Protein 5XYJ (pdb70)

Nearest PDB structures (foldseek):
  5xyj-assembly1_B  TM=1.003E+00  e=4.923E-92  Saccharomyces cerevisiae S288C
  5xz5-assembly1_B-2  TM=1.002E+00  e=1.144E-88  Saccharomyces cerevisiae S288C
  5xz5-assembly1_A-2  TM=9.954E-01  e=1.194E-80  Saccharomyces cerevisiae S288C
  6l2g-assembly1_C  TM=9.494E-01  e=5.542E-51  Aspergillus fumigatus A1163
  6pcc-assembly1_B  TM=9.182E-01  e=5.592E-42  Pseudomonas putida KT2440

Radius of gyration: 34.44 Å; Cα contacts (8 Å, |Δi|>4): 2145; chains: 2; bounding box: 52×54×104 Å

Organism: Saccharomyces cerevisiae (strain ATCC 204508 / S288c) (NCBI:txid559292)

B-factor: mean 23.24, std 11.61, range [5.83, 86.39]

Structure (mmCIF, N/CA/C/O backbone):
data_5XYJ
#
_entry.id   5XYJ
#
_cell.length_a   78.804
_cell.length_b   89.250
_cell.length_c   119.189
_cell.angle_alpha   90.00
_cell.angle_beta   90.00
_cell.angle_gamma   90.00
#
_symmetry.space_group_name_H-M   'P 21 21 2'
#
loop_
_entity.id
_entity.type
_entity.pdbx_description
1 polymer 'Acetyl-CoA acetyltransferase'
2 non-polymer GLYCEROL
3 water water
#
loop_
_atom_site.group_PDB
_atom_site.id
_atom_site.type_symbol
_atom_site.label_atom_id
_atom_site.label_alt_id
_atom_site.label_comp_id
_atom_site.label_asym_id
_atom_site.label_entity_id
_atom_site.label_seq_id
_atom_site.pdbx_PDB_ins_code
_atom_site.Cartn_x
_atom_site.Cartn_y
_atom_site.Cartn_z
_atom_site.occupancy
_atom_site.B_iso_or_equiv
_atom_site.auth_seq_id
_atom_site.auth_comp_id
_atom_site.auth_asym_id
_atom_site.auth_atom_id
_atom_site.pdbx_PDB_model_num
ATOM 1 N N . GLN A 1 13 ? 6.981 -42.568 16.812 1.00 39.67 3 GLN B N 1
ATOM 2 C CA . GLN A 1 13 ? 6.076 -41.382 16.695 1.00 37.69 3 GLN B CA 1
ATOM 3 C C . GLN A 1 13 ? 6.681 -40.259 15.856 1.00 29.28 3 GLN B C 1
ATOM 4 O O . GLN A 1 13 ? 6.074 -39.809 14.887 1.00 31.39 3 GLN B O 1
ATOM 10 N N . ASN A 1 14 ? 7.866 -39.799 16.243 1.00 25.04 4 ASN B N 1
ATOM 11 C CA . ASN A 1 14 ? 8.552 -38.741 15.504 1.00 23.90 4 ASN B CA 1
ATOM 12 C C . ASN A 1 14 ? 9.138 -39.288 14.209 1.00 19.50 4 ASN B C 1
ATOM 13 O O . ASN A 1 14 ? 9.679 -40.395 14.183 1.00 18.20 4 ASN B O 1
ATOM 18 N N . VAL A 1 15 ? 9.018 -38.504 13.142 1.00 15.55 5 VAL B N 1
ATOM 19 C CA . VAL A 1 15 ? 9.529 -38.879 11.825 1.00 14.60 5 VAL B CA 1
ATOM 20 C C . VAL A 1 15 ? 10.508 -37.798 11.388 1.00 14.10 5 VAL B C 1
ATOM 21 O O . VAL A 1 15 ? 10.145 -36.621 11.315 1.00 13.26 5 VAL B O 1
ATOM 25 N N . TYR A 1 16 ? 11.742 -38.208 11.097 1.00 11.82 6 TYR B N 1
ATOM 26 C CA . TYR A 1 16 ? 12.820 -37.277 10.773 1.00 13.16 6 TYR B CA 1
ATOM 27 C C . TYR A 1 16 ? 13.252 -37.384 9.327 1.00 12.26 6 TYR B C 1
ATOM 28 O O . TYR A 1 16 ? 13.367 -38.480 8.788 1.00 10.73 6 TYR B O 1
ATOM 37 N N . ILE A 1 17 ? 13.515 -36.233 8.722 1.00 11.94 7 ILE B N 1
ATOM 38 C CA . ILE A 1 17 ? 14.224 -36.165 7.456 1.00 11.19 7 ILE B CA 1
ATOM 39 C C . ILE A 1 17 ? 15.721 -36.178 7.769 1.00 12.51 7 ILE B C 1
ATOM 40 O O . ILE A 1 17 ? 16.204 -35.340 8.532 1.00 12.58 7 ILE B O 1
ATOM 45 N N . VAL A 1 18 ? 16.438 -37.131 7.180 1.00 11.68 8 VAL B N 1
ATOM 46 C CA . VAL A 1 18 ? 17.897 -37.252 7.366 1.00 12.98 8 VAL B CA 1
ATOM 47 C C . VAL A 1 18 ? 18.720 -36.933 6.115 1.00 13.26 8 VAL B C 1
ATOM 48 O O . VAL A 1 18 ? 19.930 -36.741 6.213 1.00 14.01 8 VAL B O 1
ATOM 52 N N . SER A 1 19 ? 18.075 -36.882 4.952 1.00 11.79 9 SER B N 1
ATOM 53 C CA . SER A 1 19 ? 18.767 -36.586 3.702 1.00 13.93 9 SER B CA 1
ATOM 54 C C . SER A 1 19 ? 17.767 -36.194 2.631 1.00 13.49 9 SER B C 1
ATOM 55 O O . SER A 1 19 ? 16.646 -36.707 2.602 1.00 13.42 9 SER B O 1
ATOM 58 N N . THR A 1 20 ? 18.185 -35.280 1.762 1.00 10.67 10 THR B N 1
ATOM 59 C CA . THR A 1 20 ? 17.414 -34.907 0.583 1.00 12.00 10 THR B CA 1
ATOM 60 C C . THR A 1 20 ? 18.351 -34.720 -0.599 1.00 14.93 10 THR B C 1
ATOM 61 O O . THR A 1 20 ? 19.550 -34.463 -0.428 1.00 14.32 10 THR B O 1
ATOM 65 N N . ALA A 1 21 ? 17.787 -34.846 -1.792 1.00 10.19 11 ALA B N 1
ATOM 66 C CA . ALA A 1 21 ? 18.485 -34.502 -3.024 1.00 11.26 11 ALA B CA 1
ATOM 67 C C . ALA A 1 21 ? 17.477 -34.354 -4.148 1.00 11.29 11 ALA B C 1
ATOM 68 O O . ALA A 1 21 ? 16.370 -34.893 -4.081 1.00 12.31 11 ALA B O 1
ATOM 70 N N . ARG A 1 22 ? 17.867 -33.613 -5.174 1.00 9.29 12 ARG B N 1
ATOM 71 C CA . ARG A 1 22 ? 17.059 -33.494 -6.371 1.00 10.94 12 ARG B CA 1
ATOM 72 C C . ARG A 1 22 ? 17.958 -33.395 -7.577 1.00 12.25 12 ARG B C 1
ATOM 73 O O . ARG A 1 22 ? 19.103 -32.962 -7.474 1.00 10.89 12 ARG B O 1
ATOM 81 N N . THR A 1 23 ? 17.430 -33.787 -8.726 1.00 10.01 13 THR B N 1
ATOM 82 C CA . THR A 1 23 ? 18.106 -33.517 -9.982 1.00 9.02 13 THR B CA 1
ATOM 83 C C . THR A 1 23 ? 17.903 -32.036 -10.308 1.00 11.70 13 THR B C 1
ATOM 84 O O . THR A 1 23 ? 17.014 -31.385 -9.741 1.00 10.21 13 THR B O 1
ATOM 88 N N . PRO A 1 24 ? 18.714 -31.497 -11.231 1.00 11.88 14 PRO B N 1
ATOM 89 C CA . PRO A 1 24 ? 18.304 -30.266 -11.882 1.00 10.48 14 PRO B CA 1
ATOM 90 C C . PRO A 1 24 ? 16.986 -30.504 -12.613 1.00 10.47 14 PRO B C 1
ATOM 91 O O . PRO A 1 24 ? 16.651 -31.648 -12.941 1.00 10.76 14 PRO B O 1
ATOM 95 N N . ILE A 1 25 ? 16.244 -29.432 -12.842 1.00 10.02 15 ILE B N 1
ATOM 96 C CA . ILE A 1 25 ? 14.970 -29.517 -13.536 1.00 10.26 15 ILE B CA 1
ATOM 97 C C . ILE A 1 25 ? 15.219 -29.135 -14.988 1.00 12.61 15 ILE B C 1
ATOM 98 O O . ILE A 1 25 ? 15.649 -28.017 -15.273 1.00 10.73 15 ILE B O 1
ATOM 103 N N . GLY A 1 26 ? 14.947 -30.072 -15.890 1.00 10.50 16 GLY B N 1
ATOM 104 C CA . GLY A 1 26 ? 15.137 -29.863 -17.320 1.00 11.05 16 GLY B CA 1
ATOM 105 C C . GLY A 1 26 ? 13.885 -29.364 -18.010 1.00 12.01 16 GLY B C 1
ATOM 106 O O . GLY A 1 26 ? 12.763 -29.646 -17.576 1.00 11.84 16 GLY B O 1
ATOM 107 N N . SER A 1 27 ? 14.086 -28.622 -19.095 1.00 11.31 17 SER B N 1
ATOM 108 C CA . SER A 1 27 ? 12.989 -28.101 -19.903 1.00 12.81 17 SER B CA 1
ATOM 109 C C . SER A 1 27 ? 12.386 -29.197 -20.775 1.00 11.51 17 SER B C 1
ATOM 110 O O . SER A 1 27 ? 13.031 -30.210 -21.059 1.00 13.98 17 SER B O 1
ATOM 113 N N . PHE A 1 28 ? 11.142 -28.974 -21.191 1.00 12.49 18 PHE B N 1
ATOM 114 C CA . PHE A 1 28 ? 10.430 -29.864 -22.109 1.00 12.82 18 PHE B CA 1
ATOM 115 C C . PHE A 1 28 ? 11.255 -30.045 -23.379 1.00 12.68 18 PHE B C 1
ATOM 116 O O . PHE A 1 28 ? 11.657 -29.063 -24.000 1.00 12.46 18 PHE B O 1
ATOM 124 N N . GLN A 1 29 ? 11.528 -31.303 -23.725 1.00 11.79 19 GLN B N 1
ATOM 125 C CA . GLN A 1 29 ? 12.427 -31.658 -24.834 1.00 16.07 19 GLN B CA 1
ATOM 126 C C . GLN A 1 29 ? 13.818 -31.026 -24.686 1.00 16.12 19 GLN B C 1
ATOM 127 O O . GLN A 1 29 ? 14.483 -30.735 -25.681 1.00 14.11 19 GLN B O 1
ATOM 133 N N . GLY A 1 30 ? 14.254 -30.839 -23.442 1.00 16.15 20 GLY B N 1
ATOM 134 C CA . GLY A 1 30 ? 15.467 -30.083 -23.140 1.00 14.79 20 GLY B CA 1
ATOM 135 C C . GLY A 1 30 ? 16.601 -30.943 -22.616 1.00 14.42 20 GLY B C 1
ATOM 136 O O . GLY A 1 30 ? 16.846 -32.041 -23.121 1.00 14.08 20 GLY B O 1
ATOM 137 N N . SER A 1 31 ? 17.274 -30.443 -21.582 1.00 15.36 21 SER B N 1
ATOM 138 C CA . SER A 1 31 ? 18.573 -30.972 -21.148 1.00 15.33 21 SER B CA 1
ATOM 139 C C . SER A 1 31 ? 18.548 -32.413 -20.637 1.00 15.58 21 SER B C 1
ATOM 140 O O . SER A 1 31 ? 19.574 -33.100 -20.688 1.00 11.95 21 SER B O 1
ATOM 143 N N . LEU A 1 32 ? 17.392 -32.853 -20.136 1.00 12.65 22 LEU B N 1
ATOM 144 C CA . LEU A 1 32 ? 17.218 -34.216 -19.620 1.00 12.81 22 LEU B CA 1
ATOM 145 C C . LEU A 1 32 ? 16.411 -35.145 -20.520 1.00 15.50 22 LEU B C 1
ATOM 146 O O . LEU A 1 32 ? 16.012 -36.233 -20.092 1.00 13.23 22 LEU B O 1
ATOM 151 N N . SER A 1 33 ? 16.223 -34.745 -21.775 1.00 11.80 23 SER B N 1
ATOM 152 C CA . SER A 1 33 ? 15.400 -35.490 -22.728 1.00 16.80 23 SER B CA 1
ATOM 153 C C . SER A 1 33 ? 15.880 -36.938 -22.974 1.00 16.56 23 SER B C 1
ATOM 154 O O . SER A 1 33 ? 15.065 -37.819 -23.253 1.00 16.19 23 SER B O 1
ATOM 157 N N . SER A 1 34 ? 17.182 -37.180 -22.827 1.00 15.70 24 SER B N 1
ATOM 158 C CA . SER A 1 34 ? 17.752 -38.527 -22.949 1.00 16.88 24 SER B CA 1
ATOM 159 C C . SER A 1 34 ? 17.482 -39.468 -21.764 1.00 17.33 24 SER B C 1
ATOM 160 O O . SER A 1 34 ? 17.866 -40.636 -21.833 1.00 13.12 24 SER B O 1
ATOM 163 N N . LYS A 1 35 ? 16.872 -38.975 -20.680 1.00 14.74 25 LYS B N 1
ATOM 164 C CA . LYS A 1 35 ? 16.596 -39.795 -19.488 1.00 15.55 25 LYS B CA 1
ATOM 165 C C . LYS A 1 35 ? 15.121 -40.093 -19.303 1.00 13.42 25 LYS B C 1
ATOM 166 O O . LYS A 1 35 ? 14.261 -39.255 -19.582 1.00 14.57 25 LYS B O 1
ATOM 172 N N . THR A 1 36 ? 14.863 -41.282 -18.771 1.00 11.61 26 THR B N 1
ATOM 173 C CA . THR A 1 36 ? 13.530 -41.701 -18.380 1.00 13.06 26 THR B CA 1
ATOM 174 C C . THR A 1 36 ? 13.245 -41.149 -16.989 1.00 10.80 26 THR B C 1
ATOM 175 O O . THR A 1 36 ? 14.167 -40.784 -16.253 1.00 10.89 26 THR B O 1
ATOM 179 N N . ALA A 1 37 ? 11.966 -41.099 -16.630 1.00 11.11 27 ALA B N 1
ATOM 180 C CA . ALA A 1 37 ? 11.561 -40.711 -15.280 1.00 11.42 27 ALA B CA 1
ATOM 181 C C . ALA A 1 37 ? 12.243 -41.574 -14.218 1.00 9.97 27 ALA B C 1
ATOM 182 O O . ALA A 1 37 ? 12.673 -41.063 -13.185 1.00 9.94 27 ALA B O 1
ATOM 184 N N . VAL A 1 38 ? 12.356 -42.874 -14.490 1.00 9.37 28 VAL B N 1
ATOM 185 C CA . VAL A 1 38 ? 12.991 -43.819 -13.567 1.00 10.37 28 VAL B CA 1
ATOM 186 C C . VAL A 1 38 ? 14.477 -43.508 -13.370 1.00 11.42 28 VAL B C 1
ATOM 187 O O . VAL A 1 38 ? 14.973 -43.530 -12.243 1.00 10.03 28 VAL B O 1
ATOM 191 N N . GLU A 1 39 ? 15.182 -43.225 -14.461 1.00 10.00 29 GLU B N 1
ATOM 192 C CA . GLU A 1 39 ? 16.601 -42.871 -14.375 1.00 11.42 29 GLU B CA 1
ATOM 193 C C . GLU A 1 39 ? 16.833 -41.616 -13.537 1.00 10.67 29 GLU B C 1
ATOM 194 O O . GLU A 1 39 ? 17.725 -41.588 -12.697 1.00 10.78 29 GLU B O 1
ATOM 200 N N . LEU A 1 40 ? 16.002 -40.601 -13.741 1.00 10.57 30 LEU B N 1
ATOM 201 C CA . LEU A 1 40 ? 16.084 -39.368 -12.956 1.00 10.27 30 LEU B CA 1
ATOM 202 C C . LEU A 1 40 ? 15.823 -39.618 -11.469 1.00 10.02 30 LEU B C 1
ATOM 203 O O . LEU A 1 40 ? 16.521 -39.085 -10.604 1.00 9.25 30 LEU B O 1
ATOM 208 N N . GLY A 1 41 ? 14.831 -40.457 -11.187 1.00 10.09 31 GLY B N 1
ATOM 209 C CA . GLY A 1 41 ? 14.540 -40.878 -9.821 1.00 9.28 31 GLY B CA 1
ATOM 210 C C . GLY A 1 41 ? 15.741 -41.527 -9.163 1.00 10.80 31 GLY B C 1
ATOM 211 O O . GLY A 1 41 ? 16.052 -41.230 -8.013 1.00 9.70 31 GLY B O 1
ATOM 212 N N . ALA A 1 42 ? 16.426 -42.386 -9.910 1.00 9.22 32 ALA B N 1
ATOM 213 C CA . ALA A 1 42 ? 17.618 -43.067 -9.423 1.00 11.43 32 ALA B CA 1
ATOM 214 C C . ALA A 1 42 ? 18.748 -42.085 -9.120 1.00 12.11 32 ALA B C 1
ATOM 215 O O . ALA A 1 42 ? 19.430 -42.234 -8.111 1.00 10.55 32 ALA B O 1
ATOM 217 N N . VAL A 1 43 ? 18.915 -41.065 -9.957 1.00 9.82 33 VAL B N 1
ATOM 218 C CA . VAL A 1 43 ? 19.937 -40.042 -9.725 1.00 10.41 33 VAL B CA 1
ATOM 219 C C . VAL A 1 43 ? 19.666 -39.333 -8.404 1.00 11.97 33 VAL B C 1
ATOM 220 O O . VAL A 1 43 ? 20.554 -39.201 -7.566 1.00 9.12 33 VAL B O 1
ATOM 224 N N . ALA A 1 44 ? 18.426 -38.888 -8.221 1.00 11.65 34 ALA B N 1
ATOM 225 C CA . ALA A 1 44 ? 18.053 -38.158 -7.022 1.00 9.94 34 ALA B CA 1
ATOM 226 C C . ALA A 1 44 ? 18.231 -39.024 -5.790 1.00 12.02 34 ALA B C 1
ATOM 227 O O . ALA A 1 44 ? 18.803 -38.581 -4.794 1.00 11.04 34 ALA B O 1
ATOM 229 N N . LEU A 1 45 ? 17.776 -40.269 -5.879 1.00 9.19 35 LEU B N 1
ATOM 230 C CA . LEU A 1 45 ? 17.877 -41.183 -4.763 1.00 10.82 35 LEU B CA 1
ATOM 231 C C . LEU A 1 45 ? 19.325 -41.513 -4.429 1.00 10.48 35 LEU B C 1
ATOM 232 O O . LEU A 1 45 ? 19.699 -41.493 -3.265 1.00 11.68 35 LEU B O 1
ATOM 237 N N . LYS A 1 46 ? 20.136 -41.805 -5.439 1.00 10.89 36 LYS B N 1
ATOM 238 C CA . LYS A 1 46 ? 21.564 -42.024 -5.201 1.00 11.87 36 LYS B CA 1
ATOM 239 C C . LYS A 1 46 ? 22.206 -40.828 -4.501 1.00 12.93 36 LYS B C 1
ATOM 240 O O . LYS A 1 46 ? 22.997 -41.006 -3.576 1.00 12.41 36 LYS B O 1
ATOM 246 N N . GLY A 1 47 ? 21.844 -39.619 -4.924 1.00 11.82 37 GLY B N 1
ATOM 247 C CA . GLY A 1 47 ? 22.324 -38.400 -4.276 1.00 13.06 37 GLY B CA 1
ATOM 248 C C . GLY A 1 47 ? 21.967 -38.308 -2.805 1.00 14.41 37 GLY B C 1
ATOM 249 O O . GLY A 1 47 ? 22.808 -37.940 -1.991 1.00 12.85 37 GLY B O 1
ATOM 250 N N . ALA A 1 48 ? 20.720 -38.644 -2.475 1.00 10.57 38 ALA B N 1
ATOM 251 C CA . ALA A 1 48 ? 20.248 -38.681 -1.087 1.00 11.54 38 ALA B CA 1
ATOM 252 C C . ALA A 1 48 ? 20.987 -39.736 -0.283 1.00 11.40 38 ALA B C 1
ATOM 253 O O . ALA A 1 48 ? 21.430 -39.473 0.832 1.00 11.57 38 ALA B O 1
ATOM 255 N N . LEU A 1 49 ? 21.131 -40.927 -0.855 1.00 11.35 39 LEU B N 1
ATOM 256 C CA . LEU A 1 49 ? 21.818 -42.025 -0.180 1.00 12.41 39 LEU B CA 1
ATOM 257 C C . LEU A 1 49 ? 23.256 -41.683 0.169 1.00 14.51 39 LEU B C 1
ATOM 258 O O . LEU A 1 49 ? 23.709 -41.962 1.279 1.00 13.74 39 LEU B O 1
ATOM 263 N N . ALA A 1 50 ? 23.957 -41.054 -0.770 1.00 13.46 40 ALA B N 1
ATOM 264 C CA . ALA A 1 50 ? 25.371 -40.716 -0.586 1.00 14.74 40 ALA B CA 1
ATOM 265 C C . ALA A 1 50 ? 25.621 -39.762 0.580 1.00 18.12 40 ALA B C 1
ATOM 266 O O . ALA A 1 50 ? 26.718 -39.738 1.129 1.00 18.66 40 ALA B O 1
ATOM 268 N N . LYS A 1 51 ? 24.609 -38.980 0.952 1.00 14.80 41 LYS B N 1
ATOM 269 C CA . LYS A 1 51 ? 24.722 -38.036 2.054 1.00 16.57 41 LYS B CA 1
ATOM 270 C C . LYS A 1 51 ? 24.572 -38.685 3.426 1.00 23.50 41 LYS B C 1
ATOM 271 O O . LYS A 1 51 ? 24.924 -38.070 4.435 1.00 20.26 41 LYS B O 1
ATOM 277 N N . VAL A 1 52 ? 24.043 -39.908 3.458 1.00 17.82 42 VAL B N 1
ATOM 278 C CA . VAL A 1 52 ? 23.852 -40.660 4.703 1.00 17.04 42 VAL B CA 1
ATOM 279 C C . VAL A 1 52 ? 24.456 -42.066 4.621 1.00 19.86 42 VAL B C 1
ATOM 280 O O . VAL A 1 52 ? 23.727 -43.065 4.657 1.00 18.68 42 VAL B O 1
ATOM 284 N N . PRO A 1 53 ? 25.801 -42.166 4.537 1.00 19.32 43 PRO B N 1
ATOM 285 C CA . PRO A 1 53 ? 26.448 -43.490 4.530 1.00 19.15 43 PRO B CA 1
ATOM 286 C C . PRO A 1 53 ? 26.273 -44.335 5.803 1.00 17.96 43 PRO B C 1
ATOM 287 O O . PRO A 1 53 ? 26.524 -45.534 5.763 1.00 18.40 43 PRO B O 1
ATOM 291 N N . GLU A 1 54 ? 25.847 -43.717 6.902 1.00 18.98 44 GLU B N 1
ATOM 292 C CA . GLU A 1 54 ? 25.455 -44.438 8.125 1.00 21.75 44 GLU B CA 1
ATOM 293 C C . GLU A 1 54 ? 24.255 -45.359 7.885 1.00 21.27 44 GLU B C 1
ATOM 294 O O . GLU A 1 54 ? 24.040 -46.289 8.668 1.00 20.35 44 GLU B O 1
ATOM 300 N N . LEU A 1 55 ? 23.451 -45.077 6.855 1.00 16.57 45 LEU B N 1
ATOM 301 C CA . LEU A 1 55 ? 22.395 -45.993 6.424 1.00 16.96 45 LEU B CA 1
ATOM 302 C C . LEU A 1 55 ? 22.922 -46.874 5.297 1.00 15.81 45 LEU B C 1
ATOM 303 O O . LEU A 1 55 ? 23.368 -46.373 4.262 1.00 16.29 45 LEU B O 1
ATOM 308 N N . ASP A 1 56 ? 22.863 -48.184 5.516 1.00 13.44 46 ASP B N 1
ATOM 309 C CA . ASP A 1 56 ? 23.393 -49.173 4.589 1.00 15.61 46 ASP B CA 1
ATOM 310 C C . ASP A 1 56 ? 22.352 -49.492 3.521 1.00 14.89 46 ASP B C 1
ATOM 311 O O . ASP A 1 56 ? 21.298 -50.047 3.830 1.00 14.79 46 ASP B O 1
ATOM 316 N N . ALA A 1 57 ? 22.670 -49.170 2.267 1.00 13.77 47 ALA B N 1
ATOM 317 C CA . ALA A 1 57 ? 21.777 -49.432 1.135 1.00 14.74 47 ALA B CA 1
ATOM 318 C C . ALA A 1 57 ? 21.397 -50.907 0.979 1.00 15.56 47 ALA B C 1
ATOM 319 O O . ALA A 1 57 ? 20.335 -51.210 0.440 1.00 13.62 47 ALA B O 1
ATOM 321 N N . SER A 1 58 ? 22.255 -51.815 1.447 1.00 13.83 48 SER B N 1
ATOM 322 C CA . SER A 1 58 ? 21.994 -53.251 1.330 1.00 15.09 48 SER B CA 1
ATOM 323 C C . SER A 1 58 ? 21.195 -53.859 2.489 1.00 15.82 48 SER B C 1
ATOM 324 O O . SER A 1 58 ? 20.885 -55.049 2.446 1.00 19.16 48 SER B O 1
ATOM 327 N N . LYS A 1 59 ? 20.861 -53.067 3.507 1.00 12.64 49 LYS B N 1
ATOM 328 C CA . LYS A 1 59 ? 20.213 -53.592 4.721 1.00 15.94 49 LYS B CA 1
ATOM 329 C C . LYS A 1 59 ? 19.076 -52.768 5.297 1.00 15.55 49 LYS B C 1
ATOM 330 O O . LYS A 1 59 ? 18.078 -53.334 5.746 1.00 15.93 49 LYS B O 1
ATOM 336 N N . ASP A 1 60 ? 19.243 -51.448 5.335 1.00 12.77 50 ASP B N 1
ATOM 337 C CA . ASP A 1 60 ? 18.450 -50.604 6.231 1.00 16.29 50 ASP B CA 1
ATOM 338 C C . ASP A 1 60 ? 17.172 -49.998 5.661 1.00 15.39 50 ASP B C 1
ATOM 339 O O . ASP A 1 60 ? 16.393 -49.440 6.426 1.00 13.78 50 ASP B O 1
ATOM 344 N N . PHE A 1 61 ? 16.939 -50.109 4.356 1.00 12.96 51 PHE B N 1
ATOM 345 C CA . PHE A 1 61 ? 15.815 -49.399 3.726 1.00 12.96 51 PHE B CA 1
ATOM 346 C C . PHE A 1 61 ? 14.593 -50.308 3.594 1.00 12.16 51 PHE B C 1
ATOM 347 O O . PHE A 1 61 ? 14.583 -51.232 2.785 1.00 12.90 51 PHE B O 1
ATOM 355 N N . ASP A 1 62 ? 13.570 -50.029 4.403 1.00 14.30 52 ASP B N 1
ATOM 356 C CA . ASP A 1 62 ? 12.381 -50.881 4.515 1.00 12.13 52 ASP B CA 1
ATOM 357 C C . ASP A 1 62 ? 11.372 -50.689 3.391 1.00 11.07 52 ASP B C 1
ATOM 358 O O . ASP A 1 62 ? 10.786 -51.665 2.912 1.00 10.30 52 ASP B O 1
ATOM 363 N N . GLU A 1 63 ? 11.159 -49.439 2.989 1.00 10.98 53 GLU B N 1
ATOM 364 C CA . GLU A 1 63 ? 10.071 -49.098 2.073 1.00 10.80 53 GLU B CA 1
ATOM 365 C C . GLU A 1 63 ? 10.423 -47.896 1.205 1.00 11.82 53 GLU B C 1
ATOM 366 O O . GLU A 1 63 ? 11.172 -47.012 1.625 1.00 11.58 53 GLU B O 1
ATOM 372 N N . ILE A 1 64 ? 9.887 -47.889 -0.013 1.00 8.32 54 ILE B N 1
ATOM 373 C CA . ILE A 1 64 ? 9.899 -46.702 -0.872 1.00 8.16 54 ILE B CA 1
ATOM 374 C C . ILE A 1 64 ? 8.465 -46.424 -1.325 1.00 9.47 54 ILE B C 1
ATOM 375 O O . ILE A 1 64 ? 7.743 -47.337 -1.730 1.00 9.24 54 ILE B O 1
ATOM 380 N N . ILE A 1 65 ? 8.056 -45.164 -1.219 1.00 9.68 55 ILE B N 1
ATOM 381 C CA . ILE A 1 65 ? 6.804 -44.682 -1.802 1.00 10.93 55 ILE B CA 1
ATOM 382 C C . ILE A 1 65 ? 7.216 -43.497 -2.662 1.00 10.02 55 ILE B C 1
ATOM 383 O O . ILE A 1 65 ? 7.784 -42.538 -2.150 1.00 10.67 55 ILE B O 1
ATOM 388 N N . PHE A 1 66 ? 6.953 -43.576 -3.963 1.00 6.99 56 PHE B N 1
ATOM 389 C CA . PHE A 1 66 ? 7.487 -42.599 -4.913 1.00 9.61 56 PHE B CA 1
ATOM 390 C C . PHE A 1 66 ? 6.390 -42.082 -5.827 1.00 8.72 56 PHE B C 1
ATOM 391 O O . PHE A 1 66 ? 5.604 -42.857 -6.372 1.00 8.45 56 PHE B O 1
ATOM 399 N N . GLY A 1 67 ? 6.354 -40.766 -5.991 1.00 9.36 57 GLY B N 1
ATOM 400 C CA . GLY A 1 67 ? 5.350 -40.113 -6.803 1.00 8.33 57 GLY B CA 1
ATOM 401 C C . GLY A 1 67 ? 5.686 -40.143 -8.280 1.00 9.84 57 GLY B C 1
ATOM 402 O O . GLY A 1 67 ? 6.850 -40.064 -8.675 1.00 7.87 57 GLY B O 1
ATOM 403 N N . ASN A 1 68 ? 4.648 -40.266 -9.093 1.00 7.64 58 ASN B N 1
ATOM 404 C CA . ASN A 1 68 ? 4.762 -40.207 -10.548 1.00 9.07 58 ASN B CA 1
ATOM 405 C C . ASN A 1 68 ? 3.354 -40.087 -11.108 1.00 10.07 58 ASN B C 1
ATOM 406 O O . ASN A 1 68 ? 2.448 -40.796 -10.666 1.00 9.13 58 ASN B O 1
ATOM 411 N N . VAL A 1 69 ? 3.166 -39.181 -12.061 1.00 9.21 59 VAL B N 1
ATOM 412 C CA . VAL A 1 69 ? 1.847 -38.970 -12.669 1.00 9.88 59 VAL B CA 1
ATOM 413 C C . VAL A 1 69 ? 1.704 -39.764 -13.964 1.00 10.44 59 VAL B C 1
ATOM 414 O O . VAL A 1 69 ? 0.734 -40.500 -14.135 1.00 10.92 59 VAL B O 1
ATOM 418 N N . LEU A 1 70 ? 2.670 -39.606 -14.865 1.00 8.67 60 LEU B N 1
ATOM 419 C CA . LEU A 1 70 ? 2.593 -40.172 -16.210 1.00 9.61 60 LEU B CA 1
ATOM 420 C C . LEU A 1 70 ? 3.437 -41.435 -16.254 1.00 11.67 60 LEU B C 1
ATOM 421 O O . LEU A 1 70 ? 4.617 -41.410 -16.616 1.00 10.13 60 LEU B O 1
ATOM 426 N N . SER A 1 71 ? 2.821 -42.543 -15.859 1.00 10.76 61 SER B N 1
ATOM 427 C CA . SER A 1 71 ? 3.523 -43.814 -15.740 1.00 10.67 61 SER B CA 1
ATOM 428 C C . SER A 1 71 ? 3.589 -44.611 -17.041 1.00 9.30 61 SER B C 1
ATOM 429 O O . SER A 1 71 ? 4.256 -45.647 -17.083 1.00 11.26 61 SER B O 1
ATOM 432 N N . ALA A 1 72 ? 2.909 -44.145 -18.091 1.00 11.51 62 ALA B N 1
ATOM 433 C CA . ALA A 1 72 ? 2.850 -44.878 -19.356 1.00 10.35 62 ALA B CA 1
ATOM 434 C C . ALA A 1 72 ? 4.240 -45.109 -19.937 1.00 11.09 62 ALA B C 1
ATOM 435 O O . ALA A 1 72 ? 5.032 -44.174 -20.070 1.00 9.86 62 ALA B O 1
ATOM 437 N N . ASN A 1 73 ? 4.515 -46.370 -20.257 1.00 10.45 63 ASN B N 1
ATOM 438 C CA . ASN A 1 73 ? 5.774 -46.811 -20.856 1.00 13.24 63 ASN B CA 1
ATOM 439 C C . ASN A 1 73 ? 6.986 -46.721 -19.918 1.00 12.62 63 ASN B C 1
ATOM 440 O O . ASN A 1 73 ? 8.123 -46.827 -20.374 1.00 12.67 63 ASN B O 1
ATOM 445 N N . LEU A 1 74 ? 6.763 -46.558 -18.616 1.00 11.06 64 LEU B N 1
ATOM 446 C CA . LEU A 1 74 ? 7.870 -46.631 -17.666 1.00 10.99 64 LEU B CA 1
ATOM 447 C C . LEU A 1 74 ? 8.230 -48.063 -17.299 1.00 12.78 64 LEU B C 1
ATOM 448 O O . LEU A 1 74 ? 9.306 -48.295 -16.746 1.00 10.96 64 LEU B O 1
ATOM 453 N N . GLY A 1 75 ? 7.348 -49.014 -17.607 1.00 12.48 65 GLY B N 1
ATOM 454 C CA . GLY A 1 75 ? 7.516 -50.399 -17.183 1.00 10.90 65 GLY B CA 1
ATOM 455 C C . GLY A 1 75 ? 6.881 -50.647 -15.830 1.00 11.56 65 GLY B C 1
ATOM 456 O O . GLY A 1 75 ? 6.487 -49.706 -15.132 1.00 11.78 65 GLY B O 1
ATOM 457 N N . GLN A 1 76 ? 6.783 -51.923 -15.467 1.00 11.64 66 GLN B N 1
ATOM 458 C CA . GLN A 1 76 ? 6.215 -52.334 -14.182 1.00 12.98 66 GLN B CA 1
ATOM 459 C C . GLN A 1 76 ? 6.799 -51.557 -13.011 1.00 12.55 66 GLN B C 1
ATOM 460 O O . GLN A 1 76 ? 8.021 -51.477 -12.864 1.00 11.48 66 GLN B O 1
ATOM 466 N N . ALA A 1 77 ? 5.914 -50.992 -12.194 1.00 9.97 67 ALA B N 1
ATOM 467 C CA . ALA A 1 77 ? 6.255 -50.495 -10.854 1.00 12.40 67 ALA B CA 1
ATOM 468 C C . ALA A 1 77 ? 7.389 -49.465 -10.836 1.00 11.63 67 ALA B C 1
ATOM 469 O O . ALA A 1 77 ? 8.508 -49.791 -10.428 1.00 9.87 67 ALA B O 1
ATOM 471 N N . PRO A 1 78 ? 7.112 -48.221 -11.271 1.00 11.00 68 PRO B N 1
ATOM 472 C CA . PRO A 1 78 ? 8.165 -47.194 -11.287 1.00 9.08 68 PRO B CA 1
ATOM 473 C C . PRO A 1 78 ? 8.978 -47.048 -9.989 1.00 8.98 68 PRO B C 1
ATOM 474 O O . PRO A 1 78 ? 10.199 -46.985 -10.061 1.00 8.98 68 PRO B O 1
ATOM 478 N N . ALA A 1 79 ? 8.324 -47.026 -8.828 1.00 9.21 69 ALA B N 1
ATOM 479 C CA . ALA A 1 79 ? 9.039 -46.874 -7.548 1.00 10.54 69 ALA B CA 1
ATOM 480 C C . ALA A 1 79 ? 10.009 -48.020 -7.279 1.00 9.40 69 ALA B C 1
ATOM 481 O O . ALA A 1 79 ? 11.105 -47.804 -6.752 1.00 8.93 69 ALA B O 1
ATOM 483 N N . ARG A 1 80 ? 9.592 -49.233 -7.627 1.00 8.99 70 ARG B N 1
ATOM 484 C CA . ARG A 1 80 ? 10.440 -50.416 -7.500 1.00 9.47 70 ARG B CA 1
ATOM 485 C C . ARG A 1 80 ? 11.696 -50.265 -8.361 1.00 10.84 70 ARG B C 1
ATOM 486 O O . ARG A 1 80 ? 12.807 -50.479 -7.874 1.00 11.15 70 ARG B O 1
ATOM 494 N N . GLN A 1 81 ? 11.512 -49.869 -9.621 1.00 9.33 71 GLN B N 1
ATOM 495 C CA . GLN A 1 81 ? 12.631 -49.646 -10.539 1.00 10.48 71 GLN B CA 1
ATOM 496 C C . GLN A 1 81 ? 13.600 -48.578 -10.037 1.00 10.40 71 GLN B C 1
ATOM 497 O O . GLN A 1 81 ? 14.813 -48.720 -10.198 1.00 10.96 71 GLN B O 1
ATOM 503 N N . VAL A 1 82 ? 13.066 -47.507 -9.451 1.00 9.86 72 VAL B N 1
ATOM 504 C CA . VAL A 1 82 ? 13.902 -46.439 -8.907 1.00 9.76 72 VAL B CA 1
ATOM 505 C C . VAL A 1 82 ? 14.774 -46.964 -7.767 1.00 11.39 72 VAL B C 1
ATOM 506 O O . VAL A 1 82 ? 15.983 -46.716 -7.744 1.00 10.82 72 VAL B O 1
ATOM 510 N N . ALA A 1 83 ? 14.164 -47.690 -6.835 1.00 11.19 73 ALA B N 1
ATOM 511 C CA . ALA A 1 83 ? 14.904 -48.238 -5.697 1.00 10.87 73 ALA B CA 1
ATOM 512 C C . ALA A 1 83 ? 16.016 -49.192 -6.132 1.00 12.20 73 ALA B C 1
ATOM 513 O O . ALA A 1 83 ? 17.142 -49.101 -5.635 1.00 12.36 73 ALA B O 1
ATOM 515 N N . LEU A 1 84 ? 15.708 -50.097 -7.056 1.00 10.35 74 LEU B N 1
ATOM 516 C CA . LEU A 1 84 ? 16.703 -51.072 -7.508 1.00 12.89 74 LEU B CA 1
ATOM 517 C C . LEU A 1 84 ? 17.807 -50.433 -8.342 1.00 13.80 74 LEU B C 1
ATOM 518 O O . LEU A 1 84 ? 18.974 -50.803 -8.196 1.00 13.26 74 LEU B O 1
ATOM 523 N N . ALA A 1 85 ? 17.456 -49.469 -9.193 1.00 12.05 75 ALA B N 1
ATOM 524 C CA . ALA A 1 85 ? 18.469 -48.741 -9.967 1.00 13.33 75 ALA B CA 1
ATOM 525 C C . ALA A 1 85 ? 19.413 -47.918 -9.076 1.00 14.92 75 ALA B C 1
ATOM 526 O O . ALA A 1 85 ? 20.576 -47.732 -9.428 1.00 14.11 75 ALA B O 1
ATOM 528 N N . ALA A 1 86 ? 18.923 -47.453 -7.923 1.00 12.71 76 ALA B N 1
ATOM 529 C CA . ALA A 1 86 ? 19.752 -46.709 -6.954 1.00 14.06 76 ALA B CA 1
ATOM 530 C C . ALA A 1 86 ? 20.639 -47.591 -6.068 1.00 15.38 76 ALA B C 1
ATOM 531 O O . ALA A 1 86 ? 21.393 -47.077 -5.243 1.00 11.67 76 ALA B O 1
ATOM 533 N N . GLY A 1 87 ? 20.537 -48.906 -6.225 1.00 13.90 77 GLY B N 1
ATOM 534 C CA . GLY A 1 87 ? 21.346 -49.850 -5.466 1.00 14.38 77 GLY B CA 1
ATOM 535 C C . GLY A 1 87 ? 20.769 -50.319 -4.146 1.00 17.22 77 GLY B C 1
ATOM 536 O O . GLY A 1 87 ? 21.492 -50.920 -3.353 1.00 14.25 77 GLY B O 1
ATOM 537 N N . LEU A 1 88 ? 19.487 -50.053 -3.894 1.00 12.49 78 LEU B N 1
ATOM 538 C CA . LEU A 1 88 ? 18.848 -50.540 -2.675 1.00 11.91 78 LEU B CA 1
ATOM 539 C C . LEU A 1 88 ? 18.576 -52.030 -2.780 1.00 10.85 78 LEU B C 1
ATOM 540 O O . LEU A 1 88 ? 18.311 -52.553 -3.858 1.00 12.87 78 LEU B O 1
ATOM 545 N N . SER A 1 89 ? 18.648 -52.703 -1.642 1.00 12.96 79 SER B N 1
ATOM 546 C CA . SER A 1 89 ? 18.359 -54.124 -1.557 1.00 13.31 79 SER B CA 1
ATOM 547 C C . SER A 1 89 ? 16.922 -54.402 -1.976 1.00 13.41 79 SER B C 1
ATOM 548 O O . SER A 1 89 ? 15.998 -53.680 -1.584 1.00 12.78 79 SER B O 1
ATOM 551 N N . ASN A 1 90 ? 16.742 -55.471 -2.742 1.00 12.74 80 ASN B N 1
ATOM 552 C CA . ASN A 1 90 ? 15.432 -55.828 -3.278 1.00 11.43 80 ASN B CA 1
ATOM 553 C C . ASN A 1 90 ? 14.422 -56.375 -2.249 1.00 10.37 80 ASN B C 1
ATOM 554 O O . ASN A 1 90 ? 13.321 -56.773 -2.634 1.00 11.86 80 ASN B O 1
ATOM 559 N N . HIS A 1 91 ? 14.780 -56.408 -0.963 1.00 10.03 81 HIS B N 1
ATOM 560 C CA . HIS A 1 91 ? 13.796 -56.682 0.091 1.00 11.55 81 HIS B CA 1
ATOM 561 C C . HIS A 1 91 ? 12.867 -55.494 0.374 1.00 11.13 81 HIS B C 1
ATOM 562 O O . HIS A 1 91 ? 11.923 -55.624 1.156 1.00 11.70 81 HIS B O 1
ATOM 569 N N . ILE A 1 92 ? 13.133 -54.351 -0.258 1.00 10.29 82 ILE B N 1
ATOM 570 C CA . ILE A 1 92 ? 12.367 -53.134 -0.022 1.00 9.59 82 ILE B CA 1
ATOM 571 C C . ILE A 1 92 ? 10.917 -53.298 -0.502 1.00 8.37 82 ILE B C 1
ATOM 572 O O . ILE A 1 92 ? 10.667 -53.917 -1.539 1.00 9.50 82 ILE B O 1
ATOM 577 N N . VAL A 1 93 ? 9.978 -52.776 0.284 1.00 9.31 83 VAL B N 1
ATOM 578 C CA . VAL A 1 93 ? 8.565 -52.711 -0.098 1.00 9.60 83 VAL B CA 1
ATOM 579 C C . VAL A 1 93 ? 8.390 -51.456 -0.951 1.00 9.61 83 VAL B C 1
ATOM 580 O O . VAL A 1 93 ? 8.729 -50.364 -0.510 1.00 10.06 83 VAL B O 1
ATOM 584 N N . ALA A 1 94 ? 7.860 -51.604 -2.162 1.00 9.02 84 ALA B N 1
ATOM 585 C CA . ALA A 1 94 ? 7.776 -50.478 -3.102 1.00 8.48 84 ALA B CA 1
ATOM 586 C C . ALA A 1 94 ? 6.354 -50.226 -3.582 1.00 8.54 84 ALA B C 1
ATOM 587 O O . ALA A 1 94 ? 5.594 -51.163 -3.812 1.00 10.78 84 ALA B O 1
ATOM 589 N N . SER A 1 95 ? 6.008 -48.955 -3.746 1.00 8.66 85 SER B N 1
ATOM 590 C CA . SER A 1 95 ? 4.742 -48.576 -4.363 1.00 9.27 85 SER B CA 1
ATOM 591 C C . SER A 1 95 ? 4.860 -47.180 -4.956 1.00 12.42 85 SER B C 1
ATOM 592 O O . SER A 1 95 ? 5.651 -46.355 -4.485 1.00 9.86 85 SER B O 1
ATOM 595 N N . THR A 1 96 ? 4.079 -46.943 -6.004 1.00 8.16 86 THR B N 1
ATOM 596 C CA . THR A 1 96 ? 4.084 -45.684 -6.741 1.00 10.02 86 THR B CA 1
ATOM 597 C C . THR A 1 96 ? 2.753 -44.980 -6.499 1.00 8.95 86 THR B C 1
ATOM 598 O O . THR A 1 96 ? 1.700 -45.619 -6.557 1.00 10.14 86 THR B O 1
ATOM 602 N N . VAL A 1 97 ? 2.795 -43.676 -6.236 1.00 7.79 87 VAL B N 1
ATOM 603 C CA . VAL A 1 97 ? 1.579 -42.922 -5.901 1.00 7.05 87 VAL B CA 1
ATOM 604 C C . VAL A 1 97 ? 1.372 -41.760 -6.873 1.00 10.69 87 VAL B C 1
ATOM 605 O O . VAL A 1 97 ? 2.329 -41.116 -7.305 1.00 7.69 87 VAL B O 1
ATOM 609 N N . ASN A 1 98 ? 0.105 -41.522 -7.207 1.00 8.54 88 ASN B N 1
ATOM 610 C CA . ASN A 1 98 ? -0.310 -40.457 -8.109 1.00 9.27 88 ASN B CA 1
ATOM 611 C C . ASN A 1 98 ? -1.369 -39.615 -7.389 1.00 9.75 88 ASN B C 1
ATOM 612 O O . ASN A 1 98 ? -2.450 -40.109 -7.061 1.00 9.68 88 ASN B O 1
ATOM 617 N N . LYS A 1 99 ? -1.021 -38.356 -7.126 1.00 8.62 89 LYS B N 1
ATOM 618 C CA . LYS A 1 99 ? -1.967 -37.309 -6.704 1.00 9.41 89 LYS B CA 1
ATOM 619 C C . LYS A 1 99 ? -1.732 -36.079 -7.596 1.00 9.03 89 LYS B C 1
ATOM 620 O O . LYS A 1 99 ? -1.754 -34.933 -7.136 1.00 8.22 89 LYS B O 1
ATOM 626 N N . VAL A 1 100 ? -1.526 -36.351 -8.887 1.00 9.59 90 VAL B N 1
ATOM 627 C CA . VAL A 1 100 ? -1.128 -35.354 -9.894 1.00 8.54 90 VAL B CA 1
ATOM 628 C C . VAL A 1 100 ? 0.064 -34.536 -9.352 1.00 9.30 90 VAL B C 1
ATOM 629 O O . VAL A 1 100 ? 1.028 -35.135 -8.868 1.00 7.27 90 VAL B O 1
ATOM 633 N N . ALA A 1 101 ? 0.012 -33.201 -9.377 1.00 8.84 91 ALA B N 1
ATOM 634 C CA . ALA A 1 101 ? 1.137 -32.391 -8.889 1.00 8.80 91 ALA B CA 1
ATOM 635 C C . ALA A 1 101 ? 1.501 -32.638 -7.421 1.00 10.27 91 ALA B C 1
ATOM 636 O O . ALA A 1 101 ? 2.647 -32.422 -7.035 1.00 9.43 91 ALA B O 1
ATOM 638 N N . ALA A 1 102 ? 0.553 -33.112 -6.613 1.00 9.70 92 ALA B N 1
ATOM 639 C CA . ALA A 1 102 ? 0.822 -33.394 -5.202 1.00 8.24 92 ALA B CA 1
ATOM 640 C C . ALA A 1 102 ? 1.441 -34.777 -4.963 1.00 8.20 92 ALA B C 1
ATOM 641 O O . ALA A 1 102 ? 1.711 -35.119 -3.813 1.00 8.75 92 ALA B O 1
ATOM 643 N N . SER A 1 103 ? 1.696 -35.547 -6.027 1.00 7.76 93 SER B N 1
ATOM 644 C CA . SER A 1 103 ? 2.119 -36.948 -5.910 1.00 7.82 93 SER B CA 1
ATOM 645 C C . SER A 1 103 ? 3.278 -37.162 -4.945 1.00 10.81 93 SER B C 1
ATOM 646 O O . SER A 1 103 ? 3.184 -37.985 -4.036 1.00 8.09 93 SER B O 1
ATOM 649 N N . ALA A 1 104 ? 4.363 -36.421 -5.144 1.00 7.63 94 ALA B N 1
ATOM 650 C CA . ALA A 1 104 ? 5.569 -36.626 -4.343 1.00 8.35 94 ALA B CA 1
ATOM 651 C C . ALA A 1 104 ? 5.429 -36.111 -2.909 1.00 8.83 94 ALA B C 1
ATOM 652 O O . ALA A 1 104 ? 6.128 -36.598 -2.017 1.00 10.40 94 ALA B O 1
ATOM 654 N N . MET A 1 105 ? 4.532 -35.151 -2.678 1.00 7.80 95 MET B N 1
ATOM 655 C CA . MET A 1 105 ? 4.225 -34.734 -1.306 1.00 8.25 95 MET B CA 1
ATOM 656 C C . MET A 1 105 ? 3.369 -35.784 -0.601 1.00 8.11 95 MET B C 1
ATOM 657 O O . MET A 1 105 ? 3.594 -36.070 0.577 1.00 8.35 95 MET B O 1
ATOM 662 N N . LYS A 1 106 ? 2.394 -36.349 -1.308 1.00 7.03 96 LYS B N 1
ATOM 663 C CA . LYS A 1 106 ? 1.622 -37.471 -0.773 1.00 8.08 96 LYS B CA 1
ATOM 664 C C . LYS A 1 106 ? 2.522 -38.668 -0.432 1.00 8.50 96 LYS B C 1
ATOM 665 O O . LYS A 1 106 ? 2.291 -39.346 0.569 1.00 8.10 96 LYS B O 1
ATOM 671 N N . ALA A 1 107 ? 3.555 -38.908 -1.240 1.00 8.19 97 ALA B N 1
ATOM 672 C CA . ALA A 1 107 ? 4.524 -39.969 -0.945 1.00 8.77 97 ALA B CA 1
ATOM 673 C C . ALA A 1 107 ? 5.219 -39.752 0.403 1.00 7.95 97 ALA B C 1
ATOM 674 O O . ALA A 1 107 ? 5.384 -40.698 1.176 1.00 8.51 97 ALA B O 1
ATOM 676 N N . ILE A 1 108 ? 5.621 -38.512 0.676 1.00 8.35 98 ILE B N 1
ATOM 677 C CA . ILE A 1 108 ? 6.228 -38.162 1.967 1.00 7.72 98 ILE B CA 1
ATOM 678 C C . ILE A 1 108 ? 5.229 -38.386 3.107 1.00 9.45 98 ILE B C 1
ATOM 679 O O . ILE A 1 108 ? 5.578 -38.958 4.146 1.00 9.49 98 ILE B O 1
ATOM 684 N N . ILE A 1 109 ? 3.993 -37.937 2.905 1.00 7.70 99 ILE B N 1
ATOM 685 C CA . ILE A 1 109 ? 2.935 -38.116 3.898 1.00 8.60 99 ILE B CA 1
ATOM 686 C C . ILE A 1 109 ? 2.708 -39.596 4.200 1.00 8.46 99 ILE B C 1
ATOM 687 O O . ILE A 1 109 ? 2.695 -39.996 5.366 1.00 9.77 99 ILE B O 1
ATOM 692 N N . LEU A 1 110 ? 2.539 -40.403 3.157 1.00 8.57 100 LEU B N 1
ATOM 693 C CA . LEU A 1 110 ? 2.320 -41.838 3.341 1.00 9.76 100 LEU B CA 1
ATOM 694 C C . LEU A 1 110 ? 3.514 -42.526 4.000 1.00 9.93 100 LEU B C 1
ATOM 695 O O . LEU A 1 110 ? 3.336 -43.414 4.833 1.00 10.24 100 LEU B O 1
ATOM 700 N N . GLY A 1 111 ? 4.723 -42.111 3.636 1.00 9.83 101 GLY B N 1
ATOM 701 C CA . GLY A 1 111 ? 5.929 -42.648 4.266 1.00 9.57 101 GLY B CA 1
ATOM 702 C C . GLY A 1 111 ? 6.011 -42.325 5.749 1.00 9.75 101 GLY B C 1
ATOM 703 O O . GLY A 1 111 ? 6.366 -43.185 6.558 1.00 10.99 101 GLY B O 1
ATOM 704 N N . ALA A 1 112 ? 5.678 -41.087 6.106 1.00 9.98 102 ALA B N 1
ATOM 705 C CA . ALA A 1 112 ? 5.624 -40.686 7.513 1.00 10.49 102 ALA B CA 1
ATOM 706 C C . ALA A 1 112 ? 4.596 -41.514 8.284 1.00 12.82 102 ALA B C 1
ATOM 707 O O . ALA A 1 112 ? 4.869 -41.963 9.396 1.00 14.18 102 ALA B O 1
ATOM 709 N N . GLN A 1 113 ? 3.427 -41.728 7.682 1.00 11.64 103 GLN B N 1
ATOM 710 C CA . GLN A 1 113 ? 2.394 -42.576 8.280 1.00 11.64 103 GLN B CA 1
ATOM 711 C C . GLN A 1 113 ? 2.885 -43.999 8.503 1.00 15.10 103 GLN B C 1
ATOM 712 O O . GLN A 1 113 ? 2.614 -44.594 9.553 1.00 15.03 103 GLN B O 1
ATOM 718 N N . SER A 1 114 ? 3.608 -44.537 7.522 1.00 12.66 104 SER B N 1
ATOM 719 C CA . SER A 1 114 ? 4.149 -45.888 7.634 1.00 12.92 104 SER B CA 1
ATOM 720 C C . SER A 1 114 ? 5.117 -46.010 8.814 1.00 14.77 104 SER B C 1
ATOM 721 O O . SER A 1 114 ? 5.092 -47.013 9.530 1.00 16.13 104 SER B O 1
ATOM 724 N N . ILE A 1 115 ? 5.942 -44.985 9.023 1.00 14.13 105 ILE B N 1
ATOM 725 C CA . ILE A 1 115 ? 6.861 -44.955 10.161 1.00 14.68 105 ILE B CA 1
ATOM 726 C C . ILE A 1 115 ? 6.109 -44.794 11.483 1.00 16.73 105 ILE B C 1
ATOM 727 O O . ILE A 1 115 ? 6.412 -45.492 12.453 1.00 16.26 105 ILE B O 1
ATOM 732 N N . LYS A 1 116 ? 5.137 -43.888 11.519 1.00 12.92 106 LYS B N 1
ATOM 733 C CA . LYS A 1 116 ? 4.355 -43.654 12.737 1.00 18.90 106 LYS B CA 1
ATOM 734 C C . LYS A 1 116 ? 3.602 -44.896 13.205 1.00 19.89 106 LYS B C 1
ATOM 735 O O . LYS A 1 116 ? 3.498 -45.140 14.406 1.00 18.99 106 LYS B O 1
ATOM 741 N N . CYS A 1 117 ? 3.105 -45.689 12.258 1.00 18.35 107 CYS B N 1
ATOM 742 C CA . CYS A 1 117 ? 2.437 -46.952 12.583 1.00 24.61 107 CYS B CA 1
ATOM 743 C C . CYS A 1 117 ? 3.396 -48.072 13.001 1.00 25.24 107 CYS B C 1
ATOM 744 O O . CYS A 1 117 ? 2.946 -49.132 13.435 1.00 24.23 107 CYS B O 1
ATOM 747 N N . GLY A 1 118 ? 4.700 -47.847 12.859 1.00 20.54 108 GLY B N 1
ATOM 748 C CA . GLY A 1 118 ? 5.702 -48.841 13.220 1.00 21.50 108 GLY B CA 1
ATOM 749 C C . GLY A 1 118 ? 5.930 -49.924 12.180 1.00 22.37 108 GLY B C 1
ATOM 750 O O . GLY A 1 118 ? 6.597 -50.916 12.472 1.00 27.06 108 GLY B O 1
ATOM 751 N N . ASN A 1 119 ? 5.394 -49.746 10.972 1.00 20.60 109 ASN B N 1
ATOM 752 C CA . ASN A 1 119 ? 5.565 -50.735 9.904 1.00 20.28 109 ASN B CA 1
ATOM 753 C C . ASN A 1 119 ? 6.915 -50.632 9.213 1.00 22.37 109 ASN B C 1
ATOM 754 O O . ASN A 1 119 ? 7.417 -51.623 8.684 1.00 27.70 109 ASN B O 1
ATOM 759 N N . ALA A 1 120 ? 7.481 -49.432 9.196 1.00 21.97 110 ALA B N 1
ATOM 760 C CA . ALA A 1 120 ? 8.804 -49.205 8.637 1.00 14.27 110 ALA B CA 1
ATOM 761 C C . ALA A 1 120 ? 9.578 -48.309 9.581 1.00 14.47 110 ALA B C 1
ATOM 762 O O . ALA A 1 120 ? 8.991 -47.544 10.345 1.00 16.11 110 ALA B O 1
ATOM 764 N N . ASP A 1 121 ? 10.898 -48.440 9.548 1.00 15.60 111 ASP B N 1
ATOM 765 C CA . ASP A 1 121 ? 11.791 -47.537 10.274 1.00 16.00 111 ASP B CA 1
ATOM 766 C C . ASP A 1 121 ? 12.564 -46.583 9.369 1.00 12.44 111 ASP B C 1
ATOM 767 O O . ASP A 1 121 ? 12.937 -45.504 9.816 1.00 14.54 111 ASP B O 1
ATOM 772 N N . VAL A 1 122 ? 12.834 -46.993 8.130 1.00 11.71 112 VAL B N 1
ATOM 773 C CA . VAL A 1 122 ? 13.514 -46.153 7.142 1.00 12.82 112 VAL B CA 1
ATOM 774 C C . VAL A 1 122 ? 12.698 -46.190 5.859 1.00 12.98 112 VAL B C 1
ATOM 775 O O . VAL A 1 122 ? 12.455 -47.269 5.311 1.00 11.55 112 VAL B O 1
ATOM 779 N N . VAL A 1 123 ? 12.297 -45.014 5.380 1.00 10.94 113 VAL B N 1
ATOM 780 C CA . VAL A 1 123 ? 11.447 -44.899 4.197 1.00 10.23 113 VAL B CA 1
ATOM 781 C C . VAL A 1 123 ? 12.036 -43.888 3.220 1.00 10.63 113 VAL B C 1
ATOM 782 O O . VAL A 1 123 ? 12.400 -42.779 3.610 1.00 11.39 113 VAL B O 1
ATOM 786 N N . VAL A 1 124 ? 12.126 -44.295 1.955 1.00 8.48 114 VAL B N 1
ATOM 787 C CA . VAL A 1 124 ? 12.437 -43.393 0.860 1.00 8.55 114 VAL B CA 1
ATOM 788 C C . VAL A 1 124 ? 11.117 -42.831 0.341 1.00 9.65 114 VAL B C 1
ATOM 789 O O . VAL A 1 124 ? 10.202 -43.581 0.004 1.00 9.95 114 VAL B O 1
ATOM 793 N N . ALA A 1 125 ? 11.028 -41.509 0.273 1.00 8.25 115 ALA B N 1
ATOM 794 C CA . ALA A 1 125 ? 9.907 -40.851 -0.378 1.00 9.42 115 ALA B CA 1
ATOM 795 C C . ALA A 1 125 ? 10.437 -39.890 -1.422 1.00 11.67 115 ALA B C 1
ATOM 796 O O . ALA A 1 125 ? 11.636 -39.604 -1.471 1.00 10.34 115 ALA B O 1
ATOM 798 N N . GLY A 1 126 ? 9.539 -39.407 -2.266 1.00 10.06 116 GLY B N 1
ATOM 799 C CA . GLY A 1 126 ? 9.912 -38.477 -3.316 1.00 8.51 116 GLY B CA 1
ATOM 800 C C . GLY A 1 126 ? 9.081 -38.713 -4.546 1.00 9.32 116 GLY B C 1
ATOM 801 O O . GLY A 1 126 ? 7.954 -39.206 -4.459 1.00 8.05 116 GLY B O 1
ATOM 802 N N . GLY A 1 127 ? 9.643 -38.367 -5.696 1.00 9.49 117 GLY B N 1
ATOM 803 C CA . GLY A 1 127 ? 8.939 -38.520 -6.955 1.00 9.79 117 GLY B CA 1
ATOM 804 C C . GLY A 1 127 ? 9.808 -38.214 -8.148 1.00 10.59 117 GLY B C 1
ATOM 805 O O . GLY A 1 127 ? 10.916 -37.692 -8.010 1.00 10.66 117 GLY B O 1
ATOM 806 N N . CYS A 1 128 ? 9.297 -38.552 -9.322 1.00 8.31 118 CYS B N 1
ATOM 807 C CA . CYS A 1 128 ? 10.016 -38.333 -10.568 1.00 10.68 118 CYS B CA 1
ATOM 808 C C . CYS A 1 128 ? 9.019 -38.130 -11.690 1.00 11.33 118 CYS B C 1
ATOM 809 O O . CYS A 1 128 ? 7.878 -38.597 -11.614 1.00 8.77 118 CYS B O 1
ATOM 812 N N . GLU A 1 129 ? 9.446 -37.409 -12.719 1.00 11.33 119 GLU B N 1
ATOM 813 C CA . GLU A 1 129 ? 8.622 -37.206 -13.902 1.00 9.89 119 GLU B CA 1
ATOM 814 C C . GLU A 1 129 ? 9.513 -36.881 -15.085 1.00 11.88 119 GLU B C 1
ATOM 815 O O . GLU A 1 129 ? 10.446 -36.089 -14.959 1.00 10.42 119 GLU B O 1
ATOM 821 N N . SER A 1 130 ? 9.227 -37.515 -16.219 1.00 10.36 120 SER B N 1
ATOM 822 C CA . SER A 1 130 ? 9.748 -37.082 -17.509 1.00 10.94 120 SER B CA 1
ATOM 823 C C . SER A 1 130 ? 8.549 -36.756 -18.381 1.00 11.59 120 SER B C 1
ATOM 824 O O . SER A 1 130 ? 7.971 -37.639 -19.021 1.00 11.02 120 SER B O 1
ATOM 827 N N . MET A 1 131 ? 8.171 -35.487 -18.402 1.00 11.73 121 MET B N 1
ATOM 828 C CA . MET A 1 131 ? 7.061 -35.054 -19.245 1.00 12.11 121 MET B CA 1
ATOM 829 C C . MET A 1 131 ? 7.475 -35.081 -20.722 1.00 12.78 121 MET B C 1
ATOM 830 O O . MET A 1 131 ? 6.637 -35.309 -21.598 1.00 11.87 121 MET B O 1
ATOM 835 N N . THR A 1 132 ? 8.768 -34.893 -20.984 1.00 11.82 122 THR B N 1
ATOM 836 C CA . THR A 1 132 ? 9.333 -35.061 -22.323 1.00 14.24 122 THR B CA 1
ATOM 837 C C . THR A 1 132 ? 9.053 -36.453 -22.888 1.00 13.31 122 THR B C 1
ATOM 838 O O . THR A 1 132 ? 8.610 -36.584 -24.028 1.00 11.10 122 THR B O 1
ATOM 842 N N . ASN A 1 133 ? 9.309 -37.484 -22.088 1.00 11.70 123 ASN B N 1
ATOM 843 C CA . ASN A 1 133 ? 9.204 -38.860 -22.569 1.00 12.51 123 ASN B CA 1
ATOM 844 C C . ASN A 1 133 ? 7.898 -39.566 -22.222 1.00 14.29 123 ASN B C 1
ATOM 845 O O . ASN A 1 133 ? 7.775 -40.769 -22.457 1.00 12.58 123 ASN B O 1
ATOM 850 N N . ALA A 1 134 ? 6.921 -38.831 -21.694 1.00 10.28 124 ALA B N 1
ATOM 851 C CA . ALA A 1 134 ? 5.554 -39.333 -21.642 1.00 11.64 124 ALA B CA 1
ATOM 852 C C . ALA A 1 134 ? 5.087 -39.561 -23.086 1.00 13.12 124 ALA B C 1
ATOM 853 O O . ALA A 1 134 ? 5.282 -38.690 -23.940 1.00 11.82 124 ALA B O 1
ATOM 855 N N . PRO A 1 135 ? 4.509 -40.741 -23.374 1.00 11.22 125 PRO B N 1
ATOM 856 C CA . PRO A 1 135 ? 4.203 -41.082 -24.759 1.00 10.66 125 PRO B CA 1
ATOM 857 C C . PRO A 1 135 ? 2.839 -40.590 -25.220 1.00 11.66 125 PRO B C 1
ATOM 858 O O . PRO A 1 135 ? 2.011 -40.153 -24.413 1.00 12.92 125 PRO B O 1
ATOM 862 N N . TYR A 1 136 ? 2.631 -40.668 -26.528 1.00 11.25 126 TYR B N 1
ATOM 863 C CA . TYR A 1 136 ? 1.301 -40.547 -27.107 1.00 12.41 126 TYR B CA 1
ATOM 864 C C . TYR A 1 136 ? 0.574 -41.881 -26.982 1.00 12.29 126 TYR B C 1
ATOM 865 O O . TYR A 1 136 ? 1.206 -42.940 -27.012 1.00 13.20 126 TYR B O 1
ATOM 874 N N . TYR A 1 137 ? -0.750 -41.813 -26.841 1.00 10.48 127 TYR B N 1
ATOM 875 C CA . TYR A 1 137 ? -1.606 -43.001 -26.785 1.00 11.74 127 TYR B CA 1
ATOM 876 C C . TYR A 1 137 ? -2.448 -43.117 -28.047 1.00 12.35 127 TYR B C 1
ATOM 877 O O . TYR A 1 137 ? -2.837 -42.105 -28.628 1.00 12.08 127 TYR B O 1
ATOM 886 N N . MET A 1 138 ? -2.762 -44.350 -28.434 1.00 13.35 128 MET B N 1
ATOM 887 C CA . MET A 1 138 ? -3.761 -44.608 -29.474 1.00 14.67 128 MET B CA 1
ATOM 888 C C . MET A 1 138 ? -4.902 -45.437 -28.878 1.00 11.89 128 MET B C 1
ATOM 889 O O . MET A 1 138 ? -4.822 -46.668 -28.839 1.00 11.49 128 MET B O 1
ATOM 894 N N . PRO A 1 139 ? -5.967 -44.766 -28.404 1.00 12.55 129 PRO B N 1
ATOM 895 C CA . PRO A 1 139 ? -7.085 -45.493 -27.786 1.00 12.80 129 PRO B CA 1
ATOM 896 C C . PRO A 1 139 ? -7.815 -46.484 -28.704 1.00 17.33 129 PRO B C 1
ATOM 897 O O . PRO A 1 139 ? -8.304 -47.502 -28.217 1.00 15.10 129 PRO B O 1
ATOM 901 N N . ALA A 1 140 ? -7.863 -46.206 -30.007 1.00 13.56 130 ALA B N 1
ATOM 902 C CA . ALA A 1 140 ? -8.531 -47.099 -30.963 1.00 15.77 130 ALA B CA 1
ATOM 903 C C . ALA A 1 140 ? -7.652 -48.240 -31.481 1.00 13.73 130 ALA B C 1
ATOM 904 O O . ALA A 1 140 ? -8.139 -49.078 -32.239 1.00 15.81 130 ALA B O 1
ATOM 906 N N . ALA A 1 141 ? -6.378 -48.287 -31.082 1.00 12.05 131 ALA B N 1
ATOM 907 C CA . ALA A 1 141 ? -5.440 -49.269 -31.634 1.00 13.73 131 ALA B CA 1
ATOM 908 C C . ALA A 1 141 ? -5.844 -50.709 -31.362 1.00 14.48 131 ALA B C 1
ATOM 909 O O . ALA A 1 141 ? -5.743 -51.551 -32.254 1.00 13.64 131 ALA B O 1
ATOM 911 N N . ARG A 1 142 ? -6.292 -51.000 -30.143 1.00 13.62 132 ARG B N 1
ATOM 912 C CA . ARG A 1 142 ? -6.578 -52.386 -29.778 1.00 13.67 132 ARG B CA 1
ATOM 913 C C . ARG A 1 142 ? -7.765 -52.946 -30.565 1.00 13.66 132 ARG B C 1
ATOM 914 O O . ARG A 1 142 ? -7.648 -53.988 -31.212 1.00 14.44 132 ARG B O 1
ATOM 922 N N . ALA A 1 143 ? -8.892 -52.246 -30.505 1.00 14.74 133 ALA B N 1
ATOM 923 C CA . ALA A 1 143 ? -10.136 -52.714 -31.121 1.00 18.91 133 ALA B CA 1
ATOM 924 C C . ALA A 1 143 ? -10.272 -52.329 -32.592 1.00 16.50 133 ALA B C 1
ATOM 925 O O . ALA A 1 143 ? -11.112 -52.890 -33.295 1.00 14.58 133 ALA B O 1
ATOM 927 N N . GLY A 1 144 ? -9.467 -51.371 -33.047 1.00 14.92 134 GLY B N 1
ATOM 928 C CA . GLY A 1 144 ? -9.501 -50.927 -34.440 1.00 14.68 134 GLY B CA 1
ATOM 929 C C . GLY A 1 144 ? -10.297 -49.649 -34.622 1.00 16.26 134 GLY B C 1
ATOM 930 O O . GLY A 1 144 ? -11.273 -49.408 -33.909 1.00 14.68 134 GLY B O 1
ATOM 931 N N . ALA A 1 145 ? -9.874 -48.833 -35.584 1.00 15.65 135 ALA B N 1
ATOM 932 C CA . ALA A 1 145 ? -10.559 -47.578 -35.914 1.00 15.24 135 ALA B CA 1
ATOM 933 C C . ALA A 1 145 ? -11.712 -47.771 -36.895 1.00 16.74 135 ALA B C 1
ATOM 934 O O . ALA A 1 145 ? -12.601 -46.919 -36.964 1.00 13.80 135 ALA B O 1
ATOM 936 N N . LYS A 1 146 ? -11.658 -48.850 -37.680 1.00 16.66 136 LYS B N 1
ATOM 937 C CA . LYS A 1 146 ? -12.754 -49.284 -38.563 1.00 16.51 136 LYS B CA 1
ATOM 938 C C . LYS A 1 146 ? -12.901 -48.411 -39.814 1.00 16.02 136 LYS B C 1
ATOM 939 O O . LYS A 1 146 ? -12.671 -48.878 -40.931 1.00 17.39 136 LYS B O 1
ATOM 945 N N . PHE A 1 147 ? -13.302 -47.159 -39.631 1.00 14.40 137 PHE B N 1
ATOM 946 C CA . PHE A 1 147 ? -13.393 -46.223 -40.746 1.00 16.43 137 PHE B CA 1
ATOM 947 C C . PHE A 1 147 ? -13.315 -44.801 -40.234 1.00 16.07 137 PHE B C 1
ATOM 948 O O . PHE A 1 147 ? -13.871 -44.476 -39.184 1.00 17.05 137 PHE B O 1
ATOM 956 N N . GLY A 1 148 ? -12.621 -43.962 -40.990 1.00 13.81 138 GLY B N 1
ATOM 957 C CA . GLY A 1 148 ? -12.536 -42.554 -40.685 1.00 12.52 138 GLY B CA 1
ATOM 958 C C . GLY A 1 148 ? -11.421 -42.231 -39.725 1.00 16.27 138 GLY B C 1
ATOM 959 O O . GLY A 1 148 ? -10.801 -43.110 -39.129 1.00 14.84 138 GLY B O 1
ATOM 960 N N . GLN A 1 149 ? -11.201 -40.938 -39.575 1.00 17.89 139 GLN B N 1
ATOM 961 C CA . GLN A 1 149 ? -10.087 -40.402 -38.812 1.00 15.48 139 GLN B CA 1
ATOM 962 C C . GLN A 1 149 ? -10.139 -40.819 -37.341 1.00 16.82 139 GLN B C 1
ATOM 963 O O . GLN A 1 149 ? -11.218 -40.977 -36.770 1.00 12.30 139 GLN B O 1
ATOM 969 N N . THR A 1 150 ? -8.962 -41.009 -36.752 1.00 13.16 140 THR B N 1
ATOM 970 C CA . THR A 1 150 ? -8.827 -41.321 -35.329 1.00 15.56 140 THR B CA 1
ATOM 971 C C . THR A 1 150 ? -7.661 -40.535 -34.729 1.00 18.82 140 THR B C 1
ATOM 972 O O . THR A 1 150 ? -6.721 -40.163 -35.430 1.00 19.64 140 THR B O 1
ATOM 976 N N . VAL A 1 151 ? -7.731 -40.306 -33.425 1.00 16.77 141 VAL B N 1
ATOM 977 C CA . VAL A 1 151 ? -6.849 -39.359 -32.747 1.00 18.66 141 VAL B CA 1
ATOM 978 C C . VAL A 1 151 ? -5.780 -40.060 -31.903 1.00 18.24 141 VAL B C 1
ATOM 979 O O . VAL A 1 151 ? -6.072 -41.038 -31.212 1.00 21.47 141 VAL B O 1
ATOM 983 N N . LEU A 1 152 ? -4.546 -39.557 -31.990 1.00 16.03 142 LEU B N 1
ATOM 984 C CA . LEU A 1 152 ? -3.462 -39.927 -31.080 1.00 14.95 142 LEU B CA 1
ATOM 985 C C . LEU A 1 152 ? -3.427 -38.859 -30.025 1.00 17.43 142 LEU B C 1
ATOM 986 O O . LEU A 1 152 ? -3.231 -37.679 -30.328 1.00 16.66 142 LEU B O 1
ATOM 991 N N . VAL A 1 153 ? -3.561 -39.300 -28.789 1.00 16.44 143 VAL B N 1
ATOM 992 C CA . VAL A 1 153 ? -3.666 -38.433 -27.639 1.00 14.70 143 VAL B CA 1
ATOM 993 C C . VAL A 1 153 ? -2.297 -38.205 -27.001 1.00 12.72 143 VAL B C 1
ATOM 994 O O . VAL A 1 153 ? -1.534 -39.145 -26.797 1.00 12.22 143 VAL B O 1
ATOM 998 N N . ASP A 1 154 ? -1.997 -36.951 -26.677 1.00 14.51 144 ASP B N 1
ATOM 999 C CA . ASP A 1 154 ? -0.775 -36.628 -25.956 1.00 12.25 144 ASP B CA 1
ATOM 1000 C C . ASP A 1 154 ? -1.020 -36.929 -24.479 1.00 10.53 144 ASP B C 1
ATOM 1001 O O . ASP A 1 154 ? -1.832 -36.265 -23.832 1.00 11.81 144 ASP B O 1
ATOM 1006 N N . GLY A 1 155 ? -0.310 -37.925 -23.957 1.00 12.34 145 GLY B N 1
ATOM 1007 C CA . GLY A 1 155 ? -0.457 -38.337 -22.559 1.00 12.28 145 GLY B CA 1
ATOM 1008 C C . GLY A 1 155 ? -0.227 -37.230 -21.547 1.00 12.75 145 GLY B C 1
ATOM 1009 O O . GLY A 1 155 ? -0.877 -37.207 -20.501 1.00 9.81 145 GLY B O 1
ATOM 1010 N N . VAL A 1 156 ? 0.681 -36.305 -21.861 1.00 11.89 146 VAL B N 1
ATOM 1011 C CA . VAL A 1 156 ? 0.927 -35.148 -20.998 1.00 11.72 146 VAL B CA 1
ATOM 1012 C C . VAL A 1 156 ? -0.371 -34.364 -20.779 1.00 11.09 146 VAL B C 1
ATOM 1013 O O . VAL A 1 156 ? -0.671 -33.957 -19.660 1.00 12.47 146 VAL B O 1
ATOM 1017 N N . GLU A 1 157 ? -1.138 -34.173 -21.846 1.00 12.18 147 GLU B N 1
ATOM 1018 C CA . GLU A 1 157 ? -2.400 -33.450 -21.761 1.00 12.45 147 GLU B CA 1
ATOM 1019 C C . GLU A 1 157 ? -3.493 -34.265 -21.079 1.00 11.46 147 GLU B C 1
ATOM 1020 O O . GLU A 1 157 ? -4.114 -33.793 -20.132 1.00 11.31 147 GLU B O 1
ATOM 1026 N N . ARG A 1 158 ? -3.718 -35.484 -21.561 1.00 9.50 148 ARG B N 1
ATOM 1027 C CA . ARG A 1 158 ? -4.850 -36.296 -21.109 1.00 11.31 148 ARG B CA 1
ATOM 1028 C C . ARG A 1 158 ? -4.759 -36.658 -19.629 1.00 11.61 148 ARG B C 1
ATOM 1029 O O . ARG A 1 158 ? -5.740 -36.530 -18.897 1.00 12.43 148 ARG B O 1
ATOM 1037 N N . ASP A 1 159 ? -3.585 -37.105 -19.197 1.00 9.91 149 ASP B N 1
ATOM 1038 C CA . ASP A 1 159 ? -3.393 -37.551 -17.820 1.00 11.51 149 ASP B CA 1
ATOM 1039 C C . ASP A 1 159 ? -2.681 -36.549 -16.913 1.00 12.62 149 ASP B C 1
ATOM 1040 O O . ASP A 1 159 ? -2.669 -36.735 -15.695 1.00 11.68 149 ASP B O 1
ATOM 1045 N N . GLY A 1 160 ? -2.107 -35.490 -17.482 1.00 10.60 150 GLY B N 1
ATOM 1046 C CA . GLY A 1 160 ? -1.332 -34.537 -16.688 1.00 12.43 150 GLY B CA 1
ATOM 1047 C C . GLY A 1 160 ? -1.951 -33.166 -16.545 1.00 11.75 150 GLY B C 1
ATOM 1048 O O . GLY A 1 160 ? -2.184 -32.706 -15.426 1.00 12.48 150 GLY B O 1
ATOM 1049 N N . LEU A 1 161 ? -2.221 -32.519 -17.676 1.00 10.47 151 LEU B N 1
ATOM 1050 C CA . LEU A 1 161 ? -2.554 -31.089 -17.698 1.00 12.42 151 LEU B CA 1
ATOM 1051 C C . LEU A 1 161 ? -4.032 -30.742 -17.862 1.00 14.21 151 LEU B C 1
ATOM 1052 O O . LEU A 1 161 ? -4.412 -29.607 -17.594 1.00 13.80 151 LEU B O 1
ATOM 1057 N N . ASN A 1 162 ? -4.854 -31.683 -18.321 1.00 13.26 152 ASN B N 1
ATOM 1058 C CA . ASN A 1 162 ? -6.281 -31.416 -18.524 1.00 13.86 152 ASN B CA 1
ATOM 1059 C C . ASN A 1 162 ? -7.125 -31.953 -17.380 1.00 11.45 152 ASN B C 1
ATOM 1060 O O . ASN A 1 162 ? -6.871 -33.043 -16.868 1.00 11.30 152 ASN B O 1
ATOM 1065 N N . ASP A 1 163 ? -8.139 -31.184 -16.996 1.00 13.01 153 ASP B N 1
ATOM 1066 C CA . ASP A 1 163 ? -9.099 -31.619 -15.992 1.00 13.35 153 ASP B CA 1
ATOM 1067 C C . ASP A 1 163 ? -9.888 -32.819 -16.526 1.00 15.49 153 ASP B C 1
ATOM 1068 O O . ASP A 1 163 ? -10.296 -32.834 -17.688 1.00 14.74 153 ASP B O 1
ATOM 1073 N N . ALA A 1 164 ? -10.097 -33.815 -15.672 1.00 11.76 154 ALA B N 1
ATOM 1074 C CA . ALA A 1 164 ? -10.806 -35.037 -16.061 1.00 12.30 154 ALA B CA 1
ATOM 1075 C C . ALA A 1 164 ? -12.305 -34.837 -16.308 1.00 12.41 154 ALA B C 1
ATOM 1076 O O . ALA A 1 164 ? -12.925 -35.652 -16.989 1.00 14.24 154 ALA B O 1
ATOM 1078 N N . TYR A 1 165 ? -12.880 -33.770 -15.762 1.00 13.69 155 TYR B N 1
ATOM 1079 C CA . TYR A 1 165 ? -14.341 -33.577 -15.753 1.00 13.79 155 TYR B CA 1
ATOM 1080 C C . TYR A 1 165 ? -14.835 -32.704 -16.896 1.00 16.72 155 TYR B C 1
ATOM 1081 O O . TYR A 1 165 ? -15.852 -33.026 -17.509 1.00 18.66 155 TYR B O 1
ATOM 1090 N N . ASP A 1 166 ? -14.117 -31.625 -17.196 1.00 14.61 156 ASP B N 1
ATOM 1091 C CA . ASP A 1 166 ? -14.456 -30.772 -18.349 1.00 18.77 156 ASP B CA 1
ATOM 1092 C C . ASP A 1 166 ? -13.448 -30.825 -19.503 1.00 18.04 156 ASP B C 1
ATOM 1093 O O . ASP A 1 166 ? -13.674 -30.199 -20.540 1.00 18.19 156 ASP B O 1
ATOM 1098 N N . GLY A 1 167 ? -12.344 -31.549 -19.327 1.00 14.39 157 GLY B N 1
ATOM 1099 C CA . GLY A 1 167 ? -11.331 -31.659 -20.375 1.00 15.76 157 GLY B CA 1
ATOM 1100 C C . GLY A 1 167 ? -10.486 -30.416 -20.608 1.00 15.90 157 GLY B C 1
ATOM 1101 O O . GLY A 1 167 ? -9.672 -30.402 -21.530 1.00 14.92 157 GLY B O 1
ATOM 1102 N N . LEU A 1 168 ? -10.649 -29.388 -19.776 1.00 13.61 158 LEU B N 1
ATOM 1103 C CA . LEU A 1 168 ? -9.975 -28.108 -19.989 1.00 16.06 158 LEU B CA 1
ATOM 1104 C C . LEU A 1 168 ? -8.610 -28.103 -19.323 1.00 14.60 158 LEU B C 1
ATOM 1105 O O . LEU A 1 168 ? -8.425 -28.717 -18.271 1.00 13.45 158 LEU B O 1
ATOM 1110 N N . ALA A 1 169 ? -7.661 -27.400 -19.939 1.00 14.33 159 ALA B N 1
ATOM 1111 C CA . ALA A 1 169 ? -6.310 -27.280 -19.394 1.00 13.02 159 ALA B CA 1
ATOM 1112 C C . ALA A 1 169 ? -6.351 -26.603 -18.035 1.00 13.06 159 ALA B C 1
ATOM 1113 O O . ALA A 1 169 ? -7.216 -25.759 -17.781 1.00 14.40 159 ALA B O 1
ATOM 1115 N N . MET A 1 170 ? -5.408 -26.960 -17.168 1.00 12.04 160 MET B N 1
ATOM 1116 C CA . MET A 1 170 ? -5.281 -26.298 -15.865 1.00 14.52 160 MET B CA 1
ATOM 1117 C C . MET A 1 170 ? -5.200 -24.774 -16.021 1.00 13.36 160 MET B C 1
ATOM 1118 O O . MET A 1 170 ? -5.707 -24.038 -15.174 1.00 11.88 160 MET B O 1
ATOM 1123 N N . GLY A 1 171 ? -4.577 -24.312 -17.102 1.00 11.87 161 GLY B N 1
ATOM 1124 C CA . GLY A 1 171 ? -4.488 -22.881 -17.382 1.00 13.27 161 GLY B CA 1
ATOM 1125 C C . GLY A 1 171 ? -5.816 -22.172 -17.586 1.00 13.25 161 GLY B C 1
ATOM 1126 O O . GLY A 1 171 ? -5.939 -20.989 -17.281 1.00 13.29 161 GLY B O 1
ATOM 1127 N N . VAL A 1 172 ? -6.814 -22.887 -18.094 1.00 15.02 162 VAL B N 1
ATOM 1128 C CA . VAL A 1 172 ? -8.167 -22.334 -18.194 1.00 13.57 162 VAL B CA 1
ATOM 1129 C C . VAL A 1 172 ? -8.747 -22.113 -16.793 1.00 15.06 162 VAL B C 1
ATOM 1130 O O . VAL A 1 172 ? -9.385 -21.090 -16.537 1.00 13.24 162 VAL B O 1
ATOM 1134 N N . HIS A 1 173 ? -8.515 -23.060 -15.889 1.00 13.14 163 HIS B N 1
ATOM 1135 C CA . HIS A 1 173 ? -8.945 -22.902 -14.498 1.00 13.53 163 HIS B CA 1
ATOM 1136 C C . HIS A 1 173 ? -8.119 -21.860 -13.738 1.00 13.42 163 HIS B C 1
ATOM 1137 O O . HIS A 1 173 ? -8.618 -21.249 -12.792 1.00 15.00 163 HIS B O 1
ATOM 1144 N N . ALA A 1 174 ? -6.871 -21.643 -14.156 1.00 14.02 164 ALA B N 1
ATOM 1145 C CA . ALA A 1 174 ? -6.073 -20.522 -13.637 1.00 12.67 164 ALA B CA 1
ATOM 1146 C C . ALA A 1 174 ? -6.693 -19.169 -13.996 1.00 13.79 164 ALA B C 1
ATOM 1147 O O . ALA A 1 174 ? -6.632 -18.232 -13.200 1.00 14.42 164 ALA B O 1
ATOM 1149 N N . GLU A 1 175 ? -7.281 -19.065 -15.188 1.00 11.89 165 GLU B N 1
ATOM 1150 C CA . GLU A 1 175 ? -8.021 -17.855 -15.558 1.00 15.40 165 GLU B CA 1
ATOM 1151 C C . GLU A 1 175 ? -9.248 -17.640 -14.671 1.00 16.64 165 GLU B C 1
ATOM 1152 O O . GLU A 1 175 ? -9.560 -16.504 -14.320 1.00 16.89 165 GLU B O 1
ATOM 1158 N N . LYS A 1 176 ? -9.938 -18.721 -14.312 1.00 14.22 166 LYS B N 1
ATOM 1159 C CA . LYS A 1 176 ? -11.059 -18.632 -13.373 1.00 15.40 166 LYS B CA 1
ATOM 1160 C C . LYS A 1 176 ? -10.604 -18.078 -12.022 1.00 17.52 166 LYS B C 1
ATOM 1161 O O . LYS A 1 176 ? -11.291 -17.245 -11.429 1.00 16.42 166 LYS B O 1
ATOM 1167 N N . CYS A 1 177 ? -9.450 -18.541 -11.548 1.00 15.70 167 CYS B N 1
ATOM 1168 C CA . CYS A 1 177 ? -8.854 -18.022 -10.322 1.00 15.44 167 CYS B CA 1
ATOM 1169 C C . CYS A 1 177 ? -8.558 -16.527 -10.427 1.00 14.72 167 CYS B C 1
ATOM 1170 O O . CYS A 1 177 ? -8.900 -15.761 -9.524 1.00 16.29 167 CYS B O 1
ATOM 1173 N N . ALA A 1 178 ? -7.935 -16.121 -11.533 1.00 16.32 168 ALA B N 1
ATOM 1174 C CA . ALA A 1 178 ? -7.618 -14.708 -11.771 1.00 16.25 168 ALA B CA 1
ATOM 1175 C C . ALA A 1 178 ? -8.872 -13.828 -11.754 1.00 16.49 168 ALA B C 1
ATOM 1176 O O . ALA A 1 178 ? -8.858 -12.745 -11.165 1.00 16.66 168 ALA B O 1
ATOM 1178 N N . ARG A 1 179 ? -9.945 -14.301 -12.387 1.00 17.90 169 ARG B N 1
ATOM 1179 C CA . ARG A 1 179 ? -11.222 -13.576 -12.385 1.00 20.48 169 ARG B CA 1
ATOM 1180 C C . ARG A 1 179 ? -11.887 -13.587 -11.005 1.00 20.18 169 ARG B C 1
ATOM 1181 O O . ARG A 1 179 ? -12.321 -12.538 -10.526 1.00 19.71 169 ARG B O 1
ATOM 1189 N N . ASP A 1 180 ? -11.967 -14.761 -10.378 1.00 17.80 170 ASP B N 1
ATOM 1190 C CA . ASP A 1 180 ? -12.641 -14.896 -9.077 1.00 20.87 170 ASP B CA 1
ATOM 1191 C C . ASP A 1 180 ? -12.001 -14.047 -7.983 1.00 22.82 170 ASP B C 1
ATOM 1192 O O . ASP A 1 180 ? -12.707 -13.484 -7.142 1.00 17.33 170 ASP B O 1
ATOM 1197 N N . TRP A 1 181 ? -10.675 -13.953 -8.006 1.00 16.36 171 TRP B N 1
ATOM 1198 C CA . TRP A 1 181 ? -9.918 -13.328 -6.921 1.00 20.11 171 TRP B CA 1
ATOM 1199 C C . TRP A 1 181 ? -9.268 -11.994 -7.285 1.00 20.94 171 TRP B C 1
ATOM 1200 O O . TRP A 1 181 ? -8.478 -11.464 -6.502 1.00 22.88 171 TRP B O 1
ATOM 1211 N N . ASP A 1 182 ? -9.617 -11.452 -8.454 1.00 20.56 172 ASP B N 1
ATOM 1212 C CA . ASP A 1 182 ? -9.166 -10.122 -8.895 1.00 25.23 172 ASP B CA 1
ATOM 1213 C C . ASP A 1 182 ? -7.643 -10.022 -8.947 1.00 24.62 172 ASP B C 1
ATOM 1214 O O . ASP A 1 182 ? -7.038 -9.136 -8.338 1.00 25.62 172 ASP B O 1
ATOM 1219 N N . ILE A 1 183 ? -7.042 -10.950 -9.683 1.00 17.94 173 ILE B N 1
ATOM 1220 C CA . ILE A 1 183 ? -5.593 -11.009 -9.836 1.00 17.74 173 ILE B CA 1
ATOM 1221 C C . ILE A 1 183 ? -5.296 -10.724 -11.301 1.00 17.88 173 ILE B C 1
ATOM 1222 O O . ILE A 1 183 ? -5.638 -11.516 -12.178 1.00 19.65 173 ILE B O 1
ATOM 1227 N N . THR A 1 184 ? -4.651 -9.591 -11.548 1.00 16.70 174 THR B N 1
ATOM 1228 C CA . THR A 1 184 ? -4.540 -9.030 -12.889 1.00 19.85 174 THR B CA 1
ATOM 1229 C C . THR A 1 184 ? -3.365 -9.616 -13.659 1.00 16.93 174 THR B C 1
ATOM 1230 O O . THR A 1 184 ? -2.488 -10.264 -13.082 1.00 16.55 174 THR B O 1
ATOM 1234 N N . ARG A 1 185 ? -3.365 -9.370 -14.967 1.00 15.88 175 ARG B N 1
ATOM 1235 C CA . ARG A 1 185 ? -2.239 -9.709 -15.837 1.00 20.10 175 ARG B CA 1
ATOM 1236 C C . ARG A 1 185 ? -0.933 -9.099 -15.329 1.00 21.18 175 ARG B C 1
ATOM 1237 O O . ARG A 1 185 ? 0.103 -9.771 -15.312 1.00 16.03 175 ARG B O 1
ATOM 1245 N N . GLU A 1 186 ? -0.982 -7.828 -14.941 1.00 19.10 176 GLU B N 1
ATOM 1246 C CA . GLU A 1 186 ? 0.215 -7.131 -14.471 1.00 18.32 176 GLU B CA 1
ATOM 1247 C C . GLU A 1 186 ? 0.730 -7.728 -13.162 1.00 19.18 176 GLU B C 1
ATOM 1248 O O . GLU A 1 186 ? 1.939 -7.889 -12.993 1.00 16.73 176 GLU B O 1
ATOM 1254 N N . GLN A 1 187 ? -0.180 -8.047 -12.246 1.00 15.26 177 GLN B N 1
ATOM 1255 C CA . GLN A 1 187 ? 0.201 -8.677 -10.981 1.00 17.19 177 GLN B CA 1
ATOM 1256 C C . GLN A 1 187 ? 0.863 -10.034 -11.200 1.00 16.07 177 GLN B C 1
ATOM 1257 O O . GLN A 1 187 ? 1.880 -10.339 -10.570 1.00 15.81 177 GLN B O 1
ATOM 1263 N N . GLN A 1 188 ? 0.299 -10.832 -12.104 1.00 14.60 178 GLN B N 1
ATOM 1264 C CA . GLN A 1 188 ? 0.851 -12.149 -12.415 1.00 15.63 178 GLN B CA 1
ATOM 1265 C C . GLN A 1 188 ? 2.226 -12.047 -13.067 1.00 14.52 178 GLN B C 1
ATOM 1266 O O . GLN A 1 188 ? 3.124 -12.820 -12.734 1.00 13.52 178 GLN B O 1
ATOM 1272 N N . ASP A 1 189 ? 2.385 -11.091 -13.983 1.00 14.23 179 ASP B N 1
ATOM 1273 C CA . ASP A 1 189 ? 3.676 -10.850 -14.635 1.00 13.72 179 ASP B CA 1
ATOM 1274 C C . ASP A 1 189 ? 4.741 -10.380 -13.651 1.00 15.55 179 ASP B C 1
ATOM 1275 O O . ASP A 1 189 ? 5.870 -10.868 -13.687 1.00 16.23 179 ASP B O 1
ATOM 1280 N N . ASN A 1 190 ? 4.383 -9.444 -12.778 1.00 16.48 180 ASN B N 1
ATOM 1281 C CA . ASN A 1 190 ? 5.306 -8.990 -11.736 1.00 15.87 180 ASN B CA 1
ATOM 1282 C C . ASN A 1 190 ? 5.734 -10.141 -10.823 1.00 16.38 180 ASN B C 1
ATOM 1283 O O . ASN A 1 190 ? 6.912 -10.248 -10.471 1.00 13.39 180 ASN B O 1
ATOM 1288 N N . PHE A 1 191 ? 4.787 -11.008 -10.467 1.00 13.87 181 PHE B N 1
ATOM 1289 C CA . PHE A 1 191 ? 5.099 -12.205 -9.687 1.00 13.59 181 PHE B CA 1
ATOM 1290 C C . PHE A 1 191 ? 6.069 -13.131 -10.435 1.00 11.44 181 PHE B C 1
ATOM 1291 O O . PHE A 1 191 ? 7.020 -13.642 -9.838 1.00 14.15 181 PHE B O 1
ATOM 1299 N N . ALA A 1 192 ? 5.815 -13.352 -11.724 1.00 11.73 182 ALA B N 1
ATOM 1300 C CA . ALA A 1 192 ? 6.668 -14.217 -12.545 1.00 12.63 182 ALA B CA 1
ATOM 1301 C C . ALA A 1 192 ? 8.086 -13.662 -12.645 1.00 15.51 182 ALA B C 1
ATOM 1302 O O . ALA A 1 192 ? 9.058 -14.392 -12.448 1.00 12.25 182 ALA B O 1
ATOM 1304 N N . ILE A 1 193 ? 8.189 -12.367 -12.930 1.00 13.94 183 ILE B N 1
ATOM 1305 C CA . ILE A 1 193 ? 9.482 -11.685 -13.011 1.00 14.57 183 ILE B CA 1
ATOM 1306 C C . ILE A 1 193 ? 10.256 -11.860 -11.699 1.00 12.64 183 ILE B C 1
ATOM 1307 O O . ILE A 1 193 ? 11.440 -12.203 -11.717 1.00 14.44 183 ILE B O 1
ATOM 1312 N N . GLU A 1 194 ? 9.577 -11.647 -10.576 1.00 13.46 184 GLU B N 1
ATOM 1313 C CA . GLU A 1 194 ? 10.191 -11.814 -9.259 1.00 15.64 184 GLU B CA 1
ATOM 1314 C C . GLU A 1 194 ? 10.655 -13.253 -9.015 1.00 15.91 184 GLU B C 1
ATOM 1315 O O . GLU A 1 194 ? 11.738 -13.463 -8.472 1.00 11.97 184 GLU B O 1
ATOM 1321 N N . SER A 1 195 ? 9.845 -14.232 -9.415 1.00 12.51 185 SER B N 1
ATOM 1322 C CA . SER A 1 195 ? 10.225 -15.642 -9.290 1.00 13.14 185 SER B CA 1
ATOM 1323 C C . SER A 1 195 ? 11.488 -15.955 -10.100 1.00 12.98 185 SER B C 1
ATOM 1324 O O . SER A 1 195 ? 12.393 -16.622 -9.598 1.00 12.56 185 SER B O 1
ATOM 1327 N N . TYR A 1 196 ? 11.547 -15.466 -11.339 1.00 10.77 186 TYR B N 1
ATOM 1328 C CA . TYR A 1 196 ? 12.751 -15.618 -12.171 1.00 13.57 186 TYR B CA 1
ATOM 1329 C C . TYR A 1 196 ? 13.967 -14.930 -11.558 1.00 13.94 186 TYR B C 1
ATOM 1330 O O . TYR A 1 196 ? 15.058 -15.500 -11.551 1.00 14.60 186 TYR B O 1
ATOM 1339 N N . GLN A 1 197 ? 13.785 -13.711 -11.056 1.00 13.10 187 GLN B N 1
ATOM 1340 C CA . GLN A 1 197 ? 14.908 -12.955 -10.494 1.00 15.13 187 GLN B CA 1
ATOM 1341 C C . GLN A 1 197 ? 15.440 -13.589 -9.209 1.00 15.44 187 GLN B C 1
ATOM 1342 O O . GLN A 1 197 ? 16.652 -13.619 -8.991 1.00 13.85 187 GLN B O 1
ATOM 1348 N N . LYS A 1 198 ? 14.542 -14.108 -8.373 1.00 11.09 188 LYS B N 1
ATOM 1349 C CA . LYS A 1 198 ? 14.960 -14.873 -7.196 1.00 12.20 188 LYS B CA 1
ATOM 1350 C C . LYS A 1 198 ? 15.712 -16.142 -7.601 1.00 13.98 188 LYS B C 1
ATOM 1351 O O . LYS A 1 198 ? 16.760 -16.451 -7.028 1.00 12.28 188 LYS B O 1
ATOM 1357 N N . SER A 1 199 ? 15.182 -16.864 -8.590 1.00 10.96 189 SER B N 1
ATOM 1358 C CA . SER A 1 199 ? 15.831 -18.074 -9.100 1.00 11.11 189 SER B CA 1
ATOM 1359 C C . SER A 1 199 ? 17.217 -17.778 -9.662 1.00 11.99 189 SER B C 1
ATOM 1360 O O . SER A 1 199 ? 18.153 -18.549 -9.448 1.00 11.84 189 SER B O 1
ATOM 1363 N N . GLN A 1 200 ? 17.345 -16.660 -10.368 1.00 13.51 190 GLN B N 1
ATOM 1364 C CA . GLN A 1 200 ? 18.634 -16.266 -10.940 1.00 15.03 190 GLN B CA 1
ATOM 1365 C C . GLN A 1 200 ? 19.651 -15.900 -9.854 1.00 13.05 190 GLN B C 1
ATOM 1366 O O . GLN A 1 200 ? 20.822 -16.280 -9.951 1.00 13.88 190 GLN B O 1
ATOM 1372 N N . LYS A 1 201 ? 19.200 -15.185 -8.824 1.00 14.63 191 LYS B N 1
ATOM 1373 C CA . LYS A 1 201 ? 20.032 -14.915 -7.645 1.00 14.90 191 LYS B CA 1
ATOM 1374 C C . LYS A 1 201 ? 20.479 -16.217 -6.982 1.00 14.54 191 LYS B C 1
ATOM 1375 O O . LYS A 1 201 ? 21.655 -16.368 -6.635 1.00 13.97 191 LYS B O 1
ATOM 1381 N N . SER A 1 202 ? 19.540 -17.143 -6.796 1.00 12.88 192 SER B N 1
ATOM 1382 C CA . SER A 1 202 ? 19.845 -18.432 -6.169 1.00 12.48 192 SER B CA 1
ATOM 1383 C C . SER A 1 202 ? 20.921 -19.195 -6.937 1.00 12.69 192 SER B C 1
ATOM 1384 O O . SER A 1 202 ? 21.834 -19.757 -6.332 1.00 15.54 192 SER B O 1
ATOM 1387 N N . GLN A 1 203 ? 20.825 -19.190 -8.261 1.00 12.34 193 GLN B N 1
ATOM 1388 C CA . GLN A 1 203 ? 21.821 -19.850 -9.095 1.00 16.05 193 GLN B CA 1
ATOM 1389 C C . GLN A 1 203 ? 23.195 -19.177 -8.990 1.00 17.02 193 GLN B C 1
ATOM 1390 O O . GLN A 1 203 ? 24.208 -19.856 -8.826 1.00 18.54 193 GLN B O 1
ATOM 1396 N N . LYS A 1 204 ? 23.206 -17.847 -9.069 1.00 15.42 194 LYS B N 1
ATOM 1397 C CA . LYS A 1 204 ? 24.432 -17.025 -8.951 1.00 17.31 194 LYS B CA 1
ATOM 1398 C C . LYS A 1 204 ? 25.138 -17.267 -7.623 1.00 16.71 194 LYS B C 1
ATOM 1399 O O . LYS A 1 204 ? 26.358 -17.403 -7.569 1.00 17.40 194 LYS B O 1
ATOM 1405 N N . GLU A 1 205 ? 24.351 -17.328 -6.557 1.00 12.76 195 GLU B N 1
ATOM 1406 C CA . GLU A 1 205 ? 24.882 -17.466 -5.211 1.00 13.47 195 GLU B CA 1
ATOM 1407 C C . GLU A 1 205 ? 25.064 -18.914 -4.739 1.00 17.53 195 GLU B C 1
ATOM 1408 O O . GLU A 1 205 ? 25.536 -19.139 -3.626 1.00 17.27 195 GLU B O 1
ATOM 1414 N N . GLY A 1 206 ? 24.725 -19.890 -5.579 1.00 13.17 196 GLY B N 1
ATOM 1415 C CA . GLY A 1 206 ? 24.908 -21.293 -5.229 1.00 14.35 196 GLY B CA 1
ATOM 1416 C C . GLY A 1 206 ? 23.954 -21.816 -4.168 1.00 13.12 196 GLY B C 1
ATOM 1417 O O . GLY A 1 206 ? 24.296 -22.757 -3.448 1.00 12.25 196 GLY B O 1
ATOM 1418 N N . LYS A 1 207 ? 22.755 -21.237 -4.079 1.00 13.30 197 LYS B N 1
ATOM 1419 C CA . LYS A 1 207 ? 21.788 -21.626 -3.041 1.00 13.99 197 LYS B CA 1
ATOM 1420 C C . LYS A 1 207 ? 21.238 -23.048 -3.207 1.00 13.21 197 LYS B C 1
ATOM 1421 O O . LYS A 1 207 ? 20.814 -23.655 -2.219 1.00 16.73 197 LYS B O 1
ATOM 1427 N N . PHE A 1 208 ? 21.239 -23.566 -4.436 1.00 11.96 198 PHE B N 1
ATOM 1428 C CA . PHE A 1 208 ? 20.795 -24.940 -4.712 1.00 15.28 198 PHE B CA 1
ATOM 1429 C C . PHE A 1 208 ? 21.933 -25.970 -4.710 1.00 15.00 198 PHE B C 1
ATOM 1430 O O . PHE A 1 208 ? 21.678 -27.158 -4.925 1.00 12.32 198 PHE B O 1
ATOM 1438 N N . ASP A 1 209 ? 23.172 -25.536 -4.469 1.00 16.26 199 ASP B N 1
ATOM 1439 C CA . ASP A 1 209 ? 24.341 -26.413 -4.609 1.00 15.75 199 ASP B CA 1
ATOM 1440 C C . ASP A 1 209 ? 24.286 -27.652 -3.721 1.00 18.89 199 ASP B C 1
ATOM 1441 O O . ASP A 1 209 ? 24.679 -28.736 -4.152 1.00 21.45 199 ASP B O 1
ATOM 1446 N N . ASN A 1 210 ? 23.803 -27.488 -2.494 1.00 15.02 200 ASN B N 1
ATOM 1447 C CA . ASN A 1 210 ? 23.731 -28.598 -1.548 1.00 17.23 200 ASN B CA 1
ATOM 1448 C C . ASN A 1 210 ? 22.612 -29.594 -1.872 1.00 19.29 200 ASN B C 1
ATOM 1449 O O . ASN A 1 210 ? 22.774 -30.788 -1.624 1.00 22.24 200 ASN B O 1
ATOM 1454 N N . GLU A 1 211 ? 21.505 -29.121 -2.446 1.00 14.51 201 GLU B N 1
ATOM 1455 C CA . GLU A 1 211 ? 20.369 -30.001 -2.764 1.00 12.24 201 GLU B CA 1
ATOM 1456 C C . GLU A 1 211 ? 20.427 -30.668 -4.148 1.00 13.19 201 GLU B C 1
ATOM 1457 O O . GLU A 1 211 ? 19.956 -31.793 -4.302 1.00 11.79 201 GLU B O 1
ATOM 1463 N N . ILE A 1 212 ? 20.990 -29.987 -5.146 1.00 11.86 202 ILE B N 1
ATOM 1464 C CA . ILE A 1 212 ? 21.064 -30.536 -6.506 1.00 11.28 202 ILE B CA 1
ATOM 1465 C C . ILE A 1 212 ? 22.217 -31.534 -6.625 1.00 15.54 202 ILE B C 1
ATOM 1466 O O . ILE A 1 212 ? 23.331 -31.255 -6.180 1.00 12.99 202 ILE B O 1
ATOM 1471 N N . VAL A 1 213 ? 21.943 -32.675 -7.253 1.00 11.08 203 VAL B N 1
ATOM 1472 C CA . VAL A 1 213 ? 22.995 -33.603 -7.684 1.00 11.51 203 VAL B CA 1
ATOM 1473 C C . VAL A 1 213 ? 22.930 -33.708 -9.208 1.00 12.13 203 VAL B C 1
ATOM 1474 O O . VAL A 1 213 ? 21.836 -33.753 -9.771 1.00 13.46 203 VAL B O 1
ATOM 1478 N N . PRO A 1 214 ? 24.096 -33.732 -9.883 1.00 14.04 204 PRO B N 1
ATOM 1479 C CA . PRO A 1 214 ? 24.098 -33.663 -11.344 1.00 13.46 204 PRO B CA 1
ATOM 1480 C C . PRO A 1 214 ? 23.637 -34.934 -12.049 1.00 13.16 204 PRO B C 1
ATOM 1481 O O . PRO A 1 214 ? 23.640 -36.022 -11.466 1.00 13.09 204 PRO B O 1
ATOM 1485 N N . VAL A 1 215 ? 23.248 -34.759 -13.307 1.00 13.51 205 VAL B N 1
ATOM 1486 C CA . VAL A 1 215 ? 22.849 -35.846 -14.188 1.00 12.70 205 VAL B CA 1
ATOM 1487 C C . VAL A 1 215 ? 23.877 -35.956 -15.307 1.00 18.76 205 VAL B C 1
ATOM 1488 O O . VAL A 1 215 ? 24.186 -34.966 -15.976 1.00 14.53 205 VAL B O 1
ATOM 1492 N N . THR A 1 216 ? 24.393 -37.165 -15.505 1.00 17.52 206 THR B N 1
ATOM 1493 C CA . THR A 1 216 ? 25.332 -37.444 -16.583 1.00 17.29 206 THR B CA 1
ATOM 1494 C C . THR A 1 216 ? 24.567 -37.762 -17.863 1.00 17.76 206 THR B C 1
ATOM 1495 O O . THR A 1 216 ? 23.686 -38.623 -17.868 1.00 17.65 206 THR B O 1
ATOM 1499 N N . ILE A 1 217 ? 24.919 -37.063 -18.938 1.00 16.40 207 ILE B N 1
ATOM 1500 C CA . ILE A 1 217 ? 24.339 -37.291 -20.258 1.00 17.91 207 ILE B CA 1
ATOM 1501 C C . ILE A 1 217 ? 25.363 -38.041 -21.088 1.00 28.49 207 ILE B C 1
ATOM 1502 O O . ILE A 1 217 ? 26.496 -37.579 -21.247 1.00 23.11 207 ILE B O 1
ATOM 1507 N N . LYS A 1 218 ? 24.954 -39.191 -21.617 1.00 24.88 208 LYS B N 1
ATOM 1508 C CA . LYS A 1 218 ? 25.858 -40.040 -22.387 1.00 31.79 208 LYS B CA 1
ATOM 1509 C C . LYS A 1 218 ? 26.174 -39.413 -23.732 1.00 30.73 208 LYS B C 1
ATOM 1510 O O . LYS A 1 218 ? 25.272 -39.009 -24.470 1.00 30.58 208 LYS B O 1
ATOM 1516 N N . GLY A 1 219 ? 27.466 -39.312 -24.023 1.00 36.71 209 GLY B N 1
ATOM 1517 C CA . GLY A 1 219 ? 27.922 -38.875 -25.328 1.00 42.57 209 GLY B CA 1
ATOM 1518 C C . GLY A 1 219 ? 27.583 -39.900 -26.399 1.00 45.79 209 GLY B C 1
ATOM 1519 O O . GLY A 1 219 ? 27.632 -41.111 -26.163 1.00 41.83 209 GLY B O 1
ATOM 1520 N N . PHE A 1 220 ? 27.231 -39.386 -27.572 1.00 50.31 210 PHE B N 1
ATOM 1521 C CA . PHE A 1 220 ? 26.801 -40.156 -28.736 1.00 58.44 210 PHE B CA 1
ATOM 1522 C C . PHE A 1 220 ? 27.964 -40.333 -29.701 1.00 64.32 210 PHE B C 1
ATOM 1523 O O . PHE A 1 220 ? 28.684 -39.374 -29.985 1.00 65.94 210 PHE B O 1
ATOM 1531 N N . ARG A 1 221 ? 28.131 -41.552 -30.208 1.00 66.01 211 ARG B N 1
ATOM 1532 C CA . ARG A 1 221 ? 29.115 -41.869 -31.261 1.00 68.20 211 ARG B CA 1
ATOM 1533 C C . ARG A 1 221 ? 30.533 -41.352 -30.965 1.00 67.65 211 ARG B C 1
ATOM 1534 O O . ARG A 1 221 ? 31.130 -40.587 -31.735 1.00 62.34 211 ARG B O 1
ATOM 1542 N N . GLY A 1 222 ? 31.030 -41.767 -29.803 1.00 66.25 212 GLY B N 1
ATOM 1543 C CA . GLY A 1 222 ? 32.404 -41.500 -29.362 1.00 59.83 212 GLY B CA 1
ATOM 1544 C C . GLY A 1 222 ? 32.654 -40.201 -28.623 1.00 60.64 212 GLY B C 1
ATOM 1545 O O . GLY A 1 222 ? 33.699 -40.054 -27.985 1.00 58.40 212 GLY B O 1
ATOM 1546 N N . LYS A 1 223 ? 31.712 -39.267 -28.702 1.00 58.60 213 LYS B N 1
ATOM 1547 C CA . LYS A 1 223 ? 31.838 -37.997 -28.000 1.00 50.61 213 LYS B CA 1
ATOM 1548 C C . LYS A 1 223 ? 31.745 -38.164 -26.504 1.00 50.85 213 LYS B C 1
ATOM 1549 O O . LYS A 1 223 ? 31.131 -39.117 -26.025 1.00 49.97 213 LYS B O 1
ATOM 1555 N N . PRO A 1 224 ? 32.368 -37.240 -25.757 1.00 45.55 214 PRO B N 1
ATOM 1556 C CA . PRO A 1 224 ? 32.407 -37.435 -24.321 1.00 43.57 214 PRO B CA 1
ATOM 1557 C C . PRO A 1 224 ? 31.081 -37.115 -23.650 1.00 36.30 214 PRO B C 1
ATOM 1558 O O . PRO A 1 224 ? 30.271 -36.343 -24.177 1.00 32.22 214 PRO B O 1
ATOM 1562 N N . ASP A 1 225 ? 30.880 -37.722 -22.486 1.00 34.56 215 ASP B N 1
ATOM 1563 C CA . ASP A 1 225 ? 29.706 -37.458 -21.668 1.00 32.33 215 ASP B CA 1
ATOM 1564 C C . ASP A 1 225 ? 29.713 -36.012 -21.185 1.00 32.97 215 ASP B C 1
ATOM 1565 O O . ASP A 1 225 ? 30.771 -35.384 -21.065 1.00 28.01 215 ASP B O 1
ATOM 1570 N N . THR A 1 226 ? 28.520 -35.502 -20.910 1.00 24.62 216 THR B N 1
ATOM 1571 C CA . THR A 1 226 ? 28.349 -34.154 -20.377 1.00 24.36 216 THR B CA 1
ATOM 1572 C C . THR A 1 226 ? 27.567 -34.238 -19.075 1.00 24.28 216 THR B C 1
ATOM 1573 O O . THR A 1 226 ? 27.028 -35.293 -18.729 1.00 19.49 216 THR B O 1
ATOM 1577 N N . GLN A 1 227 ? 27.533 -33.126 -18.352 1.00 22.18 217 GLN B N 1
ATOM 1578 C CA . GLN A 1 227 ? 26.848 -33.041 -17.065 1.00 26.38 217 GLN B CA 1
ATOM 1579 C C . GLN A 1 227 ? 25.789 -31.955 -17.118 1.00 23.70 217 GLN B C 1
ATOM 1580 O O . GLN A 1 227 ? 26.076 -30.833 -17.539 1.00 20.60 217 GLN B O 1
ATOM 1586 N N . VAL A 1 228 ? 24.570 -32.292 -16.699 1.00 14.67 218 VAL B N 1
ATOM 1587 C CA . VAL A 1 228 ? 23.535 -31.293 -16.448 1.00 15.95 218 VAL B CA 1
ATOM 1588 C C . VAL A 1 228 ? 23.614 -30.987 -14.961 1.00 14.04 218 VAL B C 1
ATOM 1589 O O . VAL A 1 228 ? 23.448 -31.885 -14.130 1.00 13.37 218 VAL B O 1
ATOM 1593 N N . THR A 1 229 ? 23.885 -29.726 -14.639 1.00 12.93 219 THR B N 1
ATOM 1594 C CA . THR A 1 229 ? 24.192 -29.322 -13.265 1.00 14.18 219 THR B CA 1
ATOM 1595 C C . THR A 1 229 ? 23.234 -28.318 -12.635 1.00 14.34 219 THR B C 1
ATOM 1596 O O . THR A 1 229 ? 23.206 -28.201 -11.411 1.00 15.04 219 THR B O 1
ATOM 1600 N N . LYS A 1 230 ? 22.477 -27.582 -13.447 1.00 14.83 220 LYS B N 1
ATOM 1601 C CA . LYS A 1 230 ? 21.586 -26.546 -12.934 1.00 16.21 220 LYS B CA 1
ATOM 1602 C C . LYS A 1 230 ? 20.248 -26.583 -13.643 1.00 12.39 220 LYS B C 1
ATOM 1603 O O . LYS A 1 230 ? 20.111 -27.164 -14.726 1.00 13.44 220 LYS B O 1
ATOM 1609 N N . ASP A 1 231 ? 19.263 -25.957 -13.013 1.00 13.21 221 ASP B N 1
ATOM 1610 C CA . ASP A 1 231 ? 17.917 -25.877 -13.572 1.00 12.24 221 ASP B CA 1
ATOM 1611 C C . ASP A 1 231 ? 17.953 -25.061 -14.863 1.00 16.67 221 ASP B C 1
ATOM 1612 O O . ASP A 1 231 ? 18.630 -24.035 -14.940 1.00 15.33 221 ASP B O 1
ATOM 1617 N N . GLU A 1 232 ? 17.229 -25.537 -15.870 1.00 12.58 222 GLU B N 1
ATOM 1618 C CA . GLU A 1 232 ? 17.312 -24.988 -17.222 1.00 12.86 222 GLU B CA 1
ATOM 1619 C C . GLU A 1 232 ? 16.510 -23.696 -17.420 1.00 13.03 222 GLU B C 1
ATOM 1620 O O . GLU A 1 232 ? 16.942 -22.814 -18.162 1.00 13.02 222 GLU B O 1
ATOM 1626 N N . GLU A 1 233 ? 15.354 -23.583 -16.767 1.00 11.06 223 GLU B N 1
ATOM 1627 C CA . GLU A 1 233 ? 14.412 -22.488 -17.043 1.00 13.31 223 GLU B CA 1
ATOM 1628 C C . GLU A 1 233 ? 14.814 -21.074 -16.565 1.00 11.98 223 GLU B C 1
ATOM 1629 O O . GLU A 1 233 ? 14.536 -20.112 -17.280 1.00 13.18 223 GLU B O 1
ATOM 1635 N N . PRO A 1 234 ? 15.442 -20.929 -15.374 1.00 12.71 224 PRO B N 1
ATOM 1636 C CA . PRO A 1 234 ? 15.692 -19.564 -14.861 1.00 12.14 224 PRO B CA 1
ATOM 1637 C C . PRO A 1 234 ? 16.419 -18.593 -15.803 1.00 15.03 224 PRO B C 1
ATOM 1638 O O . PRO A 1 234 ? 16.097 -17.401 -15.813 1.00 15.67 224 PRO B O 1
ATOM 1642 N N . ALA A 1 235 ? 17.356 -19.099 -16.605 1.00 15.84 225 ALA B N 1
ATOM 1643 C CA . ALA A 1 235 ? 18.106 -18.252 -17.541 1.00 19.33 225 ALA B CA 1
ATOM 1644 C C . ALA A 1 235 ? 17.269 -17.709 -18.709 1.00 23.09 225 ALA B C 1
ATOM 1645 O O . ALA A 1 235 ? 17.731 -16.833 -19.438 1.00 22.98 225 ALA B O 1
ATOM 1647 N N . ARG A 1 236 ? 16.047 -18.213 -18.878 1.00 19.89 226 ARG B N 1
ATOM 1648 C CA . ARG A 1 236 ? 15.194 -17.832 -20.002 1.00 21.80 226 ARG B CA 1
ATOM 1649 C C . ARG A 1 236 ? 14.425 -16.526 -19.824 1.00 21.71 226 ARG B C 1
ATOM 1650 O O . ARG A 1 236 ? 13.780 -16.075 -20.773 1.00 24.94 226 ARG B O 1
ATOM 1658 N N . LEU A 1 237 ? 14.492 -15.915 -18.640 1.00 16.01 227 LEU B N 1
ATOM 1659 C CA . LEU A 1 237 ? 13.775 -14.671 -18.389 1.00 18.28 227 LEU B CA 1
ATOM 1660 C C . LEU A 1 237 ? 14.117 -13.599 -19.426 1.00 26.50 227 LEU B C 1
ATOM 1661 O O . LEU A 1 237 ? 15.288 -13.287 -19.645 1.00 19.96 227 LEU B O 1
ATOM 1666 N N . HIS A 1 238 ? 13.081 -13.057 -20.055 1.00 21.15 228 HIS B N 1
ATOM 1667 C CA . HIS A 1 238 ? 13.195 -11.873 -20.898 1.00 25.79 228 HIS B CA 1
ATOM 1668 C C . HIS A 1 238 ? 12.022 -10.988 -20.506 1.00 22.70 228 HIS B C 1
ATOM 1669 O O . HIS A 1 238 ? 10.878 -11.263 -20.882 1.00 23.33 228 HIS B O 1
ATOM 1676 N N . VAL A 1 239 ? 12.307 -9.938 -19.740 1.00 20.74 229 VAL B N 1
ATOM 1677 C CA . VAL A 1 239 ? 11.257 -9.136 -19.114 1.00 24.42 229 VAL B CA 1
ATOM 1678 C C . VAL A 1 239 ? 10.313 -8.522 -20.152 1.00 27.66 229 VAL B C 1
ATOM 1679 O O . VAL A 1 239 ? 9.093 -8.595 -19.992 1.00 23.49 229 VAL B O 1
ATOM 1683 N N . GLU A 1 240 ? 10.870 -7.943 -21.212 1.00 24.68 230 GLU B N 1
ATOM 1684 C CA . GLU A 1 240 ? 10.053 -7.267 -22.223 1.00 28.48 230 GLU B CA 1
ATOM 1685 C C . GLU A 1 240 ? 9.141 -8.242 -22.992 1.00 28.91 230 GLU B C 1
ATOM 1686 O O . GLU A 1 240 ? 7.971 -7.942 -23.221 1.00 25.46 230 GLU B O 1
ATOM 1692 N N . LYS A 1 241 ? 9.671 -9.398 -23.374 1.00 22.59 231 LYS B N 1
ATOM 1693 C CA . LYS A 1 241 ? 8.895 -10.430 -24.056 1.00 26.88 231 LYS B CA 1
ATOM 1694 C C . LYS A 1 241 ? 7.850 -11.069 -23.140 1.00 26.33 231 LYS B C 1
ATOM 1695 O O . LYS A 1 241 ? 6.765 -11.430 -23.600 1.00 21.29 231 LYS B O 1
ATOM 1701 N N . LEU A 1 242 ? 8.177 -11.213 -21.856 1.00 22.49 232 LEU B N 1
ATOM 1702 C CA . LEU A 1 242 ? 7.214 -11.699 -20.861 1.00 20.79 232 LEU B CA 1
ATOM 1703 C C . LEU A 1 242 ? 6.007 -10.765 -20.752 1.00 22.89 232 LEU B C 1
ATOM 1704 O O . LEU A 1 242 ? 4.863 -11.226 -20.777 1.00 18.91 232 LEU B O 1
ATOM 1709 N N . ARG A 1 243 ? 6.261 -9.460 -20.654 1.00 20.53 233 ARG B N 1
ATOM 1710 C CA . ARG A 1 243 ? 5.178 -8.478 -20.508 1.00 24.23 233 ARG B CA 1
ATOM 1711 C C . ARG A 1 243 ? 4.295 -8.304 -21.750 1.00 25.61 233 ARG B C 1
ATOM 1712 O O . ARG A 1 243 ? 3.180 -7.791 -21.636 1.00 23.97 233 ARG B O 1
ATOM 1720 N N . SER A 1 244 ? 4.785 -8.716 -22.918 1.00 22.68 234 SER B N 1
ATOM 1721 C CA . SER A 1 244 ? 3.986 -8.696 -24.149 1.00 28.38 234 SER B CA 1
ATOM 1722 C C . SER A 1 244 ? 3.588 -10.093 -24.642 1.00 27.28 234 SER B C 1
ATOM 1723 O O . SER A 1 244 ? 3.088 -10.230 -25.760 1.00 26.90 234 SER B O 1
ATOM 1726 N N . ALA A 1 245 ? 3.788 -11.118 -23.812 1.00 21.61 235 ALA B N 1
ATOM 1727 C CA . ALA A 1 245 ? 3.458 -12.498 -24.180 1.00 22.18 235 ALA B CA 1
ATOM 1728 C C . ALA A 1 245 ? 1.962 -12.684 -24.426 1.00 26.32 235 ALA B C 1
ATOM 1729 O O . ALA A 1 245 ? 1.132 -12.032 -23.789 1.00 22.38 235 ALA B O 1
ATOM 1731 N N . ARG A 1 246 ? 1.637 -13.577 -25.356 1.00 23.52 236 ARG B N 1
ATOM 1732 C CA . ARG A 1 246 ? 0.251 -13.931 -25.665 1.00 29.01 236 ARG B CA 1
ATOM 1733 C C . ARG A 1 246 ? -0.407 -14.701 -24.521 1.00 29.16 236 ARG B C 1
ATOM 1734 O O . ARG A 1 246 ? 0.223 -15.560 -23.899 1.00 23.87 236 ARG B O 1
ATOM 1742 N N . THR A 1 247 ? -1.678 -14.399 -24.267 1.00 23.58 237 THR B N 1
ATOM 1743 C CA . THR A 1 247 ? -2.479 -15.162 -23.317 1.00 23.69 237 THR B CA 1
ATOM 1744 C C . THR A 1 247 ? -2.976 -16.425 -24.015 1.00 30.10 237 THR B C 1
ATOM 1745 O O . THR A 1 247 ? -3.834 -16.359 -24.891 1.00 36.30 237 THR B O 1
ATOM 1749 N N . VAL A 1 248 ? -2.429 -17.562 -23.609 1.00 24.58 238 VAL B N 1
ATOM 1750 C CA . VAL A 1 248 ? -2.566 -18.829 -24.348 1.00 28.93 238 VAL B CA 1
ATOM 1751 C C . VAL A 1 248 ? -3.819 -19.639 -24.004 1.00 27.70 238 VAL B C 1
ATOM 1752 O O . VAL A 1 248 ? -4.242 -20.484 -24.795 1.00 28.71 238 VAL B O 1
ATOM 1756 N N . PHE A 1 249 ? -4.411 -19.373 -22.843 1.00 19.49 239 PHE B N 1
ATOM 1757 C CA . PHE A 1 249 ? -5.609 -20.102 -22.386 1.00 22.10 239 PHE B CA 1
ATOM 1758 C C . PHE A 1 249 ? -6.931 -19.391 -22.615 1.00 27.50 239 PHE B C 1
ATOM 1759 O O . PHE A 1 249 ? -7.982 -20.034 -22.634 1.00 27.30 239 PHE B O 1
ATOM 1767 N N . GLN A 1 250 ? -6.878 -18.076 -22.773 1.00 23.12 240 GLN B N 1
ATOM 1768 C CA . GLN A 1 250 ? -8.063 -17.276 -23.017 1.00 27.14 240 GLN B CA 1
ATOM 1769 C C . GLN A 1 250 ? -7.653 -16.132 -23.918 1.00 28.98 240 GLN B C 1
ATOM 1770 O O . GLN A 1 250 ? -6.816 -15.310 -23.542 1.00 24.18 240 GLN B O 1
ATOM 1776 N N . LYS A 1 251 ? -8.220 -16.100 -25.118 1.00 31.14 241 LYS B N 1
ATOM 1777 C CA . LYS A 1 251 ? -7.821 -15.114 -26.118 1.00 35.00 241 LYS B CA 1
ATOM 1778 C C . LYS A 1 251 ? -8.223 -13.702 -25.761 1.00 30.76 241 LYS B C 1
ATOM 1779 O O . LYS A 1 251 ? -7.446 -12.771 -25.957 1.00 30.89 241 LYS B O 1
ATOM 1785 N N . GLU A 1 252 ? -9.429 -13.550 -25.228 1.00 32.13 242 GLU B N 1
ATOM 1786 C CA . GLU A 1 252 ? -9.998 -12.230 -24.978 1.00 34.42 242 GLU B CA 1
ATOM 1787 C C . GLU A 1 252 ? -9.949 -11.871 -23.498 1.00 28.88 242 GLU B C 1
ATOM 1788 O O . GLU A 1 252 ? -10.493 -12.596 -22.665 1.00 29.99 242 GLU B O 1
ATOM 1794 N N . ASN A 1 253 ? -9.306 -10.743 -23.192 1.00 28.81 243 ASN B N 1
ATOM 1795 C CA . ASN A 1 253 ? -9.090 -10.272 -21.810 1.00 32.09 243 ASN B CA 1
ATOM 1796 C C . ASN A 1 253 ? -8.447 -11.331 -20.915 1.00 29.07 243 ASN B C 1
ATOM 1797 O O . ASN A 1 253 ? -8.837 -11.518 -19.759 1.00 26.91 243 ASN B O 1
ATOM 1802 N N . GLY A 1 254 ? -7.458 -12.022 -21.469 1.00 22.41 244 GLY B N 1
ATOM 1803 C CA . GLY A 1 254 ? -6.734 -13.045 -20.741 1.00 23.09 244 GLY B CA 1
ATOM 1804 C C . GLY A 1 254 ? -5.719 -12.443 -19.794 1.00 24.56 244 GLY B C 1
ATOM 1805 O O . GLY A 1 254 ? -5.408 -11.252 -19.859 1.00 21.58 244 GLY B O 1
ATOM 1806 N N . THR A 1 255 ? -5.225 -13.288 -18.901 1.00 19.97 245 THR B N 1
ATOM 1807 C CA . THR A 1 255 ? -4.179 -12.930 -17.943 1.00 16.11 245 THR B CA 1
ATOM 1808 C C . THR A 1 255 ? -3.017 -13.940 -17.868 1.00 18.31 245 THR B C 1
ATOM 1809 O O . THR A 1 255 ? -1.902 -13.555 -17.524 1.00 15.40 245 THR B O 1
ATOM 1813 N N . VAL A 1 256 ? -3.269 -15.211 -18.188 1.00 15.36 246 VAL B N 1
ATOM 1814 C CA . VAL A 1 256 ? -2.275 -16.274 -18.041 1.00 14.94 246 VAL B CA 1
ATOM 1815 C C . VAL A 1 256 ? -1.544 -16.486 -19.367 1.00 14.78 246 VAL B C 1
ATOM 1816 O O . VAL A 1 256 ? -2.175 -16.601 -20.414 1.00 16.63 246 VAL B O 1
ATOM 1820 N N . THR A 1 257 ? -0.217 -16.557 -19.299 1.00 14.28 247 THR B N 1
ATOM 1821 C CA . THR A 1 257 ? 0.639 -16.718 -20.475 1.00 14.00 247 THR B CA 1
ATOM 1822 C C . THR A 1 257 ? 1.572 -17.895 -20.249 1.00 13.90 247 THR B C 1
ATOM 1823 O O . THR A 1 257 ? 1.636 -18.439 -19.146 1.00 14.95 247 THR B O 1
ATOM 1827 N N . ALA A 1 258 ? 2.306 -18.284 -21.286 1.00 14.52 248 ALA B N 1
ATOM 1828 C CA . ALA A 1 258 ? 3.336 -19.312 -21.128 1.00 19.82 248 ALA B CA 1
ATOM 1829 C C . ALA A 1 258 ? 4.448 -18.837 -20.183 1.00 16.50 248 ALA B C 1
ATOM 1830 O O . ALA A 1 258 ? 5.028 -19.643 -19.456 1.00 16.96 248 ALA B O 1
ATOM 1832 N N . ALA A 1 259 ? 4.721 -17.532 -20.182 1.00 15.38 249 ALA B N 1
ATOM 1833 C CA . ALA A 1 259 ? 5.766 -16.960 -19.336 1.00 15.76 249 ALA B CA 1
ATOM 1834 C C . ALA A 1 259 ? 5.387 -16.894 -17.860 1.00 13.60 249 ALA B C 1
ATOM 1835 O O . ALA A 1 259 ? 6.241 -17.143 -17.009 1.00 14.42 249 ALA B O 1
ATOM 1837 N N . ASN A 1 260 ? 4.136 -16.556 -17.546 1.00 11.14 250 ASN B N 1
ATOM 1838 C CA . ASN A 1 260 ? 3.724 -16.467 -16.136 1.00 12.72 250 ASN B CA 1
ATOM 1839 C C . ASN A 1 260 ? 3.075 -17.744 -15.590 1.00 11.97 250 ASN B C 1
ATOM 1840 O O . ASN A 1 260 ? 2.730 -17.799 -14.412 1.00 12.31 250 ASN B O 1
ATOM 1845 N N . ALA A 1 261 ? 2.919 -18.757 -16.446 1.00 11.93 251 ALA B N 1
ATOM 1846 C CA . ALA A 1 261 ? 2.571 -20.116 -16.016 1.00 11.96 251 ALA B CA 1
ATOM 1847 C C . ALA A 1 261 ? 3.845 -20.930 -15.846 1.00 10.50 251 ALA B C 1
ATOM 1848 O O . ALA A 1 261 ? 4.875 -20.613 -16.447 1.00 11.44 251 ALA B O 1
ATOM 1850 N N . SER A 1 262 ? 3.782 -21.988 -15.041 1.00 14.19 252 SER B N 1
ATOM 1851 C CA . SER A 1 262 ? 4.915 -22.903 -14.949 1.00 11.14 252 SER B CA 1
ATOM 1852 C C . SER A 1 262 ? 5.075 -23.635 -16.283 1.00 11.90 252 SER B C 1
ATOM 1853 O O . SER A 1 262 ? 4.098 -23.802 -17.022 1.00 12.35 252 SER B O 1
ATOM 1856 N N . PRO A 1 263 ? 6.307 -24.048 -16.614 1.00 11.66 253 PRO B N 1
ATOM 1857 C CA . PRO A 1 263 ? 6.505 -24.808 -17.833 1.00 12.46 253 PRO B CA 1
ATOM 1858 C C . PRO A 1 263 ? 6.202 -26.290 -17.624 1.00 10.93 253 PRO B C 1
ATOM 1859 O O . PRO A 1 263 ? 5.772 -26.712 -16.545 1.00 11.09 253 PRO B O 1
ATOM 1863 N N . ILE A 1 264 ? 6.413 -27.047 -18.689 1.00 10.03 254 ILE B N 1
ATOM 1864 C CA . ILE A 1 264 ? 6.408 -28.504 -18.684 1.00 10.47 254 ILE B CA 1
ATOM 1865 C C . ILE A 1 264 ? 7.863 -28.931 -18.517 1.00 9.65 254 ILE B C 1
ATOM 1866 O O . ILE A 1 264 ? 8.741 -28.374 -19.178 1.00 10.73 254 ILE B O 1
ATOM 1871 N N . ASN A 1 265 ? 8.125 -29.908 -17.649 1.00 10.42 255 ASN B N 1
ATOM 1872 C CA . ASN A 1 265 ? 9.505 -30.179 -17.206 1.00 10.65 255 ASN B CA 1
ATOM 1873 C C . ASN A 1 265 ? 9.769 -31.626 -16.814 1.00 12.54 255 ASN B C 1
ATOM 1874 O O . ASN A 1 265 ? 8.843 -32.407 -16.581 1.00 9.85 255 ASN B O 1
ATOM 1879 N N . ASP A 1 266 ? 11.060 -31.944 -16.728 1.00 10.37 256 ASP B N 1
ATOM 1880 C CA . ASP A 1 266 ? 11.561 -33.250 -16.297 1.00 10.08 256 ASP B CA 1
ATOM 1881 C C . ASP A 1 266 ? 12.400 -33.073 -15.036 1.00 9.96 256 ASP B C 1
ATOM 1882 O O . ASP A 1 266 ? 13.157 -32.104 -14.920 1.00 9.15 256 ASP B O 1
ATOM 1887 N N . GLY A 1 267 ? 12.284 -34.010 -14.103 1.00 8.13 257 GLY B N 1
ATOM 1888 C CA . GLY A 1 267 ? 13.107 -33.975 -12.897 1.00 9.04 257 GLY B CA 1
ATOM 1889 C C . GLY A 1 267 ? 12.689 -34.993 -11.865 1.00 11.30 257 GLY B C 1
ATOM 1890 O O . GLY A 1 267 ? 11.690 -35.695 -12.033 1.00 10.67 257 GLY B O 1
ATOM 1891 N N . ALA A 1 268 ? 13.465 -35.068 -10.790 1.00 9.34 258 ALA B N 1
ATOM 1892 C CA . ALA A 1 268 ? 13.168 -35.963 -9.675 1.00 8.93 258 ALA B CA 1
ATOM 1893 C C . ALA A 1 268 ? 13.727 -35.416 -8.375 1.00 12.88 258 ALA B C 1
ATOM 1894 O O . ALA A 1 268 ? 14.645 -34.591 -8.371 1.00 8.84 258 ALA B O 1
ATOM 1896 N N . ALA A 1 269 ? 13.161 -35.898 -7.275 1.00 9.34 259 ALA B N 1
ATOM 1897 C CA . ALA A 1 269 ? 13.566 -35.490 -5.930 1.00 9.75 259 ALA B CA 1
ATOM 1898 C C . ALA A 1 269 ? 13.368 -36.653 -4.972 1.00 11.98 259 ALA B C 1
ATOM 1899 O O . ALA A 1 269 ? 12.430 -37.439 -5.132 1.00 8.80 259 ALA B O 1
ATOM 1901 N N . ALA A 1 270 ? 14.256 -36.754 -3.984 1.00 9.19 260 ALA B N 1
ATOM 1902 C CA . ALA A 1 270 ? 14.209 -37.832 -2.997 1.00 9.98 260 ALA B CA 1
ATOM 1903 C C . ALA A 1 270 ? 14.424 -37.286 -1.595 1.00 10.39 260 ALA B C 1
ATOM 1904 O O . ALA A 1 270 ? 15.204 -36.353 -1.391 1.00 11.43 260 ALA B O 1
ATOM 1906 N N . VAL A 1 271 ? 13.721 -37.890 -0.641 1.00 8.03 261 VAL B N 1
ATOM 1907 C CA . VAL A 1 271 ? 13.797 -37.541 0.773 1.00 11.21 261 VAL B CA 1
ATOM 1908 C C . VAL A 1 271 ? 13.865 -38.857 1.554 1.00 12.64 261 VAL B C 1
ATOM 1909 O O . VAL A 1 271 ? 13.108 -39.789 1.270 1.00 14.51 261 VAL B O 1
ATOM 1913 N N . ILE A 1 272 ? 14.770 -38.929 2.528 1.00 10.73 262 ILE B N 1
ATOM 1914 C CA . ILE A 1 272 ? 14.923 -40.129 3.359 1.00 10.06 262 ILE B CA 1
ATOM 1915 C C . ILE A 1 272 ? 14.365 -39.845 4.752 1.00 11.65 262 ILE B C 1
ATOM 1916 O O . ILE A 1 272 ? 14.806 -38.911 5.426 1.00 12.07 262 ILE B O 1
ATOM 1921 N N . LEU A 1 273 ? 13.392 -40.660 5.159 1.00 10.17 263 LEU B N 1
ATOM 1922 C CA . LEU A 1 273 ? 12.710 -40.531 6.448 1.00 10.97 263 LEU B CA 1
ATOM 1923 C C . LEU A 1 273 ? 13.116 -41.666 7.370 1.00 11.98 263 LEU B C 1
ATOM 1924 O O . LEU A 1 273 ? 13.282 -42.797 6.914 1.00 11.60 263 LEU B O 1
ATOM 1929 N N . VAL A 1 274 ? 13.276 -41.370 8.658 1.00 11.48 264 VAL B N 1
ATOM 1930 C CA . VAL A 1 274 ? 13.592 -42.407 9.644 1.00 13.54 264 VAL B CA 1
ATOM 1931 C C . VAL A 1 274 ? 12.792 -42.216 10.922 1.00 14.23 264 VAL B C 1
ATOM 1932 O O . VAL A 1 274 ? 12.381 -41.103 11.261 1.00 13.88 264 VAL B O 1
ATOM 1936 N N . SER A 1 275 ? 12.611 -43.318 11.638 1.00 15.11 265 SER B N 1
ATOM 1937 C CA . SER A 1 275 ? 11.991 -43.311 12.952 1.00 16.17 265 SER B CA 1
ATOM 1938 C C . SER A 1 275 ? 12.967 -42.792 14.005 1.00 19.46 265 SER B C 1
ATOM 1939 O O . SER A 1 275 ? 14.178 -42.725 13.776 1.00 18.01 265 SER B O 1
ATOM 1942 N N . GLU A 1 276 ? 12.419 -42.446 15.163 1.00 22.69 266 GLU B N 1
ATOM 1943 C CA . GLU A 1 276 ? 13.209 -42.088 16.340 1.00 22.62 266 GLU B CA 1
ATOM 1944 C C . GLU A 1 276 ? 14.199 -43.200 16.708 1.00 22.99 266 GLU B C 1
ATOM 1945 O O . GLU A 1 276 ? 15.366 -42.917 16.981 1.00 26.26 266 GLU B O 1
ATOM 1951 N N . LYS A 1 277 ? 13.739 -44.450 16.693 1.00 25.98 267 LYS B N 1
ATOM 1952 C CA . LYS A 1 277 ? 14.586 -45.586 17.065 1.00 27.86 267 LYS B CA 1
ATOM 1953 C C . LYS A 1 277 ? 15.845 -45.658 16.204 1.00 31.02 267 LYS B C 1
ATOM 1954 O O . LYS A 1 277 ? 16.953 -45.806 16.728 1.00 28.84 267 LYS B O 1
ATOM 1960 N N . VAL A 1 278 ? 15.662 -45.562 14.890 1.00 24.52 268 VAL B N 1
ATOM 1961 C CA . VAL A 1 278 ? 16.776 -45.660 13.941 1.00 21.64 268 VAL B CA 1
ATOM 1962 C C . VAL A 1 278 ? 17.731 -44.487 14.049 1.00 23.72 268 VAL B C 1
ATOM 1963 O O . VAL A 1 278 ? 18.948 -44.650 13.927 1.00 26.11 268 VAL B O 1
ATOM 1967 N N . LEU A 1 279 ? 17.172 -43.310 14.280 1.00 22.19 269 LEU B N 1
ATOM 1968 C CA . LEU A 1 279 ? 17.973 -42.114 14.405 1.00 24.37 269 LEU B CA 1
ATOM 1969 C C . LEU A 1 279 ? 19.017 -42.316 15.499 1.00 24.98 269 LEU B C 1
ATOM 1970 O O . LEU A 1 279 ? 20.203 -42.051 15.292 1.00 28.41 269 LEU B O 1
ATOM 1975 N N . LYS A 1 280 ? 18.563 -42.826 16.640 1.00 26.42 270 LYS B N 1
ATOM 1976 C CA . LYS A 1 280 ? 19.436 -43.099 17.780 1.00 31.70 270 LYS B CA 1
ATOM 1977 C C . LYS A 1 280 ? 20.376 -44.272 17.540 1.00 32.03 270 LYS B C 1
ATOM 1978 O O . LYS A 1 280 ? 21.602 -44.123 17.694 1.00 34.92 270 LYS B O 1
ATOM 1984 N N . GLU A 1 281 ? 19.830 -45.420 17.153 1.00 28.38 271 GLU B N 1
ATOM 1985 C CA . GLU A 1 281 ? 20.635 -46.629 16.949 1.00 30.93 271 GLU B CA 1
ATOM 1986 C C . GLU A 1 281 ? 21.754 -46.460 15.931 1.00 31.24 271 GLU B C 1
ATOM 1987 O O . GLU A 1 281 ? 22.859 -46.959 16.145 1.00 31.81 271 GLU B O 1
ATOM 1993 N N . LYS A 1 282 ? 21.466 -45.760 14.836 1.00 25.63 272 LYS B N 1
ATOM 1994 C CA . LYS A 1 282 ? 22.452 -45.559 13.764 1.00 25.56 272 LYS B CA 1
ATOM 1995 C C . LYS A 1 282 ? 23.245 -44.248 13.889 1.00 30.20 272 LYS B C 1
ATOM 1996 O O . LYS A 1 282 ? 24.036 -43.917 12.999 1.00 34.15 272 LYS B O 1
ATOM 2002 N N . ASN A 1 283 ? 23.040 -43.522 14.988 1.00 31.15 273 ASN B N 1
ATOM 2003 C CA . ASN A 1 283 ? 23.746 -42.272 15.279 1.00 33.32 273 ASN B CA 1
ATOM 2004 C C . ASN A 1 283 ? 23.633 -41.270 14.119 1.00 29.94 273 ASN B C 1
ATOM 2005 O O . ASN A 1 283 ? 24.611 -40.654 13.689 1.00 30.66 273 ASN B O 1
ATOM 2010 N N . LEU A 1 284 ? 22.413 -41.142 13.612 1.00 26.60 274 LEU B N 1
ATOM 2011 C CA . LEU A 1 284 ? 22.112 -40.251 12.505 1.00 20.59 274 LEU B CA 1
ATOM 2012 C C . LEU A 1 284 ? 21.871 -38.834 12.977 1.00 22.83 274 LEU B C 1
ATOM 2013 O O . LEU A 1 284 ? 21.391 -38.606 14.086 1.00 23.08 274 LEU B O 1
ATOM 2018 N N . LYS A 1 285 ? 22.186 -37.892 12.098 1.00 18.92 275 LYS B N 1
ATOM 2019 C CA . LYS A 1 285 ? 21.939 -36.489 12.337 1.00 21.14 275 LYS B CA 1
ATOM 2020 C C . LYS A 1 285 ? 20.590 -36.122 11.708 1.00 18.32 275 LYS B C 1
ATOM 2021 O O . LYS A 1 285 ? 20.460 -36.128 10.484 1.00 20.98 275 LYS B O 1
ATOM 2027 N N . PRO A 1 286 ? 19.590 -35.786 12.538 1.00 18.63 276 PRO B N 1
ATOM 2028 C CA . PRO A 1 286 ? 18.311 -35.345 12.006 1.00 21.12 276 PRO B CA 1
ATOM 2029 C C . PRO A 1 286 ? 18.427 -33.941 11.418 1.00 22.24 276 PRO B C 1
ATOM 2030 O O . PRO A 1 286 ? 19.018 -33.056 12.044 1.00 20.03 276 PRO B O 1
ATOM 2034 N N . LEU A 1 287 ? 17.906 -33.761 10.210 1.00 14.61 277 LEU B N 1
ATOM 2035 C CA . LEU A 1 287 ? 17.882 -32.451 9.561 1.00 15.51 277 LEU B CA 1
ATOM 2036 C C . LEU A 1 287 ? 16.644 -31.672 9.937 1.00 16.22 277 LEU B C 1
ATOM 2037 O O . LEU A 1 287 ? 16.705 -30.464 10.167 1.00 16.66 277 LEU B O 1
ATOM 2042 N N . ALA A 1 288 ? 15.517 -32.369 9.965 1.00 13.59 278 ALA B N 1
ATOM 2043 C CA . ALA A 1 288 ? 14.255 -31.769 10.334 1.00 13.29 278 ALA B CA 1
ATOM 2044 C C . ALA A 1 288 ? 13.316 -32.853 10.826 1.00 15.12 278 ALA B C 1
ATOM 2045 O O . ALA A 1 288 ? 13.535 -34.043 10.587 1.00 14.82 278 ALA B O 1
ATOM 2047 N N . ILE A 1 289 ? 12.281 -32.422 11.527 1.00 11.62 279 ILE B N 1
ATOM 2048 C CA . ILE A 1 289 ? 11.206 -33.304 11.955 1.00 14.09 279 ILE B CA 1
ATOM 2049 C C . ILE A 1 289 ? 9.964 -32.901 11.175 1.00 15.44 279 ILE B C 1
ATOM 2050 O O . ILE A 1 289 ? 9.730 -31.714 10.943 1.00 14.78 279 ILE B O 1
ATOM 2055 N N . ILE A 1 290 ? 9.183 -33.890 10.756 1.00 13.85 280 ILE B N 1
ATOM 2056 C CA . ILE A 1 290 ? 7.917 -33.621 10.093 1.00 14.88 280 ILE B CA 1
ATOM 2057 C C . ILE A 1 290 ? 6.925 -33.331 11.204 1.00 17.20 280 ILE B C 1
ATOM 2058 O O . ILE A 1 290 ? 6.503 -34.243 11.918 1.00 18.45 280 ILE B O 1
ATOM 2063 N N . LYS A 1 291 ? 6.584 -32.059 11.374 1.00 16.79 281 LYS B N 1
ATOM 2064 C CA . LYS A 1 291 ? 5.678 -31.658 12.452 1.00 18.22 281 LYS B CA 1
ATOM 2065 C C . LYS A 1 291 ? 4.227 -32.061 12.224 1.00 18.35 281 LYS B C 1
ATOM 2066 O O . LYS A 1 291 ? 3.503 -32.344 13.178 1.00 14.73 281 LYS B O 1
ATOM 2072 N N . GLY A 1 292 ? 3.807 -32.075 10.969 1.00 13.37 282 GLY B N 1
ATOM 2073 C CA . GLY A 1 292 ? 2.460 -32.492 10.609 1.00 14.12 282 GLY B CA 1
ATOM 2074 C C . GLY A 1 292 ? 2.174 -32.202 9.153 1.00 12.97 282 GLY B C 1
ATOM 2075 O O . GLY A 1 292 ? 3.029 -31.699 8.432 1.00 11.90 282 GLY B O 1
ATOM 2076 N N . TRP A 1 293 ? 0.953 -32.499 8.735 1.00 10.79 283 TRP B N 1
ATOM 2077 C CA . TRP A 1 293 ? 0.520 -32.325 7.370 1.00 11.27 283 TRP B CA 1
ATOM 2078 C C . TRP A 1 293 ? -0.990 -32.153 7.318 1.00 11.34 283 TRP B C 1
ATOM 2079 O O . TRP A 1 293 ? -1.711 -32.443 8.281 1.00 10.82 283 TRP B O 1
ATOM 2090 N N . GLY A 1 294 ? -1.443 -31.664 6.177 1.00 11.56 284 GLY B N 1
ATOM 2091 C CA . GLY A 1 294 ? -2.854 -31.420 5.942 1.00 12.25 284 GLY B CA 1
ATOM 2092 C C . GLY A 1 294 ? -3.144 -31.480 4.464 1.00 12.97 284 GLY B C 1
ATOM 2093 O O . GLY A 1 294 ? -2.374 -30.963 3.651 1.00 11.35 284 GLY B O 1
ATOM 2094 N N . GLU A 1 295 ? -4.245 -32.136 4.117 1.00 10.83 285 GLU B N 1
ATOM 2095 C CA . GLU A 1 295 ? -4.684 -32.230 2.735 1.00 11.15 285 GLU B CA 1
ATOM 2096 C C . GLU A 1 295 ? -6.157 -31.884 2.687 1.00 11.53 285 GLU B C 1
ATOM 2097 O O . GLU A 1 295 ? -6.910 -32.209 3.605 1.00 11.04 285 GLU B O 1
ATOM 2103 N N . ALA A 1 296 ? -6.549 -31.197 1.624 1.00 9.20 286 ALA B N 1
ATOM 2104 C CA . ALA A 1 296 ? -7.923 -30.741 1.462 1.00 12.63 286 ALA B CA 1
ATOM 2105 C C . ALA A 1 296 ? -8.262 -30.701 -0.016 1.00 11.18 286 ALA B C 1
ATOM 2106 O O . ALA A 1 296 ? -7.374 -30.770 -0.869 1.00 10.17 286 ALA B O 1
ATOM 2108 N N . ALA A 1 297 ? -9.552 -30.608 -0.311 1.00 9.77 287 ALA B N 1
ATOM 2109 C CA . ALA A 1 297 ? -10.015 -30.532 -1.690 1.00 9.85 287 ALA B CA 1
ATOM 2110 C C . ALA A 1 297 ? -11.376 -29.859 -1.755 1.00 11.78 287 ALA B C 1
ATOM 2111 O O . ALA A 1 297 ? -12.087 -29.774 -0.758 1.00 10.88 287 ALA B O 1
ATOM 2113 N N . HIS A 1 298 ? -11.709 -29.350 -2.930 1.00 11.61 288 HIS B N 1
ATOM 2114 C CA . HIS A 1 298 ? -13.045 -28.817 -3.188 1.00 12.45 288 HIS B CA 1
ATOM 2115 C C . HIS A 1 298 ? -13.316 -28.946 -4.686 1.00 13.97 288 HIS B C 1
ATOM 2116 O O . HIS A 1 298 ? -12.888 -29.938 -5.285 1.00 11.88 288 HIS B O 1
ATOM 2123 N N . GLN A 1 299 ? -14.007 -27.986 -5.297 1.00 13.01 289 GLN B N 1
ATOM 2124 C CA . GLN A 1 299 ? -14.389 -28.095 -6.704 1.00 14.08 289 GLN B CA 1
ATOM 2125 C C . GLN A 1 299 ? -13.145 -28.235 -7.597 1.00 13.67 289 GLN B C 1
ATOM 2126 O O . GLN A 1 299 ? -12.179 -27.486 -7.412 1.00 12.42 289 GLN B O 1
ATOM 2132 N N . PRO A 1 300 ? -13.150 -29.195 -8.550 1.00 14.21 290 PRO B N 1
ATOM 2133 C CA . PRO A 1 300 ? -11.992 -29.368 -9.440 1.00 14.42 290 PRO B CA 1
ATOM 2134 C C . PRO A 1 300 ? -11.472 -28.085 -10.086 1.00 14.71 290 PRO B C 1
ATOM 2135 O O . PRO A 1 300 ? -10.259 -27.870 -10.113 1.00 12.77 290 PRO B O 1
ATOM 2139 N N . ALA A 1 301 ? -12.376 -27.224 -10.550 1.00 12.48 291 ALA B N 1
ATOM 2140 C CA . ALA A 1 301 ? -11.981 -25.952 -11.165 1.00 15.28 291 ALA B CA 1
ATOM 2141 C C . ALA A 1 301 ? -11.301 -24.974 -10.194 1.00 14.05 291 ALA B C 1
ATOM 2142 O O . ALA A 1 301 ? -10.612 -24.056 -10.636 1.00 17.14 291 ALA B O 1
ATOM 2144 N N . ASP A 1 302 ? -11.494 -25.171 -8.890 1.00 13.08 292 ASP B N 1
ATOM 2145 C CA . ASP A 1 302 ? -10.909 -24.305 -7.864 1.00 12.54 292 ASP B CA 1
ATOM 2146 C C . ASP A 1 302 ? -9.622 -24.858 -7.242 1.00 12.91 292 ASP B C 1
ATOM 2147 O O . ASP A 1 302 ? -9.224 -24.417 -6.160 1.00 13.69 292 ASP B O 1
ATOM 2152 N N . PHE A 1 303 ? -8.952 -25.789 -7.923 1.00 10.80 293 PHE B N 1
ATOM 2153 C CA . PHE A 1 303 ? -7.718 -26.391 -7.396 1.00 14.72 293 PHE B CA 1
ATOM 2154 C C . PHE A 1 303 ? -6.663 -25.337 -7.030 1.00 13.24 293 PHE B C 1
ATOM 2155 O O . PHE A 1 303 ? -5.909 -25.523 -6.073 1.00 11.80 293 PHE B O 1
ATOM 2163 N N . THR A 1 304 ? -6.644 -24.228 -7.773 1.00 11.90 294 THR B N 1
ATOM 2164 C CA . THR A 1 304 ? -5.656 -23.168 -7.596 1.00 11.64 294 THR B CA 1
ATOM 2165 C C . THR A 1 304 ? -5.550 -22.641 -6.167 1.00 14.64 294 THR B C 1
ATOM 2166 O O . THR A 1 304 ? -4.450 -22.344 -5.707 1.00 13.44 294 THR B O 1
ATOM 2170 N N . TRP A 1 305 ? -6.680 -22.541 -5.470 1.00 11.71 295 TRP B N 1
ATOM 2171 C CA . TRP A 1 305 ? -6.678 -22.038 -4.089 1.00 12.15 295 TRP B CA 1
ATOM 2172 C C . TRP A 1 305 ? -7.001 -23.098 -3.038 1.00 12.17 295 TRP B C 1
ATOM 2173 O O . TRP A 1 305 ? -7.209 -22.772 -1.869 1.00 12.99 295 TRP B O 1
ATOM 2184 N N . ALA A 1 306 ? -6.980 -24.370 -3.439 1.00 11.03 296 ALA B N 1
ATOM 2185 C CA . ALA A 1 306 ? -7.025 -25.476 -2.485 1.00 10.71 296 ALA B CA 1
ATOM 2186 C C . ALA A 1 306 ? -5.894 -25.461 -1.440 1.00 12.13 296 ALA B C 1
ATOM 2187 O O . ALA A 1 306 ? -6.124 -25.898 -0.315 1.00 10.46 296 ALA B O 1
ATOM 2189 N N . PRO A 1 307 ? -4.685 -24.950 -1.784 1.00 11.27 297 PRO B N 1
ATOM 2190 C CA . PRO A 1 307 ? -3.659 -24.864 -0.730 1.00 11.93 297 PRO B CA 1
ATOM 2191 C C . PRO A 1 307 ? -4.060 -24.023 0.486 1.00 11.68 297 PRO B C 1
ATOM 2192 O O . PRO A 1 307 ? -3.611 -24.311 1.593 1.00 10.02 297 PRO B O 1
ATOM 2196 N N . SER A 1 308 ? -4.917 -23.022 0.286 1.00 12.04 298 SER B N 1
ATOM 2197 C CA . SER A 1 308 ? -5.406 -22.201 1.396 1.00 14.46 298 SER B CA 1
ATOM 2198 C C . SER A 1 308 ? -6.355 -22.957 2.336 1.00 15.53 298 SER B C 1
ATOM 2199 O O . SER A 1 308 ? -6.579 -22.514 3.459 1.00 15.34 298 SER B O 1
ATOM 2202 N N . LEU A 1 309 ? -6.922 -24.072 1.875 1.00 13.80 299 LEU B N 1
ATOM 2203 C CA . LEU A 1 309 ? -7.645 -24.996 2.756 1.00 14.42 299 LEU B CA 1
ATOM 2204 C C . LEU A 1 309 ? -6.730 -26.014 3.415 1.00 15.38 299 LEU B C 1
ATOM 2205 O O . LEU A 1 309 ? -6.935 -26.357 4.577 1.00 12.96 299 LEU B O 1
ATOM 2210 N N . ALA A 1 310 ? -5.724 -26.489 2.686 1.00 10.73 300 ALA B N 1
ATOM 2211 C CA . ALA A 1 310 ? -4.831 -27.526 3.201 1.00 12.52 300 ALA B CA 1
ATOM 2212 C C . ALA A 1 310 ? -3.912 -27.014 4.310 1.00 12.19 300 ALA B C 1
ATOM 2213 O O . ALA A 1 310 ? -3.712 -27.702 5.309 1.00 11.99 300 ALA B O 1
ATOM 2215 N N . VAL A 1 311 ? -3.369 -25.811 4.135 1.00 10.24 301 VAL B N 1
ATOM 2216 C CA . VAL A 1 311 ? -2.401 -25.255 5.084 1.00 11.59 301 VAL B CA 1
ATOM 2217 C C . VAL A 1 311 ? -2.953 -25.117 6.517 1.00 12.11 301 VAL B C 1
ATOM 2218 O O . VAL A 1 311 ? -2.290 -25.555 7.452 1.00 12.27 301 VAL B O 1
ATOM 2222 N N . PRO A 1 312 ? -4.154 -24.522 6.699 1.00 13.98 302 PRO B N 1
ATOM 2223 C CA . PRO A 1 312 ? -4.705 -24.483 8.066 1.00 14.99 302 PRO B CA 1
ATOM 2224 C C . PRO A 1 312 ? -4.895 -25.861 8.706 1.00 16.21 302 PRO B C 1
ATOM 2225 O O . PRO A 1 312 ? -4.667 -26.005 9.910 1.00 16.78 302 PRO B O 1
ATOM 2229 N N . LYS A 1 313 ? -5.292 -26.856 7.912 1.00 14.93 303 LYS B N 1
ATOM 2230 C CA . LYS A 1 313 ? -5.379 -28.239 8.396 1.00 15.13 303 LYS B CA 1
ATOM 2231 C C . LYS A 1 313 ? -4.018 -28.768 8.846 1.00 13.43 303 LYS B C 1
ATOM 2232 O O . LYS A 1 313 ? -3.920 -29.434 9.879 1.00 14.20 303 LYS B O 1
ATOM 2238 N N . ALA A 1 314 ? -2.978 -28.462 8.071 1.00 12.08 304 ALA B N 1
ATOM 2239 C CA . ALA A 1 314 ? -1.615 -28.874 8.403 1.00 13.41 304 ALA B CA 1
ATOM 2240 C C . ALA A 1 314 ? -1.110 -28.223 9.690 1.00 14.37 304 ALA B C 1
ATOM 2241 O O . ALA A 1 314 ? -0.508 -28.895 10.528 1.00 13.47 304 ALA B O 1
ATOM 2243 N N . LEU A 1 315 ? -1.372 -26.927 9.844 1.00 14.97 305 LEU B N 1
ATOM 2244 C CA . LEU A 1 315 ? -0.993 -26.201 11.060 1.00 15.53 305 LEU B CA 1
ATOM 2245 C C . LEU A 1 315 ? -1.670 -26.755 12.303 1.00 15.31 305 LEU B C 1
ATOM 2246 O O . LEU A 1 315 ? -1.037 -26.882 13.351 1.00 17.91 305 LEU B O 1
ATOM 2251 N N . LYS A 1 316 ? -2.954 -27.077 12.183 1.00 16.35 306 LYS B N 1
ATOM 2252 C CA . LYS A 1 316 ? -3.681 -27.721 13.267 1.00 17.37 306 LYS B CA 1
ATOM 2253 C C . LYS A 1 316 ? -3.063 -29.073 13.615 1.00 19.71 306 LYS B C 1
ATOM 2254 O O . LYS A 1 316 ? -2.824 -29.359 14.790 1.00 14.60 306 LYS B O 1
ATOM 2260 N N . HIS A 1 317 ? -2.789 -29.889 12.600 1.00 15.94 307 HIS B N 1
ATOM 2261 C CA . HIS A 1 317 ? -2.174 -31.202 12.817 1.00 16.94 307 HIS B CA 1
ATOM 2262 C C . HIS A 1 317 ? -0.788 -31.077 13.462 1.00 17.10 307 HIS B C 1
ATOM 2263 O O . HIS A 1 317 ? -0.406 -31.905 14.291 1.00 16.90 307 HIS B O 1
ATOM 2270 N N . ALA A 1 318 ? -0.065 -30.019 13.098 1.00 16.22 308 ALA B N 1
ATOM 2271 C CA . ALA A 1 318 ? 1.260 -29.729 13.646 1.00 15.04 308 ALA B CA 1
ATOM 2272 C C . ALA A 1 318 ? 1.246 -29.009 15.001 1.00 18.32 308 ALA B C 1
ATOM 2273 O O . ALA A 1 318 ? 2.308 -28.781 15.578 1.00 21.06 308 ALA B O 1
ATOM 2275 N N . GLY A 1 319 ? 0.066 -28.647 15.499 1.00 19.58 309 GLY B N 1
ATOM 2276 C CA . GLY A 1 319 ? -0.060 -27.938 16.771 1.00 19.57 309 GLY B CA 1
ATOM 2277 C C . GLY A 1 319 ? 0.464 -26.511 16.747 1.00 25.38 309 GLY B C 1
ATOM 2278 O O . GLY A 1 319 ? 0.922 -26.008 17.772 1.00 25.24 309 GLY B O 1
ATOM 2279 N N . ILE A 1 320 ? 0.398 -25.863 15.584 1.00 21.53 310 ILE B N 1
ATOM 2280 C CA . ILE A 1 320 ? 0.844 -24.477 15.428 1.00 23.29 310 ILE B CA 1
ATOM 2281 C C . ILE A 1 320 ? -0.392 -23.586 15.431 1.00 24.46 310 ILE B C 1
ATOM 2282 O O . ILE A 1 320 ? -1.208 -23.639 14.511 1.00 21.34 310 ILE B O 1
ATOM 2287 N N . GLU A 1 321 ? -0.505 -22.758 16.465 1.00 28.42 311 GLU B N 1
ATOM 2288 C CA . GLU A 1 321 ? -1.700 -21.943 16.688 1.00 30.46 311 GLU B CA 1
ATOM 2289 C C . GLU A 1 321 ? -1.749 -20.718 15.800 1.00 24.17 311 GLU B C 1
ATOM 2290 O O . GLU A 1 321 ? -2.830 -20.263 15.429 1.00 28.26 311 GLU B O 1
ATOM 2296 N N . ASP A 1 322 ? -0.582 -20.181 15.473 1.00 21.53 312 ASP B N 1
ATOM 2297 C CA . ASP A 1 322 ? -0.512 -18.933 14.744 1.00 23.10 312 ASP B CA 1
ATOM 2298 C C . ASP A 1 322 ? 0.364 -19.085 13.524 1.00 19.93 312 ASP B C 1
ATOM 2299 O O . ASP A 1 322 ? 1.545 -19.424 13.628 1.00 24.26 312 ASP B O 1
ATOM 2304 N N . ILE A 1 323 ? -0.209 -18.770 12.370 1.00 21.87 313 ILE B N 1
ATOM 2305 C CA . ILE A 1 323 ? 0.478 -18.872 11.086 1.00 20.86 313 ILE B CA 1
ATOM 2306 C C . ILE A 1 323 ? 1.703 -17.944 10.960 1.00 24.73 313 ILE B C 1
ATOM 2307 O O . ILE A 1 323 ? 2.611 -18.225 10.180 1.00 18.05 313 ILE B O 1
ATOM 2312 N N . ASN A 1 324 ? 1.731 -16.864 11.746 1.00 23.79 314 ASN B N 1
ATOM 2313 C CA . ASN A 1 324 ? 2.894 -15.966 11.847 1.00 24.90 314 ASN B CA 1
ATOM 2314 C C . ASN A 1 324 ? 4.149 -16.613 12.425 1.00 21.74 314 ASN B C 1
ATOM 2315 O O . ASN A 1 324 ? 5.249 -16.105 12.221 1.00 25.93 314 ASN B O 1
ATOM 2320 N N . SER A 1 325 ? 3.978 -17.715 13.153 1.00 22.27 315 SER B N 1
ATOM 2321 C CA . SER A 1 325 ? 5.092 -18.539 13.629 1.00 24.09 315 SER B CA 1
ATOM 2322 C C . SER A 1 325 ? 5.914 -19.211 12.534 1.00 23.50 315 SER B C 1
ATOM 2323 O O . SER A 1 325 ? 7.053 -19.609 12.788 1.00 23.65 315 SER B O 1
ATOM 2326 N N . VAL A 1 326 ? 5.333 -19.390 11.349 1.00 18.83 316 VAL B N 1
ATOM 2327 C CA . VAL A 1 326 ? 6.026 -20.037 10.239 1.00 16.09 316 VAL B CA 1
ATOM 2328 C C . VAL A 1 326 ? 7.054 -19.068 9.701 1.00 16.05 316 VAL B C 1
ATOM 2329 O O . VAL A 1 326 ? 6.727 -17.932 9.408 1.00 16.74 316 VAL B O 1
ATOM 2333 N N . ASP A 1 327 ? 8.291 -19.527 9.574 1.00 14.63 317 ASP B N 1
ATOM 2334 C CA . ASP A 1 327 ? 9.362 -18.689 9.062 1.00 15.27 317 ASP B CA 1
ATOM 2335 C C . ASP A 1 327 ? 9.350 -18.564 7.543 1.00 16.13 317 ASP B C 1
ATOM 2336 O O . ASP A 1 327 ? 9.490 -17.460 7.021 1.00 14.34 317 ASP B O 1
ATOM 2341 N N . TYR A 1 328 ? 9.182 -19.688 6.848 1.00 12.97 318 TYR B N 1
ATOM 2342 C CA . TYR A 1 328 ? 9.174 -19.712 5.382 1.00 12.13 318 TYR B CA 1
ATOM 2343 C C . TYR A 1 328 ? 8.101 -20.635 4.827 1.00 13.01 318 TYR B C 1
ATOM 2344 O O . TYR A 1 328 ? 7.772 -21.653 5.436 1.00 11.87 318 TYR B O 1
ATOM 2353 N N . PHE A 1 329 ? 7.569 -20.254 3.665 1.00 11.58 319 PHE B N 1
ATOM 2354 C CA . PHE A 1 329 ? 6.549 -21.015 2.945 1.00 13.00 319 PHE B CA 1
ATOM 2355 C C . PHE A 1 329 ? 7.049 -21.361 1.550 1.00 13.28 319 PHE B C 1
ATOM 2356 O O . PHE A 1 329 ? 7.685 -20.535 0.893 1.00 12.26 319 PHE B O 1
ATOM 2364 N N . GLU A 1 330 ? 6.754 -22.583 1.110 1.00 12.80 320 GLU B N 1
ATOM 2365 C CA . GLU A 1 330 ? 6.843 -22.958 -0.303 1.00 12.28 320 GLU B CA 1
ATOM 2366 C C . GLU A 1 330 ? 5.435 -23.256 -0.808 1.00 14.49 320 GLU B C 1
ATOM 2367 O O . GLU A 1 330 ? 4.816 -24.221 -0.371 1.00 13.63 320 GLU B O 1
ATOM 2373 N N . PHE A 1 331 ? 4.917 -22.402 -1.687 1.00 12.47 321 PHE B N 1
ATOM 2374 C CA . PHE A 1 331 ? 3.673 -22.686 -2.409 1.00 11.47 321 PHE B CA 1
ATOM 2375 C C . PHE A 1 331 ? 4.060 -22.961 -3.844 1.00 13.02 321 PHE B C 1
ATOM 2376 O O . PHE A 1 331 ? 4.610 -22.086 -4.515 1.00 12.14 321 PHE B O 1
ATOM 2384 N N . ASN A 1 332 ? 3.796 -24.174 -4.319 1.00 10.37 322 ASN B N 1
ATOM 2385 C CA . ASN A 1 332 ? 4.229 -24.526 -5.656 1.00 11.25 322 ASN B CA 1
ATOM 2386 C C . ASN A 1 332 ? 3.532 -23.633 -6.665 1.00 11.44 322 ASN B C 1
ATOM 2387 O O . ASN A 1 332 ? 2.309 -23.508 -6.666 1.00 14.15 322 ASN B O 1
ATOM 2392 N N . GLU A 1 333 ? 4.334 -22.999 -7.507 1.00 12.36 323 GLU B N 1
ATOM 2393 C CA . GLU A 1 333 ? 3.836 -22.028 -8.454 1.00 10.09 323 GLU B CA 1
ATOM 2394 C C . GLU A 1 333 ? 3.428 -22.730 -9.738 1.00 12.52 323 GLU B C 1
ATOM 2395 O O . GLU A 1 333 ? 4.087 -22.579 -10.760 1.00 13.01 323 GLU B O 1
ATOM 2401 N N . ALA A 1 334 ? 2.329 -23.485 -9.706 1.00 10.12 324 ALA B N 1
ATOM 2402 C CA . ALA A 1 334 ? 1.794 -24.083 -10.934 1.00 10.95 324 ALA B CA 1
ATOM 2403 C C . ALA A 1 334 ? 1.524 -22.985 -11.969 1.00 10.96 324 ALA B C 1
ATOM 2404 O O . ALA A 1 334 ? 1.747 -23.159 -13.165 1.00 10.11 324 ALA B O 1
ATOM 2406 N N . PHE A 1 335 ? 1.015 -21.864 -11.468 1.00 9.98 325 PHE B N 1
ATOM 2407 C CA . PHE A 1 335 ? 0.846 -20.621 -12.198 1.00 11.58 325 PHE B CA 1
ATOM 2408 C C . PHE A 1 335 ? 1.226 -19.498 -11.245 1.00 12.32 325 PHE B C 1
ATOM 2409 O O . PHE A 1 335 ? 1.216 -19.677 -10.022 1.00 11.45 325 PHE B O 1
ATOM 2417 N N . SER A 1 336 ? 1.566 -18.342 -11.803 1.00 13.92 326 SER B N 1
ATOM 2418 C CA . SER A 1 336 ? 1.814 -17.162 -10.987 1.00 13.40 326 SER B CA 1
ATOM 2419 C C . SER A 1 336 ? 0.573 -16.817 -10.153 1.00 12.71 326 SER B C 1
ATOM 2420 O O . SER A 1 336 ? 0.696 -16.420 -8.989 1.00 13.98 326 SER B O 1
ATOM 2423 N N . VAL A 1 337 ? -0.616 -17.023 -10.717 1.00 13.27 327 VAL B N 1
ATOM 2424 C CA . VAL A 1 337 ? -1.861 -16.756 -9.999 1.00 13.52 327 VAL B CA 1
ATOM 2425 C C . VAL A 1 337 ? -2.028 -17.649 -8.757 1.00 12.21 327 VAL B C 1
ATOM 2426 O O . VAL A 1 337 ? -2.639 -17.223 -7.780 1.00 14.33 327 VAL B O 1
ATOM 2430 N N . VAL A 1 338 ? -1.478 -18.865 -8.794 1.00 12.04 328 VAL B N 1
ATOM 2431 C CA . VAL A 1 338 ? -1.500 -19.766 -7.634 1.00 10.51 328 VAL B CA 1
ATOM 2432 C C . VAL A 1 338 ? -0.668 -19.203 -6.482 1.00 12.26 328 VAL B C 1
ATOM 2433 O O . VAL A 1 338 ? -1.121 -19.195 -5.335 1.00 15.30 328 VAL B O 1
ATOM 2437 N N . GLY A 1 339 ? 0.542 -18.743 -6.789 1.00 13.37 329 GLY B N 1
ATOM 2438 C CA . GLY A 1 339 ? 1.389 -18.094 -5.789 1.00 13.66 329 GLY B CA 1
ATOM 2439 C C . GLY A 1 339 ? 0.709 -16.889 -5.165 1.00 13.45 329 GLY B C 1
ATOM 2440 O O . GLY A 1 339 ? 0.722 -16.719 -3.945 1.00 14.90 329 GLY B O 1
ATOM 2441 N N . LEU A 1 340 ? 0.083 -16.077 -6.009 1.00 13.79 330 LEU B N 1
ATOM 2442 C CA . LEU A 1 340 ? -0.590 -14.863 -5.558 1.00 13.42 330 LEU B CA 1
ATOM 2443 C C . LEU A 1 340 ? -1.846 -15.103 -4.726 1.00 14.50 330 LEU B C 1
ATOM 2444 O O . LEU A 1 340 ? -2.007 -14.492 -3.666 1.00 14.19 330 LEU B O 1
ATOM 2449 N N . VAL A 1 341 ? -2.723 -15.983 -5.199 1.00 13.42 331 VAL B N 1
ATOM 2450 C CA . VAL A 1 341 ? -4.013 -16.195 -4.543 1.00 12.07 331 VAL B CA 1
ATOM 2451 C C . VAL A 1 341 ? -3.868 -16.779 -3.133 1.00 13.99 331 VAL B C 1
ATOM 2452 O O . VAL A 1 341 ? -4.548 -16.328 -2.218 1.00 14.01 331 VAL B O 1
ATOM 2456 N N . ASN A 1 342 ? -2.979 -17.751 -2.952 1.00 12.82 332 ASN B N 1
ATOM 2457 C CA . ASN A 1 342 ? -2.793 -18.370 -1.639 1.00 13.29 332 ASN B CA 1
ATOM 2458 C C . ASN A 1 342 ? -2.113 -17.450 -0.632 1.00 13.94 332 ASN B C 1
ATOM 2459 O O . ASN A 1 342 ? -2.468 -17.443 0.546 1.00 13.30 332 ASN B O 1
ATOM 2464 N N . THR A 1 343 ? -1.175 -16.641 -1.111 1.00 13.98 333 THR B N 1
ATOM 2465 C CA . THR A 1 343 ? -0.572 -15.589 -0.299 1.00 16.24 333 THR B CA 1
ATOM 2466 C C . THR A 1 343 ? -1.649 -14.581 0.147 1.00 15.24 333 THR B C 1
ATOM 2467 O O . THR A 1 343 ? -1.689 -14.183 1.311 1.00 18.85 333 THR B O 1
ATOM 2471 N N . LYS A 1 344 ? -2.526 -14.201 -0.778 1.00 15.39 334 LYS B N 1
ATOM 2472 C CA . LYS A 1 344 ? -3.608 -13.251 -0.511 1.00 16.40 334 LYS B CA 1
ATOM 2473 C C . LYS A 1 344 ? -4.608 -13.789 0.503 1.00 16.84 334 LYS B C 1
ATOM 2474 O O . LYS A 1 344 ? -4.924 -13.117 1.484 1.00 18.23 334 LYS B O 1
ATOM 2480 N N . ILE A 1 345 ? -5.096 -15.003 0.273 1.00 16.82 335 ILE B N 1
ATOM 2481 C CA . ILE A 1 345 ? -6.112 -15.596 1.146 1.00 14.58 335 ILE B CA 1
ATOM 2482 C C . ILE A 1 345 ? -5.566 -15.841 2.553 1.00 17.09 335 ILE B C 1
ATOM 2483 O O . ILE A 1 345 ? -6.234 -15.533 3.536 1.00 13.70 335 ILE B O 1
ATOM 2488 N N . LEU A 1 346 ? -4.358 -16.390 2.643 1.00 13.14 336 LEU B N 1
ATOM 2489 C CA . LEU A 1 346 ? -3.738 -16.663 3.942 1.00 15.67 336 LEU B CA 1
ATOM 2490 C C . LEU A 1 346 ? -3.084 -15.441 4.596 1.00 15.63 336 LEU B C 1
ATOM 2491 O O . LEU A 1 346 ? -2.603 -15.540 5.723 1.00 16.95 336 LEU B O 1
ATOM 2496 N N . LYS A 1 347 ? -3.074 -14.306 3.894 1.00 16.60 337 LYS B N 1
ATOM 2497 C CA . LYS A 1 347 ? -2.567 -13.024 4.406 1.00 20.82 337 LYS B CA 1
ATOM 2498 C C . LYS A 1 347 ? -1.108 -13.098 4.844 1.00 23.08 337 LYS B C 1
ATOM 2499 O O . LYS A 1 347 ? -0.736 -12.634 5.928 1.00 20.37 337 LYS B O 1
ATOM 2505 N N . LEU A 1 348 ? -0.293 -13.696 3.987 1.00 17.87 338 LEU B N 1
ATOM 2506 C CA . LEU A 1 348 ? 1.116 -13.902 4.275 1.00 17.77 338 LEU B CA 1
ATOM 2507 C C . LEU A 1 348 ? 1.988 -12.797 3.725 1.00 19.46 338 LEU B C 1
ATOM 2508 O O . LEU A 1 348 ? 1.657 -12.143 2.729 1.00 17.32 338 LEU B O 1
ATOM 2513 N N . ASP A 1 349 ? 3.135 -12.639 4.368 1.00 18.92 339 ASP B N 1
ATOM 2514 C CA . ASP A 1 349 ? 4.166 -11.738 3.917 1.00 19.99 339 ASP B CA 1
ATOM 2515 C C . ASP A 1 349 ? 4.847 -12.387 2.719 1.00 19.31 339 ASP B C 1
ATOM 2516 O O . ASP A 1 349 ? 5.494 -13.428 2.875 1.00 17.50 339 ASP B O 1
ATOM 2521 N N . PRO A 1 350 ? 4.755 -11.770 1.531 1.00 17.29 340 PRO B N 1
ATOM 2522 C CA . PRO A 1 350 ? 5.374 -12.299 0.311 1.00 18.77 340 PRO B CA 1
ATOM 2523 C C . PRO A 1 350 ? 6.885 -12.548 0.417 1.00 20.68 340 PRO B C 1
ATOM 2524 O O . PRO A 1 350 ? 7.398 -13.448 -0.248 1.00 19.02 340 PRO B O 1
ATOM 2528 N N . SER A 1 351 ? 7.578 -11.789 1.266 1.00 20.77 341 SER B N 1
ATOM 2529 C CA . SER A 1 351 ? 9.009 -11.999 1.516 1.00 19.56 341 SER B CA 1
ATOM 2530 C C . SER A 1 351 ? 9.355 -13.335 2.199 1.00 19.90 341 SER B C 1
ATOM 2531 O O . SER A 1 351 ? 10.518 -13.719 2.210 1.00 19.38 341 SER B O 1
ATOM 2534 N N . LYS A 1 352 ? 8.367 -14.006 2.795 1.00 18.53 342 LYS B N 1
ATOM 2535 C CA . LYS A 1 352 ? 8.528 -15.354 3.360 1.00 15.95 342 LYS B CA 1
ATOM 2536 C C . LYS A 1 352 ? 8.219 -16.486 2.387 1.00 13.28 342 LYS B C 1
ATOM 2537 O O . LYS A 1 352 ? 8.367 -17.659 2.737 1.00 13.05 342 LYS B O 1
ATOM 2543 N N . VAL A 1 353 ? 7.775 -16.145 1.183 1.00 14.80 343 VAL B N 1
ATOM 2544 C CA . VAL A 1 353 ? 7.228 -17.129 0.254 1.00 14.07 343 VAL B CA 1
ATOM 2545 C C . VAL A 1 353 ? 8.128 -17.359 -0.963 1.00 14.13 343 VAL B C 1
ATOM 2546 O O . VAL A 1 353 ? 8.461 -16.415 -1.686 1.00 12.11 343 VAL B O 1
ATOM 2550 N N . ASN A 1 354 ? 8.492 -18.626 -1.175 1.00 11.37 344 ASN B N 1
ATOM 2551 C CA . ASN A 1 354 ? 9.275 -19.065 -2.331 1.00 11.22 344 ASN B CA 1
ATOM 2552 C C . ASN A 1 354 ? 10.525 -18.212 -2.503 1.00 12.20 344 ASN B C 1
ATOM 2553 O O . ASN A 1 354 ? 10.801 -17.696 -3.590 1.00 11.92 344 ASN B O 1
ATOM 2558 N N . VAL A 1 355 ? 11.287 -18.080 -1.427 1.00 11.90 345 VAL B N 1
ATOM 2559 C CA . VAL A 1 355 ? 12.347 -17.062 -1.353 1.00 13.89 345 VAL B CA 1
ATOM 2560 C C . VAL A 1 355 ? 13.552 -17.339 -2.259 1.00 17.24 345 VAL B C 1
ATOM 2561 O O . VAL A 1 355 ? 14.325 -16.424 -2.543 1.00 15.10 345 VAL B O 1
ATOM 2565 N N . TYR A 1 356 ? 13.716 -18.586 -2.702 1.00 11.15 346 TYR B N 1
ATOM 2566 C CA . TYR A 1 356 ? 14.729 -18.923 -3.714 1.00 14.22 346 TYR B CA 1
ATOM 2567 C C . TYR A 1 356 ? 14.197 -18.928 -5.145 1.00 13.60 346 TYR B C 1
ATOM 2568 O O . TYR A 1 356 ? 14.949 -19.211 -6.078 1.00 15.46 346 TYR B O 1
ATOM 2577 N N . GLY A 1 357 ? 12.924 -18.582 -5.320 1.00 13.17 347 GLY B N 1
ATOM 2578 C CA . GLY A 1 357 ? 12.237 -18.738 -6.597 1.00 13.71 347 GLY B CA 1
ATOM 2579 C C . GLY A 1 357 ? 11.326 -19.950 -6.570 1.00 13.65 347 GLY B C 1
ATOM 2580 O O . GLY A 1 357 ? 11.447 -20.815 -5.696 1.00 13.57 347 GLY B O 1
ATOM 2581 N N . GLY A 1 358 ? 10.410 -20.012 -7.528 1.00 14.46 348 GLY B N 1
ATOM 2582 C CA . GLY A 1 358 ? 9.454 -21.116 -7.600 1.00 12.19 348 GLY B CA 1
ATOM 2583 C C . GLY A 1 358 ? 9.275 -21.671 -8.991 1.00 11.24 348 GLY B C 1
ATOM 2584 O O . GLY A 1 358 ? 9.988 -21.281 -9.919 1.00 10.72 348 GLY B O 1
ATOM 2585 N N . ALA A 1 359 ? 8.294 -22.564 -9.134 1.00 10.68 349 ALA B N 1
ATOM 2586 C CA . ALA A 1 359 ? 8.147 -23.390 -10.340 1.00 10.29 349 ALA B CA 1
ATOM 2587 C C . ALA A 1 359 ? 7.946 -22.614 -11.641 1.00 10.88 349 ALA B C 1
ATOM 2588 O O . ALA A 1 359 ? 8.258 -23.137 -12.713 1.00 11.88 349 ALA B O 1
ATOM 2590 N N . VAL A 1 360 ? 7.439 -21.386 -11.562 1.00 10.23 350 VAL B N 1
ATOM 2591 C CA . VAL A 1 360 ? 7.314 -20.549 -12.758 1.00 11.72 350 VAL B CA 1
ATOM 2592 C C . VAL A 1 360 ? 8.678 -20.376 -13.419 1.00 11.01 350 VAL B C 1
ATOM 2593 O O . VAL A 1 360 ? 8.794 -20.440 -14.641 1.00 12.71 350 VAL B O 1
ATOM 2597 N N . ALA A 1 361 ? 9.693 -20.168 -12.590 1.00 11.05 351 ALA B N 1
ATOM 2598 C CA . ALA A 1 361 ? 11.077 -20.000 -13.022 1.00 11.15 351 ALA B CA 1
ATOM 2599 C C . ALA A 1 361 ? 11.918 -21.272 -13.007 1.00 10.65 351 ALA B C 1
ATOM 2600 O O . ALA A 1 361 ? 12.837 -21.393 -13.805 1.00 12.88 351 ALA B O 1
ATOM 2602 N N . LEU A 1 362 ? 11.654 -22.169 -12.058 1.00 10.49 352 LEU B N 1
ATOM 2603 C CA . LEU A 1 362 ? 12.445 -23.392 -11.865 1.00 10.68 352 LEU B CA 1
ATOM 2604 C C . LEU A 1 362 ? 11.987 -24.585 -12.692 1.00 11.77 352 LEU B C 1
ATOM 2605 O O . LEU A 1 362 ? 12.796 -25.442 -13.039 1.00 11.17 352 LEU B O 1
ATOM 2610 N N . GLY A 1 363 ? 10.690 -24.647 -12.976 1.00 11.36 353 GLY B N 1
ATOM 2611 C CA . GLY A 1 363 ? 10.088 -25.758 -13.700 1.00 10.84 353 GLY B CA 1
ATOM 2612 C C . GLY A 1 363 ? 9.184 -26.586 -12.811 1.00 9.92 353 GLY B C 1
ATOM 2613 O O . GLY A 1 363 ? 9.319 -26.565 -11.589 1.00 9.64 353 GLY B O 1
ATOM 2614 N N . HIS A 1 364 ? 8.261 -27.317 -13.431 1.00 10.27 354 HIS B N 1
ATOM 2615 C CA . HIS A 1 364 ? 7.233 -28.069 -12.716 1.00 10.33 354 HIS B CA 1
ATOM 2616 C C . HIS A 1 364 ? 7.073 -29.511 -13.259 1.00 10.57 354 HIS B C 1
ATOM 2617 O O . HIS A 1 364 ? 6.118 -29.797 -13.982 1.00 10.98 354 HIS B O 1
ATOM 2624 N N . PRO A 1 365 ? 8.008 -30.420 -12.920 1.00 11.09 355 PRO B N 1
ATOM 2625 C CA . PRO A 1 365 ? 7.835 -31.827 -13.287 1.00 10.83 355 PRO B CA 1
ATOM 2626 C C . PRO A 1 365 ? 6.799 -32.418 -12.339 1.00 10.41 355 PRO B C 1
ATOM 2627 O O . PRO A 1 365 ? 7.103 -32.613 -11.162 1.00 11.13 355 PRO B O 1
ATOM 2631 N N . LEU A 1 366 ? 5.593 -32.683 -12.847 1.00 10.14 356 LEU B N 1
ATOM 2632 C CA . LEU A 1 366 ? 4.408 -32.921 -11.999 1.00 8.32 356 LEU B CA 1
ATOM 2633 C C . LEU A 1 366 ? 4.659 -33.862 -10.828 1.00 8.79 356 LEU B C 1
ATOM 2634 O O . LEU A 1 366 ? 4.448 -33.497 -9.676 1.00 11.30 356 LEU B O 1
ATOM 2639 N N . GLY A 1 367 ? 5.136 -35.060 -11.132 1.00 8.72 357 GLY B N 1
ATOM 2640 C CA . GLY A 1 367 ? 5.382 -36.090 -10.118 1.00 10.04 357 GLY B CA 1
ATOM 2641 C C . GLY A 1 367 ? 6.516 -35.862 -9.135 1.00 9.74 357 GLY B C 1
ATOM 2642 O O . GLY A 1 367 ? 6.626 -36.593 -8.159 1.00 9.48 357 GLY B O 1
ATOM 2643 N N . CYS A 1 368 ? 7.371 -34.890 -9.432 1.00 10.38 358 CYS B N 1
ATOM 2644 C CA . CYS A 1 368 ? 8.520 -34.516 -8.616 1.00 10.87 358 CYS B CA 1
ATOM 2645 C C . CYS A 1 368 ? 8.236 -33.355 -7.668 1.00 9.41 358 CYS B C 1
ATOM 2646 O O . CYS A 1 368 ? 8.726 -33.350 -6.534 1.00 9.86 358 CYS B O 1
ATOM 2649 N N . SER A 1 369 ? 7.455 -32.378 -8.130 1.00 11.06 359 SER B N 1
ATOM 2650 C CA . SER A 1 369 ? 7.369 -31.066 -7.476 1.00 9.67 359 SER B CA 1
ATOM 2651 C C . SER A 1 369 ? 6.932 -31.096 -6.017 1.00 9.05 359 SER B C 1
ATOM 2652 O O . SER A 1 369 ? 7.369 -30.257 -5.233 1.00 10.35 359 SER B O 1
ATOM 2655 N N . GLY A 1 370 ? 6.075 -32.046 -5.655 1.00 8.83 360 GLY B N 1
ATOM 2656 C CA . GLY A 1 370 ? 5.583 -32.143 -4.279 1.00 8.31 360 GLY B CA 1
ATOM 2657 C C . GLY A 1 370 ? 6.660 -32.423 -3.243 1.00 10.63 360 GLY B C 1
ATOM 2658 O O . GLY A 1 370 ? 6.522 -32.032 -2.083 1.00 10.08 360 GLY B O 1
ATOM 2659 N N . ALA A 1 371 ? 7.725 -33.110 -3.655 1.00 9.65 361 ALA B N 1
ATOM 2660 C CA . ALA A 1 371 ? 8.900 -33.308 -2.804 1.00 8.54 361 ALA B CA 1
ATOM 2661 C C . ALA A 1 371 ? 9.979 -32.275 -3.102 1.00 8.70 361 ALA B C 1
ATOM 2662 O O . ALA A 1 371 ? 10.720 -31.893 -2.199 1.00 10.59 361 ALA B O 1
ATOM 2664 N N . ARG A 1 372 ? 10.068 -31.826 -4.354 1.00 9.57 362 ARG B N 1
ATOM 2665 C CA . ARG A 1 372 ? 11.009 -30.771 -4.739 1.00 9.71 362 ARG B CA 1
ATOM 2666 C C . ARG A 1 372 ? 10.847 -29.526 -3.853 1.00 11.48 362 ARG B C 1
ATOM 2667 O O . ARG A 1 372 ? 11.838 -28.967 -3.378 1.00 9.57 362 ARG B O 1
ATOM 2675 N N . VAL A 1 373 ? 9.608 -29.107 -3.617 1.00 9.51 363 VAL B N 1
ATOM 2676 C CA . VAL A 1 373 ? 9.361 -27.947 -2.750 1.00 10.38 363 VAL B CA 1
ATOM 2677 C C . VAL A 1 373 ? 9.774 -28.188 -1.290 1.00 9.70 363 VAL B C 1
ATOM 2678 O O . VAL A 1 373 ? 10.211 -27.260 -0.615 1.00 10.29 363 VAL B O 1
ATOM 2682 N N . VAL A 1 374 ? 9.643 -29.425 -0.815 1.00 9.81 364 VAL B N 1
ATOM 2683 C CA . VAL A 1 374 ? 10.111 -29.789 0.529 1.00 12.06 364 VAL B CA 1
ATOM 2684 C C . VAL A 1 374 ? 11.643 -29.756 0.595 1.00 11.33 364 VAL B C 1
ATOM 2685 O O . VAL A 1 374 ? 12.211 -29.275 1.578 1.00 10.75 364 VAL B O 1
ATOM 2689 N N . VAL A 1 375 ? 12.295 -30.276 -0.442 1.00 9.84 365 VAL B N 1
ATOM 2690 C CA . VAL A 1 375 ? 13.757 -30.245 -0.542 1.00 10.52 365 VAL B CA 1
ATOM 2691 C C . VAL A 1 375 ? 14.257 -28.800 -0.468 1.00 13.04 365 VAL B C 1
ATOM 2692 O O . VAL A 1 375 ? 15.126 -28.474 0.345 1.00 11.72 365 VAL B O 1
ATOM 2696 N N . THR A 1 376 ? 13.692 -27.943 -1.310 1.00 10.67 366 THR B N 1
ATOM 2697 C CA . THR A 1 376 ? 14.079 -26.534 -1.344 1.00 9.76 366 THR B CA 1
ATOM 2698 C C . THR A 1 376 ? 13.746 -25.820 -0.041 1.00 12.25 366 THR B C 1
ATOM 2699 O O . THR A 1 376 ? 14.536 -25.006 0.437 1.00 10.44 366 THR B O 1
ATOM 2703 N N . LEU A 1 377 ? 12.595 -26.137 0.541 1.00 9.90 367 LEU B N 1
ATOM 2704 C CA . LEU A 1 377 ? 12.211 -25.538 1.810 1.00 10.95 367 LEU B CA 1
ATOM 2705 C C . LEU A 1 377 ? 13.232 -25.824 2.905 1.00 11.09 367 LEU B C 1
ATOM 2706 O O . LEU A 1 377 ? 13.596 -24.922 3.656 1.00 12.57 367 LEU B O 1
ATOM 2711 N N . LEU A 1 378 ? 13.690 -27.069 2.995 1.00 11.52 368 LEU B N 1
ATOM 2712 C CA . LEU A 1 378 ? 14.690 -27.432 3.996 1.00 12.61 368 LEU B CA 1
ATOM 2713 C C . LEU A 1 378 ? 16.017 -26.700 3.764 1.00 13.51 368 LEU B C 1
ATOM 2714 O O . LEU A 1 378 ? 16.636 -26.231 4.718 1.00 13.44 368 LEU B O 1
ATOM 2719 N N . SER A 1 379 ? 16.451 -26.600 2.510 1.00 13.12 369 SER B N 1
ATOM 2720 C CA . SER A 1 379 ? 17.638 -25.796 2.179 1.00 13.23 369 SER B CA 1
ATOM 2721 C C . SER A 1 379 ? 17.500 -24.352 2.666 1.00 14.35 369 SER B C 1
ATOM 2722 O O . SER A 1 379 ? 18.450 -23.775 3.196 1.00 13.87 369 SER B O 1
ATOM 2725 N N . ILE A 1 380 ? 16.311 -23.786 2.488 1.00 11.13 370 ILE B N 1
ATOM 2726 C CA . ILE A 1 380 ? 16.012 -22.424 2.930 1.00 12.00 370 ILE B CA 1
ATOM 2727 C C . ILE A 1 380 ? 16.109 -22.299 4.453 1.00 14.21 370 ILE B C 1
ATOM 2728 O O . ILE A 1 380 ? 16.743 -21.374 4.962 1.00 13.31 370 ILE B O 1
ATOM 2733 N N . LEU A 1 381 ? 15.478 -23.220 5.173 1.00 11.90 371 LEU B N 1
ATOM 2734 C CA . LEU A 1 381 ? 15.534 -23.200 6.638 1.00 13.23 371 LEU B CA 1
ATOM 2735 C C . LEU A 1 381 ? 16.978 -23.306 7.131 1.00 14.13 371 LEU B C 1
ATOM 2736 O O . LEU A 1 381 ? 17.376 -22.594 8.056 1.00 15.79 371 LEU B O 1
ATOM 2741 N N . GLN A 1 382 ? 17.757 -24.169 6.486 1.00 11.90 372 GLN B N 1
ATOM 2742 C CA . GLN A 1 382 ? 19.158 -24.377 6.845 1.00 16.63 372 GLN B CA 1
ATOM 2743 C C . GLN A 1 382 ? 20.030 -23.159 6.544 1.00 21.20 372 GLN B C 1
ATOM 2744 O O . GLN A 1 382 ? 20.775 -22.695 7.408 1.00 15.75 372 GLN B O 1
ATOM 2750 N N . GLN A 1 383 ? 19.915 -22.643 5.325 1.00 16.34 373 GLN B N 1
ATOM 2751 C CA . GLN A 1 383 ? 20.832 -21.621 4.825 1.00 16.92 373 GLN B CA 1
ATOM 2752 C C . GLN A 1 383 ? 20.417 -20.190 5.168 1.00 19.78 373 GLN B C 1
ATOM 2753 O O . GLN A 1 383 ? 21.267 -19.301 5.196 1.00 18.83 373 GLN B O 1
ATOM 2759 N N . GLU A 1 384 ? 19.128 -19.969 5.430 1.00 16.61 374 GLU B N 1
ATOM 2760 C CA . GLU A 1 384 ? 18.631 -18.638 5.799 1.00 16.76 374 GLU B CA 1
ATOM 2761 C C . GLU A 1 384 ? 18.319 -18.501 7.290 1.00 21.00 374 GLU B C 1
ATOM 2762 O O . GLU A 1 384 ? 17.903 -17.435 7.740 1.00 23.29 374 GLU B O 1
ATOM 2768 N N . GLY A 1 385 ? 18.544 -19.568 8.051 1.00 19.45 375 GLY B N 1
ATOM 2769 C CA . GLY A 1 385 ? 18.313 -19.554 9.490 1.00 25.82 375 GLY B CA 1
ATOM 2770 C C . GLY A 1 385 ? 16.862 -19.555 9.930 1.00 23.29 375 GLY B C 1
ATOM 2771 O O . GLY A 1 385 ? 16.523 -18.915 10.926 1.00 30.45 375 GLY B O 1
ATOM 2772 N N . GLY A 1 386 ? 16.005 -20.261 9.196 1.00 19.01 376 GLY B N 1
ATOM 2773 C CA . GLY A 1 386 ? 14.616 -20.455 9.609 1.00 19.86 376 GLY B CA 1
ATOM 2774 C C . GLY A 1 386 ? 14.462 -21.696 10.465 1.00 15.16 376 GLY B C 1
ATOM 2775 O O . GLY A 1 386 ? 15.292 -22.601 10.413 1.00 16.69 376 GLY B O 1
ATOM 2776 N N . LYS A 1 387 ? 13.394 -21.734 11.257 1.00 15.87 377 LYS B N 1
ATOM 2777 C CA . LYS A 1 387 ? 13.073 -22.905 12.078 1.00 17.13 377 LYS B CA 1
ATOM 2778 C C . LYS A 1 387 ? 11.896 -23.705 11.538 1.00 17.13 377 LYS B C 1
ATOM 2779 O O . LYS A 1 387 ? 12.012 -24.912 11.351 1.00 15.80 377 LYS B O 1
ATOM 2785 N N . ILE A 1 388 ? 10.766 -23.039 11.324 1.00 16.52 378 ILE B N 1
ATOM 2786 C CA . ILE A 1 388 ? 9.547 -23.715 10.914 1.00 15.23 378 ILE B CA 1
ATOM 2787 C C . ILE A 1 388 ? 9.233 -23.347 9.487 1.00 13.67 378 ILE B C 1
ATOM 2788 O O . ILE A 1 388 ? 9.196 -22.170 9.131 1.00 13.30 378 ILE B O 1
ATOM 2793 N N . GLY A 1 389 ? 8.960 -24.370 8.691 1.00 12.09 379 GLY B N 1
ATOM 2794 C CA . GLY A 1 389 ? 8.589 -24.194 7.307 1.00 11.53 379 GLY B CA 1
ATOM 2795 C C . GLY A 1 389 ? 7.322 -24.937 6.956 1.00 14.69 379 GLY B C 1
ATOM 2796 O O . GLY A 1 389 ? 7.016 -25.980 7.533 1.00 12.60 379 GLY B O 1
ATOM 2797 N N . VAL A 1 390 ? 6.599 -24.383 5.988 1.00 12.73 380 VAL B N 1
ATOM 2798 C CA . VAL A 1 390 ? 5.418 -25.017 5.420 1.00 11.59 380 VAL B CA 1
ATOM 2799 C C . VAL A 1 390 ? 5.575 -25.122 3.905 1.00 11.47 380 VAL B C 1
ATOM 2800 O O . VAL A 1 390 ? 5.902 -24.147 3.239 1.00 11.54 380 VAL B O 1
ATOM 2804 N N . ALA A 1 391 ? 5.347 -26.319 3.373 1.00 9.36 381 ALA B N 1
ATOM 2805 C CA . ALA A 1 391 ? 5.275 -26.535 1.925 1.00 11.38 381 ALA B CA 1
ATOM 2806 C C . ALA A 1 391 ? 3.837 -26.883 1.564 1.00 10.81 381 ALA B C 1
ATOM 2807 O O . ALA A 1 391 ? 3.181 -27.610 2.304 1.00 9.68 381 ALA B O 1
ATOM 2809 N N . ALA A 1 392 ? 3.343 -26.351 0.450 1.00 9.76 382 ALA B N 1
ATOM 2810 C CA . ALA A 1 392 ? 1.989 -26.664 -0.023 1.00 9.62 382 ALA B CA 1
ATOM 2811 C C . ALA A 1 392 ? 1.971 -26.743 -1.539 1.00 9.94 382 ALA B C 1
ATOM 2812 O O . ALA A 1 392 ? 2.681 -25.995 -2.215 1.00 11.30 382 ALA B O 1
ATOM 2814 N N . ILE A 1 393 ? 1.164 -27.661 -2.064 1.00 10.50 383 ILE B N 1
ATOM 2815 C CA . ILE A 1 393 ? 1.067 -27.866 -3.506 1.00 8.77 383 ILE B CA 1
ATOM 2816 C C . ILE A 1 393 ? -0.361 -28.229 -3.918 1.00 10.36 383 ILE B C 1
ATOM 2817 O O . ILE A 1 393 ? -0.947 -29.146 -3.356 1.00 8.98 383 ILE B O 1
ATOM 2822 N N . CYS A 1 394 ? -0.915 -27.494 -4.882 1.00 9.92 384 CYS B N 1
ATOM 2823 C CA . CYS A 1 394 ? -2.240 -27.801 -5.426 1.00 10.37 384 CYS B CA 1
ATOM 2824 C C . CYS A 1 394 ? -2.111 -28.924 -6.437 1.00 12.44 384 CYS B C 1
ATOM 2825 O O . CYS A 1 394 ? -1.018 -29.205 -6.930 1.00 11.73 384 CYS B O 1
ATOM 2828 N N . ASN A 1 395 ? -3.227 -29.574 -6.738 1.00 9.99 385 ASN B N 1
ATOM 2829 C CA . ASN A 1 395 ? -3.233 -30.623 -7.742 1.00 9.35 385 ASN B CA 1
ATOM 2830 C C . ASN A 1 395 ? -4.537 -30.638 -8.513 1.00 12.29 385 ASN B C 1
ATOM 2831 O O . ASN A 1 395 ? -5.608 -30.345 -7.973 1.00 10.79 385 ASN B O 1
ATOM 2836 N N . GLY A 1 396 ? -4.430 -31.021 -9.780 1.00 10.58 386 GLY B N 1
ATOM 2837 C CA . GLY A 1 396 ? -5.585 -31.190 -10.634 1.00 11.98 386 GLY B CA 1
ATOM 2838 C C . GLY A 1 396 ? -6.565 -32.162 -10.009 1.00 12.37 386 GLY B C 1
ATOM 2839 O O . GLY A 1 396 ? -6.175 -33.139 -9.355 1.00 10.90 386 GLY B O 1
ATOM 2840 N N . GLY A 1 397 ? -7.844 -31.866 -10.192 1.00 12.59 387 GLY B N 1
ATOM 2841 C CA . GLY A 1 397 ? -8.919 -32.594 -9.537 1.00 11.66 387 GLY B CA 1
ATOM 2842 C C . GLY A 1 397 ? -9.540 -31.807 -8.398 1.00 12.24 387 GLY B C 1
ATOM 2843 O O . GLY A 1 397 ? -10.602 -32.187 -7.904 1.00 13.38 387 GLY B O 1
ATOM 2844 N N . GLY A 1 398 ? -8.901 -30.701 -8.001 1.00 10.00 388 GLY B N 1
ATOM 2845 C CA . GLY A 1 398 ? -9.416 -29.792 -6.968 1.00 11.62 388 GLY B CA 1
ATOM 2846 C C . GLY A 1 398 ? -8.782 -29.827 -5.593 1.00 10.66 388 GLY B C 1
ATOM 2847 O O . GLY A 1 398 ? -9.330 -29.249 -4.658 1.00 11.15 388 GLY B O 1
ATOM 2848 N N . GLY A 1 399 ? -7.628 -30.475 -5.468 1.00 9.98 389 GLY B N 1
ATOM 2849 C CA . GLY A 1 399 ? -6.990 -30.668 -4.174 1.00 10.38 389 GLY B CA 1
ATOM 2850 C C . GLY A 1 399 ? -5.687 -29.947 -3.940 1.00 10.92 389 GLY B C 1
ATOM 2851 O O . GLY A 1 399 ? -5.149 -29.258 -4.807 1.00 10.28 389 GLY B O 1
ATOM 2852 N N . ALA A 1 400 ? -5.199 -30.136 -2.724 1.00 9.68 390 ALA B N 1
ATOM 2853 C CA . ALA A 1 400 ? -3.876 -29.695 -2.321 1.00 9.92 390 ALA B CA 1
ATOM 2854 C C . ALA A 1 400 ? -3.385 -30.524 -1.150 1.00 10.24 390 ALA B C 1
ATOM 2855 O O . ALA A 1 400 ? -4.178 -31.035 -0.357 1.00 11.50 390 ALA B O 1
ATOM 2857 N N . SER A 1 401 ? -2.064 -30.638 -1.062 1.00 9.23 391 SER B N 1
ATOM 2858 C CA . SER A 1 401 ? -1.376 -31.289 0.048 1.00 10.20 391 SER B CA 1
ATOM 2859 C C . SER A 1 401 ? -0.439 -30.262 0.663 1.00 10.08 391 SER B C 1
ATOM 2860 O O . SER A 1 401 ? 0.051 -29.372 -0.031 1.00 11.28 391 SER B O 1
ATOM 2863 N N . SER A 1 402 ? -0.209 -30.389 1.965 1.00 9.05 392 SER B N 1
ATOM 2864 C CA . SER A 1 402 ? 0.617 -29.457 2.719 1.00 11.10 392 SER B CA 1
ATOM 2865 C C . SER A 1 402 ? 1.336 -30.206 3.825 1.00 11.02 392 SER B C 1
ATOM 2866 O O . SER A 1 402 ? 0.807 -31.172 4.370 1.00 9.80 392 SER B O 1
ATOM 2869 N N . ILE A 1 403 ? 2.535 -29.743 4.158 1.00 11.83 393 ILE B N 1
ATOM 2870 C CA . ILE A 1 403 ? 3.350 -30.371 5.190 1.00 10.80 393 ILE B CA 1
ATOM 2871 C C . ILE A 1 403 ? 4.092 -29.298 5.981 1.00 12.31 393 ILE B C 1
ATOM 2872 O O . ILE A 1 403 ? 4.454 -28.254 5.435 1.00 11.13 393 ILE B O 1
ATOM 2877 N N . VAL A 1 404 ? 4.291 -29.567 7.268 1.00 11.19 394 VAL B N 1
ATOM 2878 C CA . VAL A 1 404 ? 4.996 -28.663 8.170 1.00 12.23 394 VAL B CA 1
ATOM 2879 C C . VAL A 1 404 ? 6.263 -29.362 8.641 1.00 14.21 394 VAL B C 1
ATOM 2880 O O . VAL A 1 404 ? 6.199 -30.470 9.179 1.00 13.26 394 VAL B O 1
ATOM 2884 N N . ILE A 1 405 ? 7.409 -28.717 8.440 1.00 12.40 395 ILE B N 1
ATOM 2885 C CA . ILE A 1 405 ? 8.677 -29.257 8.921 1.00 11.96 395 ILE B CA 1
ATOM 2886 C C . ILE A 1 405 ? 9.335 -28.270 9.881 1.00 13.56 395 ILE B C 1
ATOM 2887 O O . ILE A 1 405 ? 9.115 -27.056 9.791 1.00 11.79 395 ILE B O 1
ATOM 2892 N N . GLU A 1 406 ? 10.124 -28.806 10.806 1.00 15.79 396 GLU B N 1
ATOM 2893 C CA . GLU A 1 406 ? 10.881 -27.998 11.752 1.00 16.58 396 GLU B CA 1
ATOM 2894 C C . GLU A 1 406 ? 12.339 -28.421 11.697 1.00 16.20 396 GLU B C 1
ATOM 2895 O O . GLU A 1 406 ? 12.653 -29.583 11.946 1.00 13.32 396 GLU B O 1
ATOM 2901 N N . LYS A 1 407 ? 13.216 -27.477 11.359 1.00 15.49 397 LYS B N 1
ATOM 2902 C CA . LYS A 1 407 ? 14.653 -27.724 11.331 1.00 15.81 397 LYS B CA 1
ATOM 2903 C C . LYS A 1 407 ? 15.160 -28.015 12.740 1.00 18.63 397 LYS B C 1
ATOM 2904 O O . LYS A 1 407 ? 14.725 -27.385 13.703 1.00 16.31 397 LYS B O 1
ATOM 2910 N N . ILE A 1 408 ? 16.088 -28.962 12.844 1.00 20.75 398 ILE B N 1
ATOM 2911 C CA . ILE A 1 408 ? 16.669 -29.352 14.134 1.00 24.00 398 ILE B CA 1
ATOM 2912 C C . ILE A 1 408 ? 18.091 -28.803 14.274 1.00 22.39 398 ILE B C 1
ATOM 2913 O O . ILE A 1 408 ? 18.868 -28.807 13.320 1.00 29.17 398 ILE B O 1
ATOM 2918 N N . GLN B 1 13 ? 3.618 -40.129 -85.916 1.00 53.39 3 GLN A N 1
ATOM 2919 C CA . GLN B 1 13 ? 3.838 -38.656 -85.881 1.00 46.76 3 GLN A CA 1
ATOM 2920 C C . GLN B 1 13 ? 4.966 -38.288 -84.927 1.00 45.21 3 GLN A C 1
ATOM 2921 O O . GLN B 1 13 ? 5.227 -38.988 -83.948 1.00 50.18 3 GLN A O 1
ATOM 2927 N N . ASN B 1 14 ? 5.640 -37.193 -85.243 1.00 40.72 4 ASN A N 1
ATOM 2928 C CA . ASN B 1 14 ? 6.741 -36.697 -84.435 1.00 43.31 4 ASN A CA 1
ATOM 2929 C C . ASN B 1 14 ? 6.264 -36.046 -83.138 1.00 38.19 4 ASN A C 1
ATOM 2930 O O . ASN B 1 14 ? 5.244 -35.353 -83.121 1.00 36.70 4 ASN A O 1
ATOM 2935 N N . VAL B 1 15 ? 7.025 -36.270 -82.066 1.00 31.91 5 VAL A N 1
ATOM 2936 C CA . VAL B 1 15 ? 6.750 -35.703 -80.741 1.00 33.75 5 VAL A CA 1
ATOM 2937 C C . VAL B 1 15 ? 7.930 -34.841 -80.328 1.00 26.34 5 VAL A C 1
ATOM 2938 O O . VAL B 1 15 ? 9.057 -35.329 -80.225 1.00 27.99 5 VAL A O 1
ATOM 2942 N N . TYR B 1 16 ? 7.655 -33.567 -80.069 1.00 28.48 6 TYR A N 1
ATOM 2943 C CA . TYR B 1 16 ? 8.692 -32.612 -79.721 1.00 29.32 6 TYR A CA 1
ATOM 2944 C C . TYR B 1 16 ? 8.609 -32.185 -78.289 1.00 30.11 6 TYR A C 1
ATOM 2945 O O . TYR B 1 16 ? 7.524 -32.009 -77.744 1.00 26.10 6 TYR A O 1
ATOM 2954 N N . ILE B 1 17 ? 9.781 -31.980 -77.710 1.00 25.89 7 ILE A N 1
ATOM 2955 C CA . ILE B 1 17 ? 9.907 -31.293 -76.454 1.00 26.69 7 ILE A CA 1
ATOM 2956 C C . ILE B 1 17 ? 10.080 -29.816 -76.792 1.00 31.09 7 ILE A C 1
ATOM 2957 O O . ILE B 1 17 ? 10.983 -29.448 -77.549 1.00 30.88 7 ILE A O 1
ATOM 2962 N N . VAL B 1 18 ? 9.230 -28.985 -76.203 1.00 25.76 8 VAL A N 1
ATOM 2963 C CA . VAL B 1 18 ? 9.292 -27.527 -76.379 1.00 29.17 8 VAL A CA 1
ATOM 2964 C C . VAL B 1 18 ? 9.657 -26.767 -75.103 1.00 30.43 8 VAL A C 1
ATOM 2965 O O . VAL B 1 18 ? 9.983 -25.580 -75.168 1.00 25.58 8 VAL A O 1
ATOM 2969 N N . SER B 1 19 ? 9.576 -27.432 -73.952 1.00 25.21 9 SER A N 1
ATOM 2970 C CA . SER B 1 19 ? 9.926 -26.823 -72.681 1.00 25.26 9 SER A CA 1
ATOM 2971 C C . SER B 1 19 ? 10.257 -27.894 -71.657 1.00 23.80 9 SER A C 1
ATOM 2972 O O . SER B 1 19 ? 9.662 -28.971 -71.664 1.00 22.94 9 SER A O 1
ATOM 2975 N N . THR B 1 20 ? 11.216 -27.588 -70.788 1.00 26.82 10 THR A N 1
ATOM 2976 C CA . THR B 1 20 ? 11.550 -28.427 -69.642 1.00 27.61 10 THR A CA 1
ATOM 2977 C C . THR B 1 20 ? 11.883 -27.519 -68.470 1.00 25.61 10 THR A C 1
ATOM 2978 O O . THR B 1 20 ? 12.377 -26.403 -68.655 1.00 23.61 10 THR A O 1
ATOM 2982 N N . ALA B 1 21 ? 11.616 -28.012 -67.269 1.00 23.12 11 ALA A N 1
ATOM 2983 C CA . ALA B 1 21 ? 12.016 -27.336 -66.043 1.00 24.15 11 ALA A CA 1
ATOM 2984 C C . ALA B 1 21 ? 12.015 -28.331 -64.902 1.00 21.91 11 ALA A C 1
ATOM 2985 O O . ALA B 1 21 ? 11.299 -29.333 -64.942 1.00 21.74 11 ALA A O 1
ATOM 2987 N N . ARG B 1 22 ? 12.825 -28.050 -63.893 1.00 20.96 12 ARG A N 1
ATOM 2988 C CA . ARG B 1 22 ? 12.830 -28.850 -62.685 1.00 22.72 12 ARG A CA 1
ATOM 2989 C C . ARG B 1 22 ? 13.075 -27.972 -61.498 1.00 20.12 12 ARG A C 1
ATOM 2990 O O . ARG B 1 22 ? 13.708 -26.924 -61.607 1.00 19.55 12 ARG A O 1
ATOM 2998 N N . THR B 1 23 ? 12.587 -28.412 -60.349 1.00 18.75 13 THR A N 1
ATOM 2999 C CA . THR B 1 23 ? 12.957 -27.760 -59.112 1.00 18.26 13 THR A CA 1
ATOM 3000 C C . THR B 1 23 ? 14.385 -28.158 -58.805 1.00 18.46 13 THR A C 1
ATOM 3001 O O . THR B 1 23 ? 14.902 -29.143 -59.350 1.00 20.60 13 THR A O 1
ATOM 3005 N N . PRO B 1 24 ? 15.026 -27.419 -57.898 1.00 18.48 14 PRO A N 1
ATOM 3006 C CA . PRO B 1 24 ? 16.221 -27.953 -57.283 1.00 17.72 14 PRO A CA 1
ATOM 3007 C C . PRO B 1 24 ? 15.835 -29.162 -56.451 1.00 21.06 14 PRO A C 1
ATOM 3008 O O . PRO B 1 24 ? 14.691 -29.280 -55.995 1.00 20.28 14 PRO A O 1
ATOM 3012 N N . ILE B 1 25 ? 16.791 -30.051 -56.264 1.00 20.00 15 ILE A N 1
ATOM 3013 C CA . ILE B 1 25 ? 16.561 -31.281 -55.535 1.00 19.29 15 ILE A CA 1
ATOM 3014 C C . ILE B 1 25 ? 16.939 -31.098 -54.066 1.00 19.33 15 ILE A C 1
ATOM 3015 O O . ILE B 1 25 ? 18.098 -30.842 -53.748 1.00 18.09 15 ILE A O 1
ATOM 3020 N N . GLY B 1 26 ? 15.963 -31.279 -53.180 1.00 17.79 16 GLY A N 1
ATOM 3021 C CA . GLY B 1 26 ? 16.163 -31.119 -51.738 1.00 18.11 16 GLY A CA 1
ATOM 3022 C C . GLY B 1 26 ? 16.558 -32.396 -51.022 1.00 20.98 16 GLY A C 1
ATOM 3023 O O . GLY B 1 26 ? 16.168 -33.493 -51.422 1.00 17.51 16 GLY A O 1
ATOM 3024 N N . SER B 1 27 ? 17.328 -32.242 -49.948 1.00 16.73 17 SER A N 1
ATOM 3025 C CA . SER B 1 27 ? 17.756 -33.363 -49.115 1.00 19.39 17 SER A CA 1
ATOM 3026 C C . SER B 1 27 ? 16.613 -33.843 -48.219 1.00 17.03 17 SER A C 1
ATOM 3027 O O . SER B 1 27 ? 15.682 -33.090 -47.946 1.00 18.27 17 SER A O 1
ATOM 3030 N N . PHE B 1 28 ? 16.692 -35.093 -47.769 1.00 18.27 18 PHE A N 1
ATOM 3031 C CA . PHE B 1 28 ? 15.712 -35.671 -46.844 1.00 16.98 18 PHE A CA 1
ATOM 3032 C C . PHE B 1 28 ? 15.615 -34.802 -45.598 1.00 21.26 18 PHE A C 1
ATOM 3033 O O . PHE B 1 28 ? 16.631 -34.548 -44.952 1.00 17.16 18 PHE A O 1
ATOM 3041 N N . GLN B 1 29 ? 14.408 -34.335 -45.285 1.00 18.70 19 GLN A N 1
ATOM 3042 C CA . GLN B 1 29 ? 14.173 -33.408 -44.163 1.00 21.75 19 GLN A CA 1
ATOM 3043 C C . GLN B 1 29 ? 14.969 -32.116 -44.336 1.00 23.91 19 GLN A C 1
ATOM 3044 O O . GLN B 1 29 ? 15.389 -31.490 -43.359 1.00 22.02 19 GLN A O 1
ATOM 3050 N N . GLY B 1 30 ? 15.132 -31.706 -45.588 1.00 21.75 20 GLY A N 1
ATOM 3051 C CA . GLY B 1 30 ? 16.006 -30.598 -45.941 1.00 22.17 20 GLY A CA 1
ATOM 3052 C C . GLY B 1 30 ? 15.292 -29.370 -46.456 1.00 21.80 20 GLY A C 1
ATOM 3053 O O . GLY B 1 30 ? 14.223 -28.998 -45.968 1.00 22.64 20 GLY A O 1
ATOM 3054 N N . SER B 1 31 ? 15.894 -28.768 -47.476 1.00 18.71 21 SER A N 1
ATOM 3055 C CA . SER B 1 31 ? 15.515 -27.450 -47.972 1.00 18.76 21 SER A CA 1
ATOM 3056 C C . SER B 1 31 ? 14.076 -27.349 -48.478 1.00 19.91 21 SER A C 1
ATOM 3057 O O . SER B 1 31 ? 13.480 -26.276 -48.392 1.00 17.81 21 SER A O 1
ATOM 3060 N N . LEU B 1 32 ? 13.530 -28.453 -48.994 1.00 18.07 22 LEU A N 1
ATOM 3061 C CA . LEU B 1 32 ? 12.144 -28.495 -49.490 1.00 18.44 22 LEU A CA 1
ATOM 3062 C C . LEU B 1 32 ? 11.136 -29.182 -48.551 1.00 17.99 22 LEU A C 1
ATOM 3063 O O . LEU B 1 32 ? 10.042 -29.554 -48.982 1.00 17.78 22 LEU A O 1
ATOM 3068 N N . SER B 1 33 ? 11.488 -29.300 -47.271 1.00 18.84 23 SER A N 1
ATOM 3069 C CA . SER B 1 33 ? 10.648 -29.939 -46.245 1.00 18.33 23 SER A CA 1
ATOM 3070 C C . SER B 1 33 ? 9.248 -29.381 -46.107 1.00 22.11 23 SER A C 1
ATOM 3071 O O . SER B 1 33 ? 8.299 -30.124 -45.862 1.00 18.71 23 SER A O 1
ATOM 3074 N N . SER B 1 34 ? 9.138 -28.064 -46.227 1.00 18.15 24 SER A N 1
ATOM 3075 C CA . SER B 1 34 ? 7.850 -27.380 -46.104 1.00 18.70 24 SER A CA 1
ATOM 3076 C C . SER B 1 34 ? 6.891 -27.581 -47.285 1.00 22.68 24 SER A C 1
ATOM 3077 O O . SER B 1 34 ? 5.746 -27.131 -47.214 1.00 20.41 24 SER A O 1
ATOM 3080 N N . LYS B 1 35 ? 7.356 -28.218 -48.364 1.00 19.81 25 LYS A N 1
ATOM 3081 C CA . LYS B 1 35 ? 6.558 -28.443 -49.572 1.00 18.86 25 LYS A CA 1
ATOM 3082 C C . LYS B 1 35 ? 6.123 -29.885 -49.761 1.00 18.06 25 LYS A C 1
ATOM 3083 O O . LYS B 1 35 ? 6.898 -30.804 -49.521 1.00 15.34 25 LYS A O 1
ATOM 3089 N N . THR B 1 36 ? 4.896 -30.070 -50.239 1.00 16.22 26 THR A N 1
ATOM 3090 C CA . THR B 1 36 ? 4.400 -31.396 -50.599 1.00 19.77 26 THR A CA 1
ATOM 3091 C C . THR B 1 36 ? 4.898 -31.758 -51.989 1.00 18.26 26 THR A C 1
ATOM 3092 O O . THR B 1 36 ? 5.412 -30.908 -52.721 1.00 14.52 26 THR A O 1
ATOM 3096 N N . ALA B 1 37 ? 4.714 -33.020 -52.359 1.00 15.22 27 ALA A N 1
ATOM 3097 C CA . ALA B 1 37 ? 5.067 -33.485 -53.700 1.00 15.91 27 ALA A CA 1
ATOM 3098 C C . ALA B 1 37 ? 4.309 -32.709 -54.779 1.00 17.40 27 ALA A C 1
ATOM 3099 O O . ALA B 1 37 ? 4.882 -32.350 -55.806 1.00 20.97 27 ALA A O 1
ATOM 3101 N N . VAL B 1 38 ? 3.032 -32.440 -54.525 1.00 16.10 28 VAL A N 1
ATOM 3102 C CA . VAL B 1 38 ? 2.181 -31.707 -55.458 1.00 18.16 28 VAL A CA 1
ATOM 3103 C C . VAL B 1 38 ? 2.670 -30.274 -55.637 1.00 16.27 28 VAL A C 1
ATOM 3104 O O . VAL B 1 38 ? 2.718 -29.769 -56.754 1.00 18.01 28 VAL A O 1
ATOM 3108 N N . GLU B 1 39 ? 3.036 -29.638 -54.533 1.00 17.18 29 GLU A N 1
ATOM 3109 C CA . GLU B 1 39 ? 3.538 -28.269 -54.564 1.00 17.82 29 GLU A CA 1
ATOM 3110 C C . GLU B 1 39 ? 4.815 -28.162 -55.391 1.00 18.75 29 GLU A C 1
ATOM 3111 O O . GLU B 1 39 ? 4.943 -27.260 -56.216 1.00 17.18 29 GLU A O 1
ATOM 3117 N N . LEU B 1 40 ? 5.730 -29.108 -55.203 1.00 13.53 30 LEU A N 1
ATOM 3118 C CA . LEU B 1 40 ? 6.966 -29.147 -55.984 1.00 16.22 30 LEU A CA 1
ATOM 3119 C C . LEU B 1 40 ? 6.693 -29.390 -57.463 1.00 20.30 30 LEU A C 1
ATOM 3120 O O . LEU B 1 40 ? 7.322 -28.771 -58.322 1.00 19.92 30 LEU A O 1
ATOM 3125 N N . GLY B 1 41 ? 5.740 -30.271 -57.748 1.00 15.82 31 GLY A N 1
ATOM 3126 C CA . GLY B 1 41 ? 5.300 -30.510 -59.113 1.00 16.03 31 GLY A CA 1
ATOM 3127 C C . GLY B 1 41 ? 4.764 -29.252 -59.767 1.00 20.05 31 GLY A C 1
ATOM 3128 O O . GLY B 1 41 ? 5.076 -28.975 -60.924 1.00 18.42 31 GLY A O 1
ATOM 3129 N N . ALA B 1 42 ? 3.969 -28.490 -59.021 1.00 15.86 32 ALA A N 1
ATOM 3130 C CA . ALA B 1 42 ? 3.435 -27.215 -59.502 1.00 20.90 32 ALA A CA 1
ATOM 3131 C C . ALA B 1 42 ? 4.530 -26.200 -59.844 1.00 19.74 32 ALA A C 1
ATOM 3132 O O . ALA B 1 42 ? 4.416 -25.482 -60.837 1.00 21.84 32 ALA A O 1
ATOM 3134 N N . VAL B 1 43 ? 5.583 -26.154 -59.030 1.00 16.08 33 VAL A N 1
ATOM 3135 C CA . VAL B 1 43 ? 6.704 -25.245 -59.262 1.00 20.73 33 VAL A CA 1
ATOM 3136 C C . VAL B 1 43 ? 7.377 -25.569 -60.595 1.00 19.89 33 VAL A C 1
ATOM 3137 O O . VAL B 1 43 ? 7.548 -24.686 -61.441 1.00 21.81 33 VAL A O 1
ATOM 3141 N N . ALA B 1 44 ? 7.745 -26.836 -60.780 1.00 19.24 34 ALA A N 1
ATOM 3142 C CA . ALA B 1 44 ? 8.393 -27.287 -62.011 1.00 19.63 34 ALA A CA 1
ATOM 3143 C C . ALA B 1 44 ? 7.525 -27.030 -63.227 1.00 20.08 34 ALA A C 1
ATOM 3144 O O . ALA B 1 44 ? 8.012 -26.551 -64.252 1.00 21.00 34 ALA A O 1
ATOM 3146 N N . LEU B 1 45 ? 6.240 -27.333 -63.103 1.00 17.62 35 LEU A N 1
ATOM 3147 C CA . LEU B 1 45 ? 5.329 -27.161 -64.215 1.00 22.58 35 LEU A CA 1
ATOM 3148 C C . LEU B 1 45 ? 5.119 -25.687 -64.573 1.00 22.03 35 LEU A C 1
ATOM 3149 O O . LEU B 1 45 ? 5.136 -25.337 -65.748 1.00 23.04 35 LEU A O 1
ATOM 3154 N N . LYS B 1 46 ? 4.958 -24.829 -63.574 1.00 22.96 36 LYS A N 1
ATOM 3155 C CA . LYS B 1 46 ? 4.876 -23.392 -63.835 1.00 21.50 36 LYS A CA 1
ATOM 3156 C C . LYS B 1 46 ? 6.133 -22.860 -64.517 1.00 24.73 36 LYS A C 1
ATOM 3157 O O . LYS B 1 46 ? 6.039 -22.038 -65.431 1.00 23.53 36 LYS A O 1
ATOM 3163 N N . GLY B 1 47 ? 7.296 -23.338 -64.084 1.00 21.90 37 GLY A N 1
ATOM 3164 C CA . GLY B 1 47 ? 8.555 -22.980 -64.721 1.00 25.77 37 GLY A CA 1
ATOM 3165 C C . GLY B 1 47 ? 8.586 -23.355 -66.191 1.00 25.84 37 GLY A C 1
ATOM 3166 O O . GLY B 1 47 ? 9.017 -22.559 -67.022 1.00 24.90 37 GLY A O 1
ATOM 3167 N N . ALA B 1 48 ? 8.108 -24.556 -66.512 1.00 22.05 38 ALA A N 1
ATOM 3168 C CA . ALA B 1 48 ? 8.071 -25.022 -67.900 1.00 23.51 38 ALA A CA 1
ATOM 3169 C C . ALA B 1 48 ? 7.060 -24.252 -68.751 1.00 26.80 38 ALA A C 1
ATOM 3170 O O . ALA B 1 48 ? 7.353 -23.896 -69.891 1.00 28.30 38 ALA A O 1
ATOM 3172 N N . LEU B 1 49 ? 5.877 -24.008 -68.198 1.00 21.11 39 LEU A N 1
ATOM 3173 C CA . LEU B 1 49 ? 4.837 -23.251 -68.892 1.00 20.88 39 LEU A CA 1
ATOM 3174 C C . LEU B 1 49 ? 5.249 -21.831 -69.226 1.00 26.51 39 LEU A C 1
ATOM 3175 O O . LEU B 1 49 ? 4.885 -21.320 -70.284 1.00 25.79 39 LEU A O 1
ATOM 3180 N N . ALA B 1 50 ? 5.989 -21.193 -68.321 1.00 24.49 40 ALA A N 1
ATOM 3181 C CA . ALA B 1 50 ? 6.433 -19.812 -68.525 1.00 25.52 40 ALA A CA 1
ATOM 3182 C C . ALA B 1 50 ? 7.342 -19.665 -69.742 1.00 32.58 40 ALA A C 1
ATOM 3183 O O . ALA B 1 50 ? 7.373 -18.606 -70.368 1.00 29.47 40 ALA A O 1
ATOM 3185 N N . LYS B 1 51 ? 8.072 -20.729 -70.071 1.00 28.96 41 LYS A N 1
ATOM 3186 C CA . LYS B 1 51 ? 8.964 -20.728 -71.224 1.00 31.61 41 LYS A CA 1
ATOM 3187 C C . LYS B 1 51 ? 8.245 -20.788 -72.567 1.00 31.39 41 LYS A C 1
ATOM 3188 O O . LYS B 1 51 ? 8.836 -20.450 -73.591 1.00 32.56 41 LYS A O 1
ATOM 3194 N N . VAL B 1 52 ? 6.982 -21.210 -72.557 1.00 26.80 42 VAL A N 1
ATOM 3195 C CA . VAL B 1 52 ? 6.189 -21.355 -73.776 1.00 29.78 42 VAL A CA 1
ATOM 3196 C C . VAL B 1 52 ? 4.840 -20.633 -73.637 1.00 31.97 42 VAL A C 1
ATOM 3197 O O . VAL B 1 52 ? 3.779 -21.267 -73.585 1.00 30.23 42 VAL A O 1
ATOM 3201 N N . PRO B 1 53 ? 4.862 -19.287 -73.605 1.00 35.49 43 PRO A N 1
ATOM 3202 C CA . PRO B 1 53 ? 3.623 -18.501 -73.528 1.00 36.03 43 PRO A CA 1
ATOM 3203 C C . PRO B 1 53 ? 2.737 -18.572 -74.784 1.00 34.24 43 PRO A C 1
ATOM 3204 O O . PRO B 1 53 ? 1.577 -18.139 -74.731 1.00 37.30 43 PRO A O 1
ATOM 3208 N N . GLU B 1 54 ? 3.266 -19.122 -75.880 1.00 34.55 44 GLU A N 1
ATOM 3209 C CA . GLU B 1 54 ? 2.497 -19.439 -77.089 1.00 35.15 44 GLU A CA 1
ATOM 3210 C C . GLU B 1 54 ? 1.343 -20.376 -76.741 1.00 40.33 44 GLU A C 1
ATOM 321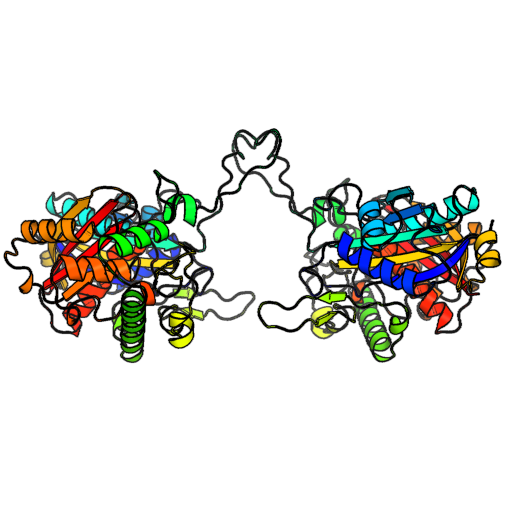1 O O . GLU B 1 54 ? 0.248 -20.258 -77.304 1.00 38.78 44 GLU A O 1
ATOM 3217 N N . LEU B 1 55 ? 1.613 -21.330 -75.848 1.00 30.20 45 LEU A N 1
ATOM 3218 C CA . LEU B 1 55 ? 0.602 -22.262 -75.374 1.00 33.38 45 LEU A CA 1
ATOM 3219 C C . LEU B 1 55 ? -0.192 -21.615 -74.254 1.00 28.58 45 LEU A C 1
ATOM 3220 O O . LEU B 1 55 ? 0.370 -21.177 -73.248 1.00 34.01 45 LEU A O 1
ATOM 3225 N N . ASP B 1 56 ? -1.501 -21.543 -74.449 1.00 31.49 46 ASP A N 1
ATOM 3226 C CA . ASP B 1 56 ? -2.403 -20.923 -73.495 1.00 27.94 46 ASP A CA 1
ATOM 3227 C C . ASP B 1 56 ? -2.777 -21.935 -72.419 1.00 27.41 46 ASP A C 1
ATOM 3228 O O . ASP B 1 56 ? -3.392 -22.963 -72.714 1.00 25.53 46 ASP A O 1
ATOM 3233 N N . ALA B 1 57 ? -2.440 -21.616 -71.170 1.00 32.11 47 ALA A N 1
ATOM 3234 C CA . ALA B 1 57 ? -2.737 -22.488 -70.033 1.00 31.33 47 ALA A CA 1
ATOM 3235 C C . ALA B 1 57 ? -4.222 -22.796 -69.905 1.00 34.79 47 ALA A C 1
ATOM 3236 O O . ALA B 1 57 ? -4.593 -23.881 -69.458 1.00 32.57 47 ALA A O 1
ATOM 3238 N N . SER B 1 58 ? -5.062 -21.843 -70.302 1.00 31.68 48 SER A N 1
ATOM 3239 C CA . SER B 1 58 ? -6.504 -22.016 -70.229 1.00 31.72 48 SER A CA 1
ATOM 3240 C C . SER B 1 58 ? -7.121 -22.860 -71.344 1.00 30.63 48 SER A C 1
ATOM 3241 O O . SER B 1 58 ? -8.311 -23.186 -71.246 1.00 32.15 48 SER A O 1
ATOM 3244 N N . LYS B 1 59 ? -6.363 -23.222 -72.386 1.00 31.07 49 LYS A N 1
ATOM 3245 C CA . LYS B 1 59 ? -6.953 -23.968 -73.516 1.00 31.82 49 LYS A CA 1
ATOM 3246 C C . LYS B 1 59 ? -6.170 -25.050 -74.232 1.00 33.30 49 LYS A C 1
ATOM 3247 O O . LYS B 1 59 ? -6.781 -26.003 -74.712 1.00 33.25 49 LYS A O 1
ATOM 3253 N N . ASP B 1 60 ? -4.862 -24.889 -74.379 1.00 27.32 50 ASP A N 1
ATOM 3254 C CA . ASP B 1 60 ? -4.097 -25.757 -75.286 1.00 30.87 50 ASP A CA 1
ATOM 3255 C C . ASP B 1 60 ? -3.576 -27.076 -74.714 1.00 31.29 50 ASP A C 1
ATOM 3256 O O . ASP B 1 60 ? -3.094 -27.905 -75.481 1.00 28.43 50 ASP A O 1
ATOM 3261 N N . PHE B 1 61 ? -3.681 -27.281 -73.401 1.00 31.69 51 PHE A N 1
ATOM 3262 C CA . PHE B 1 61 ? -3.119 -28.474 -72.741 1.00 27.16 51 PHE A CA 1
ATOM 3263 C C . PHE B 1 61 ? -4.162 -29.580 -72.597 1.00 27.45 51 PHE A C 1
ATOM 3264 O O . PHE B 1 61 ? -5.061 -29.508 -71.759 1.00 23.61 51 PHE A O 1
ATOM 3272 N N . ASP B 1 62 ? -4.029 -30.597 -73.442 1.00 24.26 52 ASP A N 1
ATOM 3273 C CA . ASP B 1 62 ? -4.991 -31.693 -73.520 1.00 24.19 52 ASP A CA 1
ATOM 3274 C C . ASP B 1 62 ? -4.883 -32.675 -72.363 1.00 23.58 52 ASP A C 1
ATOM 3275 O O . ASP B 1 62 ? -5.898 -33.088 -71.797 1.00 24.29 52 ASP A O 1
ATOM 3280 N N . GLU B 1 63 ? -3.652 -33.057 -72.034 1.00 21.90 53 GLU A N 1
ATOM 3281 C CA . GLU B 1 63 ? -3.406 -34.150 -71.100 1.00 26.63 53 GLU A CA 1
ATOM 3282 C C . GLU B 1 63 ? -2.195 -33.912 -70.210 1.00 20.94 53 GLU A C 1
ATOM 3283 O O . GLU B 1 63 ? -1.218 -33.296 -70.634 1.00 22.18 53 GLU A O 1
ATOM 3289 N N . ILE B 1 64 ? -2.279 -34.400 -68.972 1.00 20.08 54 ILE A N 1
ATOM 3290 C CA . ILE B 1 64 ? -1.119 -34.494 -68.082 1.00 15.90 54 ILE A CA 1
ATOM 3291 C C . ILE B 1 64 ? -0.948 -35.941 -67.610 1.00 17.59 54 ILE A C 1
ATOM 3292 O O . ILE B 1 64 ? -1.897 -36.570 -67.153 1.00 15.60 54 ILE A O 1
ATOM 3297 N N . ILE B 1 65 ? 0.271 -36.454 -67.739 1.00 19.17 55 ILE A N 1
ATOM 3298 C CA . ILE B 1 65 ? 0.639 -37.758 -67.195 1.00 20.70 55 ILE A CA 1
ATOM 3299 C C . ILE B 1 65 ? 1.866 -37.503 -66.339 1.00 16.70 55 ILE A C 1
ATOM 3300 O O . ILE B 1 65 ? 2.898 -37.112 -66.865 1.00 19.74 55 ILE A O 1
ATOM 3305 N N . PHE B 1 66 ? 1.750 -37.720 -65.030 1.00 17.99 56 PHE A N 1
ATOM 3306 C CA . PHE B 1 66 ? 2.791 -37.322 -64.073 1.00 15.69 56 PHE A CA 1
ATOM 3307 C C . PHE B 1 66 ? 3.203 -38.476 -63.154 1.00 15.06 56 PHE A C 1
ATOM 3308 O O . PHE B 1 66 ? 2.361 -39.201 -62.634 1.00 15.40 56 PHE A O 1
ATOM 3316 N N . GLY B 1 67 ? 4.507 -38.638 -62.969 1.00 17.02 57 GLY A N 1
ATOM 3317 C CA . GLY B 1 67 ? 5.052 -39.703 -62.141 1.00 15.68 57 GLY A CA 1
ATOM 3318 C C . GLY B 1 67 ? 5.062 -39.385 -60.658 1.00 18.43 57 GLY A C 1
ATOM 3319 O O . GLY B 1 67 ? 5.308 -38.255 -60.252 1.00 14.35 57 GLY A O 1
ATOM 3320 N N . ASN B 1 68 ? 4.791 -40.401 -59.854 1.00 13.34 58 ASN A N 1
ATOM 3321 C CA . ASN B 1 68 ? 4.836 -40.292 -58.404 1.00 17.51 58 ASN A CA 1
ATOM 3322 C C . ASN B 1 68 ? 4.827 -41.703 -57.850 1.00 14.61 58 ASN A C 1
ATOM 3323 O O . ASN B 1 68 ? 4.045 -42.540 -58.300 1.00 16.61 58 ASN A O 1
ATOM 3328 N N . VAL B 1 69 ? 5.683 -41.961 -56.874 1.00 14.32 59 VAL A N 1
ATOM 3329 C CA . VAL B 1 69 ? 5.789 -43.292 -56.287 1.00 15.52 59 VAL A CA 1
ATOM 3330 C C . VAL B 1 69 ? 5.016 -43.374 -54.969 1.00 17.05 59 VAL A C 1
ATOM 3331 O O . VAL B 1 69 ? 4.168 -44.253 -54.801 1.00 15.82 59 VAL A O 1
ATOM 3335 N N . LEU B 1 70 ? 5.325 -42.469 -54.046 1.00 14.47 60 LEU A N 1
ATOM 3336 C CA . LEU B 1 70 ? 4.697 -42.438 -52.727 1.00 17.04 60 LEU A CA 1
ATOM 3337 C C . LEU B 1 70 ? 3.512 -41.482 -52.743 1.00 15.52 60 LEU A C 1
ATOM 3338 O O . LEU B 1 70 ? 3.642 -40.301 -52.413 1.00 14.00 60 LEU A O 1
ATOM 3343 N N . SER B 1 71 ? 2.357 -42.006 -53.142 1.00 17.46 61 SER A N 1
ATOM 3344 C CA . SER B 1 71 ? 1.126 -41.218 -53.230 1.00 15.29 61 SER A CA 1
ATOM 3345 C C . SER B 1 71 ? 0.361 -41.091 -51.906 1.00 14.38 61 SER A C 1
ATOM 3346 O O . SER B 1 71 ? -0.611 -40.335 -51.829 1.00 14.22 61 SER A O 1
ATOM 3349 N N . ALA B 1 72 ? 0.792 -41.819 -50.875 1.00 16.45 62 ALA A N 1
ATOM 3350 C CA . ALA B 1 72 ? 0.127 -41.793 -49.574 1.00 15.47 62 ALA A CA 1
ATOM 3351 C C . ALA B 1 72 ? 0.081 -40.382 -48.999 1.00 12.75 62 ALA A C 1
ATOM 3352 O O . ALA B 1 72 ? 1.093 -39.688 -48.938 1.00 14.04 62 ALA A O 1
ATOM 3354 N N .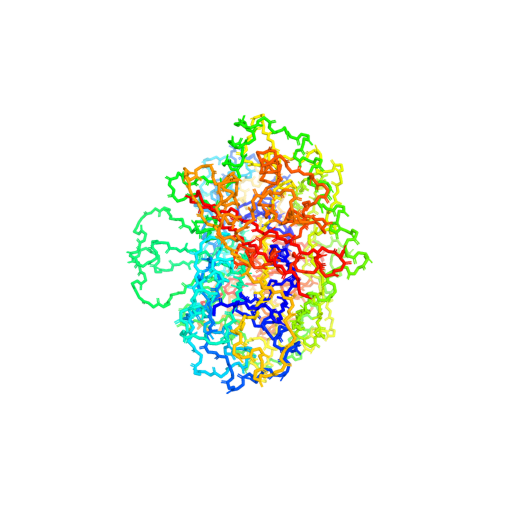 ASN B 1 73 ? -1.121 -39.983 -48.602 1.00 14.80 63 ASN A N 1
ATOM 3355 C CA . ASN B 1 73 ? -1.432 -38.669 -48.022 1.00 17.00 63 ASN A CA 1
ATOM 3356 C C . ASN B 1 73 ? -1.271 -37.462 -48.963 1.00 18.70 63 ASN A C 1
ATOM 3357 O O . ASN B 1 73 ? -1.271 -36.318 -48.509 1.00 16.09 63 ASN A O 1
ATOM 3362 N N . LEU B 1 74 ? -1.182 -37.705 -50.267 1.00 14.87 64 LEU A N 1
ATOM 3363 C CA . LEU B 1 74 ? -1.121 -36.614 -51.237 1.00 17.53 64 LEU A CA 1
ATOM 3364 C C . LEU B 1 74 ? -2.502 -36.103 -51.618 1.00 17.08 64 LEU A C 1
ATOM 3365 O O . LEU B 1 74 ? -2.610 -35.026 -52.202 1.00 18.58 64 LEU A O 1
ATOM 3370 N N . GLY B 1 75 ? -3.547 -36.866 -51.301 1.00 16.83 65 GLY A N 1
ATOM 3371 C CA . GLY B 1 75 ? -4.904 -36.550 -51.740 1.00 16.22 65 GLY A CA 1
ATOM 3372 C C . GLY B 1 75 ? -5.196 -37.158 -53.101 1.00 13.96 65 GLY A C 1
ATOM 3373 O O . GLY B 1 75 ? -4.288 -37.640 -53.785 1.00 17.89 65 GLY A O 1
ATOM 3374 N N . GLN B 1 76 ? -6.469 -37.136 -53.488 1.00 15.60 66 GLN A N 1
ATOM 3375 C CA . GLN B 1 76 ? -6.910 -37.693 -54.772 1.00 16.22 66 GLN A CA 1
ATOM 3376 C C . GLN B 1 76 ? -6.093 -37.165 -55.944 1.00 18.67 66 GLN A C 1
ATOM 3377 O O . GLN B 1 76 ? -5.880 -35.956 -56.068 1.00 17.81 66 GLN A O 1
ATOM 3383 N N . ALA B 1 77 ? -5.647 -38.092 -56.786 1.00 18.02 67 ALA A N 1
ATOM 3384 C CA . ALA B 1 77 ? -5.116 -37.801 -58.121 1.00 18.30 67 ALA A CA 1
ATOM 3385 C C . ALA B 1 77 ? -3.995 -36.758 -58.145 1.00 16.79 67 ALA A C 1
ATOM 3386 O O . ALA B 1 77 ? -4.225 -35.621 -58.552 1.00 18.74 67 ALA A O 1
ATOM 3388 N N . PRO B 1 78 ? -2.780 -37.138 -57.710 1.00 16.08 68 PRO A N 1
ATOM 3389 C CA . PRO B 1 78 ? -1.680 -36.177 -57.661 1.00 16.12 68 PRO A CA 1
ATOM 3390 C C . PRO B 1 78 ? -1.403 -35.416 -58.962 1.00 18.53 68 PRO A C 1
ATOM 3391 O O . PRO B 1 78 ? -1.151 -34.218 -58.894 1.00 16.82 68 PRO A O 1
ATOM 3395 N N . ALA B 1 79 ? -1.479 -36.075 -60.119 1.00 16.88 69 ALA A N 1
ATOM 3396 C CA . ALA B 1 79 ? -1.262 -35.386 -61.401 1.00 16.95 69 ALA A CA 1
ATOM 3397 C C . ALA B 1 79 ? -2.300 -34.298 -61.661 1.00 19.91 69 ALA A C 1
ATOM 3398 O O . ALA B 1 79 ? -1.970 -33.252 -62.218 1.00 17.18 69 ALA A O 1
ATOM 3400 N N . ARG B 1 80 ? -3.547 -34.559 -61.274 1.00 14.91 70 ARG A N 1
ATOM 3401 C CA . ARG B 1 80 ? -4.620 -33.580 -61.395 1.00 20.46 70 ARG A CA 1
ATOM 3402 C C . ARG B 1 80 ? -4.335 -32.362 -60.529 1.00 21.04 70 ARG A C 1
ATOM 3403 O O . ARG B 1 80 ? -4.507 -31.233 -60.974 1.00 18.95 70 ARG A O 1
ATOM 3411 N N . GLN B 1 81 ? -3.902 -32.603 -59.298 1.00 16.90 71 GLN A N 1
ATOM 3412 C CA . GLN B 1 81 ? -3.572 -31.520 -58.381 1.00 17.42 71 GLN A CA 1
ATOM 3413 C C . GLN B 1 81 ? -2.445 -30.657 -58.916 1.00 19.07 71 GLN A C 1
ATOM 3414 O O . GLN B 1 81 ? -2.510 -29.432 -58.824 1.00 20.35 71 GLN A O 1
ATOM 3420 N N . VAL B 1 82 ? -1.428 -31.296 -59.491 1.00 14.99 72 VAL A N 1
ATOM 3421 C CA . VAL B 1 82 ? -0.272 -30.576 -60.018 1.00 18.65 72 VAL A CA 1
ATOM 3422 C C . VAL B 1 82 ? -0.699 -29.655 -61.153 1.00 19.48 72 VAL A C 1
ATOM 3423 O O . VAL B 1 82 ? -0.344 -28.475 -61.171 1.00 18.55 72 VAL A O 1
ATOM 3427 N N . ALA B 1 83 ? -1.469 -30.204 -62.084 1.00 17.69 73 ALA A N 1
ATOM 3428 C CA . ALA B 1 83 ? -1.956 -29.447 -63.225 1.00 20.28 73 ALA A CA 1
ATOM 3429 C C . ALA B 1 83 ? -2.763 -28.219 -62.802 1.00 21.57 73 ALA A C 1
ATOM 3430 O O . ALA B 1 83 ? -2.481 -27.102 -63.241 1.00 18.05 73 ALA A O 1
ATOM 3432 N N . LEU B 1 84 ? -3.753 -28.431 -61.936 1.00 19.19 74 LEU A N 1
ATOM 3433 C CA . LEU B 1 84 ? -4.608 -27.336 -61.460 1.00 21.38 74 LEU A CA 1
ATOM 3434 C C . LEU B 1 84 ? -3.873 -26.295 -60.644 1.00 23.00 74 LEU A C 1
ATOM 3435 O O . LEU B 1 84 ? -4.145 -25.104 -60.778 1.00 20.91 74 LEU A O 1
ATOM 3440 N N . ALA B 1 85 ? -2.948 -26.748 -59.804 1.00 19.36 75 ALA A N 1
ATOM 3441 C CA . ALA B 1 85 ? -2.105 -25.860 -59.016 1.00 23.17 75 ALA A CA 1
ATOM 3442 C C . ALA B 1 85 ? -1.230 -24.964 -59.895 1.00 27.34 75 ALA A C 1
ATOM 3443 O O . ALA B 1 85 ? -0.980 -23.810 -59.550 1.00 24.99 75 ALA A O 1
ATOM 3445 N N . ALA B 1 86 ? -0.783 -25.500 -61.031 1.00 22.16 76 ALA A N 1
ATOM 3446 C CA . ALA B 1 86 ? 0.036 -24.756 -61.996 1.00 21.05 76 ALA A CA 1
ATOM 3447 C C . ALA B 1 86 ? -0.746 -23.754 -62.850 1.00 22.78 76 ALA A C 1
ATOM 3448 O O . ALA B 1 86 ? -0.144 -23.002 -63.617 1.00 23.65 76 ALA A O 1
ATOM 3450 N N . GLY B 1 87 ? -2.071 -23.762 -62.730 1.00 23.42 77 GLY A N 1
ATOM 3451 C CA . GLY B 1 87 ? -2.940 -22.846 -63.454 1.00 27.10 77 GLY A CA 1
ATOM 3452 C C . GLY B 1 87 ? -3.493 -23.394 -64.749 1.00 25.55 77 GLY A C 1
ATOM 3453 O O . GLY B 1 87 ? -4.082 -22.640 -65.522 1.00 25.28 77 GLY A O 1
ATOM 3454 N N . LEU B 1 88 ? -3.312 -24.692 -64.992 1.00 22.54 78 LEU A N 1
ATOM 3455 C CA . LEU B 1 88 ? -3.860 -25.321 -66.189 1.00 24.06 78 LEU A CA 1
ATOM 3456 C C . LEU B 1 88 ? -5.367 -25.476 -66.070 1.00 25.58 78 LEU A C 1
ATOM 3457 O O . LEU B 1 88 ? -5.908 -25.635 -64.976 1.00 24.34 78 LEU A O 1
ATOM 3462 N N . SER B 1 89 ? -6.028 -25.419 -67.219 1.00 23.68 79 SER A N 1
ATOM 3463 C CA . SER B 1 89 ? -7.479 -25.529 -67.293 1.00 28.51 79 SER A CA 1
ATOM 3464 C C . SER B 1 89 ? -7.960 -26.872 -66.773 1.00 26.44 79 SER A C 1
ATOM 3465 O O . SER B 1 89 ? -7.345 -27.911 -67.042 1.00 25.20 79 SER A O 1
ATOM 3468 N N . ASN B 1 90 ? -9.093 -26.856 -66.079 1.00 21.76 80 ASN A N 1
ATOM 3469 C CA . ASN B 1 90 ? -9.675 -28.076 -65.517 1.00 23.29 80 ASN A CA 1
ATOM 3470 C C . ASN B 1 90 ? -10.315 -29.046 -66.531 1.00 24.16 80 ASN A C 1
ATOM 3471 O O . ASN B 1 90 ? -10.813 -30.101 -66.136 1.00 23.17 80 ASN A O 1
ATOM 3476 N N . HIS B 1 91 ? -10.296 -28.704 -67.820 1.00 21.81 81 HIS A N 1
ATOM 3477 C CA . HIS B 1 91 ? -10.648 -29.660 -68.875 1.00 22.95 81 HIS A CA 1
ATOM 3478 C C . HIS B 1 91 ? -9.523 -30.638 -69.215 1.00 25.92 81 HIS A C 1
ATOM 3479 O O . HIS B 1 91 ? -9.722 -31.548 -70.023 1.00 24.93 81 HIS A O 1
ATOM 3486 N N . ILE B 1 92 ? -8.351 -30.451 -68.609 1.00 21.27 82 ILE A N 1
ATOM 3487 C CA . ILE B 1 92 ? -7.216 -31.326 -68.855 1.00 23.79 82 ILE A CA 1
ATOM 3488 C C . ILE B 1 92 ? -7.507 -32.760 -68.407 1.00 25.24 82 ILE A C 1
ATOM 3489 O O . ILE B 1 92 ? -8.137 -32.982 -67.371 1.00 20.27 82 ILE A O 1
ATOM 3494 N N . VAL B 1 93 ? -7.069 -33.720 -69.213 1.00 20.79 83 VAL A N 1
ATOM 3495 C CA . VAL B 1 93 ? -7.174 -35.125 -68.849 1.00 23.30 83 VAL A CA 1
ATOM 3496 C C . VAL B 1 93 ? -5.950 -35.475 -68.019 1.00 17.69 83 VAL A C 1
ATOM 3497 O O . VAL B 1 93 ? -4.822 -35.241 -68.446 1.00 22.08 83 VAL A O 1
ATOM 3501 N N . ALA B 1 94 ? -6.167 -36.056 -66.842 1.00 19.34 84 ALA A N 1
ATOM 3502 C CA . ALA B 1 94 ? -5.059 -36.314 -65.920 1.00 15.16 84 ALA A CA 1
ATOM 3503 C C . ALA B 1 94 ? -4.988 -37.733 -65.369 1.00 17.68 84 ALA A C 1
ATOM 3504 O O . ALA B 1 94 ? -6.005 -38.377 -65.112 1.00 17.49 84 ALA A O 1
ATOM 3506 N N . SER B 1 95 ? -3.756 -38.203 -65.199 1.00 17.88 85 SER A N 1
ATOM 3507 C CA . SER B 1 95 ? -3.475 -39.503 -64.605 1.00 19.08 85 SER A CA 1
ATOM 3508 C C . SER B 1 95 ? -2.060 -39.517 -64.023 1.00 16.17 85 SER A C 1
ATOM 3509 O O . SER B 1 95 ? -1.168 -38.810 -64.498 1.00 17.57 85 SER A O 1
ATOM 3512 N N . THR B 1 96 ? -1.887 -40.320 -62.977 1.00 18.39 86 THR A N 1
ATOM 3513 C CA . THR B 1 96 ? -0.633 -40.459 -62.252 1.00 14.62 86 THR A CA 1
ATOM 3514 C C . THR B 1 96 ? -0.112 -41.874 -62.459 1.00 16.76 86 THR A C 1
ATOM 3515 O O . THR B 1 96 ? -0.874 -42.832 -62.364 1.00 18.61 86 THR A O 1
ATOM 3519 N N . VAL B 1 97 ? 1.189 -41.994 -62.697 1.00 15.39 87 VAL A N 1
ATOM 3520 C CA . VAL B 1 97 ? 1.809 -43.270 -63.058 1.00 15.94 87 VAL A CA 1
ATOM 3521 C C . VAL B 1 97 ? 2.965 -43.583 -62.113 1.00 15.78 87 VAL A C 1
ATOM 3522 O O . VAL B 1 97 ? 3.709 -42.697 -61.706 1.00 16.08 87 VAL A O 1
ATOM 3526 N N . ASN B 1 98 ? 3.086 -44.859 -61.770 1.00 16.54 88 ASN A N 1
ATOM 3527 C CA . ASN B 1 98 ? 4.118 -45.351 -60.875 1.00 14.08 88 ASN A CA 1
ATOM 3528 C C . ASN B 1 98 ? 4.848 -46.526 -61.523 1.00 15.57 88 ASN A C 1
ATOM 3529 O O . ASN B 1 98 ? 4.264 -47.586 -61.736 1.00 16.97 88 ASN A O 1
ATOM 3534 N N . LYS B 1 99 ? 6.123 -46.317 -61.825 1.00 14.88 89 LYS A N 1
ATOM 3535 C CA . LYS B 1 99 ? 7.044 -47.375 -62.223 1.00 18.46 89 LYS A CA 1
ATOM 3536 C C . LYS B 1 99 ? 8.286 -47.228 -61.337 1.00 15.38 89 LYS A C 1
ATOM 3537 O O . LYS B 1 99 ? 9.423 -47.339 -61.794 1.00 17.96 89 LYS A O 1
ATOM 3543 N N . VAL B 1 100 ? 8.040 -46.980 -60.050 1.00 18.52 90 VAL A N 1
ATOM 3544 C CA . VAL B 1 100 ? 9.083 -46.684 -59.056 1.00 12.24 90 VAL A CA 1
ATOM 3545 C C . VAL B 1 100 ? 10.008 -45.568 -59.577 1.00 14.80 90 VAL A C 1
ATOM 3546 O O . VAL B 1 100 ? 9.505 -44.542 -60.031 1.00 16.41 90 VAL A O 1
ATOM 3550 N N . ALA B 1 101 ? 11.327 -45.756 -59.567 1.00 14.23 91 ALA A N 1
ATOM 3551 C CA . ALA B 1 101 ? 12.257 -44.728 -60.048 1.00 19.53 91 ALA A CA 1
ATOM 3552 C C . ALA B 1 101 ? 12.067 -44.351 -61.534 1.00 20.37 91 ALA A C 1
ATOM 3553 O O . ALA B 1 101 ? 12.397 -43.234 -61.928 1.00 19.25 91 ALA A O 1
ATOM 3555 N N . ALA B 1 102 ? 11.502 -45.261 -62.335 1.00 17.64 92 ALA A N 1
ATOM 3556 C CA . ALA B 1 102 ? 11.200 -45.009 -63.758 1.00 17.90 92 ALA A CA 1
ATOM 3557 C C . ALA B 1 102 ? 9.908 -44.229 -64.013 1.00 18.09 92 ALA A C 1
ATOM 3558 O O . ALA B 1 102 ? 9.600 -43.935 -65.167 1.00 18.32 92 ALA A O 1
ATOM 3560 N N . SER B 1 103 ? 9.167 -43.889 -62.958 1.00 14.22 93 SER A N 1
ATOM 3561 C CA . SER B 1 103 ? 7.834 -43.294 -63.086 1.00 15.24 93 SER A CA 1
ATOM 3562 C C . SER B 1 103 ? 7.742 -42.116 -64.060 1.00 18.02 93 SER A C 1
ATOM 3563 O O . SER B 1 103 ? 6.902 -42.119 -64.963 1.00 17.86 93 SER A O 1
ATOM 3566 N N . ALA B 1 104 ? 8.604 -41.122 -63.877 1.00 15.93 94 ALA A N 1
ATOM 3567 C CA . ALA B 1 104 ? 8.574 -39.918 -64.712 1.00 18.36 94 ALA A CA 1
ATOM 3568 C C . ALA B 1 104 ? 9.030 -40.131 -66.164 1.00 18.51 94 ALA A C 1
ATOM 3569 O O . ALA B 1 104 ? 8.581 -39.407 -67.055 1.00 19.27 94 ALA A O 1
ATOM 3571 N N . MET B 1 105 ? 9.912 -41.105 -66.400 1.00 18.28 95 MET A N 1
ATOM 3572 C CA . MET B 1 105 ? 10.293 -41.444 -67.773 1.00 17.54 95 MET A CA 1
ATOM 3573 C C . MET B 1 105 ? 9.151 -42.178 -68.435 1.00 20.76 95 MET A C 1
ATOM 3574 O O . MET B 1 105 ? 8.878 -41.957 -69.611 1.00 18.21 95 MET A O 1
ATOM 3579 N N . LYS B 1 106 ? 8.487 -43.050 -67.682 1.00 17.78 96 LYS A N 1
ATOM 3580 C CA . LYS B 1 106 ? 7.295 -43.704 -68.185 1.00 18.30 96 LYS A CA 1
ATOM 3581 C C . LYS B 1 106 ? 6.197 -42.701 -68.531 1.00 18.87 96 LYS A C 1
ATOM 3582 O O . LYS B 1 106 ? 5.497 -42.879 -69.527 1.00 19.01 96 LYS A O 1
ATOM 3588 N N . ALA B 1 107 ? 6.049 -41.651 -67.729 1.00 18.16 97 ALA A N 1
ATOM 3589 C CA . ALA B 1 107 ? 5.088 -40.591 -68.041 1.00 19.45 97 ALA A CA 1
ATOM 3590 C C . ALA B 1 107 ? 5.378 -39.933 -69.392 1.00 18.72 97 ALA A C 1
ATOM 3591 O O . ALA B 1 107 ? 4.458 -39.669 -70.167 1.00 19.28 97 ALA A O 1
ATOM 3593 N N . ILE B 1 108 ? 6.652 -39.680 -69.667 1.00 17.78 98 ILE A N 1
ATOM 3594 C CA . ILE B 1 108 ? 7.062 -39.108 -70.955 1.00 20.21 98 ILE A CA 1
ATOM 3595 C C . ILE B 1 108 ? 6.737 -40.047 -72.112 1.00 22.91 98 ILE A C 1
ATOM 3596 O O . ILE B 1 108 ? 6.198 -39.620 -73.136 1.00 21.07 98 ILE A O 1
ATOM 3601 N N . ILE B 1 109 ? 7.060 -41.321 -71.931 1.00 20.51 99 ILE A N 1
ATOM 3602 C CA . ILE B 1 109 ? 6.805 -42.345 -72.936 1.00 21.42 99 ILE A CA 1
ATOM 3603 C C . ILE B 1 109 ? 5.314 -42.418 -73.253 1.00 26.01 99 ILE A C 1
ATOM 3604 O O . ILE B 1 109 ? 4.917 -42.380 -74.418 1.00 23.34 99 ILE A O 1
ATOM 3609 N N . LEU B 1 110 ? 4.503 -42.498 -72.204 1.00 19.83 100 LEU A N 1
ATOM 3610 C CA . LEU B 1 110 ? 3.054 -42.567 -72.346 1.00 22.42 100 LEU A CA 1
ATOM 3611 C C . LEU B 1 110 ? 2.495 -41.321 -73.022 1.00 23.22 100 LEU A C 1
ATOM 3612 O O . LEU B 1 110 ? 1.599 -41.420 -73.861 1.00 24.27 100 LEU A O 1
ATOM 3617 N N . GLY B 1 111 ? 3.028 -40.158 -72.658 1.00 24.51 101 GLY A N 1
ATOM 3618 C CA . GLY B 1 111 ? 2.648 -38.900 -73.294 1.00 24.54 101 GLY A CA 1
ATOM 3619 C C . GLY B 1 111 ? 3.000 -38.861 -74.770 1.00 23.42 101 GLY A C 1
ATOM 3620 O O . GLY B 1 111 ? 2.205 -38.392 -75.587 1.00 27.99 101 GLY A O 1
ATOM 3621 N N . ALA B 1 112 ? 4.186 -39.364 -75.104 1.00 22.21 102 ALA A N 1
ATOM 3622 C CA . ALA B 1 112 ? 4.628 -39.465 -76.497 1.00 28.50 102 ALA A CA 1
ATOM 3623 C C . ALA B 1 112 ? 3.674 -40.346 -77.292 1.00 30.82 102 ALA A C 1
ATOM 3624 O O . ALA B 1 112 ? 3.230 -39.962 -78.375 1.00 28.79 102 ALA A O 1
ATOM 3626 N N . GLN B 1 113 ? 3.324 -41.499 -76.721 1.00 26.74 103 GLN A N 1
ATOM 3627 C CA . GLN B 1 113 ? 2.377 -42.424 -77.337 1.00 28.48 103 GLN A CA 1
ATOM 3628 C C . GLN B 1 113 ? 1.018 -41.779 -77.589 1.00 33.07 103 GLN A C 1
ATOM 3629 O O . GLN B 1 113 ? 0.403 -42.019 -78.630 1.00 28.73 103 GLN A O 1
ATOM 3635 N N . SER B 1 114 ? 0.551 -40.976 -76.637 1.00 25.49 104 SER A N 1
ATOM 3636 C CA . SER B 1 114 ? -0.744 -40.315 -76.770 1.00 25.68 104 SER A CA 1
ATOM 3637 C C . SER B 1 114 ? -0.764 -39.322 -77.936 1.00 32.56 104 SER A C 1
ATOM 3638 O O . SER B 1 114 ? -1.747 -39.253 -78.677 1.00 33.94 104 SER A O 1
ATOM 3641 N N . ILE B 1 115 ? 0.322 -38.571 -78.097 1.00 30.10 105 ILE A N 1
ATOM 3642 C CA . ILE B 1 115 ? 0.467 -37.651 -79.222 1.00 28.22 105 ILE A CA 1
ATOM 3643 C C . ILE B 1 115 ? 0.571 -38.394 -80.553 1.00 32.88 105 ILE A C 1
ATOM 3644 O O . ILE B 1 115 ? -0.034 -37.977 -81.544 1.00 33.08 105 ILE A O 1
ATOM 3649 N N . LYS B 1 116 ? 1.319 -39.491 -80.571 1.00 32.26 106 LYS A N 1
ATOM 3650 C CA . LYS B 1 116 ? 1.460 -40.312 -81.773 1.00 37.16 106 LYS A CA 1
ATOM 3651 C C . LYS B 1 116 ? 0.134 -40.903 -82.228 1.00 43.77 106 LYS A C 1
ATOM 3652 O O . LYS B 1 116 ? -0.130 -40.993 -83.426 1.00 44.46 106 LYS A O 1
ATOM 3658 N N . CYS B 1 117 ? -0.696 -41.295 -81.268 1.00 35.67 107 CYS A N 1
ATOM 3659 C CA . CYS B 1 117 ? -2.023 -41.827 -81.562 1.00 37.25 107 CYS A CA 1
ATOM 3660 C C . CYS B 1 117 ? -3.065 -40.770 -81.950 1.00 41.33 107 CYS A C 1
ATOM 3661 O O . CYS B 1 117 ? -4.163 -41.129 -82.384 1.00 44.14 107 CYS A O 1
ATOM 3664 N N . GLY B 1 118 ? -2.747 -39.486 -81.789 1.00 43.27 108 GLY A N 1
ATOM 3665 C CA . GLY B 1 118 ? -3.673 -38.408 -82.143 1.00 37.45 108 GLY A CA 1
ATOM 3666 C C . GLY B 1 118 ? -4.745 -38.106 -81.109 1.00 41.33 108 GLY A C 1
ATOM 3667 O O . GLY B 1 118 ? -5.675 -37.346 -81.390 1.00 36.88 108 GLY A O 1
ATOM 3668 N N . ASN B 1 119 ? -4.622 -38.690 -79.920 1.00 37.75 109 ASN A N 1
ATOM 3669 C CA . ASN B 1 119 ? -5.556 -38.429 -78.823 1.00 33.60 109 ASN A CA 1
ATOM 3670 C C . ASN B 1 119 ? -5.307 -37.099 -78.167 1.00 32.77 109 ASN A C 1
ATOM 3671 O O . ASN B 1 119 ? -6.215 -36.520 -77.583 1.00 37.40 109 ASN A O 1
ATOM 3676 N N . ALA B 1 120 ? -4.068 -36.633 -78.254 1.00 35.15 110 ALA A N 1
ATOM 3677 C CA . ALA B 1 120 ? -3.691 -35.337 -77.723 1.00 31.74 110 ALA A CA 1
ATOM 3678 C C . ALA B 1 120 ? -2.679 -34.660 -78.620 1.00 32.24 110 ALA A C 1
ATOM 3679 O O . ALA B 1 120 ? -1.926 -35.318 -79.337 1.00 32.61 110 ALA A O 1
ATOM 3681 N N . ASP B 1 121 ? -2.661 -33.336 -78.568 1.00 29.10 111 ASP A N 1
ATOM 3682 C CA . ASP B 1 121 ? -1.656 -32.561 -79.280 1.00 35.59 111 ASP A CA 1
ATOM 3683 C C . ASP B 1 121 ? -0.630 -31.900 -78.366 1.00 32.45 111 ASP A C 1
ATOM 3684 O O . ASP B 1 121 ? 0.500 -31.689 -78.793 1.00 32.31 111 ASP A O 1
ATOM 3689 N N . VAL B 1 122 ? -1.022 -31.561 -77.138 1.00 29.79 112 VAL A N 1
ATOM 3690 C CA . VAL B 1 122 ? -0.105 -31.004 -76.146 1.00 25.92 112 VAL A CA 1
ATOM 3691 C C . VAL B 1 122 ? -0.237 -31.831 -74.878 1.00 25.87 112 VAL A C 1
ATOM 3692 O O . VAL B 1 122 ? -1.329 -31.953 -74.321 1.00 23.30 112 VAL A O 1
ATOM 3696 N N . VAL B 1 123 ? 0.884 -32.391 -74.434 1.00 22.44 113 VAL A N 1
ATOM 3697 C CA . VAL B 1 123 ? 0.916 -33.234 -73.248 1.00 25.65 113 VAL A CA 1
ATOM 3698 C C . VAL B 1 123 ? 1.991 -32.734 -72.298 1.00 22.22 113 VAL A C 1
ATOM 3699 O O . VAL B 1 123 ? 3.106 -32.404 -72.712 1.00 26.33 113 VAL A O 1
ATOM 3703 N N . VAL B 1 124 ? 1.621 -32.661 -71.027 1.00 22.70 114 VAL A N 1
ATOM 3704 C CA . VAL B 1 124 ? 2.548 -32.388 -69.954 1.00 20.52 114 VAL A CA 1
ATOM 3705 C C . VAL B 1 124 ? 2.972 -33.728 -69.380 1.00 20.19 114 VAL A C 1
ATOM 3706 O O . VAL B 1 124 ? 2.132 -34.520 -68.955 1.00 21.94 114 VAL A O 1
ATOM 3710 N N . ALA B 1 125 ? 4.274 -33.964 -69.343 1.00 21.53 115 ALA A N 1
ATOM 3711 C CA . ALA B 1 125 ? 4.823 -35.140 -68.682 1.00 22.39 115 ALA A CA 1
ATOM 3712 C C . ALA B 1 125 ? 5.852 -34.713 -67.660 1.00 16.92 115 ALA A C 1
ATOM 3713 O O . ALA B 1 125 ? 6.343 -33.583 -67.684 1.00 21.64 115 ALA A O 1
ATOM 3715 N N . GLY B 1 126 ? 6.161 -35.626 -66.751 1.00 17.18 116 GLY A N 1
ATOM 3716 C CA . GLY B 1 126 ? 7.106 -35.354 -65.679 1.00 16.08 116 GLY A CA 1
ATOM 3717 C C . GLY B 1 126 ? 6.828 -36.181 -64.448 1.00 17.82 116 GLY A C 1
ATOM 3718 O O . GLY B 1 126 ? 6.183 -37.228 -64.528 1.00 16.82 116 GLY A O 1
ATOM 3719 N N . GLY B 1 127 ? 7.334 -35.716 -63.309 1.00 15.79 117 GLY A N 1
ATOM 3720 C CA . GLY B 1 127 ? 7.110 -36.386 -62.032 1.00 19.24 117 GLY A CA 1
ATOM 3721 C C . GLY B 1 127 ? 7.443 -35.539 -60.829 1.00 16.58 117 GLY A C 1
ATOM 3722 O O . GLY B 1 127 ? 8.078 -34.494 -60.955 1.00 16.32 117 GLY A O 1
ATOM 3723 N N . CYS B 1 128 ? 6.993 -35.984 -59.660 1.00 16.46 118 CYS A N 1
ATOM 3724 C CA . CYS B 1 128 ? 7.297 -35.301 -58.410 1.00 14.60 118 CYS A CA 1
ATOM 3725 C C . CYS B 1 128 ? 7.381 -36.298 -57.266 1.00 16.93 118 CYS A C 1
ATOM 3726 O O . CYS B 1 128 ? 6.750 -37.358 -57.301 1.00 16.04 118 CYS A O 1
ATOM 3729 N N . GLU B 1 129 ? 8.191 -35.962 -56.269 1.00 15.14 119 GLU A N 1
ATOM 3730 C CA . GLU B 1 129 ? 8.298 -36.771 -55.063 1.00 16.14 119 GLU A CA 1
ATOM 3731 C C . GLU B 1 129 ? 8.705 -35.900 -53.892 1.00 15.90 119 GLU A C 1
ATOM 3732 O O . GLU B 1 129 ? 9.583 -35.045 -54.026 1.00 16.47 119 GLU A O 1
ATOM 3738 N N . SER B 1 130 ? 8.040 -36.118 -52.761 1.00 16.97 120 SER A N 1
ATOM 3739 C CA . SER B 1 130 ? 8.507 -35.646 -51.465 1.00 15.1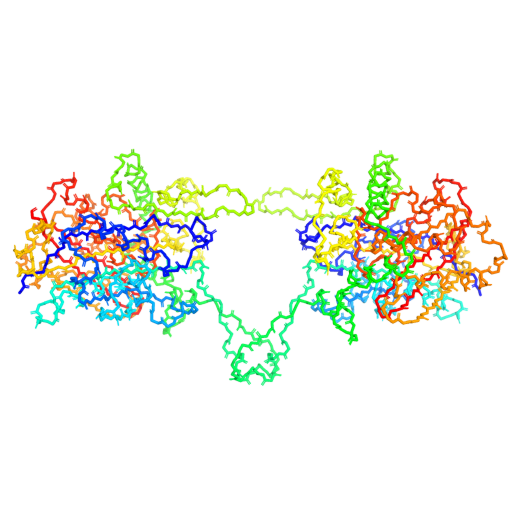0 120 SER A CA 1
ATOM 3740 C C . SER B 1 130 ? 8.680 -36.868 -50.579 1.00 15.47 120 SER A C 1
ATOM 3741 O O . SER B 1 130 ? 7.721 -37.353 -49.967 1.00 14.00 120 SER A O 1
ATOM 3744 N N . MET B 1 131 ? 9.903 -37.374 -50.528 1.00 14.48 121 MET A N 1
ATOM 3745 C CA . MET B 1 131 ? 10.215 -38.509 -49.669 1.00 14.50 121 MET A CA 1
ATOM 3746 C C . MET B 1 131 ? 10.240 -38.080 -48.200 1.00 17.29 121 MET A C 1
ATOM 3747 O O . MET B 1 131 ? 9.934 -38.880 -47.315 1.00 16.37 121 MET A O 1
ATOM 3752 N N . THR B 1 132 ? 10.568 -36.813 -47.950 1.00 14.13 122 THR A N 1
ATOM 3753 C CA . THR B 1 132 ? 10.466 -36.232 -46.609 1.00 15.55 122 THR A CA 1
ATOM 3754 C C . THR B 1 132 ? 9.054 -36.377 -46.057 1.00 16.75 122 THR A C 1
ATOM 3755 O O . THR B 1 132 ? 8.857 -36.836 -44.930 1.00 16.60 122 THR A O 1
ATOM 3759 N N . ASN B 1 133 ? 8.080 -35.974 -46.863 1.00 14.12 123 ASN A N 1
ATOM 3760 C CA . ASN B 1 133 ? 6.688 -35.947 -46.424 1.00 16.55 123 ASN A CA 1
ATOM 3761 C C . ASN B 1 133 ? 5.835 -37.175 -46.743 1.00 17.07 123 ASN A C 1
ATOM 3762 O O . ASN B 1 133 ? 4.628 -37.159 -46.504 1.00 17.80 123 ASN A O 1
ATOM 3767 N N . ALA B 1 134 ? 6.453 -38.243 -47.239 1.00 12.91 124 ALA A N 1
ATOM 3768 C CA . ALA B 1 134 ? 5.788 -39.541 -47.291 1.00 12.51 124 ALA A CA 1
ATOM 3769 C C . ALA B 1 134 ? 5.504 -39.973 -45.858 1.00 14.84 124 ALA A C 1
ATOM 3770 O O . ALA B 1 134 ? 6.391 -39.883 -45.015 1.00 14.28 124 ALA A O 1
ATOM 3772 N N . PRO B 1 135 ? 4.278 -40.431 -45.567 1.00 15.10 125 PRO A N 1
ATOM 3773 C CA . PRO B 1 135 ? 3.938 -40.744 -44.179 1.00 12.44 125 PRO A CA 1
ATOM 3774 C C . PRO B 1 135 ? 4.290 -42.159 -43.730 1.00 17.85 125 PRO A C 1
ATOM 3775 O O . PRO B 1 135 ? 4.675 -43.001 -44.544 1.00 14.15 125 PRO A O 1
ATOM 3779 N N . TYR B 1 136 ? 4.173 -42.385 -42.425 1.00 12.78 126 TYR A N 1
ATOM 3780 C CA . TYR B 1 136 ? 4.200 -43.728 -41.850 1.00 14.47 126 TYR A CA 1
ATOM 3781 C C . TYR B 1 136 ? 2.812 -44.350 -41.984 1.00 14.48 126 TYR A C 1
ATOM 3782 O O . TYR B 1 136 ? 1.812 -43.630 -41.985 1.00 13.81 126 TYR A O 1
ATOM 3791 N N . TYR 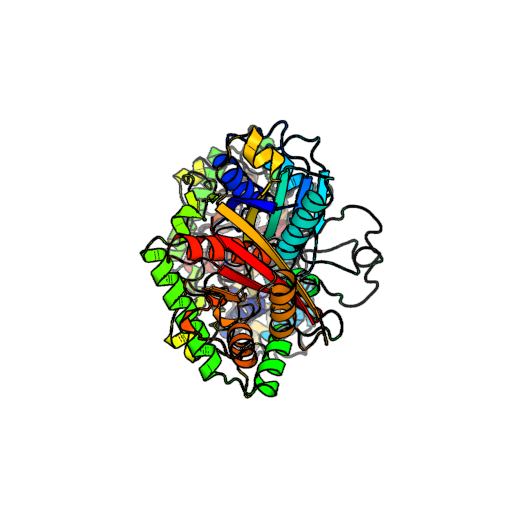B 1 137 ? 2.757 -45.677 -42.099 1.00 12.81 127 TYR A N 1
ATOM 3792 C CA . TYR B 1 137 ? 1.482 -46.412 -42.149 1.00 16.54 127 TYR A CA 1
ATOM 3793 C C . TYR B 1 137 ? 1.297 -47.243 -40.896 1.00 12.52 127 TYR A C 1
ATOM 3794 O O . TYR B 1 137 ? 2.271 -47.719 -40.317 1.00 13.68 127 TYR A O 1
ATOM 3803 N N . MET B 1 138 ? 0.040 -47.449 -40.518 1.00 13.06 128 MET A N 1
ATOM 3804 C CA . MET B 1 138 ? -0.321 -48.367 -39.439 1.00 13.56 128 MET A CA 1
ATOM 3805 C C . MET B 1 138 ? -1.270 -49.418 -40.010 1.00 13.92 128 MET A C 1
ATOM 3806 O O . MET B 1 138 ? -2.490 -49.223 -40.024 1.00 12.95 128 MET A O 1
ATOM 3811 N N . PRO B 1 139 ? -0.713 -50.542 -40.489 1.00 12.45 129 PRO A N 1
ATOM 3812 C CA . PRO B 1 139 ? -1.530 -51.589 -41.101 1.00 17.30 129 PRO A CA 1
ATOM 3813 C C . PRO B 1 139 ? -2.622 -52.144 -40.188 1.00 17.01 129 PRO A C 1
ATOM 3814 O O . PRO B 1 139 ? -3.723 -52.421 -40.656 1.00 16.67 129 PRO A O 1
ATOM 3818 N N . ALA B 1 140 ? -2.317 -52.271 -38.898 1.00 17.01 130 ALA A N 1
ATOM 3819 C CA . ALA B 1 140 ? -3.235 -52.844 -37.911 1.00 15.29 130 ALA A CA 1
ATOM 3820 C C . ALA B 1 140 ? -4.306 -51.886 -37.386 1.00 14.92 130 ALA A C 1
ATOM 3821 O O . ALA B 1 140 ? -5.171 -52.302 -36.616 1.00 14.60 130 ALA A O 1
ATOM 3823 N N . ALA B 1 141 ? -4.258 -50.618 -37.787 1.00 13.53 131 ALA A N 1
ATOM 3824 C CA . ALA B 1 141 ? -5.162 -49.607 -37.244 1.00 15.01 131 ALA A CA 1
ATOM 3825 C C . ALA B 1 141 ? -6.626 -49.879 -37.526 1.00 19.06 131 ALA A C 1
ATOM 3826 O O . ALA B 1 141 ? -7.464 -49.703 -36.642 1.00 15.84 131 ALA A O 1
ATOM 3828 N N . ARG B 1 142 ? -6.936 -50.284 -38.754 1.00 14.11 132 ARG A N 1
ATOM 3829 C CA . ARG B 1 142 ? -8.332 -50.451 -39.149 1.00 17.05 132 ARG A CA 1
ATOM 3830 C C . ARG B 1 142 ? -9.013 -51.557 -38.357 1.00 12.73 132 ARG A C 1
ATOM 3831 O O . ARG B 1 142 ? -10.037 -51.326 -37.715 1.00 14.95 132 ARG A O 1
ATOM 3839 N N . ALA B 1 143 ? -8.437 -52.749 -38.404 1.00 13.83 133 ALA A N 1
ATOM 3840 C CA . ALA B 1 143 ? -9.042 -53.925 -37.778 1.00 15.70 133 ALA A CA 1
ATOM 3841 C C . ALA B 1 143 ? -8.659 -54.124 -36.315 1.00 19.17 133 ALA A C 1
ATOM 3842 O O . ALA B 1 143 ? -9.298 -54.910 -35.612 1.00 17.18 133 ALA A O 1
ATOM 3844 N N . GLY B 1 144 ? -7.613 -53.436 -35.868 1.00 14.80 134 GLY A N 1
ATOM 3845 C CA . GLY B 1 144 ? -7.173 -53.526 -34.483 1.00 16.54 134 GLY A CA 1
ATOM 3846 C C . GLY B 1 144 ? -5.980 -54.445 -34.313 1.00 17.53 134 GLY A C 1
ATOM 3847 O O . GLY B 1 144 ? -5.839 -55.442 -35.023 1.00 13.74 134 GLY A O 1
ATOM 3848 N N . ALA B 1 145 ? -5.123 -54.096 -33.361 1.00 13.53 135 ALA A N 1
ATOM 3849 C CA . ALA B 1 145 ? -3.941 -54.888 -33.032 1.00 14.94 135 ALA A CA 1
ATOM 3850 C C . ALA B 1 145 ? -4.241 -56.023 -32.045 1.00 16.09 135 ALA A C 1
ATOM 3851 O O . ALA B 1 145 ? -3.471 -56.981 -31.966 1.00 14.32 135 ALA A O 1
ATOM 3853 N N . LYS B 1 146 ? -5.330 -55.885 -31.282 1.00 14.77 136 LYS A N 1
ATOM 3854 C CA . LYS B 1 146 ? -5.843 -56.911 -30.347 1.00 17.33 136 LYS A CA 1
ATOM 3855 C C . LYS B 1 146 ? -4.991 -57.089 -29.085 1.00 15.64 136 LYS A C 1
ATOM 3856 O O . LYS B 1 146 ? -5.449 -56.808 -27.978 1.00 16.73 136 LYS A O 1
ATOM 3862 N N . PHE B 1 147 ? -3.778 -57.602 -29.253 1.00 13.46 137 PHE A N 1
ATOM 3863 C CA . PHE B 1 147 ? -2.860 -57.804 -28.138 1.00 14.14 137 PHE A CA 1
ATOM 3864 C C . PHE B 1 147 ? -1.438 -57.902 -28.665 1.00 17.91 137 PHE A C 1
ATOM 3865 O O . PHE B 1 147 ? -1.199 -58.497 -29.717 1.00 16.44 137 PHE A O 1
ATOM 3873 N N . GLY B 1 148 ? -0.501 -57.324 -27.922 1.00 13.53 138 GLY A N 1
ATOM 3874 C CA . GLY B 1 148 ? 0.911 -57.392 -28.272 1.00 16.42 138 GLY A CA 1
ATOM 3875 C C . GLY B 1 148 ? 1.315 -56.286 -29.222 1.00 14.42 138 GLY A C 1
ATOM 3876 O O . GLY B 1 148 ? 0.469 -55.619 -29.824 1.00 12.45 138 GLY A O 1
ATOM 3877 N N . GLN B 1 149 ? 2.622 -56.107 -29.364 1.00 15.44 139 GLN A N 1
ATOM 3878 C CA . GLN B 1 149 ? 3.151 -54.966 -30.101 1.00 18.25 139 GLN A CA 1
ATOM 3879 C C . GLN B 1 149 ? 2.779 -55.036 -31.579 1.00 17.68 139 GLN A C 1
ATOM 3880 O O . GLN B 1 149 ? 2.576 -56.120 -32.133 1.00 14.65 139 GLN A O 1
ATOM 3886 N N . THR B 1 150 ? 2.671 -53.868 -32.195 1.00 16.89 140 THR A N 1
ATOM 3887 C CA . THR B 1 150 ? 2.417 -53.767 -33.625 1.00 16.36 140 THR A CA 1
ATOM 3888 C C . THR B 1 150 ? 3.307 -52.679 -34.196 1.00 20.82 140 THR A C 1
ATOM 3889 O O . THR B 1 150 ? 3.857 -51.852 -33.468 1.00 14.96 140 THR A O 1
ATOM 3893 N N . VAL B 1 151 ? 3.431 -52.685 -35.510 1.00 18.44 141 VAL A N 1
ATOM 3894 C CA . VAL B 1 151 ? 4.445 -51.885 -36.180 1.00 20.76 141 VAL A CA 1
ATOM 3895 C C . VAL B 1 151 ? 3.873 -50.709 -36.984 1.00 22.09 141 VAL A C 1
ATOM 3896 O O . VAL B 1 151 ? 2.816 -50.832 -37.603 1.00 19.99 141 VAL A O 1
ATOM 3900 N N . LEU B 1 152 ? 4.574 -49.572 -36.938 1.00 16.92 142 LEU A N 1
ATOM 3901 C CA . LEU B 1 152 ? 4.338 -48.449 -37.847 1.00 19.10 142 LEU A CA 1
ATOM 3902 C C . LEU B 1 152 ? 5.414 -48.495 -38.885 1.00 17.65 142 LEU A C 1
ATOM 3903 O O . LEU B 1 152 ? 6.603 -48.420 -38.577 1.00 17.64 142 LEU A O 1
ATOM 3908 N N . VAL B 1 153 ? 4.965 -48.606 -40.122 1.00 15.74 143 VAL A N 1
ATOM 3909 C CA . VAL B 1 153 ? 5.819 -48.825 -41.259 1.00 16.10 143 VAL A CA 1
ATOM 3910 C C . VAL B 1 153 ? 6.162 -47.490 -41.914 1.00 15.21 143 VAL A C 1
ATOM 3911 O O . VAL B 1 153 ? 5.287 -46.652 -42.108 1.00 13.88 143 VAL A O 1
ATOM 3915 N N . ASP B 1 154 ? 7.435 -47.313 -42.258 1.00 14.95 144 ASP A N 1
ATOM 3916 C CA . ASP B 1 154 ? 7.884 -46.146 -43.004 1.00 14.64 144 ASP A CA 1
ATOM 3917 C C . ASP B 1 154 ? 7.519 -46.381 -44.469 1.00 12.98 144 ASP A C 1
ATOM 3918 O O . ASP B 1 154 ? 8.059 -47.273 -45.122 1.00 12.97 144 ASP A O 1
ATOM 3923 N N . GLY B 1 155 ? 6.598 -45.571 -44.979 1.00 16.18 145 GLY A N 1
ATOM 3924 C CA . GLY B 1 155 ? 6.148 -45.691 -46.366 1.00 13.46 145 GLY A CA 1
ATOM 3925 C C . GLY B 1 155 ? 7.258 -45.596 -47.395 1.00 17.38 145 GLY A C 1
ATOM 3926 O O . GLY B 1 155 ? 7.220 -46.269 -48.428 1.00 17.95 145 GLY A O 1
ATOM 3927 N N . VAL B 1 156 ? 8.259 -44.778 -47.093 1.00 13.59 146 VAL A N 1
ATOM 3928 C CA . VAL B 1 156 ? 9.422 -44.625 -47.951 1.00 15.87 146 VAL A CA 1
ATOM 3929 C C . VAL B 1 156 ? 10.066 -45.985 -48.170 1.00 20.06 146 VAL A C 1
ATOM 3930 O O . VAL B 1 156 ? 10.457 -46.330 -49.282 1.00 15.86 146 VAL A O 1
ATOM 3934 N N . GLU B 1 157 ? 10.186 -46.742 -47.089 1.00 14.98 147 GLU A N 1
ATOM 3935 C CA . GLU B 1 157 ? 10.751 -48.075 -47.161 1.00 16.96 147 GLU A CA 1
ATOM 3936 C C . GLU B 1 157 ? 9.841 -49.075 -47.838 1.00 16.77 147 GLU A C 1
ATOM 3937 O O . GLU B 1 157 ? 10.256 -49.747 -48.782 1.00 18.93 147 GLU A O 1
ATOM 3943 N N . ARG B 1 158 ? 8.612 -49.181 -47.354 1.00 15.72 148 ARG A N 1
ATOM 3944 C CA . ARG B 1 158 ? 7.709 -50.229 -47.817 1.00 16.57 148 ARG A CA 1
ATOM 3945 C C . ARG B 1 158 ? 7.353 -50.084 -49.293 1.00 16.73 148 ARG A C 1
ATOM 3946 O O . ARG B 1 158 ? 7.378 -51.069 -50.024 1.00 14.01 148 ARG A O 1
ATOM 3954 N N . ASP B 1 159 ? 7.033 -48.872 -49.726 1.00 15.44 149 ASP A N 1
ATOM 3955 C CA . ASP B 1 159 ? 6.584 -48.648 -51.107 1.00 19.30 149 ASP A CA 1
ATOM 3956 C C . ASP B 1 159 ? 7.631 -48.057 -52.050 1.00 20.74 149 ASP A C 1
ATOM 3957 O O . ASP B 1 159 ? 7.410 -48.001 -53.263 1.00 18.00 149 ASP A O 1
ATOM 3962 N N . GLY B 1 160 ? 8.762 -47.633 -51.497 1.00 15.15 150 GLY A N 1
ATOM 3963 C CA . GLY B 1 160 ? 9.798 -46.961 -52.272 1.00 16.79 150 GLY A CA 1
ATOM 3964 C C . GLY B 1 160 ? 11.107 -47.708 -52.392 1.00 17.45 150 GLY A C 1
ATOM 3965 O O . GLY B 1 160 ? 11.573 -47.958 -53.502 1.00 19.73 150 GLY A O 1
ATOM 3966 N N . LEU B 1 161 ? 11.703 -48.065 -51.258 1.00 15.42 151 LEU A N 1
ATOM 3967 C CA . LEU B 1 161 ? 13.085 -48.567 -51.240 1.00 17.12 151 LEU A CA 1
ATOM 3968 C C . LEU B 1 161 ? 13.297 -50.064 -51.046 1.00 16.96 151 LEU A C 1
ATOM 3969 O O . LEU B 1 161 ? 14.415 -50.538 -51.244 1.00 21.67 151 LEU A O 1
ATOM 3974 N N . ASN B 1 162 ? 12.267 -50.793 -50.633 1.00 16.49 152 ASN A N 1
ATOM 3975 C CA . ASN B 1 162 ? 12.375 -52.235 -50.398 1.00 17.66 152 ASN A CA 1
ATOM 3976 C C . ASN B 1 162 ? 11.754 -53.024 -51.532 1.00 16.39 152 ASN A C 1
ATOM 3977 O O . ASN B 1 162 ? 10.718 -52.634 -52.071 1.00 16.24 152 ASN A O 1
ATOM 3982 N N . ASP B 1 163 ? 12.402 -54.125 -51.900 1.00 18.03 153 ASP A N 1
ATOM 3983 C CA . ASP B 1 163 ? 11.884 -55.021 -52.916 1.00 17.21 153 ASP A CA 1
ATOM 3984 C C . ASP B 1 163 ? 10.600 -55.666 -52.401 1.00 17.91 153 ASP A C 1
ATOM 3985 O O . ASP B 1 163 ? 10.518 -56.062 -51.242 1.00 18.86 153 ASP A O 1
ATOM 3990 N N . ALA B 1 164 ? 9.596 -55.747 -53.267 1.00 18.60 154 ALA A N 1
ATOM 3991 C CA . ALA B 1 164 ? 8.291 -56.302 -52.904 1.00 20.44 154 ALA A CA 1
ATOM 3992 C C . ALA B 1 164 ? 8.298 -57.813 -52.646 1.00 22.70 154 ALA A C 1
ATOM 3993 O O . ALA B 1 164 ? 7.419 -58.326 -51.956 1.00 22.79 154 ALA A O 1
ATOM 3995 N N . TYR B 1 165 ? 9.287 -58.508 -53.204 1.00 23.12 155 TYR A N 1
ATOM 3996 C CA . TYR B 1 165 ? 9.354 -59.982 -53.173 1.00 24.52 155 TYR A CA 1
ATOM 3997 C C . TYR B 1 165 ? 10.148 -60.572 -52.000 1.00 25.99 155 TYR A C 1
ATOM 3998 O O . TYR B 1 165 ? 9.696 -61.542 -51.389 1.00 28.12 155 TYR A O 1
ATOM 4007 N N . ASP B 1 166 ? 11.293 -59.982 -51.667 1.00 23.72 156 ASP A N 1
ATOM 4008 C CA . ASP B 1 166 ? 12.106 -60.449 -50.521 1.00 25.16 156 ASP A CA 1
ATOM 4009 C C . ASP B 1 166 ? 12.187 -59.455 -49.359 1.00 26.99 156 ASP A C 1
ATOM 4010 O O . ASP B 1 166 ? 12.800 -59.744 -48.329 1.00 23.83 156 ASP A O 1
ATOM 4015 N N . GLY B 1 167 ? 11.596 -58.274 -49.542 1.00 22.11 157 GLY A N 1
ATOM 4016 C CA . GLY B 1 167 ? 11.555 -57.242 -48.507 1.00 25.06 157 GLY A CA 1
ATOM 4017 C C . GLY B 1 167 ? 12.850 -56.496 -48.250 1.00 23.66 157 GLY A C 1
ATOM 4018 O O . GLY B 1 167 ? 12.904 -55.645 -47.360 1.00 23.03 157 GLY A O 1
ATOM 4019 N N . LEU B 1 168 ? 13.886 -56.801 -49.025 1.00 19.47 158 LEU A N 1
ATOM 4020 C CA . LEU B 1 168 ? 15.201 -56.227 -48.813 1.00 24.57 158 LEU A CA 1
ATOM 4021 C C . LEU B 1 168 ? 15.340 -54.892 -49.507 1.00 19.94 158 LEU A C 1
ATOM 4022 O O . LEU B 1 168 ? 14.753 -54.661 -50.567 1.00 19.41 158 LEU A O 1
ATOM 4027 N N . ALA B 1 169 ? 16.158 -54.030 -48.918 1.00 21.65 159 ALA A N 1
ATOM 4028 C CA . ALA B 1 169 ? 16.432 -52.720 -49.476 1.00 21.79 159 ALA A CA 1
ATOM 4029 C C . ALA B 1 169 ? 17.089 -52.854 -50.837 1.00 17.52 159 ALA A C 1
ATOM 4030 O O . ALA B 1 169 ? 17.825 -53.812 -51.095 1.00 22.79 159 ALA A O 1
ATOM 4032 N N . MET B 1 170 ? 16.843 -51.874 -51.698 1.00 17.96 160 MET A N 1
ATOM 4033 C CA . MET B 1 170 ? 17.493 -51.814 -53.004 1.00 19.89 160 MET A CA 1
ATOM 4034 C C . MET B 1 170 ? 19.020 -51.856 -52.862 1.00 20.18 160 MET A C 1
ATOM 4035 O O . MET B 1 170 ? 19.697 -52.473 -53.685 1.00 19.81 160 MET A O 1
ATOM 4040 N N . GLY B 1 171 ? 19.555 -51.219 -51.818 1.00 19.33 161 GLY A N 1
ATOM 4041 C CA . GLY B 1 171 ? 20.991 -51.264 -51.518 1.00 21.50 161 GLY A CA 1
ATOM 4042 C C . GLY B 1 171 ? 21.579 -52.653 -51.306 1.00 19.56 161 GLY A C 1
ATOM 4043 O O . GLY B 1 171 ? 22.744 -52.885 -51.611 1.00 20.82 161 GLY A O 1
ATOM 4044 N N . VAL B 1 172 ? 20.778 -53.571 -50.773 1.00 19.53 162 VAL A N 1
ATOM 4045 C CA . VAL B 1 172 ? 21.167 -54.979 -50.656 1.00 18.46 162 VAL A CA 1
ATOM 4046 C C . VAL B 1 172 ? 21.310 -55.601 -52.048 1.00 22.16 162 VAL A C 1
ATOM 4047 O O . VAL B 1 172 ? 22.239 -56.368 -52.294 1.00 23.04 162 VAL A O 1
ATOM 4051 N N . HIS B 1 173 ? 20.395 -55.263 -52.950 1.00 22.77 163 HIS A N 1
ATOM 4052 C CA . HIS B 1 173 ? 20.481 -55.713 -54.343 1.00 23.18 163 HIS A CA 1
ATOM 4053 C C . HIS B 1 173 ? 21.611 -55.035 -55.120 1.00 23.38 163 HIS A C 1
ATOM 4054 O O . HIS B 1 173 ? 22.129 -55.595 -56.090 1.00 24.34 163 HIS A O 1
ATOM 4061 N N . ALA B 1 174 ? 22.001 -53.845 -54.672 1.00 19.45 164 ALA A N 1
ATOM 4062 C CA . ALA B 1 174 ? 23.200 -53.173 -55.167 1.00 23.09 164 ALA A CA 1
ATOM 4063 C C . ALA B 1 174 ? 24.455 -53.955 -54.810 1.00 20.60 164 ALA A C 1
ATOM 4064 O O . ALA B 1 174 ? 25.369 -54.061 -55.626 1.00 23.18 164 ALA A O 1
ATOM 4066 N N . GLU B 1 175 ? 24.498 -54.486 -53.588 1.00 23.44 165 GLU A N 1
ATOM 4067 C CA . GLU B 1 175 ? 25.595 -55.355 -53.159 1.00 21.98 165 GLU A CA 1
ATOM 4068 C C . GLU B 1 175 ? 25.643 -56.623 -54.014 1.00 25.69 165 GLU A C 1
ATOM 4069 O O . GLU B 1 175 ? 26.727 -57.073 -54.383 1.00 27.91 165 GLU A O 1
ATOM 4075 N N . LYS B 1 176 ? 24.482 -57.186 -54.347 1.00 23.93 166 LYS A N 1
ATOM 4076 C CA . LYS B 1 176 ? 24.426 -58.335 -55.258 1.00 25.77 166 LYS A CA 1
ATOM 4077 C C . LYS B 1 176 ? 25.050 -58.008 -56.609 1.00 25.25 166 LYS A C 1
ATOM 4078 O O . LYS B 1 176 ? 25.820 -58.804 -57.147 1.00 25.12 166 LYS A O 1
ATOM 4084 N N . CYS B 1 177 ? 24.713 -56.839 -57.149 1.00 25.33 167 CYS A N 1
ATOM 4085 C CA . CYS B 1 177 ? 25.275 -56.378 -58.420 1.00 26.86 167 CYS A CA 1
ATOM 4086 C C . CYS B 1 177 ? 26.792 -56.250 -58.354 1.00 27.34 167 CYS A C 1
ATOM 4087 O O . CYS B 1 177 ? 27.494 -56.620 -59.298 1.00 24.85 167 CYS A O 1
ATOM 4090 N N . ALA B 1 178 ? 27.283 -55.728 -57.235 1.00 25.35 168 ALA A N 1
ATOM 4091 C CA . ALA B 1 178 ? 28.716 -55.594 -57.016 1.00 27.78 168 ALA A CA 1
ATOM 4092 C C . ALA B 1 178 ? 29.422 -56.949 -57.081 1.00 25.98 168 ALA A C 1
ATOM 4093 O O . ALA B 1 178 ? 30.460 -57.070 -57.733 1.00 30.32 168 ALA A O 1
ATOM 4095 N N . ARG B 1 179 ? 28.859 -57.960 -56.419 1.00 24.04 169 ARG A N 1
ATOM 4096 C CA . ARG B 1 179 ? 29.426 -59.317 -56.457 1.00 29.41 169 ARG A CA 1
ATOM 4097 C C . ARG B 1 179 ? 29.375 -59.917 -57.850 1.00 25.90 169 ARG A C 1
ATOM 4098 O O . ARG B 1 179 ? 30.361 -60.465 -58.341 1.00 27.65 169 ARG A O 1
ATOM 4106 N N . ASP B 1 180 ? 28.200 -59.837 -58.462 1.00 28.39 170 ASP A N 1
ATOM 4107 C CA . ASP B 1 180 ? 27.944 -60.490 -59.742 1.00 26.20 170 ASP A CA 1
ATOM 4108 C C . ASP B 1 180 ? 28.808 -59.976 -60.871 1.00 31.88 170 ASP A C 1
ATOM 4109 O O . ASP B 1 180 ? 29.242 -60.750 -61.729 1.00 27.71 170 ASP A O 1
ATOM 4114 N N . TRP B 1 181 ? 29.033 -58.668 -60.879 1.00 26.64 171 TRP A N 1
ATOM 4115 C CA . TRP B 1 181 ? 29.792 -58.028 -61.949 1.00 27.35 171 TRP A CA 1
ATOM 4116 C C . TRP B 1 181 ? 31.182 -57.574 -61.523 1.00 30.99 171 TRP A C 1
ATOM 4117 O O . TRP B 1 181 ? 31.872 -56.896 -62.292 1.00 36.72 171 TRP A O 1
ATOM 4128 N N . ASP B 1 182 ? 31.592 -57.960 -60.315 1.00 30.31 172 ASP A N 1
ATOM 4129 C CA . ASP B 1 182 ? 32.930 -57.685 -59.805 1.00 27.77 172 ASP A CA 1
ATOM 4130 C C . ASP B 1 182 ? 33.202 -56.180 -59.751 1.00 30.38 172 ASP A C 1
ATOM 4131 O O . ASP B 1 182 ? 34.149 -55.684 -60.367 1.00 35.65 172 ASP A O 1
ATOM 4136 N N . ILE B 1 183 ? 32.351 -55.460 -59.028 1.00 28.12 173 ILE A N 1
ATOM 4137 C CA . ILE B 1 183 ? 32.511 -54.020 -58.852 1.00 26.33 173 ILE A CA 1
ATOM 4138 C C . ILE B 1 183 ? 32.804 -53.738 -57.380 1.00 28.25 173 ILE A C 1
ATOM 4139 O O . ILE B 1 183 ? 31.992 -54.025 -56.502 1.00 24.60 173 ILE A O 1
ATOM 4144 N N . THR B 1 184 ? 33.973 -53.153 -57.142 1.00 28.12 174 THR A N 1
ATOM 4145 C CA . THR B 1 184 ? 34.525 -52.993 -55.800 1.00 24.92 174 THR A CA 1
ATOM 4146 C C . THR B 1 184 ? 34.070 -51.724 -55.092 1.00 27.02 174 THR A C 1
ATOM 4147 O O . THR B 1 184 ? 33.504 -50.813 -55.697 1.00 29.48 174 THR A O 1
ATOM 4151 N N . ARG B 1 185 ? 34.353 -51.699 -53.793 1.00 25.01 175 ARG A N 1
ATOM 4152 C CA . ARG B 1 185 ? 34.118 -50.548 -52.922 1.00 27.55 175 ARG A CA 1
ATOM 4153 C C . ARG B 1 185 ? 34.850 -49.329 -53.456 1.00 27.21 175 ARG A C 1
ATOM 4154 O O . ARG B 1 185 ? 34.272 -48.250 -53.581 1.00 24.05 175 ARG A O 1
ATOM 4162 N N . GLU B 1 186 ? 36.127 -49.521 -53.763 1.00 27.86 176 GLU A N 1
ATOM 4163 C CA . GLU B 1 186 ? 36.958 -48.439 -54.274 1.00 25.62 176 GLU A CA 1
ATOM 4164 C C . GLU B 1 186 ? 36.471 -47.916 -55.634 1.00 26.43 176 GLU A C 1
ATOM 4165 O O . GLU B 1 186 ? 36.514 -46.707 -55.870 1.00 27.70 176 GLU A O 1
ATOM 4171 N N . GLN B 1 187 ? 35.986 -48.801 -56.506 1.00 25.12 177 GLN A N 1
ATOM 4172 C CA . GLN B 1 187 ? 35.433 -48.366 -57.796 1.00 26.77 177 GLN A CA 1
ATOM 4173 C C . GLN B 1 187 ? 34.170 -47.531 -57.608 1.00 23.73 177 GLN A C 1
ATOM 4174 O O . GLN B 1 187 ? 33.981 -46.521 -58.291 1.00 25.88 177 GLN A O 1
ATOM 4180 N N . GLN B 1 188 ? 33.328 -47.944 -56.666 1.00 25.02 178 GLN A N 1
ATOM 4181 C CA . GLN B 1 188 ? 32.086 -47.231 -56.378 1.00 23.62 178 GLN A CA 1
ATOM 4182 C C . GLN B 1 188 ? 32.334 -45.872 -55.730 1.00 25.19 178 GLN A C 1
ATOM 4183 O O . GLN B 1 188 ? 31.643 -44.902 -56.052 1.00 22.74 178 GLN A O 1
ATOM 4189 N N . ASP B 1 189 ? 33.311 -45.804 -54.826 1.00 23.23 179 ASP A N 1
ATOM 4190 C CA . ASP B 1 189 ? 33.681 -44.529 -54.203 1.00 27.78 179 ASP A CA 1
ATOM 4191 C C . ASP B 1 189 ? 34.246 -43.538 -55.212 1.00 27.87 179 ASP A C 1
ATOM 4192 O O . ASP B 1 189 ? 33.936 -42.347 -55.147 1.00 27.45 179 ASP A O 1
ATOM 4197 N N . ASN B 1 190 ? 35.051 -44.027 -56.149 1.00 22.58 180 ASN A N 1
ATOM 4198 C CA . ASN B 1 190 ? 35.603 -43.171 -57.188 1.00 24.29 180 ASN A CA 1
ATOM 4199 C C . ASN B 1 190 ? 34.513 -42.564 -58.055 1.00 29.86 180 ASN A C 1
ATOM 4200 O O . ASN B 1 190 ? 34.549 -41.372 -58.365 1.00 25.61 180 ASN A O 1
ATOM 4205 N N . PHE B 1 191 ? 33.550 -43.392 -58.440 1.00 26.96 181 PHE A N 1
ATOM 4206 C CA . PHE B 1 191 ? 32.420 -42.935 -59.222 1.00 24.44 181 PHE A CA 1
ATOM 4207 C C . PHE B 1 191 ? 31.652 -41.866 -58.455 1.00 26.14 181 PHE A C 1
ATOM 4208 O O . PHE B 1 191 ? 31.283 -40.836 -59.021 1.00 27.12 181 PHE A O 1
ATOM 4216 N N . ALA B 1 192 ? 31.409 -42.130 -57.175 1.00 22.26 182 ALA A N 1
ATOM 4217 C CA . ALA B 1 192 ? 30.686 -41.208 -56.306 1.00 26.00 182 ALA A CA 1
ATOM 4218 C C . ALA B 1 192 ? 31.388 -39.857 -56.227 1.00 25.62 182 ALA A C 1
ATOM 4219 O O . ALA B 1 192 ? 30.768 -38.820 -56.447 1.00 24.19 182 ALA A O 1
ATOM 4221 N N . ILE B 1 193 ? 32.687 -39.889 -55.941 1.00 24.45 183 ILE A N 1
ATOM 4222 C CA . ILE B 1 193 ? 33.498 -38.673 -55.862 1.00 27.57 183 ILE A CA 1
ATOM 4223 C C . ILE B 1 193 ? 33.403 -37.854 -57.156 1.00 26.35 183 ILE A C 1
ATOM 4224 O O . ILE B 1 193 ? 33.146 -36.652 -57.113 1.00 24.55 183 ILE A O 1
ATOM 4229 N N . GLU B 1 194 ? 33.590 -38.516 -58.293 1.00 22.03 184 GLU A N 1
ATOM 4230 C CA . GLU B 1 194 ? 33.487 -37.865 -59.599 1.00 27.98 184 GLU A CA 1
ATOM 4231 C C . GLU B 1 194 ? 32.112 -37.264 -59.844 1.00 29.31 184 GLU A C 1
ATOM 4232 O O . GLU B 1 194 ? 32.006 -36.171 -60.394 1.00 26.10 184 GLU A O 1
ATOM 4238 N N . SER B 1 195 ? 31.069 -37.981 -59.435 1.00 26.22 185 SER A N 1
ATOM 4239 C CA . SER B 1 195 ? 29.701 -37.490 -59.557 1.00 23.31 185 SER A CA 1
ATOM 4240 C C . SER B 1 195 ? 29.534 -36.187 -58.786 1.00 22.11 185 SER A C 1
ATOM 4241 O O . SER B 1 195 ? 28.964 -35.225 -59.301 1.00 23.93 185 SER A O 1
ATOM 4244 N N . TYR B 1 196 ? 30.037 -36.171 -57.555 1.00 19.40 186 TYR A N 1
ATOM 4245 C CA . TYR B 1 196 ? 30.052 -34.959 -56.733 1.00 21.31 186 TYR A CA 1
ATOM 4246 C C . TYR B 1 196 ? 30.891 -33.846 -57.358 1.00 24.90 186 TYR A C 1
ATOM 4247 O O . TYR B 1 196 ? 30.446 -32.703 -57.419 1.00 25.35 186 TYR A O 1
ATOM 4256 N N . GLN B 1 197 ? 32.092 -34.182 -57.824 1.00 23.66 187 GLN A N 1
ATOM 4257 C CA . GLN B 1 197 ? 32.992 -33.184 -58.411 1.00 22.95 187 GLN A CA 1
ATOM 4258 C C . GLN B 1 197 ? 32.417 -32.581 -59.686 1.00 27.29 187 GLN A C 1
ATOM 4259 O O . GLN B 1 197 ? 32.485 -31.365 -59.883 1.00 28.12 187 GLN A O 1
ATOM 4265 N N . LYS B 1 198 ? 31.847 -33.429 -60.538 1.00 23.78 188 LYS A N 1
ATOM 4266 C CA . LYS B 1 198 ? 31.183 -32.958 -61.750 1.00 26.46 188 LYS A CA 1
ATOM 4267 C C . LYS B 1 198 ? 29.951 -32.106 -61.438 1.00 26.92 188 LYS A C 1
ATOM 4268 O O . LYS B 1 198 ? 29.725 -31.086 -62.095 1.00 28.76 188 LYS A O 1
ATOM 4274 N N . SER B 1 199 ? 29.164 -32.526 -60.447 1.00 22.83 189 SER A N 1
ATOM 4275 C CA . SER B 1 199 ? 27.977 -31.774 -60.028 1.00 22.85 189 SER A CA 1
ATOM 4276 C C . SER B 1 199 ? 28.346 -30.401 -59.488 1.00 26.69 189 SER A C 1
ATOM 4277 O O . SER B 1 199 ? 27.692 -29.410 -59.808 1.00 27.31 189 SER A O 1
ATOM 4280 N N . GLN B 1 200 ? 29.394 -30.351 -58.673 1.00 26.01 190 GLN A N 1
ATOM 4281 C CA . GLN B 1 200 ? 29.872 -29.090 -58.112 1.00 28.35 190 GLN A CA 1
ATOM 4282 C C . GLN B 1 200 ? 30.408 -28.135 -59.181 1.00 28.43 190 GLN A C 1
ATOM 4283 O O . GLN B 1 200 ? 30.142 -26.933 -59.129 1.00 28.46 190 GLN A O 1
ATOM 4289 N N . LYS B 1 201 ? 31.170 -28.675 -60.131 1.00 29.30 191 LYS A N 1
ATOM 4290 C CA . LYS B 1 201 ? 31.707 -27.906 -61.259 1.00 28.47 191 LYS A CA 1
ATOM 4291 C C . LYS B 1 201 ? 30.586 -27.350 -62.109 1.00 33.12 191 LYS A C 1
ATOM 4292 O O . LYS B 1 201 ? 30.621 -26.190 -62.526 1.00 30.39 191 LYS A O 1
ATOM 4298 N N . SER B 1 202 ? 29.596 -28.196 -62.368 1.00 27.36 192 SER A N 1
ATOM 4299 C CA . SER B 1 202 ? 28.438 -27.807 -63.150 1.00 28.68 192 SER A CA 1
ATOM 4300 C C . SER B 1 202 ? 27.650 -26.685 -62.482 1.00 28.67 192 SER A C 1
ATOM 4301 O O . SER B 1 202 ? 27.199 -25.761 -63.162 1.00 30.50 192 SER A O 1
ATOM 4304 N N . GLN B 1 203 ? 27.494 -26.766 -61.161 1.00 30.15 193 GLN A N 1
ATOM 4305 C CA . GLN B 1 203 ? 26.836 -25.707 -60.388 1.00 30.24 193 GLN A CA 1
ATOM 4306 C C . GLN B 1 203 ? 27.597 -24.392 -60.502 1.00 31.25 193 GLN A C 1
ATOM 4307 O O . GLN B 1 203 ? 27.010 -23.348 -60.778 1.00 34.23 193 GLN A O 1
ATOM 4313 N N . LYS B 1 204 ? 28.903 -24.468 -60.286 1.00 28.50 194 LYS A N 1
ATOM 4314 C CA . LYS B 1 204 ? 29.804 -23.325 -60.407 1.00 35.34 194 LYS A CA 1
ATOM 4315 C C . LYS B 1 204 ? 29.812 -22.687 -61.808 1.00 36.52 194 LYS A C 1
ATOM 4316 O O . LYS B 1 204 ? 29.889 -21.462 -61.931 1.00 34.18 194 LYS A O 1
ATOM 4322 N N . GLU B 1 205 ? 29.731 -23.513 -62.848 1.00 31.24 195 GLU A N 1
ATOM 4323 C CA . GLU B 1 205 ? 29.745 -23.024 -64.232 1.00 28.30 195 GLU A CA 1
ATOM 4324 C C . GLU B 1 205 ? 28.349 -22.715 -64.789 1.00 33.04 195 GLU A C 1
ATOM 4325 O O . GLU B 1 205 ? 28.213 -22.346 -65.957 1.00 28.26 195 GLU A O 1
ATOM 4331 N N . GLY B 1 206 ? 27.322 -22.851 -63.951 1.00 31.36 196 GLY A N 1
ATOM 4332 C CA . GLY B 1 206 ? 25.958 -22.483 -64.313 1.00 28.19 196 GLY A CA 1
ATOM 4333 C C . GLY B 1 206 ? 25.292 -23.396 -65.322 1.00 26.64 196 GLY A C 1
ATOM 4334 O O . GLY B 1 206 ? 24.398 -22.965 -66.053 1.00 30.10 196 GLY A O 1
ATOM 4335 N N . LYS B 1 207 ? 25.717 -24.655 -65.352 1.00 27.25 197 LYS A N 1
ATOM 4336 C CA . LYS B 1 207 ? 25.203 -25.636 -66.315 1.00 27.30 197 LYS A CA 1
ATOM 4337 C C . LYS B 1 207 ? 23.734 -26.021 -66.089 1.00 29.08 197 LYS A C 1
ATOM 4338 O O . LYS B 1 207 ? 23.046 -26.417 -67.035 1.00 28.74 197 LYS A O 1
ATOM 4344 N N . PHE B 1 208 ? 23.270 -25.923 -64.844 1.00 26.08 198 PHE A N 1
ATOM 4345 C CA . PHE B 1 208 ? 21.863 -26.187 -64.499 1.00 26.90 198 PHE A CA 1
ATOM 4346 C C . PHE B 1 208 ? 20.945 -24.974 -64.542 1.00 28.22 198 PHE A C 1
ATOM 4347 O O . PHE B 1 208 ? 19.739 -25.115 -64.326 1.00 23.75 198 PHE A O 1
ATOM 4355 N N . ASP B 1 209 ? 21.501 -23.794 -64.795 1.00 25.73 199 ASP A N 1
ATOM 4356 C CA . ASP B 1 209 ? 20.755 -22.541 -64.689 1.00 24.61 199 ASP A CA 1
ATOM 4357 C C . ASP B 1 209 ? 19.502 -22.472 -65.554 1.00 29.03 199 ASP A C 1
ATOM 4358 O O . ASP B 1 209 ? 18.469 -21.984 -65.093 1.00 34.07 199 ASP A O 1
ATOM 4363 N N . ASN B 1 210 ? 19.588 -22.945 -66.796 1.00 27.93 200 ASN A N 1
ATOM 4364 C CA . ASN B 1 210 ? 18.439 -22.885 -67.708 1.00 33.57 200 ASN A CA 1
ATOM 4365 C C . ASN B 1 210 ? 17.324 -23.851 -67.293 1.00 30.61 200 ASN A C 1
ATOM 4366 O O . ASN B 1 210 ? 16.145 -23.538 -67.459 1.00 33.56 200 ASN A O 1
ATOM 4371 N N . GLU B 1 211 ? 17.696 -25.001 -66.732 1.00 24.67 201 GLU A N 1
ATOM 4372 C CA . GLU B 1 211 ? 16.713 -26.041 -66.404 1.00 27.03 201 GLU A CA 1
ATOM 4373 C C . GLU B 1 211 ? 16.070 -25.892 -65.024 1.00 22.24 201 GLU A C 1
ATOM 4374 O O . GLU B 1 211 ? 14.899 -26.222 -64.864 1.00 23.76 201 GLU A O 1
ATOM 4380 N N . ILE B 1 212 ? 16.822 -25.409 -64.035 1.00 23.05 202 ILE A N 1
ATOM 4381 C CA . ILE B 1 212 ? 16.284 -25.248 -62.681 1.00 23.82 202 ILE A CA 1
ATOM 4382 C C . ILE B 1 212 ? 15.419 -23.991 -62.588 1.00 26.74 202 ILE A C 1
ATOM 4383 O O . ILE B 1 212 ? 15.783 -22.938 -63.116 1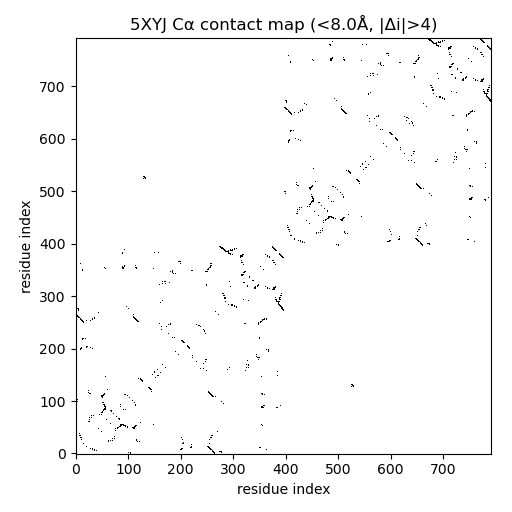.00 23.52 202 ILE A O 1
ATOM 4388 N N . VAL B 1 213 ? 14.281 -24.124 -61.909 1.00 20.54 203 VAL A N 1
ATOM 4389 C CA . VAL B 1 213 ? 13.486 -22.976 -61.460 1.00 19.50 203 VAL A CA 1
ATOM 4390 C C . VAL B 1 213 ? 13.422 -23.019 -59.931 1.00 23.23 203 VAL A C 1
ATOM 4391 O O . VAL B 1 213 ? 13.237 -24.093 -59.356 1.00 19.77 203 VAL A O 1
ATOM 4395 N N . PRO B 1 214 ? 13.590 -21.861 -59.266 1.00 20.64 204 PRO A N 1
ATOM 4396 C CA . PRO B 1 214 ? 13.688 -21.873 -57.807 1.00 21.18 204 PRO A CA 1
ATOM 4397 C C . PRO B 1 214 ? 12.351 -22.076 -57.095 1.00 20.44 204 PRO A C 1
ATOM 4398 O O . PRO B 1 214 ? 11.287 -21.859 -57.683 1.00 24.82 204 PRO A O 1
ATOM 4402 N N . VAL B 1 215 ? 12.436 -22.506 -55.838 1.00 21.51 205 VAL A N 1
ATOM 4403 C CA . VAL B 1 215 ? 11.266 -22.712 -54.982 1.00 21.11 205 VAL A CA 1
ATOM 4404 C C . VAL B 1 215 ? 11.268 -21.637 -53.904 1.00 21.60 205 VAL A C 1
ATOM 4405 O O . VAL B 1 215 ? 12.247 -21.493 -53.173 1.00 20.29 205 VAL A O 1
ATOM 4409 N N . THR B 1 216 ? 10.161 -20.908 -53.795 1.00 24.46 206 THR A N 1
ATOM 4410 C CA . THR B 1 216 ? 10.010 -19.887 -52.766 1.00 24.91 206 THR A CA 1
ATOM 4411 C C . THR B 1 216 ? 9.614 -20.551 -51.448 1.00 28.40 206 THR A C 1
ATOM 4412 O O . THR B 1 216 ? 8.630 -21.291 -51.393 1.00 24.04 206 THR A O 1
ATOM 4416 N N . ILE B 1 217 ? 10.392 -20.273 -50.404 1.00 25.86 207 ILE A N 1
ATOM 4417 C CA . ILE B 1 217 ? 10.120 -20.752 -49.050 1.00 26.78 207 ILE A CA 1
ATOM 4418 C C . ILE B 1 217 ? 9.659 -19.571 -48.205 1.00 36.09 207 ILE A C 1
ATOM 4419 O O . ILE B 1 217 ? 10.377 -18.580 -48.054 1.00 29.24 207 ILE A O 1
ATOM 4424 N N . LYS B 1 218 ? 8.454 -19.704 -47.658 1.00 33.99 208 LYS A N 1
ATOM 4425 C CA . LYS B 1 218 ? 7.841 -18.675 -46.821 1.00 44.40 208 LYS A CA 1
ATOM 4426 C C . LYS B 1 218 ? 8.645 -18.479 -45.535 1.00 43.61 208 LYS A C 1
ATOM 4427 O O . LYS B 1 218 ? 9.145 -19.444 -44.953 1.00 44.47 208 LYS A O 1
ATOM 4433 N N . GLY B 1 219 ? 8.748 -17.227 -45.099 1.00 42.43 209 GLY A N 1
ATOM 4434 C CA . GLY B 1 219 ? 9.490 -16.891 -43.890 1.00 49.55 209 GLY A CA 1
ATOM 4435 C C . GLY B 1 219 ? 8.732 -17.216 -42.611 1.00 59.32 209 GLY A C 1
ATOM 4436 O O . GLY B 1 219 ? 7.514 -17.037 -42.534 1.00 58.57 209 GLY A O 1
ATOM 4437 N N . PHE B 1 220 ? 9.476 -17.686 -41.610 1.00 65.26 210 PHE A N 1
ATOM 4438 C CA . PHE B 1 220 ? 8.935 -18.120 -40.320 1.00 75.03 210 PHE A CA 1
ATOM 4439 C C . PHE B 1 220 ? 9.006 -16.996 -39.278 1.00 77.39 210 PHE A C 1
ATOM 4440 O O . PHE B 1 220 ? 10.089 -16.720 -38.760 1.00 77.14 210 PHE A O 1
ATOM 4448 N N . ARG B 1 221 ? 7.880 -16.350 -38.971 1.00 78.62 211 ARG A N 1
ATOM 4449 C CA . ARG B 1 221 ? 7.817 -15.412 -37.816 1.00 80.66 211 ARG A CA 1
ATOM 4450 C C . ARG B 1 221 ? 8.809 -14.262 -37.885 1.00 76.40 211 ARG A C 1
ATOM 4451 O O . ARG B 1 221 ? 9.769 -14.188 -37.110 1.00 72.20 211 ARG A O 1
ATOM 4459 N N . GLY B 1 222 ? 8.571 -13.373 -38.844 1.00 75.20 212 GLY A N 1
ATOM 4460 C CA . GLY B 1 222 ? 9.407 -12.192 -39.024 1.00 74.83 212 GLY A CA 1
ATOM 4461 C C . GLY B 1 222 ? 10.555 -12.409 -39.981 1.00 70.49 212 GLY A C 1
ATOM 4462 O O . GLY B 1 222 ? 11.153 -11.440 -40.455 1.00 67.06 212 GLY A O 1
ATOM 4463 N N . LYS B 1 223 ? 10.870 -13.669 -40.272 1.00 63.78 213 LYS A N 1
ATOM 4464 C CA . LYS B 1 223 ? 11.917 -13.972 -41.215 1.00 59.59 213 LYS A CA 1
ATOM 4465 C C . LYS B 1 223 ? 11.403 -13.677 -42.623 1.00 58.55 213 LYS A C 1
ATOM 4466 O O . LYS B 1 223 ? 10.199 -13.786 -42.894 1.00 49.32 213 LYS A O 1
ATOM 4472 N N . PRO B 1 224 ? 12.310 -13.251 -43.510 1.00 48.98 214 PRO A N 1
ATOM 4473 C CA . PRO B 1 224 ? 11.943 -12.925 -44.864 1.00 44.26 214 PRO A CA 1
ATOM 4474 C C . PRO B 1 224 ? 11.799 -14.196 -45.667 1.00 33.62 214 PRO A C 1
ATOM 4475 O O . PRO B 1 224 ? 12.289 -15.259 -45.265 1.00 36.09 214 PRO A O 1
ATOM 4479 N N . ASP B 1 225 ? 11.143 -14.081 -46.807 1.00 35.31 215 ASP A N 1
ATOM 4480 C CA . ASP B 1 225 ? 11.027 -15.198 -47.720 1.00 34.14 215 ASP A CA 1
ATOM 4481 C C . ASP B 1 225 ? 12.389 -15.508 -48.318 1.00 35.43 215 ASP A C 1
ATOM 4482 O O . ASP B 1 225 ? 13.246 -14.626 -48.433 1.00 27.81 215 ASP A O 1
ATOM 4487 N N . THR B 1 226 ? 12.590 -16.771 -48.666 1.00 30.90 216 THR A N 1
ATOM 4488 C CA . THR B 1 226 ? 13.851 -17.214 -49.246 1.00 29.51 216 THR A CA 1
ATOM 4489 C C . THR B 1 226 ? 13.579 -18.009 -50.511 1.00 27.20 216 THR A C 1
ATOM 4490 O O . THR B 1 226 ? 12.436 -18.373 -50.803 1.00 23.72 216 THR A O 1
ATOM 4494 N N . GLN B 1 227 ? 14.643 -18.241 -51.267 1.00 29.85 217 GLN A N 1
ATOM 4495 C CA . GLN B 1 227 ? 14.593 -19.056 -52.472 1.00 27.75 217 GLN A CA 1
ATOM 4496 C C . GLN B 1 227 ? 15.532 -20.227 -52.291 1.00 29.28 217 GLN A C 1
ATOM 4497 O O . GLN B 1 227 ? 16.673 -20.049 -51.858 1.00 28.43 217 GLN A O 1
ATOM 4503 N N . VAL B 1 228 ? 15.045 -21.422 -52.606 1.00 22.25 218 VAL A N 1
ATOM 4504 C CA . VAL B 1 228 ? 15.908 -22.583 -52.769 1.00 20.69 218 VAL A CA 1
ATOM 4505 C C . VAL B 1 228 ? 16.247 -22.611 -54.251 1.00 20.46 218 VAL A C 1
ATOM 4506 O O . VAL B 1 228 ? 15.356 -22.777 -55.084 1.00 19.99 218 VAL A O 1
ATOM 4510 N N . THR B 1 229 ? 17.526 -22.428 -54.568 1.00 20.61 219 THR A N 1
ATOM 4511 C CA . THR B 1 229 ? 17.957 -22.204 -55.955 1.00 23.60 219 THR A CA 1
ATOM 4512 C C . THR B 1 229 ? 18.854 -23.283 -56.554 1.00 26.46 219 THR A C 1
ATOM 4513 O O . THR B 1 229 ? 18.976 -23.358 -57.777 1.00 25.43 219 THR A O 1
ATOM 4517 N N . LYS B 1 230 ? 19.471 -24.106 -55.713 1.00 21.51 220 LYS A N 1
ATOM 4518 C CA . LYS B 1 230 ? 20.418 -25.113 -56.174 1.00 23.86 220 LYS A CA 1
ATOM 4519 C C . LYS B 1 230 ? 20.125 -26.438 -55.489 1.00 22.94 220 LYS A C 1
ATOM 4520 O O . LYS B 1 230 ? 19.461 -26.484 -54.448 1.00 21.76 220 LYS A O 1
ATOM 4526 N N . ASP B 1 231 ? 20.629 -27.509 -56.091 1.00 21.46 221 ASP A N 1
ATOM 4527 C CA . ASP B 1 231 ? 20.514 -28.847 -55.520 1.00 22.13 221 ASP A CA 1
ATOM 4528 C C . ASP B 1 231 ? 21.299 -28.883 -54.212 1.00 23.40 221 ASP A C 1
ATOM 4529 O O . ASP B 1 231 ? 22.396 -28.325 -54.123 1.00 21.15 221 ASP A O 1
ATOM 4534 N N . GLU B 1 232 ? 20.720 -29.518 -53.198 1.00 19.33 222 GLU A N 1
ATOM 4535 C CA . GLU B 1 232 ? 21.252 -29.450 -51.839 1.00 21.44 222 GLU A CA 1
ATOM 4536 C C . GLU B 1 232 ? 22.438 -30.382 -51.596 1.00 23.46 222 GLU A C 1
ATOM 4537 O O . GLU B 1 232 ? 23.359 -30.032 -50.856 1.00 22.11 222 GLU A O 1
ATOM 4543 N N . GLU B 1 233 ? 22.408 -31.563 -52.204 1.00 19.56 223 GLU A N 1
ATOM 4544 C CA . GLU B 1 233 ? 23.387 -32.607 -51.908 1.00 17.81 223 GLU A CA 1
ATOM 4545 C C . GLU B 1 233 ? 24.838 -32.341 -52.355 1.00 22.92 223 GLU A C 1
ATOM 4546 O O . GLU B 1 233 ? 25.757 -32.696 -51.618 1.00 18.56 223 GLU A O 1
ATOM 4552 N N . PRO B 1 234 ? 25.060 -31.748 -53.550 1.00 21.12 224 PRO A N 1
ATOM 4553 C CA . PRO B 1 234 ? 26.451 -31.636 -54.025 1.00 22.73 224 PRO A CA 1
ATOM 4554 C C . PRO B 1 234 ? 27.452 -30.989 -53.061 1.00 23.85 224 PRO A C 1
ATOM 4555 O O . PRO B 1 234 ? 28.599 -31.435 -52.998 1.00 25.72 224 PRO A O 1
ATOM 4559 N N . ALA B 1 235 ? 27.018 -29.983 -52.301 1.00 20.77 225 ALA A N 1
ATOM 4560 C CA . ALA B 1 235 ? 27.897 -29.309 -51.333 1.00 25.24 225 ALA A CA 1
ATOM 4561 C C . ALA B 1 235 ? 28.272 -30.166 -50.120 1.00 27.91 225 ALA A C 1
ATOM 4562 O O . ALA B 1 235 ? 29.180 -29.800 -49.372 1.00 27.90 225 ALA A O 1
ATOM 4564 N N . ARG B 1 236 ? 27.591 -31.295 -49.926 1.00 25.55 226 ARG A N 1
ATOM 4565 C CA . ARG B 1 236 ? 27.855 -32.161 -48.780 1.00 27.43 226 ARG A CA 1
ATOM 4566 C C . ARG B 1 236 ? 29.064 -33.075 -48.964 1.00 28.81 226 ARG A C 1
ATOM 4567 O O . ARG B 1 236 ? 29.446 -33.771 -48.021 1.00 29.56 226 ARG A O 1
ATOM 4575 N N . LEU B 1 237 ? 29.668 -33.075 -50.155 1.00 21.56 227 LEU A N 1
ATOM 4576 C CA . LEU B 1 237 ? 30.834 -33.908 -50.426 1.00 27.14 227 LEU A CA 1
ATOM 4577 C C . LEU B 1 237 ? 31.929 -33.661 -49.397 1.00 32.73 227 LEU A C 1
ATOM 4578 O O . LEU B 1 237 ? 32.347 -32.522 -49.177 1.00 27.20 227 LEU A O 1
ATOM 4583 N N . HIS B 1 238 ? 32.364 -34.743 -48.766 1.00 31.46 228 HIS A N 1
ATOM 4584 C CA . HIS B 1 238 ? 33.552 -34.739 -47.936 1.00 32.90 228 HIS A CA 1
ATOM 4585 C C . HIS B 1 238 ? 34.312 -36.005 -48.301 1.00 30.19 228 HIS A C 1
ATOM 4586 O O . HIS B 1 238 ? 33.939 -37.104 -47.883 1.00 27.76 228 HIS A O 1
ATOM 4593 N N . VAL B 1 239 ? 35.369 -35.842 -49.093 1.00 31.31 229 VAL A N 1
ATOM 4594 C CA . VAL B 1 239 ? 36.041 -36.978 -49.729 1.00 32.07 229 VAL A CA 1
ATOM 4595 C C . VAL B 1 239 ? 36.546 -37.978 -48.687 1.00 35.00 229 VAL A C 1
ATOM 4596 O O . VAL B 1 239 ? 36.343 -39.178 -48.837 1.00 31.70 229 VAL A O 1
ATOM 4600 N N . GLU B 1 240 ? 37.177 -37.480 -47.628 1.00 33.80 230 GLU A N 1
ATOM 4601 C CA . GLU B 1 240 ? 37.739 -38.357 -46.596 1.00 35.84 230 GLU A CA 1
ATOM 4602 C C . GLU B 1 240 ? 36.662 -39.157 -45.849 1.00 32.70 230 GLU A C 1
ATOM 4603 O O . GLU B 1 240 ? 36.839 -40.352 -45.607 1.00 33.82 230 GLU A O 1
ATOM 4609 N N . LYS B 1 241 ? 35.568 -38.498 -45.479 1.00 31.95 231 LYS A N 1
ATOM 4610 C CA . LYS B 1 241 ? 34.446 -39.155 -44.812 1.00 32.85 231 LYS A CA 1
ATOM 4611 C C . LYS B 1 241 ? 33.746 -40.135 -45.752 1.00 29.59 231 LYS A C 1
ATOM 4612 O O . LYS B 1 241 ? 33.274 -41.180 -45.306 1.00 31.48 231 LYS A O 1
ATOM 4618 N N . LEU B 1 242 ? 33.675 -39.795 -47.040 1.00 25.00 232 LEU A N 1
ATOM 4619 C CA . LEU B 1 242 ? 33.125 -40.702 -48.049 1.00 26.04 232 LEU A CA 1
ATOM 4620 C C . LEU B 1 242 ? 33.950 -41.982 -48.143 1.00 29.84 232 LEU A C 1
ATOM 4621 O O . LEU B 1 242 ? 33.396 -43.082 -48.113 1.00 27.39 232 LEU A O 1
ATOM 4626 N N . ARG B 1 243 ? 35.269 -41.834 -48.244 1.00 31.20 233 ARG A N 1
ATOM 4627 C CA . ARG B 1 243 ? 36.163 -42.976 -48.459 1.00 30.67 233 ARG A CA 1
ATOM 4628 C C . ARG B 1 243 ? 36.299 -43.918 -47.254 1.00 30.78 233 ARG A C 1
ATOM 4629 O O . ARG B 1 243 ? 36.712 -45.066 -47.423 1.00 29.63 233 ARG A O 1
ATOM 4637 N N . SER B 1 244 ? 35.945 -43.439 -46.061 1.00 31.45 234 SER A N 1
ATOM 4638 C CA . SER B 1 244 ? 35.918 -44.267 -44.850 1.00 28.08 234 SER A CA 1
ATOM 4639 C C . SER B 1 244 ? 34.499 -44.536 -44.328 1.00 29.89 234 SER A C 1
ATOM 4640 O O . SER B 1 244 ? 34.341 -45.062 -43.226 1.00 26.48 234 SER A O 1
ATOM 4643 N N . ALA B 1 245 ? 33.476 -44.197 -45.116 1.00 28.59 235 ALA A N 1
ATOM 4644 C CA . ALA B 1 245 ? 32.080 -44.365 -44.696 1.00 31.21 235 ALA A CA 1
ATOM 4645 C C . ALA B 1 245 ? 31.759 -45.831 -44.424 1.00 29.52 235 ALA A C 1
ATOM 4646 O O . ALA B 1 245 ? 32.285 -46.724 -45.099 1.00 27.35 235 ALA A O 1
ATOM 4648 N N . ARG B 1 246 ? 30.908 -46.071 -43.429 1.00 33.86 236 ARG A N 1
ATOM 4649 C CA . ARG B 1 246 ? 30.480 -47.432 -43.115 1.00 34.51 236 ARG A CA 1
ATOM 4650 C C . ARG B 1 246 ? 29.528 -47.945 -44.191 1.00 33.94 236 ARG A C 1
ATOM 4651 O O . ARG B 1 246 ? 28.750 -47.182 -44.771 1.00 30.72 236 ARG A O 1
ATOM 4659 N N . THR B 1 247 ? 29.615 -49.242 -44.454 1.00 31.41 237 THR A N 1
ATOM 4660 C CA . THR B 1 247 ? 28.712 -49.912 -45.375 1.00 34.11 237 THR A CA 1
ATOM 4661 C C . THR B 1 247 ? 27.412 -50.227 -44.642 1.00 33.09 237 THR A C 1
ATOM 4662 O O . THR B 1 247 ? 27.401 -51.006 -43.689 1.00 36.91 237 THR A O 1
ATOM 4666 N N . VAL B 1 248 ? 26.328 -49.613 -45.099 1.00 28.25 238 VAL A N 1
ATOM 4667 C CA . VAL B 1 248 ? 25.053 -49.617 -44.372 1.00 30.18 238 VAL A CA 1
ATOM 4668 C C . VAL B 1 248 ? 24.120 -50.786 -44.694 1.00 31.89 238 VAL A C 1
ATOM 4669 O O . VAL B 1 248 ? 23.256 -51.113 -43.881 1.00 30.24 238 VAL A O 1
ATOM 4673 N N . PHE B 1 249 ? 24.278 -51.402 -45.864 1.00 27.18 239 PHE A N 1
ATOM 4674 C CA . PHE B 1 249 ? 23.402 -52.515 -46.271 1.00 28.78 239 PHE A CA 1
ATOM 4675 C C . PHE B 1 249 ? 23.988 -53.881 -45.995 1.00 29.69 239 PHE A C 1
ATOM 4676 O O . PHE B 1 249 ? 23.256 -54.866 -45.871 1.00 32.17 239 PHE A O 1
ATOM 4684 N N . GLN B 1 250 ? 25.306 -53.929 -45.915 1.00 29.45 240 GLN A N 1
ATOM 4685 C CA . GLN B 1 250 ? 26.012 -55.124 -45.562 1.00 35.99 240 GLN A CA 1
ATOM 4686 C C . GLN B 1 250 ? 27.131 -54.680 -44.656 1.00 40.09 240 GLN A C 1
ATOM 4687 O O . GLN B 1 250 ? 27.963 -53.860 -45.040 1.00 39.80 240 GLN A O 1
ATOM 4693 N N . LYS B 1 251 ? 27.136 -55.216 -43.450 1.00 46.60 241 LYS A N 1
ATOM 4694 C CA . LYS B 1 251 ? 28.091 -54.812 -42.435 1.00 48.66 241 LYS A CA 1
ATOM 4695 C C . LYS B 1 251 ? 29.526 -55.207 -42.746 1.00 48.92 241 LYS A C 1
ATOM 4696 O O . LYS B 1 251 ? 30.446 -54.391 -42.643 1.00 49.61 241 LYS A O 1
ATOM 4702 N N . GLU B 1 252 ? 29.693 -56.464 -43.127 1.00 54.13 242 GLU A N 1
ATOM 4703 C CA . GLU B 1 252 ? 31.002 -57.061 -43.291 1.00 54.54 242 GLU A CA 1
ATOM 4704 C C . GLU B 1 252 ? 31.360 -57.207 -44.757 1.00 47.93 242 GLU A C 1
ATOM 4705 O O . GLU B 1 252 ? 30.570 -57.735 -45.540 1.00 47.55 242 GLU A O 1
ATOM 4711 N N . ASN B 1 253 ? 32.577 -56.782 -45.100 1.00 44.91 243 ASN A N 1
ATOM 4712 C CA . ASN B 1 253 ? 33.086 -56.799 -46.479 1.00 43.61 243 ASN A CA 1
ATOM 4713 C C . ASN B 1 253 ? 32.083 -56.179 -47.464 1.00 43.27 243 ASN A C 1
ATOM 4714 O O . ASN B 1 253 ? 31.892 -56.674 -48.578 1.00 38.66 243 ASN A O 1
ATOM 4719 N N . GLY B 1 254 ? 31.440 -55.096 -47.036 1.00 37.85 244 GLY A N 1
ATOM 4720 C CA . GLY B 1 254 ? 30.456 -54.407 -47.861 1.00 36.76 244 GLY A CA 1
ATOM 4721 C C . GLY B 1 254 ? 31.118 -53.479 -48.858 1.00 34.74 244 GLY A C 1
ATOM 4722 O O . GLY B 1 254 ? 32.330 -53.260 -48.816 1.00 32.31 244 GLY A O 1
ATOM 4723 N N . THR B 1 255 ? 30.303 -52.934 -49.753 1.00 30.22 245 THR A N 1
ATOM 4724 C CA . THR B 1 255 ? 30.759 -51.973 -50.769 1.00 28.41 245 THR A CA 1
ATOM 4725 C C . THR B 1 255 ? 29.884 -50.721 -50.922 1.00 27.15 245 THR A C 1
ATOM 4726 O O . THR B 1 255 ? 30.389 -49.675 -51.333 1.00 30.76 245 THR A O 1
ATOM 4730 N N . VAL B 1 256 ? 28.594 -50.825 -50.602 1.00 23.68 246 VAL A N 1
ATOM 4731 C CA . VAL B 1 256 ? 27.646 -49.726 -50.773 1.00 23.32 246 VAL A CA 1
ATOM 4732 C C . VAL B 1 256 ? 27.559 -48.946 -49.465 1.00 25.01 246 VAL A C 1
ATOM 4733 O O . VAL B 1 256 ? 27.392 -49.533 -48.397 1.00 24.88 246 VAL A O 1
ATOM 4737 N N . THR B 1 257 ? 27.664 -47.625 -49.567 1.00 24.31 247 THR A N 1
ATOM 4738 C CA . THR B 1 257 ? 27.597 -46.734 -48.411 1.00 21.57 247 THR A CA 1
ATOM 4739 C C . THR B 1 257 ? 26.511 -45.709 -48.664 1.00 23.40 247 THR A C 1
ATOM 4740 O O . THR B 1 257 ? 26.008 -45.583 -49.786 1.00 24.98 247 THR A O 1
ATOM 4744 N N . ALA B 1 258 ? 26.157 -44.971 -47.620 1.00 24.67 248 ALA A N 1
ATOM 4745 C CA . ALA B 1 258 ? 25.251 -43.836 -47.776 1.00 25.53 248 ALA A CA 1
ATOM 4746 C C . ALA B 1 258 ? 25.854 -42.779 -48.712 1.00 24.11 248 ALA A C 1
ATOM 4747 O O . ALA B 1 258 ? 25.123 -42.112 -49.444 1.00 24.09 248 ALA A O 1
ATOM 4749 N N . ALA B 1 259 ? 27.182 -42.654 -48.705 1.00 24.89 249 ALA A N 1
ATOM 4750 C CA . ALA B 1 259 ? 27.872 -41.679 -49.547 1.00 26.62 249 ALA A CA 1
ATOM 4751 C C . ALA B 1 259 ? 27.892 -42.063 -51.030 1.00 23.44 249 ALA A C 1
ATOM 4752 O O . ALA B 1 259 ? 27.694 -41.195 -51.884 1.00 22.86 249 ALA A O 1
ATOM 4754 N N . ASN B 1 260 ? 28.126 -43.342 -51.337 1.00 25.43 250 ASN A N 1
ATOM 4755 C CA . ASN B 1 260 ? 28.173 -43.794 -52.743 1.00 21.58 250 ASN A CA 1
ATOM 4756 C C . ASN B 1 260 ? 26.836 -44.288 -53.306 1.00 24.14 250 ASN A C 1
ATOM 4757 O O . ASN B 1 260 ? 26.753 -44.617 -54.488 1.00 24.39 250 ASN A O 1
ATOM 4762 N N . ALA B 1 261 ? 25.809 -44.361 -52.460 1.00 24.53 251 ALA A N 1
ATOM 4763 C CA . ALA B 1 261 ? 24.434 -44.567 -52.923 1.00 21.89 251 ALA A CA 1
ATOM 4764 C C . ALA B 1 261 ? 23.768 -43.215 -53.113 1.00 19.73 251 ALA A C 1
ATOM 4765 O O . ALA B 1 261 ? 24.197 -42.217 -52.525 1.00 22.66 251 ALA A O 1
ATOM 4767 N N . SER B 1 262 ? 22.715 -43.178 -53.925 1.00 23.25 252 SER A N 1
ATOM 4768 C CA . SER B 1 262 ? 21.919 -41.962 -54.039 1.00 17.03 252 SER A CA 1
ATOM 4769 C C . SER B 1 262 ? 21.215 -41.712 -52.705 1.00 21.06 252 SER A C 1
ATOM 4770 O O . SER B 1 262 ? 20.927 -42.662 -51.971 1.00 20.51 252 SER A O 1
ATOM 4773 N N . PRO B 1 263 ? 20.950 -40.438 -52.375 1.00 19.64 253 PRO A N 1
ATOM 4774 C CA . PRO B 1 263 ? 20.243 -40.158 -51.139 1.00 18.95 253 PRO A CA 1
ATOM 4775 C C . PRO B 1 263 ? 18.731 -40.273 -51.307 1.00 20.16 253 PRO A C 1
ATOM 4776 O O . PRO B 1 263 ? 18.236 -40.644 -52.378 1.00 17.07 253 PRO A O 1
ATOM 4780 N N . ILE B 1 264 ? 18.024 -39.972 -50.227 1.00 18.70 254 ILE A N 1
ATOM 4781 C CA . ILE B 1 264 ? 16.574 -39.820 -50.222 1.00 16.52 254 ILE A CA 1
ATOM 4782 C C . ILE B 1 264 ? 16.313 -38.331 -50.421 1.00 16.00 254 ILE A C 1
ATOM 4783 O O . ILE B 1 264 ? 16.958 -37.506 -49.772 1.00 16.91 254 ILE A O 1
ATOM 4788 N N . ASN B 1 265 ? 15.392 -37.982 -51.320 1.00 16.48 255 ASN A N 1
ATOM 4789 C CA . ASN B 1 265 ? 15.276 -36.592 -51.779 1.00 17.20 255 ASN A CA 1
ATOM 4790 C C . ASN B 1 265 ? 13.872 -36.171 -52.178 1.00 16.73 255 ASN A C 1
ATOM 4791 O O . ASN B 1 265 ? 12.983 -36.997 -52.391 1.00 19.56 255 ASN A O 1
ATOM 4796 N N . ASP B 1 266 ? 13.713 -34.854 -52.280 1.00 14.75 256 ASP A N 1
ATOM 4797 C CA . ASP B 1 266 ? 12.478 -34.205 -52.694 1.00 14.58 256 ASP A CA 1
ATOM 4798 C C . ASP B 1 266 ? 12.745 -33.428 -53.981 1.00 15.00 256 ASP A C 1
ATOM 4799 O O . ASP B 1 266 ? 13.774 -32.758 -54.100 1.00 16.67 256 ASP A O 1
ATOM 4804 N N . GLY B 1 267 ? 11.834 -33.523 -54.942 1.00 16.11 257 GLY A N 1
ATOM 4805 C CA . GLY B 1 267 ? 11.941 -32.742 -56.168 1.00 15.05 257 GLY A CA 1
ATOM 4806 C C . GLY B 1 267 ? 10.876 -33.028 -57.193 1.00 19.96 257 GLY A C 1
ATOM 4807 O O . GLY B 1 267 ? 10.047 -33.926 -57.027 1.00 15.15 257 GLY A O 1
ATOM 4808 N N . ALA B 1 268 ? 10.922 -32.241 -58.261 1.00 15.18 258 ALA A N 1
ATOM 4809 C CA . ALA B 1 268 ? 10.018 -32.408 -59.389 1.00 14.74 258 ALA A CA 1
ATOM 4810 C C . ALA B 1 268 ? 10.602 -31.894 -60.699 1.00 15.76 258 ALA A C 1
ATOM 4811 O O . ALA B 1 268 ? 11.521 -31.075 -60.717 1.00 15.47 258 ALA A O 1
ATOM 4813 N N . ALA B 1 269 ? 10.047 -32.410 -61.788 1.00 17.35 259 ALA A N 1
ATOM 4814 C CA . ALA B 1 269 ? 10.465 -32.056 -63.136 1.00 15.20 259 ALA A CA 1
ATOM 4815 C C . ALA B 1 269 ? 9.279 -32.133 -64.070 1.00 21.46 259 ALA A C 1
ATOM 4816 O O . ALA B 1 269 ? 8.384 -32.957 -63.882 1.00 16.32 259 ALA A O 1
ATOM 4818 N N . ALA B 1 270 ? 9.285 -31.259 -65.071 1.00 18.02 260 ALA A N 1
ATOM 4819 C CA . ALA B 1 270 ? 8.220 -31.189 -66.055 1.00 19.52 260 ALA A CA 1
ATOM 4820 C C . ALA B 1 270 ? 8.794 -30.996 -67.442 1.00 20.58 260 ALA A C 1
ATOM 4821 O O . ALA B 1 270 ? 9.820 -30.347 -67.627 1.00 19.26 260 ALA A O 1
ATOM 4823 N N . VAL B 1 271 ? 8.104 -31.591 -68.401 1.00 20.51 261 VAL A N 1
ATOM 4824 C CA . VAL B 1 271 ? 8.487 -31.587 -69.790 1.00 22.28 261 VAL A CA 1
ATOM 4825 C C . VAL B 1 271 ? 7.207 -31.371 -70.577 1.00 24.25 261 VAL A C 1
ATOM 4826 O O . VAL B 1 271 ? 6.188 -32.000 -70.283 1.00 26.02 261 VAL A O 1
ATOM 4830 N N . ILE B 1 272 ? 7.255 -30.490 -71.571 1.00 20.54 262 ILE A N 1
ATOM 4831 C CA . ILE B 1 272 ? 6.075 -30.221 -72.388 1.00 24.54 262 ILE A CA 1
ATOM 4832 C C . ILE B 1 272 ? 6.252 -30.796 -73.783 1.00 23.76 262 ILE A C 1
ATOM 4833 O O . ILE B 1 272 ? 7.194 -30.448 -74.497 1.00 27.68 262 ILE A O 1
ATOM 4838 N N . LEU B 1 273 ? 5.315 -31.663 -74.155 1.00 23.16 263 LEU A N 1
ATOM 4839 C CA . LEU B 1 273 ? 5.340 -32.358 -75.429 1.00 24.40 263 LEU A CA 1
ATOM 4840 C C . LEU B 1 273 ? 4.248 -31.854 -76.342 1.00 28.62 263 LEU A C 1
ATOM 4841 O O . LEU B 1 273 ? 3.120 -31.636 -75.902 1.00 26.90 263 LEU A O 1
ATOM 4846 N N . VAL B 1 274 ? 4.598 -31.660 -77.611 1.00 28.56 264 VAL A N 1
ATOM 4847 C CA . VAL B 1 274 ? 3.641 -31.249 -78.632 1.00 30.40 264 VAL A CA 1
ATOM 4848 C C . VAL B 1 274 ? 3.795 -32.064 -79.911 1.00 26.03 264 VAL A C 1
ATOM 4849 O O . VAL B 1 274 ? 4.829 -32.693 -80.155 1.00 27.22 264 VAL A O 1
ATOM 4853 N N . SER B 1 275 ? 2.743 -32.021 -80.718 1.00 32.75 265 SER A N 1
ATOM 4854 C CA . SER B 1 275 ? 2.716 -32.648 -82.031 1.00 33.38 265 SER A CA 1
ATOM 4855 C C . SER B 1 275 ? 3.254 -31.666 -83.055 1.00 35.59 265 SER A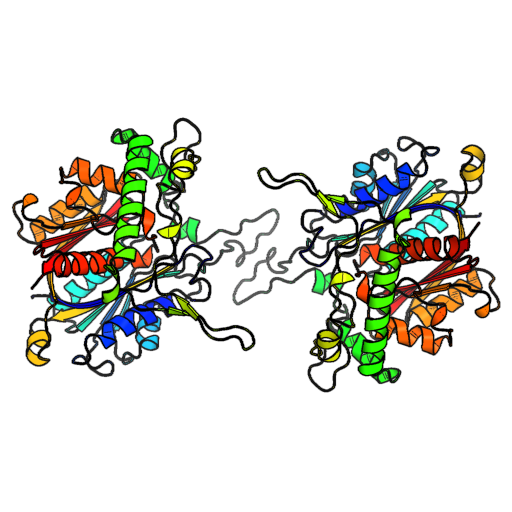 C 1
ATOM 4856 O O . SER B 1 275 ? 3.460 -30.481 -82.762 1.00 32.05 265 SER A O 1
ATOM 4859 N N . GLU B 1 276 ? 3.474 -32.174 -84.260 1.00 38.01 266 GLU A N 1
ATOM 4860 C CA . GLU B 1 276 ? 3.913 -31.339 -85.372 1.00 40.52 266 GLU A CA 1
ATOM 4861 C C . GLU B 1 276 ? 2.895 -30.229 -85.654 1.00 39.67 266 GLU A C 1
ATOM 4862 O O . GLU B 1 276 ? 3.265 -29.072 -85.804 1.00 45.07 266 GLU A O 1
ATOM 4868 N N . LYS B 1 277 ? 1.619 -30.599 -85.689 1.00 41.37 267 LYS A N 1
ATOM 4869 C CA . LYS B 1 277 ? 0.510 -29.668 -85.895 1.00 45.44 267 LYS A CA 1
ATOM 4870 C C . LYS B 1 277 ? 0.575 -28.433 -85.014 1.00 45.74 267 LYS A C 1
ATOM 4871 O O . LYS B 1 277 ? 0.471 -27.306 -85.503 1.00 45.44 267 LYS A O 1
ATOM 4877 N N . VAL B 1 278 ? 0.733 -28.658 -83.716 1.00 40.28 268 VAL A N 1
ATOM 4878 C CA . VAL B 1 278 ? 0.803 -27.563 -82.757 1.00 41.18 268 VAL A CA 1
ATOM 4879 C C . VAL B 1 278 ? 2.070 -26.750 -82.928 1.00 37.27 268 VAL A C 1
ATOM 4880 O O . VAL B 1 278 ? 2.032 -25.526 -82.851 1.00 38.07 268 VAL A O 1
ATOM 4884 N N . LEU B 1 279 ? 3.185 -27.436 -83.141 1.00 38.48 269 LEU A N 1
ATOM 4885 C CA . LEU B 1 279 ? 4.474 -26.778 -83.339 1.00 40.62 269 LEU A CA 1
ATOM 4886 C C . LEU B 1 279 ? 4.393 -25.688 -84.425 1.00 44.22 269 LEU A C 1
ATOM 4887 O O . LEU B 1 279 ? 4.900 -24.575 -84.257 1.00 43.53 269 LEU A O 1
ATOM 4892 N N . LYS B 1 280 ? 3.728 -26.046 -85.519 1.00 47.87 270 LYS A N 1
ATOM 4893 C CA . LYS B 1 280 ? 3.436 -25.158 -86.648 1.00 49.11 270 LYS A CA 1
ATOM 4894 C C . LYS B 1 280 ? 2.514 -24.018 -86.289 1.00 46.32 270 LYS A C 1
ATOM 4895 O O . LYS B 1 280 ? 2.908 -22.850 -86.315 1.00 50.26 270 LYS A O 1
ATOM 4901 N N . GLU B 1 281 ? 1.276 -24.383 -85.969 1.00 44.99 271 GLU A N 1
ATOM 4902 C CA . GLU B 1 281 ? 0.209 -23.438 -85.657 1.00 45.96 271 GLU A CA 1
ATOM 4903 C C . GLU B 1 281 ? 0.614 -22.362 -84.671 1.00 50.57 271 GLU A C 1
ATOM 4904 O O . GLU B 1 281 ? 0.291 -21.183 -84.844 1.00 51.12 271 GLU A O 1
ATOM 4910 N N . LYS B 1 282 ? 1.297 -22.801 -83.621 1.00 45.27 272 LYS A N 1
ATOM 4911 C CA . LYS B 1 282 ? 1.680 -21.950 -82.502 1.00 44.73 272 LYS A CA 1
ATOM 4912 C C . LYS B 1 282 ? 3.035 -21.258 -82.658 1.00 40.86 272 LYS A C 1
ATOM 4913 O O . LYS B 1 282 ? 3.395 -20.421 -81.826 1.00 45.46 272 LYS A O 1
ATOM 4919 N N . ASN B 1 283 ? 3.775 -21.605 -83.711 1.00 44.50 273 ASN A N 1
ATOM 4920 C CA . ASN B 1 283 ? 5.123 -21.075 -83.980 1.00 49.07 273 ASN A CA 1
ATOM 4921 C C . ASN B 1 283 ? 6.066 -21.314 -82.801 1.00 45.58 273 ASN A C 1
ATOM 4922 O O . ASN B 1 283 ? 6.795 -20.421 -82.357 1.00 44.25 273 ASN A O 1
ATOM 4927 N N . LEU B 1 284 ? 6.030 -22.540 -82.300 1.00 48.63 274 LEU A N 1
ATOM 4928 C CA . LEU B 1 284 ? 6.870 -22.950 -81.190 1.00 43.84 274 LEU A CA 1
ATOM 4929 C C . LEU B 1 284 ? 8.220 -23.392 -81.712 1.00 38.91 274 LEU A C 1
ATOM 4930 O O . LEU B 1 284 ? 8.316 -23.979 -82.793 1.00 39.82 274 LEU A O 1
ATOM 4935 N N . LYS B 1 285 ? 9.258 -23.116 -80.932 1.00 36.90 275 LYS A N 1
ATOM 4936 C CA . LYS B 1 285 ? 10.603 -23.535 -81.280 1.00 34.88 275 LYS A CA 1
ATOM 4937 C C . LYS B 1 285 ? 10.856 -24.914 -80.671 1.00 38.11 275 LYS A C 1
ATOM 4938 O O . LYS B 1 285 ? 10.854 -25.047 -79.446 1.00 39.66 275 LYS A O 1
ATOM 4944 N N . PRO B 1 286 ? 11.061 -25.947 -81.515 1.00 39.26 276 PRO A N 1
ATOM 4945 C CA . PRO B 1 286 ? 11.317 -27.278 -80.967 1.00 38.31 276 PRO A CA 1
ATOM 4946 C C . PRO B 1 286 ? 12.731 -27.398 -80.407 1.00 35.93 276 PRO A C 1
ATOM 4947 O O . PRO B 1 286 ? 13.695 -27.040 -81.086 1.00 34.74 276 PRO A O 1
ATOM 4951 N N . LEU B 1 287 ? 12.838 -27.889 -79.175 1.00 32.43 277 LEU A N 1
ATOM 4952 C CA . LEU B 1 287 ? 14.134 -28.091 -78.523 1.00 25.62 277 LEU A CA 1
ATOM 4953 C C . LEU B 1 287 ? 14.738 -29.442 -78.873 1.00 30.41 277 LEU A C 1
ATOM 4954 O O . LEU B 1 287 ? 15.950 -29.554 -79.086 1.00 29.79 277 LEU A O 1
ATOM 4959 N N . ALA B 1 288 ? 13.891 -30.464 -78.911 1.00 29.16 278 ALA A N 1
ATOM 4960 C CA . ALA B 1 288 ? 14.317 -31.809 -79.257 1.00 27.83 278 ALA A CA 1
ATOM 4961 C C . ALA B 1 288 ? 13.137 -32.624 -79.746 1.00 30.10 278 ALA A C 1
ATOM 4962 O O . ALA B 1 288 ? 11.980 -32.265 -79.521 1.00 27.64 278 ALA A O 1
ATOM 4964 N N . ILE B 1 289 ? 13.454 -33.720 -80.417 1.00 27.42 279 ILE A N 1
ATOM 4965 C CA . ILE B 1 289 ? 12.459 -34.691 -80.859 1.00 32.73 279 ILE A CA 1
ATOM 4966 C C . ILE B 1 289 ? 12.712 -35.969 -80.076 1.00 28.52 279 ILE A C 1
ATOM 4967 O O . ILE B 1 289 ? 13.863 -36.324 -79.819 1.00 29.99 279 ILE A O 1
ATOM 4972 N N . ILE B 1 290 ? 11.637 -36.642 -79.683 1.00 29.74 280 ILE A N 1
ATOM 4973 C CA . ILE B 1 290 ? 11.747 -37.958 -79.071 1.00 25.93 280 ILE A CA 1
ATOM 4974 C C . ILE B 1 290 ? 11.934 -38.964 -80.201 1.00 27.18 280 ILE A C 1
ATOM 4975 O O . ILE B 1 290 ? 10.997 -39.244 -80.952 1.00 30.08 280 ILE A O 1
ATOM 4980 N N . LYS B 1 291 ? 13.150 -39.488 -80.319 1.00 28.41 281 LYS A N 1
ATOM 4981 C CA . LYS B 1 291 ? 13.498 -40.414 -81.395 1.00 30.67 281 LYS A CA 1
ATOM 4982 C C . LYS B 1 291 ? 12.908 -41.795 -81.183 1.00 31.57 281 LYS A C 1
ATOM 4983 O O . LYS B 1 291 ? 12.509 -42.463 -82.140 1.00 30.98 281 LYS A O 1
ATOM 4989 N N . GLY B 1 292 ? 12.858 -42.212 -79.927 1.00 26.98 282 GLY A N 1
ATOM 4990 C CA . GLY B 1 292 ? 12.325 -43.508 -79.573 1.00 25.14 282 GLY A CA 1
ATOM 4991 C C . GLY B 1 292 ? 12.599 -43.811 -78.115 1.00 31.07 282 GLY A C 1
ATOM 4992 O O . GLY B 1 292 ? 13.159 -42.986 -77.391 1.00 28.79 282 GLY A O 1
ATOM 4993 N N . TRP B 1 293 ? 12.197 -44.997 -77.686 1.00 27.47 283 TRP A N 1
ATOM 4994 C CA . TRP B 1 293 ? 12.371 -45.440 -76.327 1.00 28.07 283 TRP A CA 1
ATOM 4995 C C . TRP B 1 293 ? 12.367 -46.955 -76.276 1.00 28.18 283 TRP A C 1
ATOM 4996 O O . TRP B 1 293 ? 11.959 -47.634 -77.226 1.00 28.14 283 TRP A O 1
ATOM 5007 N N . GLY B 1 294 ? 12.825 -47.466 -75.145 1.00 26.32 284 GLY A N 1
ATOM 5008 C CA . GLY B 1 294 ? 12.881 -48.896 -74.902 1.00 24.28 284 GLY A CA 1
ATOM 5009 C C . GLY B 1 294 ? 12.772 -49.181 -73.422 1.00 27.79 284 GLY A C 1
ATOM 5010 O O . GLY B 1 294 ? 13.370 -48.479 -72.601 1.00 22.59 284 GLY A O 1
ATOM 5011 N N . GLU B 1 295 ? 11.993 -50.205 -73.088 1.00 23.17 285 GLU A N 1
ATOM 5012 C CA . GLU B 1 295 ? 11.848 -50.654 -71.710 1.00 24.90 285 GLU A CA 1
ATOM 5013 C C . GLU B 1 295 ? 12.035 -52.157 -71.664 1.00 26.66 285 GLU A C 1
ATOM 5014 O O . GLU B 1 295 ? 11.568 -52.883 -72.548 1.00 22.04 285 GLU A O 1
ATOM 5020 N N . ALA B 1 296 ? 12.732 -52.607 -70.629 1.00 20.97 286 ALA A N 1
ATOM 5021 C CA . ALA B 1 296 ? 13.020 -54.017 -70.437 1.00 23.02 286 ALA A CA 1
ATOM 5022 C C . ALA B 1 296 ? 12.958 -54.337 -68.958 1.00 21.70 286 ALA A C 1
ATOM 5023 O O . ALA B 1 296 ? 12.908 -53.439 -68.112 1.00 24.70 286 ALA A O 1
ATOM 5025 N N . ALA B 1 297 ? 12.952 -55.627 -68.660 1.00 19.80 287 ALA A N 1
ATOM 5026 C CA . ALA B 1 297 ? 12.930 -56.100 -67.285 1.00 22.65 287 ALA A CA 1
ATOM 5027 C C . ALA B 1 297 ? 13.462 -57.520 -67.203 1.00 24.11 287 ALA A C 1
ATOM 5028 O O . ALA B 1 297 ? 13.505 -58.244 -68.199 1.00 26.18 287 ALA A O 1
ATOM 5030 N N . HIS B 1 298 ? 13.889 -57.894 -66.008 1.00 21.72 288 HIS A N 1
ATOM 5031 C CA . HIS B 1 298 ? 14.265 -59.278 -65.705 1.00 22.91 288 HIS A CA 1
ATOM 5032 C C . HIS B 1 298 ? 14.101 -59.512 -64.198 1.00 26.93 288 HIS A C 1
ATOM 5033 O O . HIS B 1 298 ? 13.162 -58.971 -63.607 1.00 22.57 288 HIS A O 1
ATOM 5040 N N . GLN B 1 299 ? 14.978 -60.301 -63.577 1.00 22.81 289 GLN A N 1
ATOM 5041 C CA . GLN B 1 299 ? 14.836 -60.633 -62.166 1.00 27.04 289 GLN A CA 1
ATOM 5042 C C . GLN B 1 299 ? 14.794 -59.363 -61.318 1.00 22.23 289 GLN A C 1
ATOM 5043 O O . GLN B 1 299 ? 15.625 -58.475 -61.520 1.00 19.45 289 GLN A O 1
ATOM 5049 N N . PRO B 1 300 ? 13.828 -59.267 -60.380 1.00 20.87 290 PRO A N 1
ATOM 5050 C CA . PRO B 1 300 ? 13.759 -58.100 -59.494 1.00 22.47 290 PRO A CA 1
ATOM 5051 C C . PRO B 1 300 ? 15.080 -57.724 -58.821 1.00 21.98 290 PRO A C 1
ATOM 5052 O O . PRO B 1 300 ? 15.434 -56.544 -58.788 1.00 21.56 290 PRO A O 1
ATOM 5056 N N . ALA B 1 301 ? 15.816 -58.722 -58.341 1.00 22.18 291 ALA A N 1
ATOM 5057 C CA . ALA B 1 301 ? 17.113 -58.488 -57.701 1.00 22.65 291 ALA A CA 1
ATOM 5058 C C . ALA B 1 301 ? 18.187 -57.944 -58.651 1.00 21.82 291 ALA A C 1
ATOM 5059 O O . ALA B 1 301 ? 19.183 -57.392 -58.187 1.00 23.52 291 ALA A O 1
ATOM 5061 N N . ASP B 1 302 ? 17.986 -58.095 -59.963 1.00 21.28 292 ASP A N 1
ATOM 5062 C CA . ASP B 1 302 ? 18.935 -57.608 -60.970 1.00 25.26 292 ASP A CA 1
ATOM 5063 C C . ASP B 1 302 ? 18.543 -56.267 -61.595 1.00 24.97 292 ASP A C 1
ATOM 5064 O O . ASP B 1 302 ? 19.021 -55.932 -62.684 1.00 21.07 292 ASP A O 1
ATOM 5069 N N . PHE B 1 303 ? 17.711 -55.483 -60.907 1.00 18.58 293 PHE A N 1
ATOM 5070 C CA . PHE B 1 303 ? 17.251 -54.201 -61.448 1.00 21.62 293 PHE A CA 1
ATOM 5071 C C . PHE B 1 303 ? 18.399 -53.263 -61.844 1.00 21.82 293 PHE A C 1
ATOM 5072 O O . PHE B 1 303 ? 18.258 -52.482 -62.782 1.00 20.35 293 PHE A O 1
ATOM 5080 N N . THR B 1 304 ? 19.530 -53.363 -61.151 1.00 19.94 294 THR A N 1
ATOM 5081 C CA . THR B 1 304 ? 20.658 -52.462 -61.362 1.00 22.14 294 THR A CA 1
ATOM 5082 C C . THR B 1 304 ? 21.211 -52.450 -62.786 1.00 22.61 294 THR A C 1
ATOM 5083 O O . THR B 1 304 ? 21.623 -51.394 -63.266 1.00 19.97 294 THR A O 1
ATOM 5087 N N . TRP B 1 305 ? 21.216 -53.603 -63.456 1.00 22.57 295 TRP A N 1
ATOM 5088 C CA . TRP B 1 305 ? 21.718 -53.673 -64.846 1.00 20.43 295 TRP A CA 1
ATOM 5089 C C . TRP B 1 305 ? 20.621 -53.853 -65.900 1.00 26.06 295 TRP A C 1
ATOM 5090 O O . TRP B 1 305 ? 20.905 -54.138 -67.074 1.00 23.20 295 TRP A O 1
ATOM 5101 N N . ALA B 1 306 ? 19.376 -53.638 -65.492 1.00 23.36 296 ALA A N 1
ATOM 5102 C CA . ALA B 1 306 ? 18.259 -53.595 -66.421 1.00 22.50 296 ALA A CA 1
ATOM 5103 C C . ALA B 1 306 ? 18.361 -52.497 -67.490 1.00 19.80 296 ALA A C 1
ATOM 5104 O O . ALA B 1 306 ? 17.864 -52.703 -68.593 1.00 24.63 296 ALA A O 1
ATOM 5106 N N . PRO B 1 307 ? 18.984 -51.334 -67.182 1.00 20.38 297 PRO A N 1
ATOM 5107 C CA . PRO B 1 307 ? 19.164 -50.334 -68.249 1.00 20.43 297 PRO A CA 1
ATOM 5108 C C . PRO B 1 307 ? 19.980 -50.834 -69.451 1.00 25.36 297 PRO A C 1
ATOM 5109 O O . PRO B 1 307 ? 19.720 -50.419 -70.575 1.00 22.95 297 PRO A O 1
ATOM 5113 N N . SER B 1 308 ? 20.933 -51.731 -69.204 1.00 26.99 298 SER A N 1
ATOM 5114 C CA . SER B 1 308 ? 21.709 -52.383 -70.265 1.00 25.53 298 SER A CA 1
ATOM 5115 C C . SER B 1 308 ? 20.822 -53.192 -71.232 1.00 27.29 298 SER A C 1
ATOM 5116 O O . SER B 1 308 ? 21.164 -53.334 -72.404 1.00 28.68 298 SER A O 1
ATOM 5119 N N . LEU B 1 309 ? 19.709 -53.734 -70.730 1.00 24.46 299 LEU A N 1
ATOM 5120 C CA . LEU B 1 309 ? 18.695 -54.358 -71.597 1.00 25.13 299 LEU A CA 1
ATOM 5121 C C . LEU B 1 309 ? 17.806 -53.358 -72.310 1.00 28.73 299 LEU A C 1
ATOM 5122 O O . LEU B 1 309 ? 17.437 -53.577 -73.464 1.00 25.98 299 LEU A O 1
ATOM 5127 N N . ALA B 1 310 ? 17.430 -52.286 -71.623 1.00 26.37 300 ALA A N 1
ATOM 5128 C CA . ALA B 1 310 ? 16.518 -51.304 -72.196 1.00 26.64 300 ALA A CA 1
ATOM 5129 C C . ALA B 1 310 ? 17.141 -50.446 -73.292 1.00 26.71 300 ALA A C 1
ATOM 5130 O O . ALA B 1 310 ? 16.480 -50.137 -74.283 1.00 29.98 300 ALA A O 1
ATOM 5132 N N . VAL B 1 311 ? 18.398 -50.063 -73.121 1.00 25.72 301 VAL A N 1
ATOM 5133 C CA . VAL B 1 311 ? 19.042 -49.137 -74.051 1.00 27.46 301 VAL A CA 1
ATOM 5134 C C . VAL B 1 311 ? 19.103 -49.637 -75.519 1.00 28.31 301 VAL A C 1
ATOM 5135 O O . VAL B 1 311 ? 18.793 -48.878 -76.433 1.00 27.99 301 VAL A O 1
ATOM 5139 N N . PRO B 1 312 ? 19.506 -50.898 -75.753 1.00 28.75 302 PRO A N 1
ATOM 5140 C CA . PRO B 1 312 ? 19.505 -51.456 -77.113 1.00 30.79 302 PRO A CA 1
ATOM 5141 C C . PRO B 1 312 ? 18.122 -51.471 -77.752 1.00 33.06 302 PRO A C 1
ATOM 5142 O O . PRO B 1 312 ? 18.001 -51.231 -78.955 1.00 30.44 302 PRO A O 1
ATOM 5146 N N . LYS B 1 313 ? 17.095 -51.754 -76.956 1.00 26.75 303 LYS A N 1
ATOM 5147 C CA . LYS B 1 313 ? 15.721 -51.653 -77.437 1.00 29.54 303 LYS A CA 1
ATOM 5148 C C . LYS B 1 313 ? 15.359 -50.241 -77.861 1.00 29.33 303 LYS A C 1
ATOM 5149 O O . LYS B 1 313 ? 14.679 -50.045 -78.869 1.00 30.88 303 LYS A O 1
ATOM 5155 N N . ALA B 1 314 ? 15.797 -49.270 -77.068 1.00 28.03 304 ALA A N 1
ATOM 5156 C CA . ALA B 1 314 ? 15.572 -47.858 -77.361 1.00 30.64 304 ALA A CA 1
ATOM 5157 C C . ALA B 1 314 ? 16.226 -47.431 -78.659 1.00 29.89 304 ALA A C 1
ATOM 5158 O O . ALA B 1 314 ? 15.627 -46.731 -79.476 1.00 28.57 304 ALA A O 1
ATOM 5160 N N . LEU B 1 315 ? 17.476 -47.843 -78.812 1.00 29.64 305 LEU A N 1
ATOM 5161 C CA . LEU B 1 315 ? 18.256 -47.545 -80.004 1.00 32.86 305 LEU A CA 1
ATOM 5162 C C . LEU B 1 315 ? 17.660 -48.147 -81.258 1.00 32.69 305 LEU A C 1
ATOM 5163 O O . LEU B 1 315 ? 17.619 -47.498 -82.308 1.00 38.75 305 LEU A O 1
ATOM 5168 N N . LYS B 1 316 ? 17.193 -49.382 -81.143 1.00 32.42 306 LYS A N 1
ATOM 5169 C CA . LYS B 1 316 ? 16.540 -50.049 -82.258 1.00 36.35 306 LYS A CA 1
ATOM 5170 C C . LYS B 1 316 ? 15.244 -49.334 -82.638 1.00 40.18 306 LYS A C 1
ATOM 5171 O O . LYS B 1 316 ? 14.972 -49.093 -83.820 1.00 28.18 306 LYS A O 1
ATOM 5177 N N . HIS B 1 317 ? 14.461 -48.992 -81.624 1.00 33.85 307 HIS A N 1
ATOM 5178 C CA . HIS B 1 317 ? 13.218 -48.262 -81.813 1.00 31.67 307 HIS A CA 1
ATOM 5179 C C . HIS B 1 317 ? 13.457 -46.872 -82.415 1.00 33.32 307 HIS A C 1
ATOM 5180 O O . HIS B 1 317 ? 12.654 -46.396 -83.217 1.00 34.81 307 HIS A O 1
ATOM 5187 N N . ALA B 1 318 ? 14.571 -46.245 -82.044 1.00 31.87 308 ALA A N 1
ATOM 5188 C CA . ALA B 1 318 ? 14.971 -44.958 -82.620 1.00 35.85 308 ALA A CA 1
ATOM 5189 C C . ALA B 1 318 ? 15.567 -45.045 -84.029 1.00 38.03 308 ALA A C 1
ATOM 5190 O O . ALA B 1 318 ? 15.787 -44.008 -84.665 1.00 38.60 308 ALA A O 1
ATOM 5192 N N . GLY B 1 319 ? 15.845 -46.252 -84.512 1.00 40.82 309 GLY A N 1
ATOM 5193 C CA . GLY B 1 319 ? 16.496 -46.440 -85.804 1.00 41.69 309 GLY A CA 1
ATOM 5194 C C . GLY B 1 319 ? 17.958 -46.058 -85.749 1.00 43.88 309 GLY A C 1
ATOM 5195 O O . GLY B 1 319 ? 18.509 -45.553 -86.730 1.00 49.08 309 GLY A O 1
ATOM 5196 N N . ILE B 1 320 ? 18.580 -46.285 -84.597 1.00 43.43 310 ILE A N 1
ATOM 5197 C CA . ILE B 1 320 ? 19.994 -46.021 -84.438 1.00 45.22 310 ILE A CA 1
ATOM 5198 C C . ILE B 1 320 ? 20.721 -47.348 -84.487 1.00 44.51 310 ILE A C 1
ATOM 5199 O O . ILE B 1 320 ? 20.499 -48.228 -83.651 1.00 39.05 310 ILE A O 1
ATOM 5204 N N . GLU B 1 321 ? 21.587 -47.477 -85.485 1.00 49.58 311 GLU A N 1
ATOM 5205 C CA . GLU B 1 321 ? 22.260 -48.735 -85.763 1.00 49.88 311 GLU A CA 1
ATOM 5206 C C . GLU B 1 321 ? 23.552 -48.905 -84.965 1.00 45.13 311 GLU A C 1
ATOM 5207 O O . GLU B 1 321 ? 23.912 -50.030 -84.617 1.00 44.01 311 GLU A O 1
ATOM 5213 N N . ASP B 1 322 ? 24.230 -47.796 -84.673 1.00 44.34 312 ASP A N 1
ATOM 5214 C CA . ASP B 1 322 ? 25.532 -47.821 -84.006 1.00 47.42 312 ASP A CA 1
ATOM 5215 C C . ASP B 1 322 ? 25.426 -47.015 -82.719 1.00 44.34 312 ASP A C 1
ATOM 5216 O O . ASP B 1 322 ? 25.088 -45.835 -82.755 1.00 46.23 312 ASP A O 1
ATOM 5221 N N . ILE B 1 323 ? 25.711 -47.656 -81.586 1.00 42.63 313 ILE A N 1
ATOM 5222 C CA . ILE B 1 323 ? 25.640 -46.988 -80.281 1.00 42.85 313 ILE A CA 1
ATOM 5223 C C . ILE B 1 323 ? 26.652 -45.841 -80.139 1.00 42.56 313 ILE A C 1
ATOM 5224 O O . ILE B 1 323 ? 26.425 -44.910 -79.362 1.00 36.86 313 ILE A O 1
ATOM 5229 N N . ASN B 1 324 ? 27.750 -45.898 -80.894 1.00 45.62 314 ASN A N 1
ATOM 5230 C CA . ASN B 1 324 ? 28.728 -44.803 -80.918 1.00 39.57 314 ASN A CA 1
ATOM 5231 C C . ASN B 1 324 ? 28.189 -43.511 -81.537 1.00 36.92 314 ASN A C 1
ATOM 5232 O O . ASN B 1 324 ? 28.788 -42.448 -81.375 1.00 38.40 314 ASN A O 1
ATOM 5237 N N . SER B 1 325 ? 27.063 -43.611 -82.242 1.00 36.93 315 SER A N 1
ATOM 5238 C CA . SER B 1 325 ? 26.322 -42.442 -82.710 1.00 38.69 315 SER A CA 1
ATOM 5239 C C . SER B 1 325 ? 25.794 -41.551 -81.592 1.00 43.11 315 SER A C 1
ATOM 5240 O O . SER B 1 325 ? 25.544 -40.367 -81.820 1.00 38.25 315 SER A O 1
ATOM 5243 N N . VAL B 1 326 ? 25.584 -42.126 -80.410 1.00 40.11 316 VAL A N 1
ATOM 5244 C CA . VAL B 1 326 ? 25.069 -41.394 -79.255 1.00 36.90 316 VAL A CA 1
ATOM 5245 C C . VAL B 1 326 ? 26.169 -40.519 -78.675 1.00 31.09 316 VAL A C 1
ATOM 5246 O O . VAL B 1 326 ? 27.235 -41.020 -78.332 1.00 35.92 316 VAL A O 1
ATOM 5250 N N . ASP B 1 327 ? 25.897 -39.224 -78.547 1.00 29.55 317 ASP A N 1
ATOM 5251 C CA . ASP B 1 327 ? 26.884 -38.273 -78.021 1.00 29.00 317 ASP A CA 1
ATOM 5252 C C . ASP B 1 327 ? 27.019 -38.281 -76.497 1.00 33.81 317 ASP A C 1
ATOM 5253 O O . ASP B 1 327 ? 28.130 -38.165 -75.968 1.00 28.24 317 ASP A O 1
ATOM 5258 N N . TYR B 1 328 ? 25.886 -38.383 -75.806 1.00 27.74 318 TYR A N 1
ATOM 5259 C CA . TYR B 1 328 ? 25.847 -38.409 -74.342 1.00 30.73 318 TYR A CA 1
ATOM 5260 C C . TYR B 1 328 ? 24.816 -39.381 -73.812 1.00 26.62 318 TYR A C 1
ATOM 5261 O O . TYR B 1 328 ? 23.789 -39.627 -74.440 1.00 27.24 318 TYR A O 1
ATOM 5270 N N . PHE B 1 329 ? 25.112 -39.921 -72.636 1.00 25.43 319 PHE A N 1
ATOM 5271 C CA . PHE B 1 329 ? 24.218 -40.818 -71.927 1.00 26.29 319 PHE A CA 1
ATOM 5272 C C . PHE B 1 329 ? 23.922 -40.282 -70.540 1.00 28.75 319 PHE A C 1
ATOM 5273 O O . PHE B 1 329 ? 24.798 -39.719 -69.880 1.00 24.82 319 PHE A O 1
ATOM 5281 N N . GLU B 1 330 ? 22.680 -40.475 -70.112 1.00 25.53 320 GLU A N 1
ATOM 5282 C CA . GLU B 1 330 ? 22.286 -40.280 -68.726 1.00 27.37 320 GLU A CA 1
ATOM 5283 C C . GLU B 1 330 ? 21.785 -41.605 -68.169 1.00 22.11 320 GLU A C 1
ATOM 5284 O O . GLU B 1 330 ? 20.734 -42.099 -68.574 1.00 23.13 320 GLU A O 1
ATOM 5290 N N . PHE B 1 331 ? 22.553 -42.182 -67.251 1.00 24.15 321 PHE A N 1
ATOM 5291 C CA . PHE B 1 331 ? 22.126 -43.360 -66.506 1.00 25.60 321 PHE A CA 1
ATOM 5292 C C . PHE B 1 331 ? 21.886 -42.917 -65.087 1.00 29.55 321 PHE A C 1
ATOM 5293 O O . PHE B 1 331 ? 22.840 -42.520 -64.402 1.00 22.27 321 PHE A O 1
ATOM 5301 N N . ASN B 1 332 ? 20.639 -42.983 -64.631 1.00 21.43 322 ASN A N 1
ATOM 5302 C CA . ASN B 1 332 ? 20.327 -42.509 -63.295 1.00 25.04 322 ASN A CA 1
ATOM 5303 C C . ASN B 1 332 ? 21.134 -43.283 -62.272 1.00 22.20 322 ASN A C 1
ATOM 5304 O O . ASN B 1 332 ? 21.110 -44.515 -62.249 1.00 26.27 322 ASN A O 1
ATOM 5309 N N . GLU B 1 333 ? 21.849 -42.550 -61.433 1.00 21.36 323 GLU A N 1
ATOM 5310 C CA . GLU B 1 333 ? 22.751 -43.142 -60.468 1.00 19.92 323 GLU A CA 1
ATOM 5311 C C . GLU B 1 333 ? 22.014 -43.496 -59.178 1.00 22.67 323 GLU A C 1
ATOM 5312 O O . GLU B 1 333 ? 22.314 -42.947 -58.117 1.00 21.95 323 GLU A O 1
ATOM 5318 N N . ALA B 1 334 ? 21.055 -44.418 -59.257 1.00 21.90 324 ALA A N 1
ATOM 5319 C CA . ALA B 1 334 ? 20.397 -44.929 -58.049 1.00 21.16 324 ALA A CA 1
ATOM 5320 C C . ALA B 1 334 ? 21.450 -45.374 -57.032 1.00 18.17 324 ALA A C 1
ATOM 5321 O O . ALA B 1 334 ? 21.288 -45.181 -55.827 1.00 21.37 324 ALA A O 1
ATOM 5323 N N . PHE B 1 335 ? 22.522 -45.974 -57.546 1.00 18.69 325 PHE A N 1
ATOM 5324 C CA . PHE B 1 335 ? 23.737 -46.249 -56.787 1.00 17.52 325 PHE A CA 1
ATOM 5325 C C . PHE B 1 335 ? 24.922 -46.001 -57.702 1.00 21.40 325 PHE A C 1
ATOM 5326 O O . PHE B 1 335 ? 24.784 -45.980 -58.931 1.00 20.34 325 PHE A O 1
ATOM 5334 N N . SER B 1 336 ? 26.088 -45.817 -57.103 1.00 20.40 326 SER A N 1
ATOM 5335 C CA . SER B 1 336 ? 27.322 -45.729 -57.872 1.00 22.97 326 SER A CA 1
ATOM 5336 C C . SER B 1 336 ? 27.544 -47.002 -58.700 1.00 24.82 326 SER A C 1
ATOM 5337 O O . SER B 1 336 ? 28.000 -46.924 -59.850 1.00 25.36 326 SER A O 1
ATOM 5340 N N . VAL B 1 337 ? 27.179 -48.159 -58.147 1.00 24.48 327 VAL A N 1
ATOM 5341 C CA . VAL B 1 337 ? 27.308 -49.432 -58.867 1.00 24.87 327 VAL A CA 1
ATOM 5342 C C . VAL B 1 337 ? 26.441 -49.495 -60.137 1.00 27.77 327 VAL A C 1
ATOM 5343 O O . VAL B 1 337 ? 26.823 -50.133 -61.115 1.00 26.91 327 VAL A O 1
ATOM 5347 N N . VAL B 1 338 ? 25.290 -48.829 -60.110 1.00 23.64 328 VAL A N 1
ATOM 5348 C CA . VAL B 1 338 ? 24.412 -48.742 -61.276 1.00 21.47 328 VAL A CA 1
ATOM 5349 C C . VAL B 1 338 ? 25.067 -47.950 -62.402 1.00 25.68 328 VAL A C 1
ATOM 5350 O O . VAL B 1 338 ? 25.011 -48.363 -63.562 1.00 25.16 328 VAL A O 1
ATOM 5354 N N . GLY B 1 339 ? 25.673 -46.817 -62.061 1.00 25.62 329 GLY A N 1
ATOM 5355 C CA . GLY B 1 339 ? 26.399 -46.020 -63.043 1.00 24.95 329 GLY A CA 1
ATOM 5356 C C . GLY B 1 339 ? 27.497 -46.836 -63.692 1.00 26.28 329 GLY A C 1
ATOM 5357 O O . GLY B 1 339 ? 27.621 -46.862 -64.918 1.00 28.13 329 GLY A O 1
ATOM 5358 N N . LEU B 1 340 ? 28.260 -47.537 -62.864 1.00 22.96 330 LEU A N 1
ATOM 5359 C CA . LEU B 1 340 ? 29.383 -48.335 -63.339 1.00 26.15 330 LEU A CA 1
ATOM 5360 C C . LEU B 1 340 ? 28.994 -49.550 -64.149 1.00 25.92 330 LEU A C 1
ATOM 5361 O O . LEU B 1 340 ? 29.566 -49.793 -65.216 1.00 24.81 330 LEU A O 1
ATOM 5366 N N . VAL B 1 341 ? 28.036 -50.320 -63.643 1.00 23.49 331 VAL A N 1
ATOM 5367 C CA . VAL B 1 341 ? 27.740 -51.613 -64.249 1.00 28.37 331 VAL A CA 1
ATOM 5368 C C . VAL B 1 341 ? 27.190 -51.486 -65.669 1.00 29.23 331 VAL A C 1
ATOM 5369 O O . VAL B 1 341 ? 27.564 -52.273 -66.535 1.00 26.78 331 VAL A O 1
ATOM 5373 N N . ASN B 1 342 ? 26.332 -50.503 -65.912 1.00 27.22 332 ASN A N 1
ATOM 5374 C CA . ASN B 1 342 ? 25.734 -50.341 -67.241 1.00 27.40 332 ASN A CA 1
ATOM 5375 C C . ASN B 1 342 ? 26.707 -49.795 -68.287 1.00 31.63 332 ASN A C 1
ATOM 5376 O O . ASN B 1 342 ? 26.650 -50.187 -69.455 1.00 27.72 332 ASN A O 1
ATOM 5381 N N . THR B 1 343 ? 27.595 -48.902 -67.859 1.00 26.77 333 THR A N 1
ATOM 5382 C CA . THR B 1 343 ? 28.685 -48.412 -68.696 1.00 29.91 333 THR A CA 1
ATOM 5383 C C . THR B 1 343 ? 29.588 -49.572 -69.100 1.00 30.83 333 THR A C 1
ATOM 5384 O O . THR B 1 343 ? 30.048 -49.657 -70.238 1.00 26.81 333 THR A O 1
ATOM 5388 N N . LYS B 1 344 ? 29.834 -50.451 -68.139 1.00 28.63 334 LYS A N 1
ATOM 5389 C CA . LYS B 1 344 ? 30.689 -51.607 -68.326 1.00 32.81 334 LYS A CA 1
ATOM 5390 C C . LYS B 1 344 ? 30.106 -52.631 -69.291 1.00 34.25 334 LYS A C 1
ATOM 5391 O O . LYS B 1 344 ? 30.789 -53.069 -70.219 1.00 33.74 334 LYS A O 1
ATOM 5397 N N . ILE B 1 345 ? 28.854 -53.013 -69.059 1.00 30.49 335 ILE A N 1
ATOM 5398 C CA . ILE B 1 345 ? 28.174 -54.007 -69.890 1.00 31.78 335 ILE A CA 1
ATOM 5399 C C . ILE B 1 345 ? 28.062 -53.531 -71.333 1.00 35.33 335 ILE A C 1
ATOM 5400 O O . ILE B 1 345 ? 28.305 -54.297 -72.267 1.00 35.90 335 ILE A O 1
ATOM 5405 N N . LEU B 1 346 ? 27.696 -52.263 -71.497 1.00 32.93 336 LEU A N 1
ATOM 5406 C CA . LEU B 1 346 ? 27.509 -51.680 -72.820 1.00 29.88 336 LEU A CA 1
ATOM 5407 C C . LEU B 1 346 ? 28.809 -51.207 -73.475 1.00 34.06 336 LEU A C 1
ATOM 5408 O O . LEU B 1 346 ? 28.779 -50.762 -74.624 1.00 33.17 336 LEU A O 1
ATOM 5413 N N . LYS B 1 347 ? 29.933 -51.299 -72.760 1.00 27.75 337 LYS A N 1
ATOM 5414 C CA . LYS B 1 347 ? 31.249 -50.885 -73.264 1.00 36.85 337 LYS A CA 1
ATOM 5415 C C . LYS B 1 347 ? 31.226 -49.450 -73.781 1.00 38.42 337 LYS A C 1
ATOM 5416 O O . LYS B 1 347 ? 31.662 -49.157 -74.901 1.00 34.11 337 LYS A O 1
ATOM 5422 N N . LEU B 1 348 ? 30.684 -48.570 -72.948 1.00 36.60 338 LEU A N 1
ATOM 5423 C CA . LEU B 1 348 ? 30.599 -47.156 -73.259 1.00 36.47 338 LEU A CA 1
ATOM 5424 C C . LEU B 1 348 ? 31.825 -46.420 -72.748 1.00 35.69 338 LEU A C 1
ATOM 5425 O O . LEU B 1 348 ? 32.527 -46.889 -71.851 1.00 37.80 338 LEU A O 1
ATOM 5430 N N . ASP B 1 349 ? 32.062 -45.259 -73.342 1.00 36.82 339 ASP A N 1
ATOM 5431 C CA . ASP B 1 349 ? 33.123 -44.358 -72.933 1.00 35.18 339 ASP A CA 1
ATOM 5432 C C . ASP B 1 349 ? 32.572 -43.595 -71.731 1.00 34.83 339 ASP A C 1
ATOM 5433 O O . ASP B 1 349 ? 31.584 -42.870 -71.876 1.00 37.13 339 ASP A O 1
ATOM 5438 N N . PRO B 1 350 ? 33.186 -43.752 -70.538 1.00 32.48 340 PRO A N 1
ATOM 5439 C CA . PRO B 1 350 ? 32.678 -43.054 -69.346 1.00 35.99 340 PRO A CA 1
ATOM 5440 C C . PRO B 1 350 ? 32.558 -41.543 -69.474 1.00 35.86 340 PRO A C 1
ATOM 5441 O O . PRO B 1 350 ? 31.699 -40.943 -68.827 1.00 31.95 340 PRO A O 1
ATOM 5445 N N . SER B 1 351 ? 33.404 -40.945 -70.313 1.00 32.81 341 SER A N 1
ATOM 5446 C CA . SER B 1 351 ? 33.410 -39.500 -70.537 1.00 32.32 341 SER A CA 1
ATOM 5447 C C . SER B 1 351 ? 32.152 -38.952 -71.222 1.00 29.39 341 SER A C 1
ATOM 5448 O O . SER B 1 351 ? 31.940 -37.744 -71.218 1.00 31.43 341 SER A O 1
ATOM 5451 N N . LYS B 1 352 ? 31.355 -39.825 -71.836 1.00 30.51 342 LYS A N 1
ATOM 5452 C CA . LYS B 1 352 ? 30.053 -39.466 -72.399 1.00 30.42 342 LYS A CA 1
ATOM 5453 C C . LYS B 1 352 ? 28.869 -39.676 -71.449 1.00 27.16 342 LYS A C 1
ATOM 5454 O O . LYS B 1 352 ? 27.730 -39.393 -71.817 1.00 29.51 342 LYS A O 1
ATOM 5460 N N . VAL B 1 353 ? 29.133 -40.161 -70.238 1.00 27.98 343 VAL A N 1
ATOM 5461 C CA . VAL B 1 353 ? 28.079 -40.583 -69.312 1.00 25.16 343 VAL A CA 1
ATOM 5462 C C . VAL B 1 353 ? 27.992 -39.694 -68.076 1.00 30.67 343 VAL A C 1
ATOM 5463 O O . VAL B 1 353 ? 28.973 -39.556 -67.338 1.00 27.26 343 VAL A O 1
ATOM 5467 N N . ASN B 1 354 ? 26.801 -39.140 -67.839 1.00 26.13 344 ASN A N 1
ATOM 5468 C CA . ASN B 1 354 ? 26.520 -38.312 -66.664 1.00 27.69 344 ASN A CA 1
ATOM 5469 C C . ASN B 1 354 ? 27.582 -37.229 -66.527 1.00 26.59 344 ASN A C 1
ATOM 5470 O O . ASN B 1 354 ? 28.232 -37.106 -65.483 1.00 25.97 344 ASN A O 1
ATOM 5475 N N . VAL B 1 355 ? 27.768 -36.460 -67.598 1.00 23.60 345 VAL A N 1
ATOM 5476 C CA . VAL B 1 355 ? 28.880 -35.495 -67.664 1.00 30.56 345 VAL A CA 1
ATOM 5477 C C . VAL B 1 355 ? 28.743 -34.301 -66.721 1.00 29.75 345 VAL A C 1
ATOM 5478 O O . VAL B 1 355 ? 29.752 -33.689 -66.367 1.00 28.74 345 VAL A O 1
ATOM 5482 N N . TYR B 1 356 ? 27.517 -33.972 -66.322 1.00 24.20 346 TYR A N 1
ATOM 5483 C CA . TYR B 1 356 ? 27.291 -32.931 -65.317 1.00 27.90 346 TYR A CA 1
ATOM 5484 C C . TYR B 1 356 ? 27.165 -33.473 -63.894 1.00 30.96 346 TYR A C 1
ATOM 5485 O O . TYR B 1 356 ? 26.926 -32.700 -62.967 1.00 32.69 346 TYR A O 1
ATOM 5494 N N . GLY B 1 357 ? 27.340 -34.779 -63.714 1.00 27.86 347 GLY A N 1
ATOM 5495 C CA . GLY B 1 357 ? 27.082 -35.427 -62.433 1.00 23.87 347 GLY A CA 1
ATOM 5496 C C . GLY B 1 357 ? 25.737 -36.121 -62.439 1.00 23.64 347 GLY A C 1
ATOM 5497 O O . GLY B 1 357 ? 24.884 -35.852 -63.296 1.00 24.97 347 GLY A O 1
ATOM 5498 N N . GLY B 1 358 ? 25.552 -37.025 -61.483 1.00 21.94 348 GLY A N 1
ATOM 5499 C CA . GLY B 1 358 ? 24.303 -37.781 -61.377 1.00 21.83 348 GLY A CA 1
ATOM 5500 C C . GLY B 1 358 ? 23.689 -37.844 -59.991 1.00 22.83 348 GLY A C 1
ATOM 5501 O O . GLY B 1 358 ? 24.109 -37.132 -59.074 1.00 21.29 348 GLY A O 1
ATOM 5502 N N . ALA B 1 359 ? 22.709 -38.738 -59.854 1.00 19.66 349 ALA A N 1
ATOM 5503 C CA . ALA B 1 359 ? 21.866 -38.861 -58.652 1.00 18.99 349 ALA A CA 1
ATOM 5504 C C . ALA B 1 359 ? 22.607 -39.080 -57.339 1.00 15.93 349 ALA A C 1
ATOM 5505 O O . ALA B 1 359 ? 22.114 -38.677 -56.287 1.00 18.31 349 ALA A O 1
ATOM 5507 N N . VAL B 1 360 ? 23.778 -39.702 -57.387 1.00 20.90 350 VAL A N 1
ATOM 5508 C CA . VAL B 1 360 ? 24.578 -39.905 -56.180 1.00 20.76 350 VAL A CA 1
ATOM 5509 C C . VAL B 1 360 ? 24.893 -38.559 -55.526 1.00 22.47 350 VAL A C 1
ATOM 5510 O O . VAL B 1 360 ? 24.825 -38.434 -54.303 1.00 21.12 350 VAL A O 1
ATOM 5514 N N . ALA B 1 361 ? 25.218 -37.565 -56.350 1.00 19.20 351 ALA A N 1
ATOM 5515 C CA . ALA B 1 361 ? 25.499 -36.210 -55.879 1.00 22.07 351 ALA A CA 1
ATOM 5516 C C . ALA B 1 361 ? 24.332 -35.236 -55.974 1.00 16.72 351 ALA A C 1
ATOM 5517 O O . ALA B 1 361 ? 24.248 -34.331 -55.163 1.00 19.56 351 ALA A O 1
ATOM 5519 N N . LEU B 1 362 ? 23.487 -35.364 -56.991 1.00 20.62 352 LEU A N 1
ATOM 5520 C CA . LEU B 1 362 ? 22.353 -34.445 -57.157 1.00 19.63 352 LEU A CA 1
ATOM 5521 C C . LEU B 1 362 ? 21.151 -34.796 -56.302 1.00 20.86 352 LEU A C 1
ATOM 5522 O O . LEU B 1 362 ? 20.372 -33.912 -55.946 1.00 19.26 352 LEU A O 1
ATOM 5527 N N . GLY B 1 363 ? 20.998 -36.074 -55.979 1.00 22.29 353 GLY A N 1
ATOM 5528 C CA . GLY B 1 363 ? 19.822 -36.557 -55.270 1.00 18.26 353 GLY A CA 1
ATOM 5529 C C . GLY B 1 363 ? 18.893 -37.351 -56.164 1.00 17.85 353 GLY A C 1
ATOM 5530 O O . GLY B 1 363 ? 18.938 -37.232 -57.395 1.00 18.15 353 GLY A O 1
ATOM 5531 N N . HIS B 1 364 ? 18.039 -38.151 -55.531 1.00 18.00 354 HIS A N 1
ATOM 5532 C CA . HIS B 1 364 ? 17.187 -39.108 -56.223 1.00 16.75 354 HIS A CA 1
ATOM 5533 C C . HIS B 1 364 ? 15.740 -39.158 -55.690 1.00 17.18 354 HIS A C 1
ATOM 5534 O O . HIS B 1 364 ? 15.362 -40.110 -55.003 1.00 17.48 354 HIS A O 1
ATOM 5541 N N . PRO B 1 365 ? 14.920 -38.144 -56.022 1.00 17.67 355 PRO A N 1
ATOM 5542 C CA . PRO B 1 365 ? 13.501 -38.176 -55.682 1.00 14.79 355 PRO A CA 1
ATOM 5543 C C . PRO B 1 365 ? 12.820 -39.106 -56.661 1.00 17.55 355 PRO A C 1
ATOM 5544 O O . PRO B 1 365 ? 12.722 -38.777 -57.844 1.00 18.43 355 PRO A O 1
ATOM 5548 N N . LEU B 1 366 ? 12.343 -40.243 -56.167 1.00 16.15 356 LEU A N 1
ATOM 5549 C CA . LEU B 1 366 ? 12.032 -41.389 -57.028 1.00 14.10 356 LEU A CA 1
ATOM 5550 C C . LEU B 1 366 ? 11.113 -41.046 -58.183 1.00 14.75 356 LEU A C 1
ATOM 5551 O O . LEU B 1 366 ? 11.470 -41.273 -59.339 1.00 19.77 356 LEU A O 1
ATOM 5556 N N . GLY B 1 367 ? 9.964 -40.459 -57.872 1.00 15.50 357 GLY A N 1
ATOM 5557 C CA . GLY B 1 367 ? 8.968 -40.093 -58.878 1.00 16.42 357 GLY A CA 1
ATOM 5558 C C . GLY B 1 367 ? 9.387 -39.046 -59.895 1.00 17.06 357 GLY A C 1
ATOM 5559 O O . GLY B 1 367 ? 8.766 -38.932 -60.941 1.00 18.82 357 GLY A O 1
ATOM 5560 N N . CYS B 1 368 ? 10.414 -38.269 -59.563 1.00 17.74 358 CYS A N 1
ATOM 5561 C CA . CYS B 1 368 ? 10.944 -37.195 -60.405 1.00 19.44 358 CYS A CA 1
ATOM 5562 C C . CYS B 1 368 ? 12.081 -37.612 -61.338 1.00 19.38 358 CYS A C 1
ATOM 5563 O O . CYS B 1 368 ? 12.165 -37.119 -62.464 1.00 18.30 358 CYS A O 1
ATOM 5566 N N . SER B 1 369 ? 12.952 -38.500 -60.868 1.00 17.21 359 SER A N 1
ATOM 5567 C CA . SER B 1 369 ? 14.230 -38.767 -61.542 1.00 20.09 359 SER A CA 1
ATOM 5568 C C . SER B 1 369 ? 14.146 -39.243 -62.996 1.00 17.50 359 SER A C 1
ATOM 5569 O O . SER B 1 369 ? 15.028 -38.924 -63.786 1.00 18.62 359 SER A O 1
ATOM 5572 N N . GLY B 1 370 ? 13.094 -39.974 -63.351 1.00 16.68 360 GLY A N 1
ATOM 5573 C CA . GLY B 1 370 ? 12.912 -40.438 -64.729 1.00 19.74 360 GLY A CA 1
ATOM 5574 C C . GLY B 1 370 ? 12.854 -39.317 -65.761 1.00 22.82 360 GLY A C 1
ATOM 5575 O O . GLY B 1 370 ? 13.337 -39.481 -66.883 1.00 20.95 360 GLY A O 1
ATOM 5576 N N . ALA B 1 371 ? 12.281 -38.180 -65.368 1.00 17.04 361 ALA A N 1
ATOM 5577 C CA . ALA B 1 371 ? 12.197 -36.986 -66.215 1.00 19.79 361 ALA A CA 1
ATOM 5578 C C . ALA B 1 371 ? 13.386 -36.073 -65.979 1.00 18.42 361 ALA A C 1
ATOM 5579 O O . ALA B 1 371 ? 13.851 -35.413 -66.905 1.00 18.22 361 ALA A O 1
ATOM 5581 N N . ARG B 1 372 ? 13.878 -36.058 -64.741 1.00 17.88 362 ARG A N 1
ATOM 5582 C CA . ARG B 1 372 ? 15.019 -35.239 -64.345 1.00 16.60 362 ARG A CA 1
ATOM 5583 C C . ARG B 1 372 ? 16.222 -35.546 -65.227 1.00 21.22 362 ARG A C 1
ATOM 5584 O O . ARG B 1 372 ? 16.876 -34.623 -65.719 1.00 19.73 362 ARG A O 1
ATOM 5592 N N . VAL B 1 373 ? 16.498 -36.831 -65.444 1.00 17.36 363 VAL A N 1
ATOM 5593 C CA . VAL B 1 373 ? 17.610 -37.219 -66.327 1.00 20.09 363 VAL A CA 1
ATOM 5594 C C . VAL B 1 373 ? 17.411 -36.746 -67.771 1.00 19.51 363 VAL A C 1
ATOM 5595 O O . VAL B 1 373 ? 18.382 -36.374 -68.427 1.00 22.37 363 VAL A O 1
ATOM 5599 N N . VAL B 1 374 ? 16.172 -36.749 -68.254 1.00 19.11 364 VAL A N 1
ATOM 5600 C CA . VAL B 1 374 ? 15.876 -36.271 -69.614 1.00 21.09 364 VAL A CA 1
ATOM 5601 C C . VAL B 1 374 ? 16.114 -34.765 -69.717 1.00 25.46 364 VAL A C 1
ATOM 5602 O O . VAL B 1 374 ? 16.671 -34.276 -70.704 1.00 22.49 364 VAL A O 1
ATOM 5606 N N . VAL B 1 375 ? 15.670 -34.048 -68.692 1.00 24.30 365 VAL A N 1
ATOM 5607 C CA . VAL B 1 375 ? 15.825 -32.601 -68.611 1.00 23.48 365 VAL A CA 1
ATOM 5608 C C . VAL B 1 375 ? 17.300 -32.230 -68.626 1.00 25.78 365 VAL A C 1
ATOM 5609 O O . VAL B 1 375 ? 17.726 -31.380 -69.418 1.00 24.89 365 VAL A O 1
ATOM 5613 N N . THR B 1 376 ? 18.073 -32.881 -67.766 1.00 20.98 366 THR A N 1
ATOM 5614 C CA . THR B 1 376 ? 19.509 -32.644 -67.698 1.00 24.44 366 THR A CA 1
ATOM 5615 C C . THR B 1 376 ? 20.219 -33.061 -68.984 1.00 25.69 366 THR A C 1
ATOM 5616 O O . THR B 1 376 ? 21.134 -32.372 -69.438 1.00 22.88 366 THR A O 1
ATOM 5620 N N . LEU B 1 377 ? 19.781 -34.170 -69.571 1.00 23.42 367 LEU A N 1
ATOM 5621 C CA . LEU B 1 377 ? 20.356 -34.651 -70.820 1.00 24.95 367 LEU A CA 1
ATOM 5622 C C . LEU B 1 377 ? 20.189 -33.617 -71.922 1.00 25.32 367 LEU A C 1
ATOM 5623 O O . LEU B 1 377 ? 21.124 -33.360 -72.677 1.00 25.44 367 LEU A O 1
ATOM 5628 N N . LEU B 1 378 ? 19.004 -33.026 -72.008 1.00 23.76 368 LEU A N 1
ATOM 5629 C CA . LEU B 1 378 ? 18.742 -32.001 -73.014 1.00 25.90 368 LEU A CA 1
ATOM 5630 C C . LEU B 1 378 ? 19.672 -30.803 -72.806 1.00 27.47 368 LEU A C 1
ATOM 5631 O O . LEU B 1 378 ? 20.256 -30.306 -73.768 1.00 27.51 368 LEU A O 1
ATOM 5636 N N . SER B 1 379 ? 19.812 -30.358 -71.557 1.00 28.19 369 SER A N 1
ATOM 5637 C CA . SER B 1 379 ? 20.763 -29.291 -71.222 1.00 23.38 369 SER A CA 1
ATOM 5638 C C . SER B 1 379 ? 22.180 -29.626 -71.678 1.00 30.46 369 SER A C 1
ATOM 5639 O O . SER B 1 379 ? 22.880 -28.754 -72.190 1.00 28.29 369 SER A O 1
ATOM 5642 N N . ILE B 1 380 ? 22.586 -30.881 -71.504 1.00 26.56 370 ILE A N 1
ATOM 5643 C CA . ILE B 1 380 ? 23.908 -31.336 -71.945 1.00 27.54 370 ILE A CA 1
ATOM 5644 C C . ILE B 1 380 ? 24.041 -31.261 -73.467 1.00 28.03 370 ILE A C 1
ATOM 5645 O O . ILE B 1 380 ? 25.038 -30.746 -73.973 1.00 28.11 370 ILE A O 1
ATOM 5650 N N . LEU B 1 381 ? 23.049 -31.784 -74.182 1.00 28.90 371 LEU A N 1
ATOM 5651 C CA . LEU B 1 381 ? 23.042 -31.717 -75.646 1.00 28.20 371 LEU A CA 1
ATOM 5652 C C . LEU B 1 381 ? 23.087 -30.273 -76.137 1.00 32.11 371 LEU A C 1
ATOM 5653 O O . LEU B 1 381 ? 23.803 -29.960 -77.092 1.00 37.04 371 LEU A O 1
ATOM 5658 N N . GLN B 1 382 ? 22.340 -29.401 -75.467 1.00 30.10 372 GLN A N 1
ATOM 5659 C CA . GLN B 1 382 ? 22.292 -27.985 -75.821 1.00 33.88 372 GLN A CA 1
ATOM 5660 C C . GLN B 1 382 ? 23.607 -27.271 -75.528 1.00 35.03 372 GLN A C 1
ATOM 5661 O O . GLN B 1 382 ? 24.157 -26.579 -76.386 1.00 35.86 372 GLN A O 1
ATOM 5667 N N . GLN B 1 383 ? 24.088 -27.432 -74.300 1.00 29.20 373 GLN A N 1
ATOM 5668 C CA . GLN B 1 383 ? 25.275 -26.715 -73.817 1.00 26.89 373 GLN A CA 1
ATOM 5669 C C . GLN B 1 383 ? 26.633 -27.278 -74.225 1.00 32.98 373 GLN A C 1
ATOM 5670 O O . GLN B 1 383 ? 27.605 -26.518 -74.299 1.00 31.14 373 GLN A O 1
ATOM 5676 N N . GLU B 1 384 ? 26.717 -28.579 -74.484 1.00 28.12 374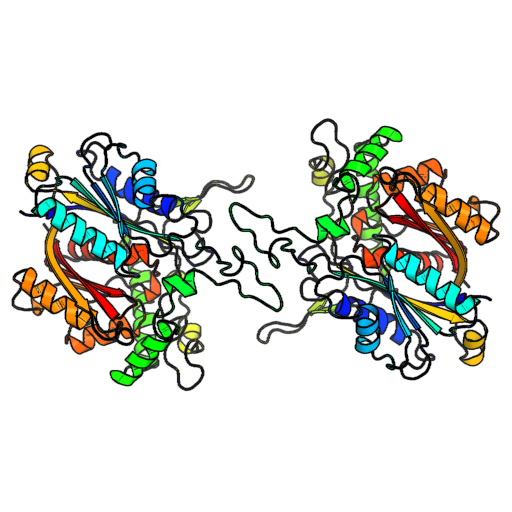 GLU A N 1
ATOM 5677 C CA . GLU B 1 384 ? 28.005 -29.197 -74.830 1.00 36.40 374 GLU A CA 1
ATOM 5678 C C . GLU B 1 384 ? 28.109 -29.623 -76.292 1.00 33.07 374 GLU A C 1
ATOM 5679 O O . GLU B 1 384 ? 29.010 -30.382 -76.659 1.00 39.00 374 GLU A O 1
ATOM 5685 N N . GLY B 1 385 ? 27.206 -29.107 -77.120 1.00 37.10 375 GLY A N 1
ATOM 5686 C CA . GLY B 1 385 ? 27.165 -29.417 -78.547 1.00 36.05 375 GLY A CA 1
ATOM 5687 C C . GLY B 1 385 ? 26.893 -30.858 -78.939 1.00 37.66 375 GLY A C 1
ATOM 5688 O O . GLY B 1 385 ? 27.541 -31.376 -79.850 1.00 44.80 375 GLY A O 1
ATOM 5689 N N . GLY B 1 386 ? 25.942 -31.502 -78.267 1.00 34.21 376 GLY A N 1
ATOM 5690 C CA . GLY B 1 386 ? 25.547 -32.868 -78.605 1.00 30.80 376 GLY A CA 1
ATOM 5691 C C . GLY B 1 386 ? 24.296 -32.889 -79.452 1.00 31.40 376 GLY A C 1
ATOM 5692 O O . GLY B 1 386 ? 23.479 -31.964 -79.401 1.00 35.49 376 GLY A O 1
ATOM 5693 N N . LYS B 1 387 ? 24.163 -33.948 -80.237 1.00 27.85 377 LYS A N 1
ATOM 5694 C CA . LYS B 1 387 ? 23.006 -34.151 -81.089 1.00 31.71 377 LYS A CA 1
ATOM 5695 C C . LYS B 1 387 ? 22.076 -35.220 -80.542 1.00 30.84 377 LYS A C 1
ATOM 5696 O O . LYS B 1 387 ? 20.874 -34.992 -80.415 1.00 29.75 377 LYS A O 1
ATOM 5702 N N . ILE B 1 388 ? 22.642 -36.393 -80.278 1.00 34.66 378 ILE A N 1
ATOM 5703 C CA . ILE B 1 388 ? 21.882 -37.557 -79.863 1.00 30.61 378 ILE A CA 1
ATOM 5704 C C . ILE B 1 388 ? 22.271 -37.912 -78.443 1.00 30.45 378 ILE A C 1
ATOM 5705 O O . ILE B 1 388 ? 23.450 -38.070 -78.125 1.00 27.89 378 ILE A O 1
ATOM 5710 N N . GLY B 1 389 ? 21.252 -38.037 -77.603 1.00 32.50 379 GLY A N 1
ATOM 5711 C CA . GLY B 1 389 ? 21.421 -38.416 -76.221 1.00 26.52 379 GLY A CA 1
ATOM 5712 C C . GLY B 1 389 ? 20.509 -39.568 -75.869 1.00 26.35 379 GLY A C 1
ATOM 5713 O O . GLY B 1 389 ? 19.435 -39.739 -76.456 1.00 24.20 379 GLY A O 1
ATOM 5714 N N . VAL B 1 390 ? 20.953 -40.351 -74.893 1.00 26.56 380 VAL A N 1
ATOM 5715 C CA . VAL B 1 390 ? 20.190 -41.465 -74.365 1.00 25.45 380 VAL A CA 1
ATOM 5716 C C . VAL B 1 390 ? 20.057 -41.280 -72.858 1.00 26.03 380 VAL A C 1
ATOM 5717 O O . VAL B 1 390 ? 21.034 -40.994 -72.172 1.00 23.32 380 VAL A O 1
ATOM 5721 N N . ALA B 1 391 ? 18.837 -41.439 -72.357 1.00 26.70 381 ALA A N 1
ATOM 5722 C CA . ALA B 1 391 ? 18.573 -41.447 -70.921 1.00 23.57 381 ALA A CA 1
ATOM 5723 C C . ALA B 1 391 ? 17.991 -42.799 -70.563 1.00 22.17 381 ALA A C 1
ATOM 5724 O O . ALA B 1 391 ? 17.128 -43.303 -71.278 1.00 23.20 381 ALA A O 1
ATOM 5726 N N . ALA B 1 392 ? 18.490 -43.390 -69.482 1.00 22.48 382 ALA A N 1
ATOM 5727 C CA . ALA B 1 392 ? 17.956 -44.639 -68.959 1.00 19.58 382 ALA A CA 1
ATOM 5728 C C . ALA B 1 392 ? 17.919 -44.612 -67.442 1.00 22.30 382 ALA A C 1
ATOM 5729 O O . ALA B 1 392 ? 18.791 -44.026 -66.798 1.00 22.75 382 ALA A O 1
ATOM 5731 N N . ILE B 1 393 ? 16.900 -45.251 -66.881 1.00 19.33 383 ILE A N 1
ATOM 5732 C CA . ILE B 1 393 ? 16.723 -45.285 -65.437 1.00 21.52 383 ILE A CA 1
ATOM 5733 C C . ILE B 1 393 ? 16.212 -46.659 -65.019 1.00 19.11 383 ILE A C 1
ATOM 5734 O O . ILE B 1 393 ? 15.221 -47.150 -65.561 1.00 19.22 383 ILE A O 1
ATOM 5739 N N . CYS B 1 394 ? 16.912 -47.289 -64.079 1.00 15.61 384 CYS A N 1
ATOM 5740 C CA . CYS B 1 394 ? 16.477 -48.571 -63.530 1.00 20.06 384 CYS A CA 1
ATOM 5741 C C . CYS B 1 394 ? 15.345 -48.343 -62.542 1.00 19.09 384 CYS A C 1
ATOM 5742 O O . CYS B 1 394 ? 15.137 -47.221 -62.073 1.00 19.87 384 CYS A O 1
ATOM 5745 N N . ASN B 1 395 ? 14.605 -49.404 -62.240 1.00 20.13 385 ASN A N 1
ATOM 5746 C CA . ASN B 1 395 ? 13.546 -49.325 -61.237 1.00 18.53 385 ASN A CA 1
ATOM 5747 C C . ASN B 1 395 ? 13.366 -50.598 -60.442 1.00 20.17 385 ASN A C 1
ATOM 5748 O O . ASN B 1 395 ? 13.586 -51.703 -60.940 1.00 18.63 385 ASN A O 1
ATOM 5753 N N . GLY B 1 396 ? 12.918 -50.418 -59.203 1.00 22.34 386 GLY A N 1
ATOM 5754 C CA . GLY B 1 396 ? 12.640 -51.520 -58.301 1.00 17.48 386 GLY A CA 1
ATOM 5755 C C . GLY B 1 396 ? 11.592 -52.427 -58.911 1.00 17.59 386 GLY A C 1
ATOM 5756 O O . GLY B 1 396 ? 10.660 -51.961 -59.574 1.00 19.95 386 GLY A O 1
ATOM 5757 N N . GLY B 1 397 ? 11.767 -53.726 -58.699 1.00 15.62 387 GLY A N 1
ATOM 5758 C CA . GLY B 1 397 ? 10.958 -54.754 -59.347 1.00 17.19 387 GLY A CA 1
ATOM 5759 C C . GLY B 1 397 ? 11.676 -55.430 -60.508 1.00 23.55 387 GLY A C 1
ATOM 5760 O O . GLY B 1 397 ? 11.169 -56.413 -61.060 1.00 21.39 387 GLY A O 1
ATOM 5761 N N . GLY B 1 398 ? 12.858 -54.922 -60.868 1.00 21.88 388 GLY A N 1
ATOM 5762 C CA . GLY B 1 398 ? 13.696 -55.507 -61.925 1.00 22.53 388 GL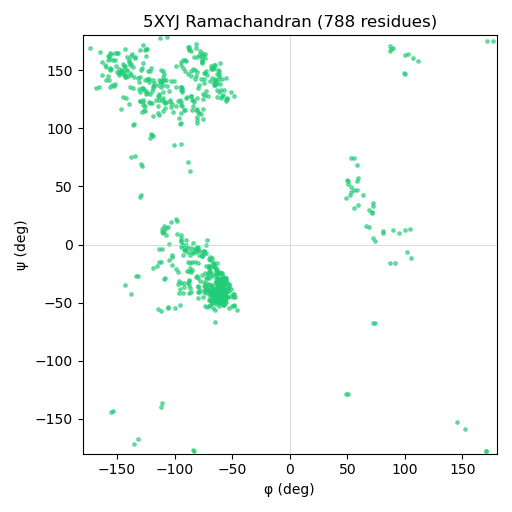Y A CA 1
ATOM 5763 C C . GLY B 1 398 ? 13.677 -54.887 -63.306 1.00 21.71 388 GLY A C 1
ATOM 5764 O O . GLY B 1 398 ? 14.194 -55.492 -64.243 1.00 22.35 388 GLY A O 1
ATOM 5765 N N . GLY B 1 399 ? 13.103 -53.694 -63.441 1.00 17.82 389 GLY A N 1
ATOM 5766 C CA . GLY B 1 399 ? 12.966 -53.041 -64.740 1.00 16.57 389 GLY A CA 1
ATOM 5767 C C . GLY B 1 399 ? 13.879 -51.871 -65.021 1.00 20.53 389 GLY A C 1
ATOM 5768 O O . GLY B 1 399 ? 14.699 -51.459 -64.194 1.00 19.61 389 GLY A O 1
ATOM 5769 N N . ALA B 1 400 ? 13.719 -51.356 -66.232 1.00 19.83 390 ALA A N 1
ATOM 5770 C CA . ALA B 1 400 ? 14.323 -50.103 -66.641 1.00 17.15 390 ALA A CA 1
ATOM 5771 C C . ALA B 1 400 ? 13.596 -49.518 -67.834 1.00 22.82 390 ALA A C 1
ATOM 5772 O O . ALA B 1 400 ? 12.984 -50.236 -68.630 1.00 22.12 390 ALA A O 1
ATOM 5774 N N . SER B 1 401 ? 13.664 -48.196 -67.922 1.00 19.88 391 SER A N 1
ATOM 5775 C CA . SER B 1 401 ? 13.134 -47.450 -69.047 1.00 20.97 391 SER A CA 1
ATOM 5776 C C . SER B 1 401 ? 14.259 -46.638 -69.628 1.00 25.31 391 SER A C 1
ATOM 5777 O O . SER B 1 401 ? 15.176 -46.228 -68.917 1.00 22.02 391 SER A O 1
ATOM 5780 N N . SER B 1 402 ? 14.175 -46.423 -70.934 1.00 20.21 392 SER A N 1
ATOM 5781 C CA . SER B 1 402 ? 15.173 -45.674 -71.671 1.00 20.21 392 SER A CA 1
ATOM 5782 C C . SER B 1 402 ? 14.512 -44.890 -72.777 1.00 19.93 392 SER A C 1
ATOM 5783 O O . SER B 1 402 ? 13.504 -45.320 -73.332 1.00 23.05 392 SER A O 1
ATOM 5786 N N . ILE B 1 403 ? 15.107 -43.748 -73.103 1.00 21.21 393 ILE A N 1
ATOM 5787 C CA . ILE B 1 403 ? 14.575 -42.850 -74.114 1.00 25.21 393 ILE A CA 1
ATOM 5788 C C . ILE B 1 403 ? 15.714 -42.246 -74.925 1.00 27.20 393 ILE A C 1
ATOM 5789 O O . ILE B 1 403 ? 16.792 -41.976 -74.397 1.00 20.75 393 ILE A O 1
ATOM 5794 N N . VAL B 1 404 ? 15.459 -42.052 -76.214 1.00 24.55 394 VAL A N 1
ATOM 5795 C CA . VAL B 1 404 ? 16.412 -41.419 -77.116 1.00 25.95 394 VAL A CA 1
ATOM 5796 C C . VAL B 1 404 ? 15.822 -40.099 -77.559 1.00 26.95 394 VAL A C 1
ATOM 5797 O O . VAL B 1 404 ? 14.676 -40.051 -78.013 1.00 29.57 394 VAL A O 1
ATOM 5801 N N . ILE B 1 405 ? 16.604 -39.034 -77.440 1.00 24.43 395 ILE A N 1
ATOM 5802 C CA . ILE B 1 405 ? 16.181 -37.737 -77.938 1.00 28.55 395 ILE A CA 1
ATOM 5803 C C . ILE B 1 405 ? 17.254 -37.166 -78.842 1.00 30.69 395 ILE A C 1
ATOM 5804 O O . ILE B 1 405 ? 18.441 -37.512 -78.736 1.00 28.83 395 ILE A O 1
ATOM 5809 N N . GLU B 1 406 ? 16.814 -36.282 -79.726 1.00 31.77 396 GLU A N 1
ATOM 5810 C CA . GLU B 1 406 ? 17.704 -35.609 -80.641 1.00 34.36 396 GLU A CA 1
ATOM 5811 C C . GLU B 1 406 ? 17.435 -34.123 -80.578 1.00 28.51 396 GLU A C 1
ATOM 5812 O O . GLU B 1 406 ? 16.308 -33.687 -80.792 1.00 30.32 396 GLU A O 1
ATOM 5818 N N . LYS B 1 407 ? 18.476 -33.355 -80.282 1.00 27.38 397 LYS A N 1
ATOM 5819 C CA . LYS B 1 407 ? 18.385 -31.906 -80.254 1.00 28.44 397 LYS A CA 1
ATOM 5820 C C . LYS B 1 407 ? 18.067 -31.353 -81.640 1.00 37.49 397 LYS A C 1
ATOM 5821 O O . LYS B 1 407 ? 18.568 -31.863 -82.645 1.00 38.15 397 LYS A O 1
ATOM 5827 N N . ILE B 1 408 ? 17.236 -30.315 -81.675 1.00 34.46 398 ILE A N 1
ATOM 5828 C CA . ILE B 1 408 ? 16.911 -29.597 -82.904 1.00 32.03 398 ILE A CA 1
ATOM 5829 C C . ILE B 1 408 ? 17.403 -28.170 -82.719 1.00 37.05 398 ILE A C 1
ATOM 5830 O O . ILE B 1 408 ? 18.422 -27.790 -83.288 1.00 46.13 398 ILE A O 1
#

Sequence (792 aa):
QNVYIVSTARTPIGSFQGSLSSKTAVELGAVALKGALAKVPELDASKDFDEIIFGNVLSANLGQAPARQVALAAGLSNHIVASTVNKVAASAMKAIILGAQSIKCGNADVVVAGGCESMTNAPYYMPAARAGAKFGQTVLVDGVERDGLNDAYDGLAMGVHAEKCARDWDITREQQDNFAIESYQKSQKSQKEGKFDNEIVPVTIKGFRGKPDTQVTKDEEPARLHVEKLRSARTVFQKENGTVTAANASPINDGAAAVILVSEKVLKEKNLKPLAIIKGWGEAAHQPADFTWAPSLAVPKALKHAGIEDINSVDYFEFNEAFSVVGLVNTKILKLDPSKVNVYGGAVALGHPLGCSGARVVVTLLSILQQEGGKIGVAAICNGGGGASSIVIEKIQNVYIVSTARTPIGSFQGSLSSKTAVELGAVALKGALAKVPELDASKDFDEIIFGNVLSANLGQAPARQVALAAGLSNHIVASTVNKVAASAMKAIILGAQSIKCGNADVVVAGGCESMTNAPYYMPAARAGAKFGQTVLVDGVERDGLNDAYDGLAMGVHAEKCARDWDITREQQDNFAIESYQKSQKSQKEGKFDNEIVPVTIKGFRGKPDTQVTKDEEPARLHVEKLRSARTVFQKENGTVTAANASPINDGAAAVILVSEKVLKEKNLKPLAIIKGWGEAAHQPADFTWAPSLAVPKALKHAGIEDINSVDYFEFNEAFSVVGLVNTKILKLDPSKVNVYGGAVALGHPLGCSGARVVVTLLSILQQEGGKIGVAAICNGGGGASSIVIEKI

Secondary structure (DSSP, 8-state):
--EEEEEEEEPPPEETTSTTTTS-HHHHHHHHHHHHHHT-TTS-TTTS--EEEEE-S--TTS-S-HHHHHHHHTT--TT-EEEEE-BTBTHHHHHHHHHHHHHHTTS-SEEEEEEEEESSSPPEE-TTTTT---SS----EEHIIIIIIB-TTT--BHHHHHHHHHHHHT--HHHHHHHHHHHHHHHHHHHHTTTTTTTB--EEE--STTPPPEEE-S-SSGGG--HHHHHT--BSS-SSS---BTTTB---EEEEEEEEEEEHHHHHHTT----EEEEEEEEEE--GGGGGGHHHHHHHHHHHHTT---GGG--EEEE--SBHHHHHHHHHHTT--GGGBSTT--HHHH---HHHHHHHHHHHHHHHHHHTT-SEEEEEEEETTTEEEEEEEEE-/--EEEEEEEEPPPEETTSTTTTS-HHHHHHHHHHHHHHT-TTS-TTTS--EEEEE-S--TTS-S-HHHHHHHHTT--TT-EEEEE-BTBTHHHHHHHHHHHHHHTTS-SEEEEEEEEESTTPPEE-TTTTT---SS----EEHIIIIIIB-TTT--BHHHHHHHHHHHTT--HHHHHHHHHHHHHHHHHHHHHTTTTTTB--EEEPPSTTPPPEEE-S-SSGGG--HHHHHT--BSS-SSS---BTTTB---EEEEEEEEEEEHHHHHHTT----EEEEEEEEEE--GGGGGGTHHHHHHHHHHHTT---GGG--EEEE--SBHHHHHHHHHHHT--GGGBSTT--HHHH---HHHHHHHHHHHHHHHHHHHT--EEEEEEEETTTEEEEEEEEE-

GO terms:
  GO:0003985 acetyl-CoA C-acetyltransferase activity (F, IDA)
  GO:0006696 ergosterol biosynthetic process (P, IDA)
  GO:0005737 cytoplasm (C, IDA)
  GO:0005634 nucleus (C, HDA)
  GO:0006696 ergosterol biosynthetic process (P, IMP)

CATH classification: 3.40.47.10 (+1 more: 3.40.47.10)

InterPro domains:
  IPR002155 Thiolase [PIRSF000429] (3-398)
  IPR002155 Thiolase [TIGR01930] (7-396)
  IPR002155 Thiolase [cd00751] (6-397)
  IPR016039 Thiolase-like [G3DSA:3.40.47.10] (1-398)
  IPR016039 Thiolase-like [SSF53901] (4-274)
  IPR016039 Thiolase-like [SSF53901] (275-396)
  IPR020610 Thiolase, active site [PS00099] (379-392)
  IPR020613 Thiolase, conserved site [PS00737] (344-360)
  IPR020615 Thiolase, acyl-enzyme intermediate active site [PS00098] (87-105)
  IPR020616 Thiolase, N-terminal [PF00108] (5-266)
  IPR020617 Thiolase, C-terminal [PF02803] (274-397)

Solvent-accessible surface area: 32684 Å² total; per-residue (Å²): 159,56,0,20,0,5,1,9,0,0,0,0,2,0,4,90,135,19,38,0,46,73,28,60,1,14,75,0,0,6,34,0,0,108,10,0,21,80,91,6,104,78,8,51,32,66,136,23,2,48,27,0,10,2,0,3,10,6,58,33,134,29,50,169,54,12,0,73,56,0,0,75,54,10,50,8,31,104,94,8,94,33,56,51,26,91,48,36,7,0,0,0,0,47,0,0,0,53,0,0,73,18,6,71,99,61,121,5,40,2,0,0,0,0,0,0,0,6,2,26,64,12,35,137,51,39,98,25,19,156,94,16,26,164,175,45,182,54,98,94,39,34,0,6,88,143,71,6,45,44,6,73,162,73,46,80,26,21,1,48,8,0,10,81,2,5,199,66,75,109,6,67,56,116,83,0,4,66,34,0,14,86,1,11,89,38,0,66,127,2,47,163,90,22,49,6,106,101,3,22,27,67,1,48,30,146,30,159,186,84,149,106,72,79,100,20,80,123,2,46,17,0,72,133,34,93,59,132,138,6,117,90,26,156,17,53,64,74,115,137,145,14,21,0,0,74,24,0,6,22,36,49,0,0,0,1,0,0,0,0,0,0,11,57,104,6,19,143,118,73,131,12,151,31,30,0,27,5,71,1,30,5,47,14,72,53,118,32,18,20,4,1,55,0,1,6,67,0,0,60,120,0,13,172,100,10,65,19,181,67,43,112,58,0,50,42,2,2,2,4,0,8,16,0,0,0,0,43,0,0,17,98,49,24,182,20,77,93,82,52,5,1,34,8,0,2,0,0,0,0,0,10,0,9,0,0,0,0,0,2,1,0,0,0,0,2,6,1,0,81,62,67,60,3,117,22,0,1,0,0,0,2,11,16,34,0,4,0,0,0,0,0,0,32,57,105,131,58,0,20,0,6,0,9,0,0,1,0,1,0,3,87,135,19,38,0,41,79,40,59,1,14,78,0,0,8,34,0,0,106,12,0,23,77,80,7,101,78,9,65,34,61,162,34,10,56,29,0,11,2,0,4,9,6,60,33,131,27,50,170,54,11,1,72,58,0,0,76,51,10,50,8,26,93,161,8,95,34,57,52,26,93,46,34,7,0,0,0,0,45,0,0,0,54,0,0,76,16,4,81,98,60,119,4,48,2,0,0,0,0,0,1,0,5,1,27,63,13,35,137,53,41,98,24,19,153,92,18,25,165,179,45,181,59,91,90,37,34,0,5,87,142,71,6,45,44,5,74,162,76,45,81,25,20,1,44,8,0,4,57,3,6,154,78,83,108,7,44,52,118,84,0,8,82,25,0,20,80,0,10,93,60,0,66,128,5,50,184,98,24,47,5,106,85,1,22,25,67,1,68,30,169,11,139,195,88,138,99,96,73,93,20,78,126,2,45,18,0,73,134,35,80,61,124,130,6,157,88,25,159,20,55,70,57,195,139,134,13,21,0,0,72,22,1,6,22,34,52,0,0,0,1,0,0,0,0,0,0,7,42,130,15,17,134,122,70,131,12,161,30,40,0,24,5,76,0,29,5,48,15,71,54,120,34,23,20,4,0,54,0,2,7,65,0,0,63,115,0,12,170,97,12,67,23,176,75,46,113,53,0,49,39,1,2,3,3,0,7,16,0,0,0,0,44,0,0,17,97,49,29,186,19,74,93,81,42,6,1,34,6,0,2,0,0,0,0,0,8,0,8,0,1,0,0,0,1,1,0,0,0,0,2,3,0,0,60,68,64,67,3,119,20,0,1,0,0,0,1,10,15,34,0,5,0,0,0,0,0,0,41,61,107

Foldseek 3Di:
DWKFWQFKAKAAWAAQCGDCLVDAQLQQLLQGVLLRCVSCVLAPQAPAEAEEEEEEFQCPPVDPASQQSNSVSNPHHNNHHYHYAYPALQRQLVQVVVQVVCVVVVVHFKYKTFYWFDLNPRDWDFPQVPVHPPDDDGDTHRSCQQRHAAFVPPRAGLLLLLQVLCVVQVQALVNLLVLLLLLLVLQVVCVVVVLCVSHHDWDWACDDPPDHIDIDTHFDQSVVDDSVCSSVAAQDRDRPRHRFHLLQAFHAITMIMMIMMGHPVCCVVSVGDGFKIFLFKFKDFDALSQLLQQQLVGVVRGCVSSVNPDPVLAQAEEEACNGSSSQVSSCVSVVHDCCRYSSSHHRSRRHRRSRGNSVVSVSSQSSCCVVVVNFKYKYKYGRRPGMMMMTIMGGD/DWKFFQFKAKAFWAFQCGDCLVDAQLRQLLQQVLLRCVSAVLAPLQPQEAEEEEFEFQCPPVDPASRQSNSVSNPHHNNHHYHYAYQALQRQLVQVVVQRVCCVVVVHFKYKTFYWFDLNPRDWDFPQVPVHPDDDDGDTHRSCQQRHAAFVPPRAGLLLLLQVLCVVQVNALVNLLVLLVVLLVLQVVCVVVCLCVSHHDWDWAPDDDPGHIDIDTHQDQSVVDDSVCSSPAAADRDRPRTRFHLLQAFHAITMMMMIMMGDPVCCVVSVGDGFKIFLFKFKDFDALSQLLQQQLVTQVRRCVSSVHDDPVLAQAEEEACNGSSSQPPSCVSNVHDNCRYSSSHHRSRSHRRRRGNSVVSVSSQSSCCVVVVHFKYKYKYTRRPGMMMMTIMGGD